Protein AF-0000000078023749 (afdb_homodimer)

Foldseek 3Di:
DDPPQPLADPCLVVDHAAPQRHHLDCPDDDDQVDAQALVNLLSLLCNQPVVLVVLVVVLVVLSVQLSVLSCLQDKDKDKDKDWDWDWDDDDPVVPDHIDIDTDMKIKMKIKGFDDLPCLSVLSSLLSVLLSQLSSLVSNLVSLVLSLQLLVLLLQLLLLVLLLVLLVVLLVVLVVLLVVVVVCVVVVNDDVVLNVVSVVLSVVSVVSSVVSVVSNLVSLQSSCVSSNHDSPDDHHHDHFDLDDDDDDLDDLVVLLVLLLVPRSNLSSLVSNLVSLVSVLVNLVSVQAKTKMKMKMWMWQDDPPDDGHPDTDIDIDIDIDIDHDDDDPCVSVVVSVVSVVVSVVSVVVSVVSSVVLSVQLVVLSVLLVVLSVLQVVLVVQLVVLVVQLVVQVVCVVVSNHGSVSNSVSSVSNSVSSSSNSCSSSSNVSSSLSSCSSSSNNSVDPPPVSVVD/DDDPLPLADPCVVVDHAAPVRHHLDCPDPDDQVDAQALVNLLSLLCNQPVVLVVLVVVLVVLSVQLSVLSCLQDKDKDKDKDWDWDWDDDDPVPPDHIDIDTDMKIKMKIKGFDDLPCLSVLSSLLSVLLSQLSSLVSNLVSLVLSLQLLVLLLQLQLLVLLLVLLVVLLVVLVVLLVVVVVCVVVVNDDVVLNVVSVVLSVVSVVSSVVSVVSNLVSLQSNCVSSNHDSPDDHHHDHQDLDDDDDDLDDLVVLLVLLLPPRSNLSSLVSNLVSLVSVLVNLVSVQAKTKMKMKMWMWQDDPPDDGHPDTDIDIDIDIDIDHDDDDPCPSVVVSVVSVVVSVVSVVVSVVSSVVLSVQLVVLSVLLVVLVVLQVVLVVQLVVLVVQLVVQVVCVVVVNHGSVSNSVSSVSNSVSSSSNSVSSSSNVSSSLSSCSSSSNNSVDPPVVSVVD

Nearest PDB structures (foldseek):
  4mt4-assembly1_C  TM=8.700E-01  e=4.408E-17  Campylobacter jejuni
  4k7r-assembly1_A  TM=8.271E-01  e=7.603E-18  Escherichia coli K-12
  5azs-assembly1_B  TM=8.464E-01  e=1.677E-17  Pseudomonas aeruginosa PAO1
  5azs-assembly1_A  TM=8.263E-01  e=1.470E-17  Pseudomonas aeruginosa PAO1
  5azs-assembly1_C  TM=8.397E-01  e=3.101E-17  Pseudomonas aeruginosa PAO1

Secondary structure (DSSP, 8-state):
---TT--S-HHHHH--B-TTS-B----S---TTS---HHHHHHHHHHH-HHHHHHHHHHHHHHHHHHHHHHTTS-EEEEEEEEEEEEE---GGG-PPPEEEEEEEEEEEEEEEEE-TTHHHHHHHHHHHHHHHHHHHHHHHHHHHHHHHHHHHHHHHHHHHHHHHHHHHHHHHHHHHHHHHHHHHTTSS-HHHHHHHHHHHHHHHHHHHHHHHHHHHHHHHHHHHHT--TTS---PPPPPS---------HHHHHHHHHHH-HHHHHHHHHHHHHHHHHHHHHHTTS-EEEEEEEEEESS-TTSPPPSS-EEEEEEEEEEEEEEE-TTHHHHHHHHHHHHHHHHHHHHHHHHHHHHHHHHHHHHHHHHHHHHHHHHHHHHHHHHHHHHHHHHHHHTT-S-HHHHHHHHHHHHHHHHHHHHHHHHHHHHHHHHHHHTT-GGG--HHHHTT-/---TT--S-HHHHH--B-TTS-B----S---TTS---HHHHHHHHHHH-HHHHHHHHHHHHHHHHHHHHHHTTS-EEEEEEEEEEEEEEE-GGG-PPPEEEEEEEEEEEEEEEEE-TTHHHHHHHHHHHHHHHHHHHHHHHHHHHHHHHHHHHHHHHHHHHHHHHHHHHHHHHHHHHHHHHHHHHTTSS-HHHHHHHHHHHHHHHHHHHHHHHHHHHHHHHHHHHHT--TTS---PPPPPS---------HHHHHHHHHHH-HHHHHHHHHHHHHHHHHHHHHHTTS-EEEEEEEEEESS-TTSPPPSS--EEEEEEEEEE-----TTHHHHHHHHHHHHHHHHHHHHHHHHHHHHHHHHHHHHHHHHHHHHHHHHHHHHHHHHHHHHHHHHHHHTT-S-HHHHHHHHHHHHHHHHHHHHHHHHHHHHHHHHHHHTT-GGG--HHHHTT-

InterPro domains:
  IPR003423 Outer membrane efflux protein [PF02321] (42-227)
  IPR003423 Outer membrane efflux protein [PF02321] (254-437)
  IPR010131 Multidrug resistance outer membrane protein MdtP/Nodulation protein T-like [PTHR30203] (32-437)
  IPR028351 Cyclolysin transport protein CyaE [PIRSF001892] (3-441)

pLDDT: mean 89.23, std 11.06, range [36.69, 98.62]

Sequence (900 aa):
MDDPLLAQPVQLQDGATLPDASRIDCASAVDFTQPLALTDAVDTALCNNPQIRATWAEIKVQSGVVGEARAAYLPTITGSVSRLKDTTTYSSDSHQPSSTNIGNQFYGTLNWRLFDFGGRSANREAANEMLLAAIAGHDAALQKTMASVIQSWFEAMTSQAVMNARQQIAQLAQQTLTVAQRRESKGATTQDDTLQAATALAKAQLNAMHAEGDYQKNLALLKQAMGINLATAVHLPTQPERVNPADIHDLNQWLKQAQSRHPAISQARAKWQADQDKIIQVRSDGLPTLDMTAHISRNGFPNQGLSSISQTDKDIGLTVSVPLFDGFSRHYKIEEARAQAEQSAAQLEDTTAHILTDVVKAWADAKTALGVLTVSQQLLDAAQASVDSSRRRYDKNVADILEVLNTQSALADAQQQRIQAIAEWQSARLSLLANTGILSQLPAADASAFMDDPLLAQPVQLQDGATLPDASRIDCASAVDFTQPLALTDAVDTALCNNPQIRATWAEIKVQSGVVGEARAAYLPTITGSVSRLKDTTTYSSDSHQPSSTNIGNQFYGTLNWRLFDFGGRSANREAANEMLLAAIAGHDAALQKTMASVIQSWFEAMTSQAVMNARQQIAQLAQQTLTVAQRRESKGATTQDDTLQAATALAKAQLNAMHAEGDYQKNLALLKQAMGINLATAVHLPTQPERVNPADIHDLNQWLKQAQSRHPAISQARAKWQADQDKIIQVRSDGLPTLDMTAHISRNGFPNQGLSSISQTDKDIGLTVSVPLFDGFSRHYKIEEARAQAEQSAAQLEDTTAHILTDVVKAWADAKTALGVLTVSQQLLDAAQASVDSSRRRYDKNVADILEVLNTQSALADAQQQRIQAIAEWQSARLSLLANTGILSQLPAADASAF

Solvent-accessible surface area (backbone atoms only — not comparable to full-atom values): 44687 Å² total; per-residue (Å²): 130,91,53,92,75,68,34,64,56,69,55,77,75,74,41,71,53,40,85,59,66,45,67,70,71,69,78,71,76,79,66,48,91,41,58,55,45,73,69,54,47,42,51,44,15,69,60,44,31,65,67,51,53,50,31,52,51,44,32,52,54,30,21,50,48,26,34,52,37,57,50,63,68,50,65,49,76,52,77,50,78,42,81,46,80,36,76,50,79,56,59,85,86,66,81,48,80,66,46,79,49,74,49,67,30,38,40,36,41,37,45,30,64,74,44,38,83,50,22,61,59,22,46,31,49,19,28,48,26,42,27,50,17,26,49,22,44,32,48,33,43,51,43,52,50,45,44,51,35,52,50,31,48,40,48,23,45,39,28,46,50,44,22,53,51,30,46,51,46,24,51,50,30,47,52,50,27,54,52,36,46,54,34,33,76,70,66,74,47,54,71,66,50,34,52,50,30,47,51,50,24,52,51,30,44,49,51,21,52,52,28,44,52,48,22,53,52,31,44,50,50,30,30,55,52,28,50,48,65,82,84,61,71,77,41,69,60,81,79,75,91,72,79,82,89,70,87,82,74,60,67,67,61,49,48,54,46,26,74,75,56,20,30,59,48,50,15,32,49,22,46,23,51,19,33,51,24,44,31,51,23,54,54,20,72,60,44,49,33,34,32,38,38,34,40,39,25,29,24,37,52,91,100,54,64,67,45,94,54,63,32,40,37,38,35,42,34,43,34,42,39,34,57,73,39,59,35,56,28,62,60,20,51,37,45,23,32,50,20,49,25,46,26,33,46,21,48,30,51,43,49,43,49,53,46,49,43,48,35,51,39,27,47,38,46,27,54,35,21,57,58,37,42,58,40,27,50,51,23,32,55,33,22,50,51,37,33,56,51,35,48,54,31,37,73,69,70,74,41,56,64,65,55,37,52,51,28,46,52,46,30,51,52,24,49,47,46,33,50,48,24,53,40,43,30,59,47,23,51,52,42,34,36,31,52,30,48,46,50,56,57,56,58,75,64,63,62,67,70,98,130,92,54,91,76,67,35,67,57,70,53,78,74,76,43,72,52,38,85,56,66,47,68,71,71,69,79,70,78,79,66,47,91,41,59,54,45,72,68,55,47,42,50,43,16,70,60,45,30,31,69,50,51,24,31,50,21,43,32,44,28,30,22,15,48,27,27,35,36,58,15,64,69,41,47,35,33,38,38,34,41,30,45,35,41,28,37,41,40,49,45,84,86,64,84,53,78,67,46,76,49,73,51,66,28,39,38,37,41,35,46,29,63,74,46,39,81,50,23,60,59,22,46,31,50,20,28,49,25,42,28,52,16,26,51,22,44,32,47,33,43,51,38,51,50,46,44,52,35,52,49,30,48,42,50,24,47,38,30,46,52,44,23,53,50,30,46,50,47,25,52,51,30,48,52,50,28,52,52,37,47,54,33,34,77,71,67,71,47,53,73,63,51,32,38,52,29,47,28,50,24,33,50,30,45,42,52,22,47,53,28,48,32,49,23,54,36,30,44,44,50,30,30,51,49,26,47,47,65,80,84,58,70,76,40,70,60,80,77,74,92,72,79,82,89,71,88,81,74,60,70,67,62,49,49,55,46,26,72,74,55,21,29,60,48,51,16,31,48,22,45,23,51,17,31,52,25,44,32,51,22,55,55,21,71,59,43,49,33,34,32,40,39,35,41,40,28,30,23,39,52,89,98,50,65,69,45,94,55,90,45,76,48,74,51,74,48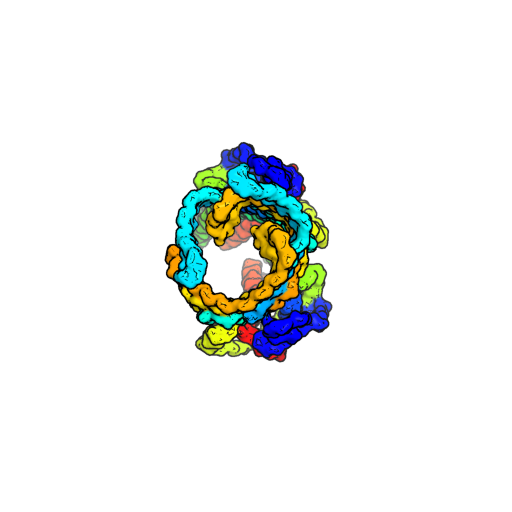,79,46,77,49,67,68,84,81,69,88,60,49,62,61,53,50,38,53,49,31,48,50,49,24,50,51,33,48,52,48,31,51,51,49,44,52,51,48,50,50,49,38,52,52,28,48,51,48,28,54,48,23,56,59,41,42,59,52,27,52,52,45,32,53,51,25,50,51,46,32,54,50,34,48,53,31,36,74,69,69,73,41,56,64,65,55,36,52,51,28,46,51,45,29,52,52,26,49,48,47,33,50,47,27,53,39,43,30,59,45,23,51,52,42,35,38,29,58,30,48,47,49,54,59,56,59,76,69,62,62,67,69,101

Structure (mmCIF, N/CA/C/O backbone):
data_AF-0000000078023749-model_v1
#
loop_
_entity.id
_entity.type
_entity.pdbx_description
1 polymer 'Protein CyaE'
#
loop_
_atom_site.group_PDB
_atom_site.id
_atom_site.type_symbol
_atom_site.label_atom_id
_atom_site.label_alt_id
_atom_site.label_comp_id
_atom_site.label_asym_id
_atom_site.label_entity_id
_atom_site.label_seq_id
_atom_site.pdbx_PDB_ins_code
_atom_site.Cartn_x
_atom_site.Cartn_y
_atom_site.Cartn_z
_atom_site.occupancy
_atom_site.B_iso_or_equiv
_atom_site.auth_seq_id
_atom_site.auth_comp_id
_atom_site.auth_asym_id
_atom_site.auth_atom_id
_atom_site.pdbx_PDB_model_num
ATOM 1 N N . MET A 1 1 ? 27.188 -7.438 -19.953 1 56.97 1 MET A N 1
ATOM 2 C CA . MET A 1 1 ? 26.453 -8.672 -19.703 1 56.97 1 MET A CA 1
ATOM 3 C C . MET A 1 1 ? 25.75 -9.164 -20.969 1 56.97 1 MET A C 1
ATOM 5 O O . MET A 1 1 ? 25.172 -8.367 -21.703 1 56.97 1 MET A O 1
ATOM 9 N N . ASP A 1 2 ? 26.109 -10.227 -21.562 1 76.25 2 ASP A N 1
ATOM 10 C CA . ASP A 1 2 ? 25.562 -10.852 -22.766 1 76.25 2 ASP A CA 1
ATOM 11 C C . ASP A 1 2 ? 24.047 -11.039 -22.641 1 76.25 2 ASP A C 1
ATOM 13 O O . ASP A 1 2 ? 23.547 -11.445 -21.594 1 76.25 2 ASP A O 1
ATOM 17 N N . ASP A 1 3 ? 23.359 -10.258 -23.422 1 84 3 ASP A N 1
ATOM 18 C CA . ASP A 1 3 ? 21.906 -10.383 -23.531 1 84 3 ASP A CA 1
ATOM 19 C C . ASP A 1 3 ? 21.516 -11.094 -24.828 1 84 3 ASP A C 1
ATOM 21 O O . ASP A 1 3 ? 21.047 -10.453 -25.766 1 84 3 ASP A O 1
ATOM 25 N N . PRO A 1 4 ? 21.672 -12.406 -24.797 1 87.75 4 PRO A N 1
ATOM 26 C CA . PRO A 1 4 ? 21.516 -13.141 -26.047 1 87.75 4 PRO A CA 1
ATOM 27 C C . PRO A 1 4 ? 20.109 -12.984 -26.656 1 87.75 4 PRO A C 1
ATOM 29 O O . PRO A 1 4 ? 19.938 -13.086 -27.875 1 87.75 4 PRO A O 1
ATOM 32 N N . LEU A 1 5 ? 19.125 -12.727 -25.859 1 92.12 5 LEU A N 1
ATOM 33 C CA . LEU A 1 5 ? 17.766 -12.672 -26.391 1 92.12 5 LEU A CA 1
ATOM 34 C C . LEU A 1 5 ? 17.219 -11.25 -26.344 1 92.12 5 LEU A C 1
ATOM 36 O O . LEU A 1 5 ? 16 -11.047 -26.438 1 92.12 5 LEU A O 1
ATOM 40 N N . LEU A 1 6 ? 18.094 -10.227 -26.203 1 85.31 6 LEU A N 1
ATOM 41 C CA . LEU A 1 6 ? 17.75 -8.812 -26.25 1 85.31 6 LEU A CA 1
ATOM 42 C C . LEU A 1 6 ? 16.578 -8.508 -25.328 1 85.31 6 LEU A C 1
ATOM 44 O O . LEU A 1 6 ? 15.602 -7.867 -25.75 1 85.31 6 LEU A O 1
ATOM 48 N N . ALA A 1 7 ? 16.688 -9.055 -24.047 1 86.81 7 ALA A N 1
ATOM 49 C CA . ALA A 1 7 ? 15.633 -8.891 -23.062 1 86.81 7 ALA A CA 1
ATOM 50 C C . ALA A 1 7 ? 15.836 -7.621 -22.234 1 86.81 7 ALA A C 1
ATOM 52 O O . ALA A 1 7 ? 14.914 -7.156 -21.547 1 86.81 7 ALA A O 1
ATOM 53 N N . GLN A 1 8 ? 16.984 -7.051 -22.375 1 86.62 8 GLN A N 1
ATOM 54 C CA . GLN A 1 8 ? 17.297 -5.883 -21.562 1 86.62 8 GLN A CA 1
ATOM 55 C C . GLN A 1 8 ? 16.797 -4.602 -22.219 1 86.62 8 GLN A C 1
ATOM 57 O O . GLN A 1 8 ? 17 -4.387 -23.406 1 86.62 8 GLN A O 1
ATOM 62 N N . PRO A 1 9 ? 16.156 -3.793 -21.453 1 84.12 9 PRO A N 1
ATOM 63 C CA . PRO A 1 9 ? 15.695 -2.521 -22.016 1 84.12 9 PRO A CA 1
ATOM 64 C C . PRO A 1 9 ? 16.828 -1.522 -22.219 1 84.12 9 PRO A C 1
ATOM 66 O O . PRO A 1 9 ? 17.938 -1.712 -21.688 1 84.12 9 PRO A O 1
ATOM 69 N N . VAL A 1 10 ? 16.578 -0.447 -22.969 1 75.94 10 VAL A N 1
ATOM 70 C CA . VAL A 1 10 ? 17.562 0.564 -23.344 1 75.94 10 VAL A CA 1
ATOM 71 C C . VAL A 1 10 ? 18.047 1.29 -22.094 1 75.94 10 VAL A C 1
ATOM 73 O O . VAL A 1 10 ? 19.219 1.662 -22 1 75.94 10 VAL A O 1
ATOM 76 N N . GLN A 1 11 ? 17.203 1.375 -21.094 1 75.25 11 GLN A N 1
ATOM 77 C CA . GLN A 1 11 ? 17.531 2.08 -19.875 1 75.25 11 GLN A CA 1
ATOM 78 C C . GLN A 1 11 ? 18.703 1.41 -19.141 1 75.25 11 GLN A C 1
ATOM 80 O O . GLN A 1 11 ? 19.547 2.088 -18.547 1 75.25 11 GLN A O 1
ATOM 85 N N . LEU A 1 12 ? 18.703 0.089 -19.203 1 77 12 LEU A N 1
ATOM 86 C CA . LEU A 1 12 ? 19.75 -0.639 -18.5 1 77 12 LEU A CA 1
ATOM 87 C C . LEU A 1 12 ? 21.078 -0.521 -19.25 1 77 12 LEU A C 1
ATOM 89 O O . LEU A 1 12 ? 22.141 -0.69 -18.656 1 77 12 LEU A O 1
ATOM 93 N N . GLN A 1 13 ? 20.984 -0.219 -20.5 1 70.19 13 GLN A N 1
ATOM 94 C CA . GLN A 1 13 ? 22.203 -0.098 -21.312 1 70.19 13 GLN A CA 1
ATOM 95 C C . GLN A 1 13 ? 22.812 1.293 -21.172 1 70.19 13 GLN A C 1
ATOM 97 O O . GLN A 1 13 ? 24.031 1.432 -21.062 1 70.19 13 GLN A O 1
ATOM 102 N N . ASP A 1 14 ? 21.953 2.359 -21.031 1 67.12 14 ASP A N 1
ATOM 103 C CA . ASP A 1 14 ? 22.406 3.746 -21.062 1 67.12 14 ASP A CA 1
ATOM 104 C C . ASP A 1 14 ? 22.531 4.309 -19.641 1 67.12 14 ASP A C 1
ATOM 106 O O . ASP A 1 14 ? 23.109 5.379 -19.438 1 67.12 14 ASP A O 1
ATOM 110 N N . GLY A 1 15 ? 22.203 3.59 -18.703 1 67.12 15 GLY A N 1
ATOM 111 C CA . GLY A 1 15 ? 22.203 4.082 -17.328 1 67.12 15 GLY A CA 1
ATOM 112 C C . GLY A 1 15 ? 20.875 4.707 -16.922 1 67.12 15 GLY A C 1
ATOM 113 O O . GLY A 1 15 ? 19.969 4.836 -17.734 1 67.12 15 GLY A O 1
ATOM 114 N N . ALA A 1 16 ? 20.719 5.008 -15.695 1 63.03 16 ALA A N 1
ATOM 115 C CA . ALA A 1 16 ? 19.469 5.531 -15.156 1 63.03 16 ALA A CA 1
ATOM 116 C C . ALA A 1 16 ? 19.219 6.957 -15.641 1 63.03 16 ALA A C 1
ATOM 118 O O . ALA A 1 16 ? 20.125 7.789 -15.633 1 63.03 16 ALA A O 1
ATOM 119 N N . THR A 1 17 ? 18.156 7.184 -16.391 1 61.09 17 THR A N 1
ATOM 120 C CA . THR A 1 17 ? 17.75 8.5 -16.859 1 61.09 17 THR A CA 1
ATOM 121 C C . THR A 1 17 ? 16.484 8.969 -16.156 1 61.09 17 THR A C 1
ATOM 123 O O . THR A 1 17 ? 15.711 8.148 -15.656 1 61.09 17 THR A O 1
ATOM 126 N N . LEU A 1 18 ? 16.406 10.25 -15.867 1 59.78 18 LEU A N 1
ATOM 127 C CA . LEU A 1 18 ? 15.18 10.859 -15.367 1 59.78 18 LEU A CA 1
ATOM 128 C C . LEU A 1 18 ? 14.086 10.82 -16.438 1 59.78 18 LEU A C 1
ATOM 130 O O . LEU A 1 18 ? 14.359 10.57 -17.609 1 59.78 18 LEU A O 1
ATOM 134 N N . PRO A 1 19 ? 12.867 10.836 -16 1 53.78 19 PRO A N 1
ATOM 135 C CA . PRO A 1 19 ? 11.758 10.75 -16.969 1 53.78 19 PRO A CA 1
ATOM 136 C C . PRO A 1 19 ? 11.914 11.727 -18.1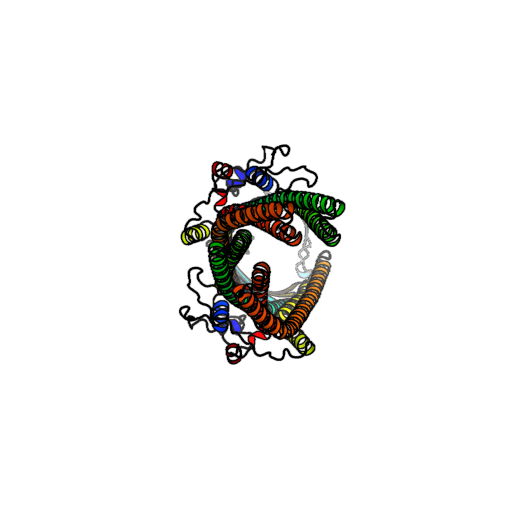25 1 53.78 19 PRO A C 1
ATOM 138 O O . PRO A 1 19 ? 11.383 11.484 -19.219 1 53.78 19 PRO A O 1
ATOM 141 N N . ASP A 1 20 ? 12.609 12.859 -17.875 1 51.28 20 ASP A N 1
ATOM 142 C CA . ASP A 1 20 ? 12.836 13.812 -18.969 1 51.28 20 ASP A CA 1
ATOM 143 C C . ASP A 1 20 ? 14.07 13.422 -19.781 1 51.28 20 ASP A C 1
ATOM 145 O O . ASP A 1 20 ? 14.562 14.219 -20.578 1 51.28 20 ASP A O 1
ATOM 149 N N . ALA A 1 21 ? 14.633 12.367 -19.594 1 56.47 21 ALA A N 1
ATOM 150 C CA . ALA A 1 21 ? 15.734 11.758 -20.344 1 56.47 21 ALA A CA 1
ATOM 151 C C . ALA A 1 21 ? 17.078 12.352 -19.922 1 56.47 21 ALA A C 1
ATOM 153 O O . ALA A 1 21 ? 18.094 12.125 -20.594 1 56.47 21 ALA A O 1
ATOM 154 N N . SER A 1 22 ? 16.969 13.164 -18.75 1 60.31 22 SER A N 1
ATOM 155 C CA . SER A 1 22 ? 18.25 13.664 -18.281 1 60.31 22 SER A CA 1
ATOM 156 C C . SER A 1 22 ? 18.969 12.617 -17.438 1 60.31 22 SER A C 1
ATOM 158 O O . SER A 1 22 ? 18.344 11.852 -16.703 1 60.31 22 SER A O 1
ATOM 160 N N . ARG A 1 23 ? 20.281 12.453 -17.766 1 63.25 23 ARG A N 1
ATOM 161 C CA . ARG A 1 23 ? 21.078 11.445 -17.062 1 63.25 23 ARG A CA 1
ATOM 162 C C . ARG A 1 23 ? 21.391 11.891 -15.641 1 63.25 23 ARG A C 1
ATOM 164 O O . ARG A 1 23 ? 21.641 13.07 -15.398 1 63.25 23 ARG A O 1
ATOM 171 N N . ILE A 1 24 ? 21.094 11.008 -14.703 1 65.44 24 ILE A N 1
ATOM 172 C CA . ILE A 1 24 ? 21.547 11.258 -13.336 1 65.44 24 ILE A CA 1
ATOM 173 C C . ILE A 1 24 ? 23.062 11.172 -13.266 1 65.44 24 ILE A C 1
ATOM 175 O O . ILE A 1 24 ? 23.656 10.133 -13.586 1 65.44 24 ILE A O 1
ATOM 179 N N . ASP A 1 25 ? 23.75 12.367 -13.234 1 63.38 25 ASP A N 1
ATOM 180 C CA . ASP A 1 25 ? 25.203 12.391 -13.156 1 63.38 25 ASP A CA 1
ATOM 181 C C . ASP A 1 25 ? 25.688 12.281 -11.711 1 63.38 25 ASP A C 1
ATOM 183 O O . ASP A 1 25 ? 25.641 13.258 -10.961 1 63.38 25 ASP A O 1
ATOM 187 N N . CYS A 1 26 ? 26 11.109 -11.25 1 72.88 26 CYS A N 1
ATOM 188 C CA . CYS A 1 26 ? 26.453 10.891 -9.875 1 72.88 26 CYS A CA 1
ATOM 189 C C . CYS A 1 26 ? 27.953 11.109 -9.758 1 72.88 26 CYS A C 1
ATOM 191 O O . CYS A 1 26 ? 28.516 10.93 -8.68 1 72.88 26 CYS A O 1
ATOM 193 N N . ALA A 1 27 ? 28.625 11.594 -10.852 1 61.12 27 ALA A N 1
ATOM 194 C CA . ALA A 1 27 ? 30.078 11.727 -10.852 1 61.12 27 ALA A CA 1
ATOM 195 C C . ALA A 1 27 ? 30.516 13.016 -10.156 1 61.12 27 ALA A C 1
ATOM 197 O O . ALA A 1 27 ? 31.609 13.078 -9.578 1 61.12 27 ALA A O 1
ATOM 198 N N . SER A 1 28 ? 29.703 14.062 -10.289 1 62.72 28 SER A N 1
ATOM 199 C CA . SER A 1 28 ? 30.219 15.312 -9.75 1 62.72 28 SER A CA 1
ATOM 200 C C . SER A 1 28 ? 29.891 15.445 -8.266 1 62.72 28 SER A C 1
ATOM 202 O O . SER A 1 28 ? 28.734 15.445 -7.867 1 62.72 28 SER A O 1
ATOM 204 N N . ALA A 1 29 ? 30.922 15.141 -7.387 1 68.88 29 ALA A N 1
ATOM 205 C CA . ALA A 1 29 ? 30.812 15.227 -5.934 1 68.88 29 ALA A CA 1
ATOM 206 C C . ALA A 1 29 ? 30.438 16.641 -5.5 1 68.88 29 ALA A C 1
ATOM 208 O O . ALA A 1 29 ? 31.016 17.625 -5.969 1 68.88 29 ALA A O 1
ATOM 209 N N . VAL A 1 30 ? 29.234 16.812 -4.945 1 79.75 30 VAL A N 1
ATOM 210 C CA . VAL A 1 30 ? 28.781 18.078 -4.383 1 79.75 30 VAL A CA 1
ATOM 211 C C . VAL A 1 30 ? 29.766 18.562 -3.316 1 79.75 30 VAL A C 1
ATOM 213 O O . VAL A 1 30 ? 30.25 17.766 -2.506 1 79.75 30 VAL A O 1
ATOM 216 N N . ASP A 1 31 ? 30.281 19.875 -3.494 1 84.44 31 ASP A N 1
ATOM 217 C CA . ASP A 1 31 ? 31.141 20.5 -2.506 1 84.44 31 ASP A CA 1
ATOM 218 C C . ASP A 1 31 ? 30.344 21.031 -1.328 1 84.44 31 ASP A C 1
ATOM 220 O O . ASP A 1 31 ? 29.734 22.109 -1.424 1 84.44 31 ASP A O 1
ATOM 224 N N . PHE A 1 32 ? 30.453 20.359 -0.213 1 88.94 32 PHE A N 1
ATOM 225 C CA . PHE A 1 32 ? 29.641 20.703 0.945 1 88.94 32 PHE A CA 1
ATOM 226 C C . PHE A 1 32 ? 30.266 21.859 1.721 1 88.94 32 PHE A C 1
ATOM 228 O O . PHE A 1 32 ? 29.688 22.328 2.709 1 88.94 32 PHE A O 1
ATOM 235 N N . THR A 1 33 ? 31.422 22.391 1.257 1 87.44 33 THR A N 1
ATOM 236 C CA . THR A 1 33 ? 32 23.578 1.877 1 87.44 33 THR A CA 1
ATOM 237 C C . THR A 1 33 ? 31.25 24.844 1.454 1 87.44 33 THR A C 1
ATOM 239 O O . THR A 1 33 ? 31.344 25.875 2.107 1 87.44 33 THR A O 1
ATOM 242 N N . GLN A 1 34 ? 30.578 24.703 0.339 1 90.38 34 GLN A N 1
ATOM 243 C CA . GLN A 1 34 ? 29.703 25.781 -0.112 1 90.38 34 GLN A CA 1
ATOM 244 C C . GLN A 1 34 ? 28.266 25.562 0.358 1 90.38 34 GLN A C 1
ATOM 246 O O . GLN A 1 34 ? 27.875 24.438 0.684 1 90.38 34 GLN A O 1
ATOM 251 N N . PRO A 1 35 ? 27.547 26.641 0.406 1 93.75 35 PRO A N 1
ATOM 252 C CA . PRO A 1 35 ? 26.141 26.453 0.779 1 93.75 35 PRO A CA 1
ATOM 253 C C . PRO A 1 35 ? 25.406 25.469 -0.136 1 93.75 35 PRO A C 1
ATOM 255 O O . PRO A 1 35 ? 25.547 25.547 -1.359 1 93.75 35 PRO A O 1
ATOM 258 N N . LEU A 1 36 ? 24.781 24.594 0.421 1 94.06 36 LEU A N 1
ATOM 259 C CA . LEU A 1 36 ? 24.109 23.516 -0.295 1 94.06 36 LEU A CA 1
ATOM 260 C C . LEU A 1 36 ? 22.891 24.031 -1.032 1 94.06 36 LEU A C 1
ATOM 262 O O . LEU A 1 36 ? 21.891 24.391 -0.406 1 94.06 36 LEU A O 1
ATOM 266 N N . ALA A 1 37 ? 23 24.062 -2.33 1 91.75 37 ALA A N 1
ATOM 267 C CA . ALA A 1 37 ? 21.844 24.438 -3.15 1 91.75 37 ALA A CA 1
ATOM 268 C C . ALA A 1 37 ? 20.828 23.312 -3.227 1 91.75 37 ALA A C 1
ATOM 270 O O . ALA A 1 37 ? 21.188 22.141 -3.029 1 91.75 37 ALA A O 1
ATOM 271 N N . LEU A 1 38 ? 19.578 23.688 -3.492 1 90.62 38 LEU A N 1
ATOM 272 C CA . LEU A 1 38 ? 18.516 22.703 -3.605 1 90.62 38 LEU A CA 1
ATOM 273 C C . LEU A 1 38 ? 18.844 21.688 -4.691 1 90.62 38 LEU A C 1
ATOM 275 O O . LEU A 1 38 ? 18.656 20.484 -4.488 1 90.62 38 LEU A O 1
ATOM 279 N N . THR A 1 39 ? 19.359 22.109 -5.855 1 87 39 THR A N 1
ATOM 280 C CA . THR A 1 39 ? 19.672 21.234 -6.98 1 87 39 THR A CA 1
ATOM 281 C C . THR A 1 39 ? 20.75 20.219 -6.594 1 87 39 THR A C 1
ATOM 283 O O . THR A 1 39 ? 20.672 19.047 -6.961 1 87 39 THR A O 1
ATOM 286 N N . ASP A 1 40 ? 21.688 20.734 -5.766 1 90.06 40 ASP A N 1
ATOM 287 C CA . ASP A 1 40 ? 22.75 19.844 -5.316 1 90.06 40 ASP A CA 1
ATOM 288 C C . ASP A 1 40 ? 22.234 18.797 -4.344 1 90.06 40 ASP A C 1
ATOM 290 O O . ASP A 1 40 ? 22.656 17.641 -4.379 1 90.06 40 ASP A O 1
ATOM 294 N N . ALA A 1 41 ? 21.297 19.234 -3.5 1 92.88 41 ALA A N 1
ATOM 295 C CA . ALA A 1 41 ? 20.703 18.297 -2.555 1 92.88 41 ALA A CA 1
ATOM 296 C C . ALA A 1 41 ? 19.922 17.203 -3.283 1 92.88 41 ALA A C 1
ATOM 298 O O . ALA A 1 41 ? 20.047 16.016 -2.959 1 92.88 41 ALA A O 1
ATOM 299 N N . VAL A 1 42 ? 19.219 17.562 -4.32 1 90.12 42 VAL A N 1
ATOM 300 C CA . VAL A 1 42 ? 18.406 16.641 -5.086 1 90.12 42 VAL A CA 1
ATOM 301 C C . VAL A 1 42 ? 19.297 15.672 -5.855 1 90.12 42 VAL A C 1
ATOM 303 O O . VAL A 1 42 ? 19.094 14.453 -5.82 1 90.12 42 VAL A O 1
ATOM 306 N N . ASP A 1 43 ? 20.328 16.188 -6.504 1 87.5 43 ASP A N 1
ATOM 307 C CA . ASP A 1 43 ? 21.25 15.352 -7.277 1 87.5 43 ASP A CA 1
ATOM 308 C C . ASP A 1 43 ? 21.938 14.328 -6.379 1 87.5 43 ASP A C 1
ATOM 310 O O . ASP A 1 43 ? 22.047 13.156 -6.738 1 87.5 43 ASP A O 1
ATOM 314 N N . THR A 1 44 ? 22.359 14.836 -5.227 1 90.56 44 THR A N 1
ATOM 315 C CA . THR A 1 44 ? 23.031 13.953 -4.285 1 90.56 44 THR A CA 1
ATOM 316 C C . THR A 1 44 ? 22.109 12.836 -3.822 1 90.56 44 THR A C 1
ATOM 318 O O . THR A 1 44 ? 22.516 11.672 -3.734 1 90.56 44 THR A O 1
ATOM 321 N N . ALA A 1 45 ? 20.875 13.148 -3.529 1 92.44 45 ALA A N 1
ATOM 322 C CA . ALA A 1 45 ? 19.891 12.164 -3.061 1 92.44 45 ALA A CA 1
ATOM 323 C C . ALA A 1 45 ? 19.594 11.125 -4.141 1 92.44 45 ALA A C 1
ATOM 325 O O . ALA A 1 45 ? 19.5 9.93 -3.85 1 92.44 45 ALA A O 1
ATOM 326 N N . LEU A 1 46 ? 19.469 11.602 -5.395 1 89.12 46 LEU A N 1
ATOM 327 C CA . LEU A 1 46 ? 19.141 10.703 -6.496 1 89.12 46 LEU A CA 1
ATOM 328 C C . LEU A 1 46 ? 20.266 9.703 -6.727 1 89.12 46 LEU A C 1
ATOM 330 O O . LEU A 1 46 ? 20.016 8.562 -7.129 1 89.12 46 LEU A O 1
ATOM 334 N N . CYS A 1 47 ? 21.453 10.078 -6.398 1 88.25 47 CYS A N 1
ATOM 335 C CA . CYS A 1 47 ? 22.609 9.219 -6.629 1 88.25 47 CYS A CA 1
ATOM 336 C C . CYS A 1 47 ? 22.797 8.25 -5.473 1 88.25 47 CYS A C 1
ATOM 338 O O . CYS A 1 47 ? 23.312 7.145 -5.664 1 88.25 47 CYS A O 1
ATOM 340 N N . ASN A 1 48 ? 22.328 8.617 -4.293 1 90.5 48 ASN A N 1
ATOM 341 C CA . ASN A 1 48 ? 22.703 7.848 -3.109 1 90.5 48 ASN A CA 1
ATOM 342 C C . ASN A 1 48 ? 21.516 7.07 -2.549 1 90.5 48 ASN A C 1
ATOM 344 O O . ASN A 1 48 ? 21.703 6.18 -1.717 1 90.5 48 ASN A O 1
ATOM 348 N N . ASN A 1 49 ? 20.359 7.336 -2.971 1 91.5 49 ASN A N 1
ATOM 349 C CA . ASN A 1 49 ? 19.172 6.777 -2.342 1 91.5 49 ASN A CA 1
ATOM 350 C C . ASN A 1 49 ? 19.062 5.273 -2.586 1 91.5 49 ASN A C 1
ATOM 352 O O . ASN A 1 49 ? 19.016 4.828 -3.732 1 91.5 49 ASN A O 1
ATOM 356 N N . PRO A 1 50 ? 19.031 4.5 -1.456 1 93 50 PRO A N 1
ATOM 357 C CA . PRO A 1 50 ? 18.953 3.041 -1.598 1 93 50 PRO A CA 1
ATOM 358 C C . PRO A 1 50 ? 17.672 2.574 -2.279 1 93 50 PRO A C 1
ATOM 360 O O . PRO A 1 50 ? 17.672 1.536 -2.943 1 93 50 PRO A O 1
ATOM 363 N N . GLN A 1 51 ? 16.609 3.293 -2.123 1 93.25 51 GLN A N 1
ATOM 364 C CA . GLN A 1 51 ? 15.352 2.896 -2.75 1 93.25 51 GLN A CA 1
ATOM 365 C C . GLN A 1 51 ? 15.438 3 -4.27 1 93.25 51 GLN A C 1
ATOM 367 O O . GLN A 1 51 ? 14.844 2.189 -4.988 1 93.25 51 GLN A O 1
ATOM 372 N N . ILE A 1 52 ? 16.094 3.996 -4.801 1 91.19 52 ILE A N 1
ATOM 373 C CA . ILE A 1 52 ? 16.297 4.145 -6.238 1 91.19 52 ILE A CA 1
ATOM 374 C C . ILE A 1 52 ? 17.125 2.973 -6.766 1 91.19 52 ILE A C 1
ATOM 376 O O . ILE A 1 52 ? 16.812 2.4 -7.809 1 91.19 52 ILE A O 1
ATOM 380 N N . ARG A 1 53 ? 18.141 2.562 -5.992 1 90.88 53 ARG A N 1
ATOM 381 C CA . ARG A 1 53 ? 18.953 1.417 -6.387 1 90.88 53 ARG A CA 1
ATOM 382 C C . ARG A 1 53 ? 18.125 0.136 -6.395 1 90.88 53 ARG A C 1
ATOM 384 O O . ARG A 1 53 ? 18.297 -0.715 -7.27 1 90.88 53 ARG A O 1
ATOM 391 N N . ALA A 1 54 ? 17.266 0.052 -5.438 1 94.38 54 ALA A N 1
ATOM 392 C CA . ALA A 1 54 ? 16.406 -1.13 -5.348 1 94.38 54 ALA A CA 1
ATOM 393 C C . ALA A 1 54 ? 15.469 -1.222 -6.547 1 94.38 54 ALA A C 1
ATOM 395 O O . ALA A 1 54 ? 15.258 -2.305 -7.102 1 94.38 54 ALA A O 1
ATOM 396 N N . THR A 1 55 ? 14.867 -0.122 -6.977 1 94.12 55 THR A N 1
ATOM 397 C CA . THR A 1 55 ? 13.945 -0.147 -8.102 1 94.12 55 THR A CA 1
ATOM 398 C C . THR A 1 55 ? 14.695 -0.362 -9.414 1 94.12 55 THR A C 1
ATOM 400 O O . THR A 1 55 ? 14.164 -0.964 -10.352 1 94.12 55 THR A O 1
ATOM 403 N N . TRP A 1 56 ? 15.945 0.11 -9.477 1 91.31 56 TRP A N 1
ATOM 404 C CA . TRP A 1 56 ? 16.797 -0.19 -10.633 1 91.31 56 TRP A CA 1
ATOM 405 C C . TRP A 1 56 ? 17.047 -1.689 -10.742 1 91.31 56 TRP A C 1
ATOM 407 O O . TRP A 1 56 ? 16.953 -2.258 -11.836 1 91.31 56 TRP A O 1
ATOM 417 N N . ALA A 1 57 ? 17.359 -2.336 -9.594 1 93.56 57 ALA A N 1
ATOM 418 C CA . ALA A 1 57 ? 17.562 -3.783 -9.562 1 93.56 57 ALA A CA 1
ATOM 419 C C . ALA A 1 57 ? 16.281 -4.516 -9.969 1 93.56 57 ALA A C 1
ATOM 421 O O . ALA A 1 57 ? 16.344 -5.57 -10.602 1 93.56 57 ALA A O 1
ATOM 422 N N . GLU A 1 58 ? 15.172 -3.934 -9.664 1 95.19 58 GLU A N 1
ATOM 423 C CA . GLU A 1 58 ? 13.898 -4.551 -10.047 1 95.19 58 GLU A CA 1
ATOM 424 C C . GLU A 1 58 ? 13.727 -4.566 -11.562 1 95.19 58 GLU A C 1
ATOM 426 O O . GLU A 1 58 ? 13.164 -5.516 -12.117 1 95.19 58 GLU A O 1
ATOM 431 N N . ILE A 1 59 ? 14.188 -3.518 -12.281 1 94 59 ILE A N 1
ATOM 432 C CA . ILE A 1 59 ? 14.156 -3.51 -13.734 1 94 59 ILE A CA 1
ATOM 433 C C . ILE A 1 59 ? 14.984 -4.672 -14.273 1 94 59 ILE A C 1
ATOM 435 O O . ILE A 1 59 ? 14.562 -5.367 -15.203 1 94 59 ILE A O 1
ATOM 439 N N . LYS A 1 60 ? 16.094 -4.969 -13.602 1 93.88 60 LYS A N 1
ATOM 440 C CA . LYS A 1 60 ? 16.953 -6.086 -14.008 1 93.88 60 LYS A CA 1
ATOM 441 C C . LYS A 1 60 ? 16.234 -7.422 -13.789 1 93.88 60 LYS A C 1
ATOM 443 O O . LYS A 1 60 ? 16.312 -8.312 -14.633 1 93.88 60 LYS A O 1
ATOM 448 N N . VAL A 1 61 ? 15.594 -7.469 -12.664 1 95.69 61 VAL A N 1
ATOM 449 C CA . VAL A 1 61 ? 14.859 -8.695 -12.359 1 95.69 61 VAL A CA 1
ATOM 450 C C . VAL A 1 61 ? 13.828 -8.961 -13.453 1 95.69 61 VAL A C 1
ATOM 452 O O . VAL A 1 61 ? 13.773 -10.062 -14.008 1 95.69 61 VAL A O 1
ATOM 455 N N . GLN A 1 62 ? 13.055 -7.934 -13.828 1 96.12 62 GLN A N 1
ATOM 456 C CA . GLN A 1 62 ? 11.969 -8.125 -14.789 1 96.12 62 GLN A CA 1
ATOM 457 C C . GLN A 1 62 ? 12.516 -8.336 -16.203 1 96.12 62 GLN A C 1
ATOM 459 O O . GLN A 1 62 ? 11.922 -9.055 -17 1 96.12 62 GLN A O 1
ATOM 464 N N . SER A 1 63 ? 13.68 -7.746 -16.484 1 94.94 63 SER A N 1
ATOM 465 C CA . SER A 1 63 ? 14.336 -8.031 -17.75 1 94.94 63 SER A CA 1
ATOM 466 C C . SER A 1 63 ? 14.711 -9.508 -17.859 1 94.94 63 SER A C 1
ATOM 468 O O . SER A 1 63 ? 14.617 -10.094 -18.938 1 94.94 63 SER A O 1
ATOM 470 N N . GLY A 1 64 ? 15.164 -10.055 -16.719 1 95.25 64 GLY A N 1
ATOM 471 C CA . GLY A 1 64 ? 15.422 -11.484 -16.703 1 95.25 64 GLY A CA 1
ATOM 472 C C . GLY A 1 64 ? 14.18 -12.32 -16.953 1 95.25 64 GLY A C 1
ATOM 473 O O . GLY A 1 64 ? 14.234 -13.32 -17.672 1 95.25 64 GLY A O 1
ATOM 474 N N . VAL A 1 65 ? 13.062 -11.898 -16.484 1 96.94 65 VAL A N 1
ATOM 475 C CA . VAL A 1 65 ? 11.805 -12.602 -16.672 1 96.94 65 VAL A CA 1
ATOM 476 C C . VAL A 1 65 ? 11.406 -12.547 -18.156 1 96.94 65 VAL A C 1
ATOM 478 O O . VAL A 1 65 ? 10.906 -13.523 -18.703 1 96.94 65 VAL A O 1
ATOM 481 N N . VAL A 1 66 ? 11.656 -11.406 -18.812 1 96.5 66 VAL A N 1
ATOM 482 C CA . VAL A 1 66 ? 11.398 -11.289 -20.25 1 96.5 66 VAL A CA 1
ATOM 483 C C . VAL A 1 66 ? 12.297 -12.258 -21.016 1 96.5 66 VAL A C 1
ATOM 485 O O . VAL A 1 66 ? 11.836 -12.938 -21.938 1 96.5 66 VAL A O 1
ATOM 488 N N . GLY A 1 67 ? 13.578 -12.305 -20.562 1 96.44 67 GLY A N 1
ATOM 489 C CA . GLY A 1 67 ? 14.484 -13.258 -21.188 1 96.44 67 GLY A CA 1
ATOM 490 C C . GLY A 1 67 ? 14.023 -14.695 -21.062 1 96.44 67 GLY A C 1
ATOM 491 O O . GLY A 1 67 ? 14.078 -15.461 -22.016 1 96.44 67 GLY A O 1
ATOM 492 N N . GLU A 1 68 ? 13.539 -15.023 -19.922 1 96.81 68 GLU A N 1
ATOM 493 C CA . GLU A 1 68 ? 13.008 -16.375 -19.703 1 96.81 68 GLU A CA 1
ATOM 494 C C . GLU A 1 68 ? 11.797 -16.641 -20.594 1 96.81 68 GLU A C 1
ATOM 496 O O . GLU A 1 68 ? 11.664 -17.734 -21.141 1 96.81 68 GLU A O 1
ATOM 501 N N . ALA A 1 69 ? 10.922 -15.68 -20.703 1 96.81 69 ALA A N 1
ATOM 502 C CA . ALA A 1 69 ? 9.75 -15.836 -21.562 1 96.81 69 ALA A CA 1
ATOM 503 C C . ALA A 1 69 ? 10.148 -16.016 -23.016 1 96.81 69 ALA A C 1
ATOM 505 O O . ALA A 1 69 ? 9.539 -16.812 -23.734 1 96.81 69 ALA A O 1
ATOM 506 N N . ARG A 1 70 ? 11.195 -15.352 -23.438 1 96.75 70 ARG A N 1
ATOM 507 C CA . ARG A 1 70 ? 11.68 -15.477 -24.812 1 96.75 70 ARG A CA 1
ATOM 508 C C . ARG A 1 70 ? 12.383 -16.812 -25.016 1 96.75 70 ARG A C 1
ATOM 510 O O . ARG A 1 70 ? 12.297 -17.406 -26.094 1 96.75 70 ARG A O 1
ATOM 517 N N . ALA A 1 71 ? 13.016 -17.297 -23.922 1 96.94 71 ALA A N 1
ATOM 518 C CA . ALA A 1 71 ? 13.719 -18.562 -24 1 96.94 71 ALA A CA 1
ATOM 519 C C . ALA A 1 71 ? 12.75 -19.719 -24.25 1 96.94 71 ALA A C 1
ATOM 521 O O . ALA A 1 71 ? 13.133 -20.75 -24.812 1 96.94 71 ALA A O 1
ATOM 522 N N . ALA A 1 72 ? 11.492 -19.516 -23.922 1 96.56 72 ALA A N 1
ATOM 523 C CA . ALA A 1 72 ? 10.477 -20.562 -24.094 1 96.56 72 ALA A CA 1
ATOM 524 C C . ALA A 1 72 ? 10.219 -20.859 -25.562 1 96.56 72 ALA A C 1
ATOM 526 O O . ALA A 1 72 ? 9.609 -21.875 -25.906 1 96.56 72 ALA A O 1
ATOM 527 N N . TYR A 1 73 ? 10.719 -20.016 -26.547 1 96.75 73 TYR A N 1
ATOM 528 C CA . TYR A 1 73 ? 10.523 -20.203 -27.969 1 96.75 73 TYR A CA 1
ATOM 529 C C . TYR A 1 73 ? 11.641 -21.062 -28.562 1 96.75 73 TYR A C 1
ATOM 531 O O . TYR A 1 73 ? 11.555 -21.484 -29.719 1 96.75 73 TYR A O 1
ATOM 539 N N . LEU A 1 74 ? 12.672 -21.391 -27.719 1 97.19 74 LEU A N 1
ATOM 540 C CA . LEU A 1 74 ? 13.812 -22.156 -28.203 1 97.19 74 LEU A CA 1
ATOM 541 C C . LEU A 1 74 ? 13.734 -23.609 -27.75 1 97.19 74 LEU A C 1
ATOM 543 O O . LEU A 1 74 ? 13.102 -23.906 -26.734 1 97.19 74 LEU A O 1
ATOM 547 N N . PRO A 1 75 ? 14.367 -24.547 -28.438 1 97.25 75 PRO A N 1
ATOM 548 C CA . PRO A 1 75 ? 14.359 -25.953 -28.031 1 97.25 75 PRO A CA 1
ATOM 549 C C . PRO A 1 75 ? 15.234 -26.219 -26.812 1 97.25 75 PRO A C 1
ATOM 551 O O . PRO A 1 75 ? 16.094 -25.391 -26.469 1 97.25 75 PRO A O 1
ATOM 554 N N . THR A 1 76 ? 14.969 -27.25 -26.172 1 97.25 76 THR A N 1
ATOM 555 C CA . THR A 1 76 ? 15.828 -27.766 -25.109 1 97.25 76 THR A CA 1
ATOM 556 C C . THR A 1 76 ? 16.469 -29.078 -25.531 1 97.25 76 THR A C 1
ATOM 558 O O . THR A 1 76 ? 15.852 -29.891 -26.219 1 97.25 76 THR A O 1
ATOM 561 N N . ILE A 1 77 ? 17.719 -29.25 -25.266 1 96.94 77 ILE A N 1
ATOM 562 C CA . ILE A 1 77 ? 18.469 -30.453 -25.594 1 96.94 77 ILE A CA 1
ATOM 563 C C . ILE A 1 77 ? 19.078 -31.031 -24.312 1 96.94 77 ILE A C 1
ATOM 565 O O . ILE A 1 77 ? 19.703 -30.312 -23.531 1 96.94 77 ILE A O 1
ATOM 569 N N . THR A 1 78 ? 18.844 -32.312 -24.078 1 96.38 78 THR A N 1
ATOM 570 C CA . THR A 1 78 ? 19.406 -33 -22.922 1 96.38 78 THR A CA 1
ATOM 571 C C . THR A 1 78 ? 20.078 -34.281 -23.328 1 96.38 78 THR A C 1
ATOM 573 O O . THR A 1 78 ? 19.672 -34.938 -24.297 1 96.38 78 THR A O 1
ATOM 576 N N . GLY A 1 79 ? 21.141 -34.656 -22.672 1 94.38 79 GLY A N 1
ATOM 577 C CA . GLY A 1 79 ? 21.844 -35.906 -22.859 1 94.38 79 GLY A CA 1
ATOM 578 C C . GLY A 1 79 ? 22.094 -36.656 -21.562 1 94.38 79 GLY A C 1
ATOM 579 O O . GLY A 1 79 ? 22.25 -36.031 -20.5 1 94.38 79 GLY A O 1
ATOM 580 N N . SER A 1 80 ? 21.969 -38.031 -21.719 1 94.69 80 SER A N 1
ATOM 581 C CA . SER A 1 80 ? 22.266 -38.875 -20.547 1 94.69 80 SER A CA 1
ATOM 582 C C . SER A 1 80 ? 23.062 -40.094 -20.922 1 94.69 80 SER A C 1
ATOM 584 O O . SER A 1 80 ? 22.969 -40.594 -22.047 1 94.69 80 SER A O 1
ATOM 586 N N . VAL A 1 81 ? 23.906 -40.562 -20 1 93.69 81 VAL A N 1
ATOM 587 C CA . VAL A 1 81 ? 24.656 -41.812 -20.094 1 93.69 81 VAL A CA 1
ATOM 588 C C . VAL A 1 81 ? 24.438 -42.656 -18.828 1 93.69 81 VAL A C 1
ATOM 590 O O . VAL A 1 81 ? 24.547 -42.125 -17.719 1 93.69 81 VAL A O 1
ATOM 593 N N . SER A 1 82 ? 24.047 -43.875 -19.125 1 94 82 SER A N 1
ATOM 594 C CA . SER A 1 82 ? 23.828 -44.781 -17.984 1 94 82 SER A CA 1
ATOM 595 C C . SER A 1 82 ? 24.672 -46.062 -18.125 1 94 82 SER A C 1
ATOM 597 O O . SER A 1 82 ? 24.75 -46.625 -19.203 1 94 82 SER A O 1
ATOM 599 N N . ARG A 1 83 ? 25.328 -46.469 -17.016 1 92.75 83 ARG A N 1
ATOM 600 C CA . ARG A 1 83 ? 25.906 -47.781 -16.891 1 92.75 83 ARG A CA 1
ATOM 601 C C . ARG A 1 83 ? 25.016 -48.719 -16.078 1 92.75 83 ARG A C 1
ATOM 603 O O . ARG A 1 83 ? 24.719 -48.438 -14.906 1 92.75 83 ARG A O 1
ATOM 610 N N . LEU A 1 84 ? 24.578 -49.75 -16.75 1 93 84 LEU A N 1
ATOM 611 C CA . LEU A 1 84 ? 23.562 -50.594 -16.109 1 93 84 LEU A CA 1
ATOM 612 C C . LEU A 1 84 ? 24.016 -52.062 -16.047 1 93 84 LEU A C 1
ATOM 614 O O . LEU A 1 84 ? 24.766 -52.531 -16.922 1 93 84 LEU A O 1
ATOM 618 N N . LYS A 1 85 ? 23.688 -52.719 -14.922 1 92.56 85 LYS A N 1
ATOM 619 C CA . LYS A 1 85 ? 23.641 -54.156 -14.805 1 92.56 85 LYS A CA 1
ATOM 620 C C . LYS A 1 85 ? 22.188 -54.688 -14.797 1 92.56 85 LYS A C 1
ATOM 622 O O . LYS A 1 85 ? 21.422 -54.344 -13.875 1 92.56 85 LYS A O 1
ATOM 627 N N . ASP A 1 86 ? 21.797 -55.406 -15.883 1 89.81 86 ASP A N 1
ATOM 628 C CA . ASP A 1 86 ? 20.422 -55.875 -16.047 1 89.81 86 ASP A CA 1
ATOM 629 C C . ASP A 1 86 ? 20.344 -57.375 -15.898 1 89.81 86 ASP A C 1
ATOM 631 O O . ASP A 1 86 ? 21.047 -58.125 -16.609 1 89.81 86 ASP A O 1
ATOM 635 N N . THR A 1 87 ? 19.438 -57.812 -14.93 1 90.31 87 THR A N 1
ATOM 636 C CA . THR A 1 87 ? 19.203 -59.25 -14.742 1 90.31 87 THR A CA 1
ATOM 637 C C . THR A 1 87 ? 17.734 -59.594 -15 1 90.31 87 THR A C 1
ATOM 639 O O . THR A 1 87 ? 16.844 -58.969 -14.406 1 90.31 87 THR A O 1
ATOM 642 N N . THR A 1 88 ? 17.531 -60.531 -15.945 1 86.62 88 THR A N 1
ATOM 643 C CA . THR A 1 88 ? 16.188 -61 -16.25 1 86.62 88 THR A CA 1
ATOM 644 C C . THR A 1 88 ? 16.031 -62.469 -15.844 1 86.62 88 THR A C 1
ATOM 646 O O . THR A 1 88 ? 16.844 -63.312 -16.234 1 86.62 88 THR A O 1
ATOM 649 N N . THR A 1 89 ? 14.977 -62.688 -15.016 1 88.75 89 THR A N 1
ATOM 650 C CA . THR A 1 89 ? 14.672 -64.062 -14.609 1 88.75 89 THR A CA 1
ATOM 651 C C . THR A 1 89 ? 13.273 -64.438 -15.07 1 88.75 89 THR A C 1
ATOM 653 O O . THR A 1 89 ? 12.359 -63.594 -15.102 1 88.75 89 THR A O 1
ATOM 656 N N . TYR A 1 90 ? 13.172 -65.625 -15.602 1 85.5 90 TYR A N 1
ATOM 657 C CA . TYR A 1 90 ? 11.891 -66.125 -16.062 1 85.5 90 TYR A CA 1
ATOM 658 C C . TYR A 1 90 ? 11.344 -67.188 -15.125 1 85.5 90 TYR A C 1
ATOM 660 O O . TYR A 1 90 ? 12.102 -67.812 -14.375 1 85.5 90 TYR A O 1
ATOM 668 N N . SER A 1 91 ? 10.031 -67.25 -15.203 1 86.19 91 SER A N 1
ATOM 669 C CA . SER A 1 91 ? 9.398 -68.25 -14.383 1 86.19 91 SER A CA 1
ATOM 670 C C . SER A 1 91 ? 9.867 -69.625 -14.797 1 86.19 91 SER A C 1
ATOM 672 O O . SER A 1 91 ? 10.312 -69.875 -15.93 1 86.19 91 SER A O 1
ATOM 674 N N . SER A 1 92 ? 9.938 -70.562 -13.82 1 82.38 92 SER A N 1
ATOM 675 C CA . SER A 1 92 ? 10.43 -71.875 -13.977 1 82.38 92 SER A CA 1
ATOM 676 C C . SER A 1 92 ? 9.758 -72.625 -15.156 1 82.38 92 SER A C 1
ATOM 678 O O . SER A 1 92 ? 10.367 -73.438 -15.812 1 82.38 92 SER A O 1
ATOM 680 N N . ASP A 1 93 ? 8.547 -72.188 -15.453 1 79.75 93 ASP A N 1
ATOM 681 C CA . ASP A 1 93 ? 7.812 -72.875 -16.516 1 79.75 93 ASP A CA 1
ATOM 682 C C . ASP A 1 93 ? 8.281 -72.375 -17.891 1 79.75 93 ASP A C 1
ATOM 684 O O . ASP A 1 93 ? 7.945 -73 -18.906 1 79.75 93 ASP A O 1
ATOM 688 N N . SER A 1 94 ? 9.023 -71.312 -18.062 1 75.44 94 SER A N 1
ATOM 689 C CA . SER A 1 94 ? 9.336 -70.688 -19.359 1 75.44 94 SER A CA 1
ATOM 690 C C . SER A 1 94 ? 10.578 -71.375 -19.969 1 75.44 94 SER A C 1
ATOM 692 O O . SER A 1 94 ? 10.781 -71.312 -21.188 1 75.44 94 SER A O 1
ATOM 694 N N . HIS A 1 95 ? 11.211 -72.375 -19.422 1 80.81 95 HIS A N 1
ATOM 695 C CA . HIS A 1 95 ? 12.438 -73 -19.844 1 80.81 95 HIS A CA 1
ATOM 696 C C . HIS A 1 95 ? 13.445 -72 -20.406 1 80.81 95 HIS A C 1
ATOM 698 O O . HIS A 1 95 ? 14.273 -72.375 -21.25 1 80.81 95 HIS A O 1
ATOM 704 N N . GLN A 1 96 ? 13.219 -70.688 -20.172 1 78.88 96 GLN A N 1
ATOM 705 C CA . GLN A 1 96 ? 14.211 -69.688 -20.594 1 78.88 96 GLN A CA 1
ATOM 706 C C . GLN A 1 96 ? 15.203 -69.438 -19.484 1 78.88 96 GLN A C 1
ATOM 708 O O . GLN A 1 96 ? 14.812 -69.188 -18.328 1 78.88 96 GLN A O 1
ATOM 713 N N . PRO A 1 97 ? 16.547 -69.5 -19.828 1 83.56 97 PRO A N 1
ATOM 714 C CA . PRO A 1 97 ? 17.547 -69.25 -18.781 1 83.56 97 PRO A CA 1
ATOM 715 C C . PRO A 1 97 ? 17.578 -67.75 -18.344 1 83.56 97 PRO A C 1
ATOM 717 O O . PRO A 1 97 ? 17.219 -66.875 -19.125 1 83.56 97 PRO A O 1
ATOM 720 N N . SER A 1 98 ? 17.984 -67.562 -17.047 1 87.12 98 SER A N 1
ATOM 721 C CA . SER A 1 98 ? 18.234 -66.188 -16.562 1 87.12 98 SER A CA 1
ATOM 722 C C . SER A 1 98 ? 19.406 -65.562 -17.297 1 87.12 98 SER A C 1
ATOM 724 O O . SER A 1 98 ? 20.297 -66.25 -17.781 1 87.12 98 SER A O 1
ATOM 726 N N . SER A 1 99 ? 19.281 -64.312 -17.609 1 86.38 99 SER A N 1
ATOM 727 C CA . SER A 1 99 ? 20.359 -63.594 -18.297 1 86.38 99 SER A CA 1
ATOM 728 C C . SER A 1 99 ? 20.781 -62.344 -17.516 1 86.38 99 SER A C 1
ATOM 730 O O . SER A 1 99 ? 19.953 -61.719 -16.859 1 86.38 99 SER A O 1
ATOM 732 N N . THR A 1 100 ? 22.188 -62.125 -17.391 1 89.69 100 THR A N 1
ATOM 733 C CA . THR A 1 100 ? 22.75 -60.906 -16.828 1 89.69 100 THR A CA 1
ATOM 734 C C . THR A 1 100 ? 23.609 -60.188 -17.844 1 89.69 100 THR A C 1
ATOM 736 O O . THR A 1 100 ? 24.516 -60.75 -18.438 1 89.69 100 THR A O 1
ATOM 739 N N . ASN A 1 101 ? 23.25 -58.906 -18.109 1 88.31 101 ASN A N 1
ATOM 740 C CA . ASN A 1 101 ? 23.984 -58.094 -19.078 1 88.31 101 ASN A CA 1
ATOM 741 C C . ASN A 1 101 ? 24.453 -56.781 -18.438 1 88.31 101 ASN A C 1
ATOM 743 O O . ASN A 1 101 ? 23.734 -56.188 -17.641 1 88.31 101 ASN A O 1
ATOM 747 N N . ILE A 1 102 ? 25.75 -56.406 -18.656 1 91.56 102 ILE A N 1
ATOM 748 C CA . ILE A 1 102 ? 26.297 -55.125 -18.25 1 91.56 102 ILE A CA 1
ATOM 749 C C . ILE A 1 102 ? 26.609 -54.281 -19.484 1 91.56 102 ILE A C 1
ATOM 751 O O . ILE A 1 102 ? 27.203 -54.781 -20.438 1 91.56 102 ILE A O 1
ATOM 755 N N . GLY A 1 103 ? 26.156 -53.062 -19.5 1 90.5 103 GLY A N 1
ATOM 756 C CA . GLY A 1 103 ? 26.391 -52.219 -20.656 1 90.5 103 GLY A CA 1
ATOM 757 C C . GLY A 1 103 ? 26.047 -50.75 -20.406 1 90.5 103 GLY A C 1
ATOM 758 O O . GLY A 1 103 ? 25.656 -50.406 -19.312 1 90.5 103 GLY A O 1
ATOM 759 N N . ASN A 1 104 ? 26.469 -49.969 -21.422 1 92.25 104 ASN A N 1
ATOM 760 C CA . ASN A 1 104 ? 26.156 -48.531 -21.391 1 92.25 104 ASN A CA 1
ATOM 761 C C . ASN A 1 104 ? 24.938 -48.219 -22.266 1 92.25 104 ASN A C 1
ATOM 763 O O . ASN A 1 104 ? 24.75 -48.812 -23.328 1 92.25 104 ASN A O 1
ATOM 767 N N . GLN A 1 105 ? 24.094 -47.344 -21.734 1 92.38 105 GLN A N 1
ATOM 768 C CA . GLN A 1 105 ? 22.953 -46.781 -22.453 1 92.38 105 GLN A CA 1
ATOM 769 C C . GLN A 1 105 ? 23.141 -45.281 -22.703 1 92.38 105 GLN A C 1
ATOM 771 O O . GLN A 1 105 ? 23.516 -44.562 -21.797 1 92.38 105 GLN A O 1
ATOM 776 N N . PHE A 1 106 ? 23.047 -44.875 -23.984 1 93.19 106 PHE A N 1
ATOM 777 C CA . PHE A 1 106 ? 23.109 -43.469 -24.375 1 93.19 106 PHE A CA 1
ATOM 778 C C . PHE A 1 106 ? 21.75 -42.969 -24.844 1 93.19 106 PHE A C 1
ATOM 780 O O . PHE A 1 106 ? 21.047 -43.688 -25.578 1 93.19 106 PHE A O 1
ATOM 787 N N . TYR A 1 107 ? 21.438 -41.812 -24.359 1 93.12 107 TYR A N 1
ATOM 788 C CA . TYR A 1 107 ? 20.141 -41.25 -24.75 1 93.12 107 TYR A CA 1
ATOM 789 C C . TYR A 1 107 ? 20.234 -39.75 -24.922 1 93.12 107 TYR A C 1
ATOM 791 O O . TYR A 1 107 ? 20.875 -39.062 -24.125 1 93.12 107 TYR A O 1
ATOM 799 N N . GLY A 1 108 ? 19.781 -39.188 -26.031 1 94.38 108 GLY A N 1
ATOM 800 C CA . GLY A 1 108 ? 19.625 -37.75 -26.297 1 94.38 108 GLY A CA 1
ATOM 801 C C . GLY A 1 108 ? 18.234 -37.375 -26.75 1 94.38 108 GLY A C 1
ATOM 802 O O . GLY A 1 108 ? 17.578 -38.125 -27.484 1 94.38 108 GLY A O 1
ATOM 803 N N . THR A 1 109 ? 17.812 -36.25 -26.281 1 94.5 109 THR A N 1
ATOM 804 C CA . THR A 1 109 ? 16.469 -35.812 -26.672 1 94.5 109 THR A CA 1
ATOM 805 C C . THR A 1 109 ? 16.422 -34.312 -26.938 1 94.5 109 THR A C 1
ATOM 807 O O . THR A 1 109 ? 17.109 -33.562 -26.266 1 94.5 109 THR A O 1
ATOM 810 N N . LEU A 1 110 ? 15.758 -33.906 -27.969 1 95.94 110 LEU A N 1
ATOM 811 C CA . LEU A 1 110 ? 15.422 -32.531 -28.312 1 95.94 110 LEU A CA 1
ATOM 812 C C . LEU A 1 110 ? 13.914 -32.312 -28.25 1 95.94 110 LEU A C 1
ATOM 814 O O . LEU A 1 110 ? 13.148 -33.125 -28.812 1 95.94 110 LEU A O 1
ATOM 818 N N . ASN A 1 111 ? 13.539 -31.344 -27.516 1 96.62 111 ASN A N 1
ATOM 819 C CA . ASN A 1 111 ? 12.141 -30.938 -27.453 1 96.62 111 ASN A CA 1
ATOM 820 C C . ASN A 1 111 ? 11.961 -29.484 -27.859 1 96.62 111 ASN A C 1
ATOM 822 O O . ASN A 1 111 ? 12.68 -28.609 -27.375 1 96.62 111 ASN A O 1
ATOM 826 N N . TRP A 1 112 ? 11 -29.203 -28.766 1 97.25 112 TRP A N 1
ATOM 827 C CA . TRP A 1 112 ? 10.766 -27.859 -29.281 1 97.25 112 TRP A CA 1
ATOM 828 C C . TRP A 1 112 ? 9.273 -27.594 -29.453 1 97.25 112 TRP A C 1
ATOM 830 O O . TRP A 1 112 ? 8.633 -28.188 -30.328 1 97.25 112 TRP A O 1
ATOM 840 N N . ARG A 1 113 ? 8.727 -26.672 -28.641 1 97.62 113 ARG A N 1
ATOM 841 C CA . ARG A 1 113 ? 7.34 -26.25 -28.812 1 97.62 113 ARG A CA 1
ATOM 842 C C . ARG A 1 113 ? 7.199 -25.359 -30.047 1 97.62 113 ARG A C 1
ATOM 844 O O . ARG A 1 113 ? 7.785 -24.281 -30.094 1 97.62 113 ARG A O 1
ATOM 851 N N . LEU A 1 114 ? 6.422 -25.844 -30.953 1 97.5 114 LEU A N 1
ATOM 852 C CA . LEU A 1 114 ? 6.277 -25.094 -32.188 1 97.5 114 LEU A CA 1
ATOM 853 C C . LEU A 1 114 ? 5.047 -24.203 -32.156 1 97.5 114 LEU A C 1
ATOM 855 O O . LEU A 1 114 ? 5.055 -23.109 -32.719 1 97.5 114 LEU A O 1
ATOM 859 N N . PHE A 1 115 ? 4.008 -24.672 -31.531 1 97.44 115 PHE A N 1
ATOM 860 C CA . PHE A 1 115 ? 2.756 -23.922 -31.516 1 97.44 115 PHE A CA 1
ATOM 861 C C . PHE A 1 115 ? 1.947 -24.25 -30.266 1 97.44 115 PHE A C 1
ATOM 863 O O . PHE A 1 115 ? 1.897 -25.391 -29.828 1 97.44 115 PHE A O 1
ATOM 870 N N . ASP A 1 116 ? 1.404 -23.234 -29.594 1 96.94 116 ASP A N 1
ATOM 871 C CA . ASP A 1 116 ? 0.648 -23.469 -28.359 1 96.94 116 ASP A CA 1
ATOM 872 C C . ASP A 1 116 ? -0.555 -22.531 -28.281 1 96.94 116 ASP A C 1
ATOM 874 O O . ASP A 1 116 ? -0.961 -22.125 -27.188 1 96.94 116 ASP A O 1
ATOM 878 N N . PHE A 1 117 ? -1.001 -22.078 -29.516 1 96.81 117 PHE A N 1
ATOM 879 C CA . PHE A 1 117 ? -2.193 -21.25 -29.672 1 96.81 117 PHE A CA 1
ATOM 880 C C . PHE A 1 117 ? -2.08 -19.969 -28.844 1 96.81 117 PHE A C 1
ATOM 882 O O . PHE A 1 117 ? -3.061 -19.531 -28.25 1 96.81 117 PHE A O 1
ATOM 889 N N . GLY A 1 118 ? -0.903 -19.453 -28.656 1 96.88 118 GLY A N 1
ATOM 890 C CA . GLY A 1 118 ? -0.703 -18.094 -28.156 1 96.88 118 GLY A CA 1
ATOM 891 C C . GLY A 1 118 ? -0.306 -18.062 -26.688 1 96.88 118 GLY A C 1
ATOM 892 O O . GLY A 1 118 ? -0.163 -16.984 -26.109 1 96.88 118 GLY A O 1
ATOM 893 N N . GLY A 1 119 ? -0.123 -19.219 -25.953 1 97.25 119 GLY A N 1
ATOM 894 C CA . GLY A 1 119 ? 0.279 -19.234 -24.562 1 97.25 119 GLY A CA 1
ATOM 895 C C . GLY A 1 119 ? 1.616 -18.562 -24.312 1 97.25 119 GLY A C 1
ATOM 896 O O . GLY A 1 119 ? 1.727 -17.672 -23.453 1 97.25 119 GLY A O 1
ATOM 897 N N . ARG A 1 120 ? 2.619 -18.875 -25.078 1 97.31 120 ARG A N 1
ATOM 898 C CA . ARG A 1 120 ? 3.949 -18.297 -24.938 1 97.31 120 ARG A CA 1
ATOM 899 C C . ARG A 1 120 ? 3.945 -16.812 -25.297 1 97.31 120 ARG A C 1
ATOM 901 O O . ARG A 1 120 ? 4.633 -16.016 -24.672 1 97.31 120 ARG A O 1
ATOM 908 N N . SER A 1 121 ? 3.178 -16.5 -26.359 1 97.88 121 SER A N 1
ATOM 909 C CA . SER A 1 121 ? 3.064 -15.094 -26.75 1 97.88 121 SER A CA 1
ATOM 910 C C . SER A 1 121 ? 2.445 -14.258 -25.641 1 97.88 121 SER A C 1
ATOM 912 O O . SER A 1 121 ? 2.936 -13.172 -25.312 1 97.88 121 SER A O 1
ATOM 914 N N . ALA A 1 122 ? 1.368 -14.773 -25.031 1 98.12 122 ALA A N 1
ATOM 915 C CA . ALA A 1 122 ? 0.708 -14.07 -23.938 1 98.12 122 ALA A CA 1
ATOM 916 C C . ALA A 1 122 ? 1.63 -13.953 -22.734 1 98.12 122 ALA A C 1
ATOM 918 O O . ALA A 1 122 ? 1.659 -12.914 -22.062 1 98.12 122 ALA A O 1
ATOM 919 N N . ASN A 1 123 ? 2.391 -14.992 -22.422 1 97.81 123 ASN A N 1
ATOM 920 C CA . ASN A 1 123 ? 3.342 -14.961 -21.312 1 97.81 123 ASN A CA 1
ATOM 921 C C . ASN A 1 123 ? 4.434 -13.922 -21.547 1 97.81 123 ASN A C 1
ATOM 923 O O . ASN A 1 123 ? 4.82 -13.203 -20.625 1 97.81 123 ASN A O 1
ATOM 927 N N . ARG A 1 124 ? 4.961 -13.859 -22.781 1 97.69 124 ARG A N 1
ATOM 928 C CA . ARG A 1 124 ? 5.965 -12.859 -23.125 1 97.69 124 ARG A CA 1
ATOM 929 C C . ARG A 1 124 ? 5.398 -11.453 -23 1 97.69 124 ARG A C 1
ATOM 931 O O . ARG A 1 124 ? 6.066 -10.555 -22.484 1 97.69 124 ARG A O 1
ATOM 938 N N . GLU A 1 125 ? 4.176 -11.289 -23.453 1 98.19 125 GLU A N 1
ATOM 939 C CA . GLU A 1 125 ? 3.551 -9.977 -23.359 1 98.19 125 GLU A CA 1
ATOM 940 C C . GLU A 1 125 ? 3.344 -9.57 -21.891 1 98.19 125 GLU A C 1
ATOM 942 O O . GLU A 1 125 ? 3.568 -8.422 -21.531 1 98.19 125 GLU A O 1
ATOM 947 N N . ALA A 1 126 ? 2.896 -10.539 -21.016 1 98 126 ALA A N 1
ATOM 948 C CA . ALA A 1 126 ? 2.77 -10.273 -19.594 1 98 126 ALA A CA 1
ATOM 949 C C . ALA A 1 126 ? 4.109 -9.859 -18.984 1 98 126 ALA A C 1
ATOM 951 O O . ALA A 1 126 ? 4.172 -8.922 -18.188 1 98 126 ALA A O 1
ATOM 952 N N . ALA A 1 127 ? 5.16 -10.523 -19.422 1 97.75 127 ALA A N 1
ATOM 953 C CA . ALA A 1 127 ? 6.5 -10.203 -18.938 1 97.75 127 ALA A CA 1
ATOM 954 C C . ALA A 1 127 ? 6.93 -8.812 -19.375 1 97.75 127 ALA A C 1
ATOM 956 O O . ALA A 1 127 ? 7.52 -8.062 -18.594 1 97.75 127 ALA A O 1
ATOM 957 N N . ASN A 1 128 ? 6.664 -8.484 -20.656 1 98.06 128 ASN A N 1
ATOM 958 C CA . ASN A 1 128 ? 6.977 -7.148 -21.172 1 98.06 128 ASN A CA 1
ATOM 959 C C . ASN A 1 128 ? 6.25 -6.066 -20.375 1 98.06 128 ASN A C 1
ATOM 961 O O . ASN A 1 128 ? 6.832 -5.035 -20.047 1 98.06 128 ASN A O 1
ATOM 965 N N . GLU A 1 129 ? 4.965 -6.352 -20.125 1 98.12 129 GLU A N 1
ATOM 966 C CA . GLU A 1 129 ? 4.188 -5.387 -19.359 1 98.12 129 GLU A CA 1
ATOM 967 C C . GLU A 1 129 ? 4.75 -5.227 -17.953 1 98.12 129 GLU A C 1
ATOM 969 O O . GLU A 1 129 ? 4.793 -4.117 -17.406 1 98.12 129 GLU A O 1
ATOM 974 N N . MET A 1 130 ? 5.227 -6.293 -17.344 1 98.19 130 MET A N 1
ATOM 975 C CA . MET A 1 130 ? 5.805 -6.219 -16 1 98.19 130 MET A CA 1
ATOM 976 C C . MET A 1 130 ? 7.129 -5.461 -16.016 1 98.19 130 MET A C 1
ATOM 978 O O . MET A 1 130 ? 7.469 -4.77 -15.062 1 98.19 130 MET A O 1
ATOM 982 N N . LEU A 1 131 ? 7.879 -5.594 -17.125 1 96.75 131 LEU A N 1
ATOM 983 C CA . LEU A 1 131 ? 9.086 -4.793 -17.297 1 96.75 131 LEU A CA 1
ATOM 984 C C . LEU A 1 131 ? 8.742 -3.309 -17.391 1 96.75 131 LEU A C 1
ATOM 986 O O . LEU A 1 131 ? 9.398 -2.475 -16.766 1 96.75 131 LEU A O 1
ATOM 990 N N . LEU A 1 132 ? 7.703 -3.002 -18.156 1 97 132 LEU A N 1
ATOM 991 C CA . LEU A 1 132 ? 7.242 -1.622 -18.25 1 97 132 LEU A CA 1
ATOM 992 C C . LEU A 1 132 ? 6.809 -1.098 -16.891 1 97 132 LEU A C 1
ATOM 994 O O . LEU A 1 132 ? 7.074 0.058 -16.547 1 97 132 LEU A O 1
ATOM 998 N N . ALA A 1 133 ? 6.141 -1.949 -16.047 1 97.31 133 ALA A N 1
ATOM 999 C CA . ALA A 1 133 ? 5.746 -1.579 -14.695 1 97.31 133 ALA A CA 1
ATOM 1000 C C . ALA A 1 133 ? 6.965 -1.27 -13.836 1 97.31 133 ALA A C 1
ATOM 1002 O O . ALA A 1 133 ? 6.957 -0.31 -13.062 1 97.31 133 ALA A O 1
ATOM 1003 N N . ALA A 1 134 ? 7.984 -2.057 -14.047 1 96.06 134 ALA A N 1
ATOM 1004 C CA . ALA A 1 134 ? 9.211 -1.851 -13.273 1 96.06 134 ALA A CA 1
ATOM 1005 C C . ALA A 1 134 ? 9.883 -0.535 -13.648 1 96.06 134 ALA A C 1
ATOM 1007 O O . ALA A 1 134 ? 10.359 0.199 -12.781 1 96.06 134 ALA A O 1
ATOM 1008 N N . ILE A 1 135 ? 9.922 -0.221 -14.93 1 94 135 ILE A N 1
ATOM 1009 C CA . ILE A 1 135 ? 10.508 1.023 -15.414 1 94 135 ILE A CA 1
ATOM 1010 C C . ILE A 1 135 ? 9.727 2.213 -14.867 1 94 135 ILE A C 1
ATOM 1012 O O . ILE A 1 135 ? 10.305 3.156 -14.328 1 94 135 ILE A O 1
ATOM 1016 N N . ALA A 1 136 ? 8.391 2.109 -14.953 1 94 136 ALA A N 1
ATOM 1017 C CA . ALA A 1 136 ? 7.543 3.168 -14.422 1 94 136 ALA A CA 1
ATOM 1018 C C . ALA A 1 136 ? 7.695 3.277 -12.906 1 94 136 ALA A C 1
ATOM 1020 O O . ALA A 1 136 ? 7.664 4.379 -12.344 1 94 136 ALA A O 1
ATOM 1021 N N . GLY A 1 137 ? 7.863 2.117 -12.242 1 94.81 137 GLY A N 1
ATOM 1022 C CA . GLY A 1 137 ? 8.102 2.111 -10.805 1 94.81 137 GLY A CA 1
ATOM 1023 C C . GLY A 1 137 ? 9.383 2.807 -10.414 1 94.81 137 GLY A C 1
ATOM 1024 O O . GLY A 1 137 ? 9.445 3.471 -9.375 1 94.81 137 GLY A O 1
ATOM 1025 N N . HIS A 1 138 ? 10.367 2.674 -11.211 1 93.06 138 HIS A N 1
ATOM 1026 C CA . HIS A 1 138 ? 11.633 3.369 -10.992 1 93.06 138 HIS A CA 1
ATOM 1027 C C . HIS A 1 138 ? 11.461 4.879 -11.133 1 93.06 138 HIS A C 1
ATOM 1029 O O . HIS A 1 138 ? 11.945 5.641 -10.289 1 93.06 138 HIS A O 1
ATOM 1035 N N . ASP A 1 139 ? 10.75 5.277 -12.125 1 91.12 139 ASP A N 1
ATOM 1036 C CA . ASP A 1 139 ? 10.469 6.699 -12.328 1 91.12 139 ASP A CA 1
ATOM 1037 C C . ASP A 1 139 ? 9.68 7.273 -11.148 1 91.12 139 ASP A C 1
ATOM 1039 O O . ASP A 1 139 ? 9.938 8.398 -10.719 1 91.12 139 ASP A O 1
ATOM 1043 N N . ALA A 1 140 ? 8.727 6.512 -10.648 1 91.88 140 ALA A N 1
ATOM 1044 C CA . ALA A 1 140 ? 7.941 6.945 -9.492 1 91.88 140 ALA A CA 1
ATOM 1045 C C . ALA A 1 140 ? 8.82 7.102 -8.258 1 91.88 140 ALA A C 1
ATOM 1047 O O . ALA A 1 140 ? 8.641 8.039 -7.477 1 91.88 140 ALA A O 1
ATOM 1048 N N . ALA A 1 141 ? 9.742 6.23 -8.141 1 91.75 141 ALA A N 1
ATOM 1049 C CA . ALA A 1 141 ? 10.664 6.297 -7.004 1 91.75 141 ALA A CA 1
ATOM 1050 C C . ALA A 1 141 ? 11.547 7.535 -7.094 1 91.75 141 ALA A C 1
ATOM 1052 O O . ALA A 1 141 ? 11.852 8.164 -6.078 1 91.75 141 ALA A O 1
ATOM 1053 N N . LEU A 1 142 ? 12 7.852 -8.32 1 90.12 142 LEU A N 1
ATOM 1054 C CA . LEU A 1 142 ? 12.773 9.07 -8.531 1 90.12 142 LEU A CA 1
ATOM 1055 C C . LEU A 1 142 ? 11.984 10.297 -8.102 1 90.12 142 LEU A C 1
ATOM 1057 O O . LEU A 1 142 ? 12.5 11.156 -7.375 1 90.12 142 LEU A O 1
ATOM 1061 N N . GLN A 1 143 ? 10.773 10.312 -8.469 1 87.5 143 GLN A N 1
ATOM 1062 C CA . GLN A 1 143 ? 9.914 11.445 -8.148 1 87.5 143 GLN A CA 1
ATOM 1063 C C . GLN A 1 143 ? 9.672 11.539 -6.641 1 87.5 143 GLN A C 1
ATOM 1065 O O . GLN A 1 143 ? 9.719 12.633 -6.07 1 87.5 143 GLN A O 1
ATOM 1070 N N . LYS A 1 144 ? 9.383 10.414 -6.039 1 89.75 144 LYS A N 1
ATOM 1071 C CA . LYS A 1 144 ? 9.141 10.383 -4.598 1 89.75 144 LYS A CA 1
ATOM 1072 C C . LYS A 1 144 ? 10.375 10.852 -3.824 1 89.75 144 LYS A C 1
ATOM 1074 O O . LYS A 1 144 ? 10.258 11.602 -2.854 1 89.75 144 LYS A O 1
ATOM 1079 N N . THR A 1 145 ? 11.5 10.43 -4.309 1 91 145 THR A N 1
ATOM 1080 C CA . THR A 1 145 ? 12.742 10.836 -3.664 1 91 145 THR A CA 1
ATOM 1081 C C . THR A 1 145 ? 12.977 12.336 -3.818 1 91 145 THR A C 1
ATOM 1083 O O . THR A 1 145 ? 13.344 13.016 -2.859 1 91 145 THR A O 1
ATOM 1086 N N . MET A 1 146 ? 12.781 12.859 -4.977 1 89.12 146 MET A N 1
ATOM 1087 C CA . MET A 1 146 ? 12.938 14.289 -5.207 1 89.12 146 MET A CA 1
ATOM 1088 C C . MET A 1 146 ? 12 15.094 -4.312 1 89.12 146 MET A C 1
ATOM 1090 O O . MET A 1 146 ? 12.422 16.062 -3.682 1 89.12 146 MET A O 1
ATOM 1094 N N . ALA A 1 147 ? 10.711 14.656 -4.227 1 87.62 147 ALA A N 1
ATOM 1095 C CA . ALA A 1 147 ? 9.734 15.344 -3.385 1 87.62 147 ALA A CA 1
ATOM 1096 C C . ALA A 1 147 ? 10.164 15.328 -1.921 1 87.62 147 ALA A C 1
ATOM 1098 O O . ALA A 1 147 ? 10.055 16.344 -1.222 1 87.62 147 ALA A O 1
ATOM 1099 N N . SER A 1 148 ? 10.664 14.219 -1.487 1 91.81 148 SER A N 1
ATOM 1100 C CA . SER A 1 148 ? 11.07 14.062 -0.095 1 91.81 148 SER A CA 1
ATOM 1101 C C . SER A 1 148 ? 12.266 14.953 0.237 1 91.81 148 SER A C 1
ATOM 1103 O O . SER A 1 148 ? 12.297 15.586 1.292 1 91.81 148 SER A O 1
ATOM 1105 N N . VAL A 1 149 ? 13.211 15.047 -0.637 1 92.62 149 VAL A N 1
ATOM 1106 C CA . VAL A 1 149 ? 14.406 15.852 -0.401 1 92.62 149 VAL A CA 1
ATOM 1107 C C . VAL A 1 149 ? 14.047 17.328 -0.448 1 92.62 149 VAL A C 1
ATOM 1109 O O . VAL A 1 149 ? 14.547 18.125 0.348 1 92.62 149 VAL A O 1
ATOM 1112 N N . ILE A 1 150 ? 13.242 17.719 -1.382 1 90.25 150 ILE A N 1
ATOM 1113 C CA . ILE A 1 150 ? 12.789 19.094 -1.466 1 90.25 150 ILE A CA 1
ATOM 1114 C C . ILE A 1 150 ? 12.117 19.5 -0.154 1 90.25 150 ILE A C 1
ATOM 1116 O O . ILE A 1 150 ? 12.43 20.562 0.409 1 90.25 150 ILE A O 1
ATOM 1120 N N . GLN A 1 151 ? 11.25 18.625 0.353 1 91.12 151 GLN A N 1
ATOM 1121 C CA . GLN A 1 151 ? 10.57 18.906 1.613 1 91.12 151 GLN A CA 1
ATOM 1122 C C . GLN A 1 151 ? 11.57 19.031 2.762 1 91.12 151 GLN A C 1
ATOM 1124 O O . GLN A 1 151 ? 11.5 19.969 3.553 1 91.12 151 GLN A O 1
ATOM 1129 N N . SER A 1 152 ? 12.461 18.109 2.773 1 95.31 152 SER A N 1
ATOM 1130 C CA . SER A 1 152 ? 13.453 18.125 3.848 1 95.31 152 SER A CA 1
ATOM 1131 C C . SER A 1 152 ? 14.359 19.344 3.754 1 95.31 152 SER A C 1
ATOM 1133 O O . SER A 1 152 ? 14.727 19.938 4.773 1 95.31 152 SER A O 1
ATOM 1135 N N . TRP A 1 153 ? 14.711 19.75 2.592 1 94.5 153 TRP A N 1
ATOM 1136 C CA . TRP A 1 153 ? 15.562 20.906 2.375 1 94.5 153 TRP A CA 1
ATOM 1137 C C . TRP A 1 153 ? 14.883 22.188 2.857 1 94.5 153 TRP A C 1
ATOM 1139 O O . TRP A 1 153 ? 15.477 22.969 3.605 1 94.5 153 TRP A O 1
ATOM 1149 N N . PHE A 1 154 ? 13.672 22.328 2.529 1 92.88 154 PHE A N 1
ATOM 1150 C CA . PHE A 1 154 ? 12.969 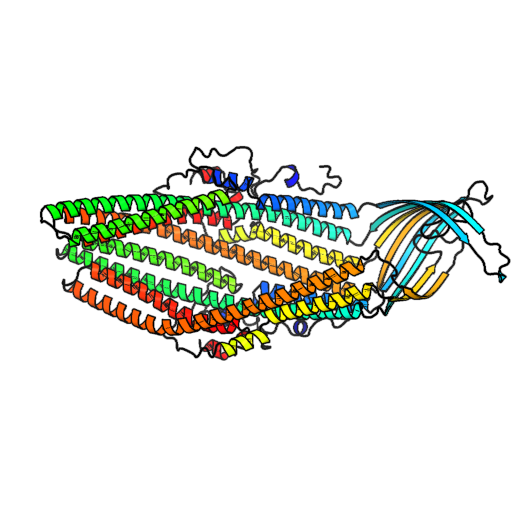23.531 2.932 1 92.88 154 PHE A CA 1
ATOM 1151 C C . PHE A 1 154 ? 12.688 23.531 4.43 1 92.88 154 PHE A C 1
ATOM 1153 O O . PHE A 1 154 ? 12.688 24.578 5.074 1 92.88 154 PHE A O 1
ATOM 1160 N N . GLU A 1 155 ? 12.43 22.328 4.973 1 94.94 155 GLU A N 1
ATOM 1161 C CA . GLU A 1 155 ? 12.25 22.234 6.418 1 94.94 155 GLU A CA 1
ATOM 1162 C C . GLU A 1 155 ? 13.516 22.641 7.16 1 94.94 155 GLU A C 1
ATOM 1164 O O . GLU A 1 155 ? 13.461 23.359 8.156 1 94.94 155 GLU A O 1
ATOM 1169 N N . ALA A 1 156 ? 14.641 22.266 6.641 1 96.12 156 ALA A N 1
ATOM 1170 C CA . ALA A 1 156 ? 15.914 22.656 7.234 1 96.12 156 ALA A CA 1
ATOM 1171 C C . ALA A 1 156 ? 16.172 24.156 7.074 1 96.12 156 ALA A C 1
ATOM 1173 O O . ALA A 1 156 ? 16.578 24.828 8.023 1 96.12 156 ALA A O 1
ATOM 1174 N N . MET A 1 157 ? 15.875 24.672 5.926 1 94.69 157 MET A N 1
ATOM 1175 C CA . MET A 1 157 ? 16.047 26.094 5.66 1 94.69 157 MET A CA 1
ATOM 1176 C C . MET A 1 157 ? 15.156 26.922 6.582 1 94.69 157 MET A C 1
ATOM 1178 O O . MET A 1 157 ? 15.594 27.938 7.121 1 94.69 157 MET A O 1
ATOM 1182 N N . THR A 1 158 ? 13.93 26.422 6.727 1 94.81 158 THR A N 1
ATOM 1183 C CA . THR A 1 158 ? 12.977 27.125 7.586 1 94.81 158 THR A CA 1
ATOM 1184 C C . THR A 1 158 ? 13.445 27.094 9.039 1 94.81 158 THR A C 1
ATOM 1186 O O . THR A 1 158 ? 13.43 28.125 9.719 1 94.81 158 THR A O 1
ATOM 1189 N N . SER A 1 159 ? 13.844 25.938 9.453 1 96.44 159 SER A N 1
ATOM 1190 C CA . SER A 1 159 ? 14.273 25.812 10.844 1 96.44 159 SER A CA 1
ATOM 1191 C C . SER A 1 159 ? 15.523 26.641 11.102 1 96.44 159 SER A C 1
ATOM 1193 O O . SER A 1 159 ? 15.703 27.172 12.203 1 96.44 159 SER A O 1
ATOM 1195 N N . GLN A 1 160 ? 16.391 26.844 10.125 1 96 160 GLN A N 1
ATOM 1196 C CA . GLN A 1 160 ? 17.562 27.719 10.234 1 96 160 GLN A CA 1
ATOM 1197 C C . GLN A 1 160 ? 17.141 29.172 10.398 1 96 160 GLN A C 1
ATOM 1199 O O . GLN A 1 160 ? 17.656 29.891 11.258 1 96 160 GLN A O 1
ATOM 1204 N N . ALA A 1 161 ? 16.219 29.531 9.578 1 95.31 161 ALA A N 1
ATOM 1205 C CA . ALA A 1 161 ? 15.742 30.922 9.633 1 95.31 161 ALA A CA 1
ATOM 1206 C C . ALA A 1 161 ? 15.055 31.203 10.969 1 95.31 161 ALA A C 1
ATOM 1208 O O . ALA A 1 161 ? 15.242 32.281 11.547 1 95.31 161 ALA A O 1
ATOM 1209 N N . VAL A 1 162 ? 14.289 30.203 11.43 1 95.88 162 VAL A N 1
ATOM 1210 C CA . VAL A 1 162 ? 13.594 30.375 12.703 1 95.88 162 VAL A CA 1
ATOM 1211 C C . VAL A 1 162 ? 14.609 30.453 13.844 1 95.88 162 VAL A C 1
ATOM 1213 O O . VAL A 1 162 ? 14.461 31.266 14.758 1 95.88 162 VAL A O 1
ATOM 1216 N N . MET A 1 163 ? 15.625 29.656 13.742 1 95.81 163 MET A N 1
ATOM 1217 C CA . MET A 1 163 ? 16.688 29.703 14.742 1 95.81 163 MET A CA 1
ATOM 1218 C C . MET A 1 163 ? 17.328 31.078 14.797 1 95.81 163 MET A C 1
ATOM 1220 O O . MET A 1 163 ? 17.469 31.672 15.867 1 95.81 163 MET A O 1
ATOM 1224 N N . ASN A 1 164 ? 17.656 31.641 13.672 1 95.69 164 ASN A N 1
ATOM 1225 C CA . ASN A 1 164 ? 18.266 32.969 13.602 1 95.69 164 ASN A CA 1
ATOM 1226 C C . ASN A 1 164 ? 17.328 34.031 14.141 1 95.69 164 ASN A C 1
ATOM 1228 O O . ASN A 1 164 ? 17.75 34.906 14.891 1 95.69 164 ASN A O 1
ATOM 1232 N N . ALA A 1 165 ? 16.062 33.844 13.766 1 94.75 165 ALA A N 1
ATOM 1233 C CA . ALA A 1 165 ? 15.078 34.812 14.211 1 94.75 165 ALA A CA 1
ATOM 1234 C C . ALA A 1 165 ? 14.906 34.781 15.727 1 94.75 165 ALA A C 1
ATOM 1236 O O . ALA A 1 165 ? 14.828 35.812 16.391 1 94.75 165 ALA A O 1
ATOM 1237 N N . ARG A 1 166 ? 14.836 33.594 16.281 1 96.38 166 ARG A N 1
ATOM 1238 C CA . ARG A 1 166 ? 14.648 33.438 17.719 1 96.38 166 ARG A CA 1
ATOM 1239 C C . ARG A 1 166 ? 15.875 33.938 18.484 1 96.38 166 ARG A C 1
ATOM 1241 O O . ARG A 1 166 ? 15.75 34.469 19.594 1 96.38 166 ARG A O 1
ATOM 1248 N N . GLN A 1 167 ? 17.047 33.812 17.922 1 96.19 167 GLN A N 1
ATOM 1249 C CA . GLN A 1 167 ? 18.266 34.344 18.516 1 96.19 167 GLN A CA 1
ATOM 1250 C C . GLN A 1 167 ? 18.234 35.875 18.547 1 96.19 167 GLN A C 1
ATOM 1252 O O . GLN A 1 167 ? 18.625 36.5 19.531 1 96.19 167 GLN A O 1
ATOM 1257 N N . GLN A 1 168 ? 17.75 36.406 17.484 1 94.75 168 GLN A N 1
ATOM 1258 C CA . GLN A 1 168 ? 17.625 37.844 17.422 1 94.75 168 GLN A CA 1
ATOM 1259 C C . GLN A 1 168 ? 16.625 38.375 18.453 1 94.75 168 GLN A C 1
ATOM 1261 O O . GLN A 1 168 ? 16.844 39.406 19.078 1 94.75 168 GLN A O 1
ATOM 1266 N N . ILE A 1 169 ? 15.578 37.594 18.625 1 94.62 169 ILE A N 1
ATOM 1267 C CA . ILE A 1 169 ? 14.555 37.969 19.594 1 94.62 169 ILE A CA 1
ATOM 1268 C C . ILE A 1 169 ? 15.133 37.906 21.016 1 94.62 169 ILE A C 1
ATOM 1270 O O . ILE A 1 169 ? 14.82 38.75 21.859 1 94.62 169 ILE A O 1
ATOM 1274 N N . ALA A 1 170 ? 15.922 36.969 21.266 1 96 170 ALA A N 1
ATOM 1275 C CA . ALA A 1 170 ? 16.578 36.844 22.578 1 96 170 ALA A CA 1
ATOM 1276 C C . ALA A 1 170 ? 17.516 38.031 22.828 1 96 170 ALA A C 1
ATOM 1278 O O . ALA A 1 170 ? 17.594 38.531 23.938 1 96 170 ALA A O 1
ATOM 1279 N N . GLN A 1 171 ? 18.156 38.5 21.828 1 95.94 171 GLN A N 1
ATOM 1280 C CA . GLN A 1 171 ? 19.031 39.656 21.938 1 95.94 171 GLN A CA 1
ATOM 1281 C C . GLN A 1 171 ? 18.219 40.906 22.234 1 95.94 171 GLN A C 1
ATOM 1283 O O . GLN A 1 171 ? 18.641 41.75 23.047 1 95.94 171 GLN A O 1
ATOM 1288 N N . LEU A 1 172 ? 17.125 40.969 21.562 1 93.31 172 LEU A N 1
ATOM 1289 C CA . LEU A 1 172 ? 16.25 42.094 21.812 1 93.31 172 LEU A CA 1
ATOM 1290 C C . LEU A 1 172 ? 15.727 42.094 23.234 1 93.31 172 LEU A C 1
ATOM 1292 O O . LEU A 1 172 ? 15.648 43.125 23.891 1 93.31 172 LEU A O 1
ATOM 1296 N N . ALA A 1 173 ? 15.344 40.938 23.688 1 94.88 173 ALA A N 1
ATOM 1297 C CA . ALA A 1 173 ? 14.859 40.781 25.062 1 94.88 173 ALA A CA 1
ATOM 1298 C C . ALA A 1 173 ? 15.953 41.156 26.062 1 94.88 173 ALA A C 1
ATOM 1300 O O . ALA A 1 173 ? 15.68 41.75 27.109 1 94.88 173 ALA A O 1
ATOM 1301 N N . GLN A 1 174 ? 17.188 40.875 25.797 1 96.25 174 GLN A N 1
ATOM 1302 C CA . GLN A 1 174 ? 18.312 41.219 26.641 1 96.25 174 GLN A CA 1
ATOM 1303 C C . GLN A 1 174 ? 18.5 42.719 26.703 1 96.25 174 GLN A C 1
ATOM 1305 O O . GLN A 1 174 ? 18.781 43.281 27.781 1 96.25 174 GLN A O 1
ATOM 1310 N N . GLN A 1 175 ? 18.344 43.344 25.609 1 94.38 175 GLN A N 1
ATOM 1311 C CA . GLN A 1 175 ? 18.438 44.812 25.578 1 94.38 175 GLN A CA 1
ATOM 1312 C C . GLN A 1 175 ? 17.344 45.438 26.406 1 94.38 175 GLN A C 1
ATOM 1314 O O . GLN A 1 175 ? 17.578 46.438 27.125 1 94.38 175 GLN A O 1
ATOM 1319 N N . THR A 1 176 ? 16.188 44.875 26.328 1 94.25 176 THR A N 1
ATOM 1320 C CA . THR A 1 176 ? 15.062 45.375 27.094 1 94.25 176 THR A CA 1
ATOM 1321 C C . THR A 1 176 ? 15.312 45.219 28.594 1 94.25 176 THR A C 1
ATOM 1323 O O . THR A 1 176 ? 15 46.125 29.375 1 94.25 176 THR A O 1
ATOM 1326 N N . LEU A 1 177 ? 15.836 44.094 28.984 1 94.81 177 LEU A N 1
ATOM 1327 C CA . LEU A 1 177 ? 16.172 43.875 30.391 1 94.81 177 LEU A CA 1
ATOM 1328 C C . LEU A 1 177 ? 17.203 44.906 30.859 1 94.81 177 LEU A C 1
ATOM 1330 O O . LEU A 1 177 ? 17.094 45.438 31.969 1 94.81 177 LEU A O 1
ATOM 1334 N N . THR A 1 178 ? 18.188 45.219 30.047 1 95.62 178 THR A N 1
ATOM 1335 C CA . THR A 1 178 ? 19.234 46.188 30.375 1 95.62 178 THR A CA 1
ATOM 1336 C C . THR A 1 178 ? 18.641 47.562 30.594 1 95.62 178 THR A C 1
ATOM 1338 O O . THR A 1 178 ? 19.016 48.281 31.531 1 95.62 178 THR A O 1
ATOM 1341 N N . VAL A 1 179 ? 17.719 47.875 29.75 1 93.44 179 VAL A N 1
ATOM 1342 C CA . VAL A 1 179 ? 17.078 49.188 29.875 1 93.44 179 VAL A CA 1
ATOM 1343 C C . VAL A 1 179 ? 16.25 49.219 31.156 1 93.44 179 VAL A C 1
ATOM 1345 O O . VAL A 1 179 ? 16.266 50.219 31.875 1 93.44 179 VAL A O 1
ATOM 1348 N N . ALA A 1 180 ? 15.523 48.125 31.438 1 94.31 180 ALA A N 1
ATOM 1349 C CA . ALA A 1 180 ? 14.703 48.062 32.656 1 94.31 180 ALA A CA 1
ATOM 1350 C C . ALA A 1 180 ? 15.57 48.156 33.906 1 94.31 180 ALA A C 1
ATOM 1352 O O . ALA A 1 180 ? 15.203 48.844 34.875 1 94.31 180 ALA A O 1
ATOM 1353 N N . GLN A 1 181 ? 16.688 47.594 33.906 1 94.81 181 GLN A N 1
ATOM 1354 C CA . GLN A 1 181 ? 17.609 47.625 35.031 1 94.81 181 GLN A CA 1
ATOM 1355 C C . GLN A 1 181 ? 18.172 49.031 35.25 1 94.81 181 GLN A C 1
ATOM 1357 O O . GLN A 1 181 ? 18.281 49.5 36.375 1 94.81 181 GLN A O 1
ATOM 1362 N N . ARG A 1 182 ? 18.484 49.656 34.156 1 93.5 182 ARG A N 1
ATOM 1363 C CA . ARG A 1 182 ? 19 51 34.25 1 93.5 182 ARG A CA 1
ATOM 1364 C C . ARG A 1 182 ? 17.953 51.969 34.812 1 93.5 182 ARG A C 1
ATOM 1366 O O . ARG A 1 182 ? 18.266 52.844 35.625 1 93.5 182 ARG A O 1
ATOM 1373 N N . ARG A 1 183 ? 16.781 51.781 34.438 1 92.94 183 ARG A N 1
ATOM 1374 C CA . ARG A 1 183 ? 15.703 52.656 34.906 1 92.94 183 ARG A CA 1
ATOM 1375 C C . ARG A 1 183 ? 15.391 52.375 36.375 1 92.94 183 ARG A C 1
ATOM 1377 O O . ARG A 1 183 ? 15.102 53.312 37.125 1 92.94 183 ARG A O 1
ATOM 1384 N N . GLU A 1 184 ? 15.422 51.094 36.719 1 92.94 184 GLU A N 1
ATOM 1385 C CA . GLU A 1 184 ? 15.211 50.781 38.125 1 92.94 184 GLU A CA 1
ATOM 1386 C C . GLU A 1 184 ? 16.281 51.406 39 1 92.94 184 GLU A C 1
ATOM 1388 O O . GLU A 1 184 ? 15.977 51.938 40.062 1 92.94 184 GLU A O 1
ATOM 1393 N N . SER A 1 185 ? 17.453 51.438 38.531 1 93.88 185 SER A N 1
ATOM 1394 C CA . SER A 1 185 ? 18.562 51.969 39.312 1 93.88 185 SER A CA 1
ATOM 1395 C C . SER A 1 185 ? 18.438 53.5 39.469 1 93.88 185 SER A C 1
ATOM 1397 O O . SER A 1 185 ? 18.922 54.062 40.469 1 93.88 185 SER A O 1
ATOM 1399 N N . LYS A 1 186 ? 17.703 54.125 38.562 1 92.69 186 LYS A N 1
ATOM 1400 C CA . LYS A 1 186 ? 17.484 55.562 38.594 1 92.69 186 LYS A CA 1
ATOM 1401 C C . LYS A 1 186 ? 16.172 55.906 39.281 1 92.69 186 LYS A C 1
ATOM 1403 O O . LYS A 1 186 ? 15.797 57.062 39.375 1 92.69 186 LYS A O 1
ATOM 1408 N N . GLY A 1 187 ? 15.477 54.844 39.812 1 89.75 187 GLY A N 1
ATOM 1409 C CA . GLY A 1 187 ? 14.219 55.031 40.531 1 89.75 187 GLY A CA 1
ATOM 1410 C C . GLY A 1 187 ? 13.062 55.375 39.594 1 89.75 187 GLY A C 1
ATOM 1411 O O . GLY A 1 187 ? 12.008 55.812 40.062 1 89.75 187 GLY A O 1
ATOM 1412 N N . ALA A 1 188 ? 13.312 55.125 38.312 1 89.19 188 ALA A N 1
ATOM 1413 C CA . ALA A 1 188 ? 12.328 55.531 37.344 1 89.19 188 ALA A CA 1
ATOM 1414 C C . ALA A 1 188 ? 11.32 54.406 37.062 1 89.19 188 ALA A C 1
ATOM 1416 O O . ALA A 1 188 ? 10.312 54.625 36.375 1 89.19 188 ALA A O 1
ATOM 1417 N N . THR A 1 189 ? 11.555 53.219 37.469 1 88.25 189 THR A N 1
ATOM 1418 C CA . THR A 1 189 ? 10.633 52.094 37.344 1 88.25 189 THR A CA 1
ATOM 1419 C C . THR A 1 189 ? 10.742 51.156 38.531 1 88.25 189 THR A C 1
ATOM 1421 O O . THR A 1 189 ? 11.516 51.406 39.469 1 88.25 189 THR A O 1
ATOM 1424 N N . THR A 1 190 ? 9.828 50.219 38.594 1 89.5 190 THR A N 1
ATOM 1425 C CA . THR A 1 190 ? 9.766 49.312 39.719 1 89.5 190 THR A CA 1
ATOM 1426 C C . THR A 1 190 ? 10.539 48.031 39.469 1 89.5 190 THR A C 1
ATOM 1428 O O . THR A 1 190 ? 10.898 47.75 38.312 1 89.5 190 THR A O 1
ATOM 1431 N N . GLN A 1 191 ? 10.727 47.312 40.531 1 91.69 191 GLN A N 1
ATOM 1432 C CA . GLN A 1 191 ? 11.359 46 40.438 1 91.69 191 GLN A CA 1
ATOM 1433 C C . GLN A 1 191 ? 10.5 45.031 39.625 1 91.69 191 GLN A C 1
ATOM 1435 O O . GLN A 1 191 ? 11.016 44.125 39 1 91.69 191 GLN A O 1
ATOM 1440 N N . ASP A 1 192 ? 9.25 45.281 39.625 1 90.88 192 ASP A N 1
ATOM 1441 C CA . ASP A 1 192 ? 8.312 44.438 38.906 1 90.88 192 ASP A CA 1
ATOM 1442 C C . ASP A 1 192 ? 8.609 44.469 37.406 1 90.88 192 ASP A C 1
ATOM 1444 O O . ASP A 1 192 ? 8.539 43.438 36.719 1 90.88 192 ASP A O 1
ATOM 1448 N N . ASP A 1 193 ? 9.023 45.594 36.938 1 92.5 193 ASP A N 1
ATOM 1449 C CA . ASP A 1 193 ? 9.359 45.75 35.531 1 92.5 193 ASP A CA 1
ATOM 1450 C C . ASP A 1 193 ? 10.602 44.906 35.156 1 92.5 193 ASP A C 1
ATOM 1452 O O . ASP A 1 193 ? 10.641 44.25 34.125 1 92.5 193 ASP A O 1
ATOM 1456 N N . THR A 1 194 ? 11.539 45 36.031 1 93.75 194 THR A N 1
ATOM 1457 C CA . THR A 1 194 ? 12.773 44.25 35.812 1 93.75 194 THR A CA 1
ATOM 1458 C C . THR A 1 194 ? 12.523 42.75 35.844 1 93.75 194 THR A C 1
ATOM 1460 O O . THR A 1 194 ? 13.07 42 35.031 1 93.75 194 THR A O 1
ATOM 1463 N N . LEU A 1 195 ? 11.641 42.344 36.719 1 94.56 195 LEU A N 1
ATOM 1464 C CA . LEU A 1 195 ? 11.32 40.938 36.812 1 94.56 195 LEU A CA 1
ATOM 1465 C C . LEU A 1 195 ? 10.555 40.469 35.594 1 94.56 195 LEU A C 1
ATOM 1467 O O . LEU A 1 195 ? 10.773 39.344 35.125 1 94.56 195 LEU A O 1
ATOM 1471 N N . GLN A 1 196 ? 9.719 41.25 35.062 1 93.5 196 GLN A N 1
ATOM 1472 C CA . GLN A 1 196 ? 8.977 40.906 33.844 1 93.5 196 GLN A CA 1
ATOM 1473 C C . GLN A 1 196 ? 9.914 40.812 32.656 1 93.5 196 GLN A C 1
ATOM 1475 O O . GLN A 1 196 ? 9.781 39.906 31.844 1 93.5 196 GLN A O 1
ATOM 1480 N N . ALA A 1 197 ? 10.789 41.719 32.594 1 93.94 197 ALA A N 1
ATOM 1481 C CA . ALA A 1 197 ? 11.75 41.688 31.516 1 93.94 197 ALA A CA 1
ATOM 1482 C C . ALA A 1 197 ? 12.664 40.469 31.609 1 93.94 197 ALA A C 1
ATOM 1484 O O . ALA A 1 197 ? 13.016 39.875 30.594 1 93.94 197 ALA A O 1
ATOM 1485 N N . ALA A 1 198 ? 12.992 40.156 32.812 1 95.44 198 ALA A N 1
ATOM 1486 C CA . ALA A 1 198 ? 13.828 39 33.031 1 95.44 198 ALA A CA 1
ATOM 1487 C C . ALA A 1 198 ? 13.109 37.719 32.625 1 95.44 198 ALA A C 1
ATOM 1489 O O . ALA A 1 198 ? 13.711 36.812 32.031 1 95.44 198 ALA A O 1
ATOM 1490 N N . THR A 1 199 ? 11.836 37.594 32.969 1 96 199 THR A N 1
ATOM 1491 C CA . THR A 1 199 ? 11.016 36.438 32.562 1 96 199 THR A CA 1
ATOM 1492 C C . THR A 1 199 ? 10.914 36.375 31.031 1 96 199 THR A C 1
ATOM 1494 O O . THR A 1 199 ? 11.008 35.281 30.469 1 96 199 THR A O 1
ATOM 1497 N N . ALA A 1 200 ? 10.734 37.469 30.422 1 94.12 200 ALA A N 1
ATOM 1498 C CA . ALA A 1 200 ? 10.633 37.5 28.969 1 94.12 200 ALA A CA 1
ATOM 1499 C C . ALA A 1 200 ? 11.938 37.062 28.312 1 94.12 200 ALA A C 1
ATOM 1501 O O . ALA A 1 200 ? 11.922 36.375 27.297 1 94.12 200 ALA A O 1
ATOM 1502 N N . LEU A 1 201 ? 13.07 37.5 28.844 1 95 201 LEU A N 1
ATOM 1503 C CA . LEU A 1 201 ? 14.359 37.094 28.312 1 95 201 LEU A CA 1
ATOM 1504 C C . LEU A 1 201 ? 14.539 35.594 28.453 1 95 201 LEU A C 1
ATOM 1506 O O . LEU A 1 201 ? 14.961 34.906 27.516 1 95 201 LEU A O 1
ATOM 1510 N N . ALA A 1 202 ? 14.164 35.094 29.656 1 96.31 202 ALA A N 1
ATOM 1511 C CA . ALA A 1 202 ? 14.273 33.656 29.875 1 96.31 202 ALA A CA 1
ATOM 1512 C C . ALA A 1 202 ? 13.43 32.875 28.875 1 96.31 202 ALA A C 1
ATOM 1514 O O . ALA A 1 202 ? 13.867 31.844 28.344 1 96.31 202 ALA A O 1
ATOM 1515 N N . LYS A 1 203 ? 12.211 33.312 28.641 1 94.81 203 LYS A N 1
ATOM 1516 C CA . LYS A 1 203 ? 11.328 32.688 27.672 1 94.81 203 LYS A CA 1
ATOM 1517 C C . LYS A 1 203 ? 11.922 32.75 26.266 1 94.81 203 LYS A C 1
ATOM 1519 O O . LYS A 1 203 ? 11.859 31.781 25.516 1 94.81 203 LYS A O 1
ATOM 1524 N N . ALA A 1 204 ? 12.43 33.875 25.906 1 95 204 ALA A N 1
ATOM 1525 C CA . ALA A 1 204 ? 13.031 34.031 24.578 1 95 204 ALA A CA 1
ATOM 1526 C C . ALA A 1 204 ? 14.234 33.125 24.406 1 95 204 ALA A C 1
ATOM 1528 O O . ALA A 1 204 ? 14.43 32.531 23.328 1 95 204 ALA A O 1
ATOM 1529 N N . GLN A 1 205 ? 15.016 33.031 25.484 1 96.12 205 GLN A N 1
ATOM 1530 C CA . GLN A 1 205 ? 16.188 32.156 25.438 1 96.12 205 GLN A CA 1
ATOM 1531 C C . GLN A 1 205 ? 15.773 30.688 25.328 1 96.12 205 GLN A C 1
ATOM 1533 O O . GLN A 1 205 ? 16.391 29.906 24.594 1 96.12 205 GLN A O 1
ATOM 1538 N N . LEU A 1 206 ? 14.727 30.328 26.047 1 95.81 206 LEU A N 1
ATOM 1539 C CA . LEU A 1 206 ? 14.18 28.969 25.938 1 95.81 206 LEU A CA 1
ATOM 1540 C C . LEU A 1 206 ? 13.742 28.688 24.516 1 95.81 206 LEU A C 1
ATOM 1542 O O . LEU A 1 206 ? 14.047 27.609 23.969 1 95.81 206 LEU A O 1
ATOM 1546 N N . ASN A 1 207 ? 13.023 29.562 23.922 1 95.94 207 ASN A N 1
ATOM 1547 C CA . ASN A 1 207 ? 12.539 29.391 22.547 1 95.94 207 ASN A CA 1
ATOM 1548 C C . ASN A 1 207 ? 13.695 29.312 21.562 1 95.94 207 ASN A C 1
ATOM 1550 O O . ASN A 1 207 ? 13.633 28.562 20.578 1 95.94 207 ASN A O 1
ATOM 1554 N N . ALA A 1 208 ? 14.734 30.094 21.781 1 96.06 208 ALA A N 1
ATOM 1555 C CA . ALA A 1 208 ? 15.922 30.062 20.922 1 96.06 208 ALA A CA 1
ATOM 1556 C C . ALA A 1 208 ? 16.609 28.703 21.016 1 96.06 208 ALA A C 1
ATOM 1558 O O . ALA A 1 208 ? 17.062 28.156 20 1 96.06 208 ALA A O 1
ATOM 1559 N N . MET A 1 209 ? 16.641 28.141 22.219 1 96.44 209 MET A N 1
ATOM 1560 C CA . MET A 1 209 ? 17.25 26.828 22.406 1 96.44 209 MET A CA 1
ATOM 1561 C C . MET A 1 209 ? 16.453 25.75 21.688 1 96.44 209 MET A C 1
ATOM 1563 O O . MET A 1 209 ? 17.031 24.859 21.062 1 96.44 209 MET A O 1
ATOM 1567 N N . HIS A 1 210 ? 15.117 25.797 21.797 1 95.69 210 HIS A N 1
ATOM 1568 C CA . HIS A 1 210 ? 14.258 24.859 21.094 1 95.69 210 HIS A CA 1
ATOM 1569 C C . HIS A 1 210 ? 14.461 24.969 19.578 1 95.69 210 HIS A C 1
ATOM 1571 O O . HIS A 1 210 ? 14.508 23.953 18.891 1 95.69 210 HIS A O 1
ATOM 1577 N N . ALA A 1 211 ? 14.531 26.156 19.109 1 96.94 211 ALA A N 1
ATOM 1578 C CA . ALA A 1 211 ? 14.695 26.391 17.672 1 96.94 211 ALA A CA 1
ATOM 1579 C C . ALA A 1 211 ? 16.016 25.812 17.188 1 96.94 211 ALA A C 1
ATOM 1581 O O . ALA A 1 211 ? 16.094 25.266 16.078 1 96.94 211 ALA A O 1
ATOM 1582 N N . GLU A 1 212 ? 17.047 25.969 18.031 1 96.75 212 GLU A N 1
ATOM 1583 C CA . GLU A 1 212 ? 18.344 25.391 17.688 1 96.75 212 GLU A CA 1
ATOM 1584 C C . GLU A 1 212 ? 18.266 23.875 17.609 1 96.75 212 GLU A C 1
ATOM 1586 O O . GLU A 1 212 ? 18.844 23.266 16.688 1 96.75 212 GLU A O 1
ATOM 1591 N N . GLY A 1 213 ? 17.656 23.266 18.547 1 96.69 213 GLY A N 1
ATOM 1592 C CA . GLY A 1 213 ? 17.438 21.844 18.5 1 96.69 213 GLY A CA 1
ATOM 1593 C C . GLY A 1 213 ? 16.672 21.391 17.266 1 96.69 213 GLY A C 1
ATOM 1594 O O . GLY A 1 213 ? 17.031 20.391 16.641 1 96.69 213 GLY A O 1
ATOM 1595 N N . ASP A 1 214 ? 15.648 22.062 16.938 1 97 214 ASP A N 1
ATOM 1596 C CA . ASP A 1 214 ? 14.844 21.75 15.758 1 97 214 ASP A CA 1
ATOM 1597 C C . ASP A 1 214 ? 15.672 21.844 14.484 1 97 214 ASP A C 1
ATOM 1599 O O . ASP A 1 214 ? 15.516 21.031 13.57 1 97 214 ASP A O 1
ATOM 1603 N N . TYR A 1 215 ? 16.531 22.875 14.422 1 96.56 215 TYR A N 1
ATOM 1604 C CA . TYR A 1 215 ? 17.406 23.031 13.266 1 96.56 215 TYR A CA 1
ATOM 1605 C C . TYR A 1 215 ? 18.344 21.844 13.117 1 96.56 215 TYR A C 1
ATOM 1607 O O . TYR A 1 215 ? 18.484 21.281 12.031 1 96.56 215 TYR A O 1
ATOM 1615 N N . GLN A 1 216 ? 18.844 21.453 14.234 1 96.94 216 GLN A N 1
ATOM 1616 C CA . GLN A 1 216 ? 19.766 20.312 14.203 1 96.94 216 GLN A CA 1
ATOM 1617 C C . GLN A 1 216 ? 19.047 19.031 13.766 1 96.94 216 GLN A C 1
ATOM 1619 O O . GLN A 1 216 ? 19.578 18.234 13 1 96.94 216 GLN A O 1
ATOM 1624 N N . LYS A 1 217 ? 17.875 18.859 14.242 1 97.5 217 LYS A N 1
ATOM 1625 C CA . LYS A 1 217 ? 17.078 17.688 13.875 1 97.5 217 LYS A CA 1
ATOM 1626 C C . LYS A 1 217 ? 16.75 17.703 12.383 1 97.5 217 LYS A C 1
ATOM 1628 O O . LYS A 1 217 ? 16.922 16.688 11.703 1 97.5 217 LYS A O 1
ATOM 1633 N N . ASN A 1 218 ? 16.297 18.812 11.906 1 97.69 218 ASN A N 1
ATOM 1634 C CA . ASN A 1 218 ? 15.906 18.906 10.508 1 97.69 218 ASN A CA 1
ATOM 1635 C C . ASN A 1 218 ? 17.109 18.781 9.578 1 97.69 218 ASN A C 1
ATOM 1637 O O . ASN A 1 218 ? 17 18.234 8.477 1 97.69 218 ASN A O 1
ATOM 1641 N N . LEU A 1 219 ? 18.219 19.312 10.062 1 96.88 219 LEU A N 1
ATOM 1642 C CA . LEU A 1 219 ? 19.453 19.156 9.297 1 96.88 219 LEU A CA 1
ATOM 1643 C C . LEU A 1 219 ? 19.844 17.688 9.188 1 96.88 219 LEU A C 1
ATOM 1645 O O . LEU A 1 219 ? 20.266 17.234 8.125 1 96.88 219 LEU A O 1
ATOM 1649 N N . ALA A 1 220 ? 19.703 16.953 10.258 1 97.06 220 ALA A N 1
ATOM 1650 C CA . ALA A 1 220 ? 19.984 15.516 10.242 1 97.06 220 ALA A CA 1
ATOM 1651 C C . ALA A 1 220 ? 19.047 14.781 9.281 1 97.06 220 ALA A C 1
ATOM 1653 O O . ALA A 1 220 ? 19.484 13.891 8.547 1 97.06 220 ALA A O 1
ATOM 1654 N N . LEU A 1 221 ? 17.828 15.164 9.281 1 97.31 221 LEU A N 1
ATOM 1655 C CA . LEU A 1 221 ? 16.859 14.555 8.383 1 97.31 221 LEU A CA 1
ATOM 1656 C C . LEU A 1 221 ? 17.203 14.844 6.926 1 97.31 221 LEU A C 1
ATOM 1658 O O . LEU A 1 221 ? 17.031 13.984 6.059 1 97.31 221 LEU A O 1
ATOM 1662 N N . LEU A 1 222 ? 17.656 16.062 6.688 1 97.25 222 LEU A N 1
ATOM 1663 C CA . LEU A 1 222 ? 18.078 16.406 5.332 1 97.25 222 LEU A CA 1
ATOM 1664 C C . LEU A 1 222 ? 19.266 15.539 4.902 1 97.25 222 LEU A C 1
ATOM 1666 O O . LEU A 1 222 ? 19.281 15.023 3.781 1 97.25 222 LEU A O 1
ATOM 1670 N N . LYS A 1 223 ? 20.203 15.391 5.797 1 96.56 223 LYS A N 1
ATOM 1671 C CA . LYS A 1 223 ? 21.359 14.555 5.492 1 96.56 223 LYS A CA 1
ATOM 1672 C C . LYS A 1 223 ? 20.938 13.109 5.207 1 96.56 223 LYS A C 1
ATOM 1674 O O . LYS A 1 223 ? 21.453 12.477 4.285 1 96.56 223 LYS A O 1
ATOM 1679 N N . GLN A 1 224 ? 20.062 12.625 5.988 1 96.44 224 GLN A N 1
ATOM 1680 C CA . GLN A 1 224 ? 19.516 11.289 5.762 1 96.44 224 GLN A CA 1
ATOM 1681 C C . GLN A 1 224 ? 18.859 11.188 4.391 1 96.44 224 GLN A C 1
ATOM 1683 O O . GLN A 1 224 ? 19.062 10.211 3.664 1 96.44 224 GLN A O 1
ATOM 1688 N N . ALA A 1 225 ? 18.016 12.18 4.055 1 95.5 225 ALA A N 1
ATOM 1689 C CA . ALA A 1 225 ? 17.328 12.188 2.77 1 95.5 225 ALA A CA 1
ATOM 1690 C C . ALA A 1 225 ? 18.312 12.195 1.609 1 95.5 225 ALA A C 1
ATOM 1692 O O . ALA A 1 225 ? 18.047 11.617 0.552 1 95.5 225 ALA A O 1
ATOM 1693 N N . MET A 1 226 ? 19.453 12.883 1.796 1 94.31 226 MET A N 1
ATOM 1694 C CA . MET A 1 226 ? 20.469 12.984 0.761 1 94.31 226 MET A CA 1
ATOM 1695 C C . MET A 1 226 ? 21.328 11.719 0.713 1 94.31 226 MET A C 1
ATOM 1697 O O . MET A 1 226 ? 22.078 11.508 -0.24 1 94.31 226 MET A O 1
ATOM 1701 N N . GLY A 1 227 ? 21.234 10.875 1.739 1 93.62 227 GLY A N 1
ATOM 1702 C CA . GLY A 1 227 ? 22 9.648 1.801 1 93.62 227 GLY A CA 1
ATOM 1703 C C . GLY A 1 227 ? 23.484 9.891 2.049 1 93.62 227 GLY A C 1
ATOM 1704 O O . GLY A 1 227 ? 24.328 9.195 1.493 1 93.62 227 GLY A O 1
ATOM 1705 N N . ILE A 1 228 ? 23.812 10.969 2.779 1 92.88 228 ILE A N 1
ATOM 1706 C CA . ILE A 1 228 ? 25.203 11.266 3.068 1 92.88 228 ILE A CA 1
ATOM 1707 C C . ILE A 1 228 ? 25.516 10.938 4.531 1 92.88 228 ILE A C 1
ATOM 1709 O O . ILE A 1 228 ? 24.594 10.688 5.32 1 92.88 228 ILE A O 1
ATOM 1713 N N . ASN A 1 229 ? 26.734 10.898 4.805 1 93.69 229 ASN A N 1
ATOM 1714 C CA . ASN A 1 229 ? 27.172 10.664 6.184 1 93.69 229 ASN A CA 1
ATOM 1715 C C . ASN A 1 229 ? 26.656 11.758 7.121 1 93.69 229 ASN A C 1
ATOM 1717 O O . ASN A 1 229 ? 26.766 12.945 6.816 1 93.69 229 ASN A O 1
ATOM 1721 N N . LEU A 1 230 ? 26.094 11.281 8.242 1 94.06 230 LEU A N 1
ATOM 1722 C CA . LEU A 1 230 ? 25.469 12.203 9.188 1 94.06 230 LEU A CA 1
ATOM 1723 C C . LEU A 1 230 ? 26.516 13.117 9.828 1 94.06 230 LEU A C 1
ATOM 1725 O O . LEU A 1 230 ? 26.172 14.164 10.383 1 94.06 230 LEU A O 1
ATOM 1729 N N . ALA A 1 231 ? 27.844 12.758 9.727 1 93.5 231 ALA A N 1
ATOM 1730 C CA . ALA A 1 231 ? 28.906 13.562 10.312 1 93.5 231 ALA A CA 1
ATOM 1731 C C . ALA A 1 231 ? 29.344 14.672 9.359 1 93.5 231 ALA A C 1
ATOM 1733 O O . ALA A 1 231 ? 30.062 15.602 9.758 1 93.5 231 ALA A O 1
ATOM 1734 N N . THR A 1 232 ? 28.906 14.648 8.094 1 92.69 232 THR A N 1
ATOM 1735 C CA . THR A 1 232 ? 29.266 15.656 7.105 1 92.69 232 THR A CA 1
ATOM 1736 C C . THR A 1 232 ? 28.734 17.031 7.5 1 92.69 232 THR A C 1
ATOM 1738 O O . THR A 1 232 ? 27.562 17.156 7.887 1 92.69 232 THR A O 1
ATOM 1741 N N . ALA A 1 233 ? 29.562 18.016 7.418 1 93.81 233 ALA A N 1
ATOM 1742 C CA . ALA A 1 233 ? 29.125 19.391 7.688 1 93.81 233 ALA A CA 1
ATOM 1743 C C . ALA A 1 233 ? 28.391 19.969 6.48 1 93.81 233 ALA A C 1
ATOM 1745 O O . ALA A 1 233 ? 28.891 19.922 5.359 1 93.81 233 ALA A O 1
ATOM 1746 N N . VAL A 1 234 ? 27.203 20.375 6.762 1 95.12 234 VAL A N 1
ATOM 1747 C CA . VAL A 1 234 ? 26.391 20.984 5.707 1 95.12 234 VAL A CA 1
ATOM 1748 C C . VAL A 1 234 ? 25.969 22.391 6.113 1 95.12 234 VAL A C 1
ATOM 1750 O O . VAL A 1 234 ? 25.547 22.625 7.246 1 95.12 234 VAL A O 1
ATOM 1753 N N . HIS A 1 235 ? 26.203 23.297 5.176 1 93.19 235 HIS A N 1
ATOM 1754 C CA . HIS A 1 235 ? 25.766 24.672 5.367 1 93.19 235 HIS A CA 1
ATOM 1755 C C . HIS A 1 235 ? 24.672 25.047 4.371 1 93.19 235 HIS A C 1
ATOM 1757 O O . HIS A 1 235 ? 24.766 24.719 3.186 1 93.19 235 HIS A O 1
ATOM 1763 N N . LEU A 1 236 ? 23.609 25.609 4.895 1 95.06 236 LEU A N 1
ATOM 1764 C CA . LEU A 1 236 ? 22.516 26.031 4.035 1 95.06 236 LEU A CA 1
ATOM 1765 C C . LEU A 1 236 ? 22.609 27.516 3.723 1 95.06 236 LEU A C 1
ATOM 1767 O O . LEU A 1 236 ? 23.156 28.281 4.512 1 95.06 236 LEU A O 1
ATOM 1771 N N . PRO A 1 237 ? 22.141 27.891 2.537 1 91.94 237 PRO A N 1
ATOM 1772 C CA . PRO A 1 237 ? 22.094 29.328 2.25 1 91.94 237 PRO A CA 1
ATOM 1773 C C . PRO A 1 237 ? 21.078 30.062 3.113 1 91.94 237 PRO A C 1
ATOM 1775 O O . PRO A 1 237 ? 20.266 29.438 3.797 1 91.94 237 PRO A O 1
ATOM 1778 N N . THR A 1 238 ? 21.203 31.375 3.047 1 88.44 238 THR A N 1
ATOM 1779 C CA . THR A 1 238 ? 20.234 32.219 3.771 1 88.44 238 THR A CA 1
ATOM 1780 C C . THR A 1 238 ? 18.922 32.281 3.006 1 88.44 238 THR A C 1
ATOM 1782 O O . THR A 1 238 ? 18.906 32.344 1.774 1 88.44 238 THR A O 1
ATOM 1785 N N . GLN A 1 239 ? 17.844 32.156 3.754 1 85.56 239 GLN A N 1
ATOM 1786 C CA . GLN A 1 239 ? 16.531 32.281 3.129 1 85.56 239 GLN A CA 1
ATOM 1787 C C . GLN A 1 239 ? 16.344 33.656 2.49 1 85.56 239 GLN A C 1
ATOM 1789 O O . GLN A 1 239 ? 16.688 34.688 3.088 1 85.56 239 GLN A O 1
ATOM 1794 N N . PRO A 1 240 ? 15.875 33.625 1.278 1 78.31 240 PRO A N 1
ATOM 1795 C CA . PRO A 1 240 ? 15.602 34.938 0.678 1 78.31 240 PRO A CA 1
ATOM 1796 C C . PRO A 1 240 ? 14.484 35.688 1.401 1 78.31 240 PRO A C 1
ATOM 1798 O O . PRO A 1 240 ? 13.539 35.062 1.892 1 78.31 240 PRO A O 1
ATOM 1801 N N . GLU A 1 241 ? 14.633 36.938 1.512 1 72.5 241 GLU A N 1
ATOM 1802 C CA . GLU A 1 241 ? 13.656 37.781 2.199 1 72.5 241 GLU A CA 1
ATOM 1803 C C . GLU A 1 241 ? 12.43 38.031 1.327 1 72.5 241 GLU A C 1
ATOM 1805 O O . GLU A 1 241 ? 11.344 38.281 1.84 1 72.5 241 GLU A O 1
ATOM 1810 N N . ARG A 1 242 ? 12.602 38.062 0.001 1 72.88 242 ARG A N 1
ATOM 1811 C CA . ARG A 1 242 ? 11.5 38.344 -0.917 1 72.88 242 ARG A CA 1
ATOM 1812 C C . ARG A 1 242 ? 11.391 37.219 -1.966 1 72.88 242 ARG A C 1
ATOM 1814 O O . ARG A 1 242 ? 12.398 36.688 -2.402 1 72.88 242 ARG A O 1
ATOM 1821 N N . VAL A 1 243 ? 10.172 36.906 -2.027 1 77.44 243 VAL A N 1
ATOM 1822 C CA . VAL A 1 243 ? 9.906 35.906 -3.074 1 77.44 243 VAL A CA 1
ATOM 1823 C C . VAL A 1 243 ? 8.883 36.469 -4.062 1 77.44 243 VAL A C 1
ATOM 1825 O O . VAL A 1 243 ? 7.984 37.219 -3.674 1 77.44 243 VAL A O 1
ATOM 1828 N N . ASN A 1 244 ? 9.188 36.281 -5.375 1 74.12 244 ASN A N 1
ATOM 1829 C CA . ASN A 1 244 ? 8.242 36.688 -6.41 1 74.12 244 ASN A CA 1
ATOM 1830 C C . ASN A 1 244 ? 7.168 35.625 -6.637 1 74.12 244 ASN A C 1
ATOM 1832 O O . ASN A 1 244 ? 7.48 34.469 -7 1 74.12 244 ASN A O 1
ATOM 1836 N N . PRO A 1 245 ? 5.902 36.094 -6.348 1 77.19 245 PRO A N 1
ATOM 1837 C CA . PRO A 1 245 ? 4.836 35.125 -6.605 1 77.19 245 PRO A CA 1
ATOM 1838 C C . PRO A 1 245 ? 4.762 34.688 -8.07 1 77.19 245 PRO A C 1
ATOM 1840 O O . PRO A 1 245 ? 5.02 35.5 -8.961 1 77.19 245 PRO A O 1
ATOM 1843 N N . ALA A 1 246 ? 4.738 33.375 -8.305 1 74.75 246 ALA A N 1
ATOM 1844 C CA . ALA A 1 246 ? 4.547 32.844 -9.656 1 74.75 246 ALA A CA 1
ATOM 1845 C C . ALA A 1 246 ? 3.148 32.25 -9.82 1 74.75 246 ALA A C 1
ATOM 1847 O O . ALA A 1 246 ? 2.467 31.984 -8.828 1 74.75 246 ALA A O 1
ATOM 1848 N N . ASP A 1 247 ? 2.766 32.25 -11.031 1 76.12 247 ASP A N 1
ATOM 1849 C CA . ASP A 1 247 ? 1.447 31.703 -11.328 1 76.12 247 ASP A CA 1
ATOM 1850 C C . ASP A 1 247 ? 1.424 30.203 -11.109 1 76.12 247 ASP A C 1
ATOM 1852 O O . ASP A 1 247 ? 2.383 29.5 -11.453 1 76.12 247 ASP A O 1
ATOM 1856 N N . ILE A 1 248 ? 0.459 29.672 -10.43 1 82.88 248 ILE A N 1
ATOM 1857 C CA . ILE A 1 248 ? 0.328 28.25 -10.148 1 82.88 248 ILE A CA 1
ATOM 1858 C C . ILE A 1 248 ? -0.543 27.594 -11.219 1 82.88 248 ILE A C 1
ATOM 1860 O O . ILE A 1 248 ? -0.705 26.375 -11.227 1 82.88 248 ILE A O 1
ATOM 1864 N N . HIS A 1 249 ? -0.951 28.203 -12.227 1 82.12 249 HIS A N 1
ATOM 1865 C CA . HIS A 1 249 ? -1.741 27.703 -13.344 1 82.12 249 HIS A CA 1
ATOM 1866 C C . HIS A 1 249 ? -3.045 27.078 -12.859 1 82.12 249 HIS A C 1
ATOM 1868 O O . HIS A 1 249 ? -3.285 26.984 -11.648 1 82.12 249 HIS A O 1
ATOM 1874 N N . ASP A 1 250 ? -3.846 26.609 -13.742 1 89.44 250 ASP A N 1
ATOM 1875 C CA . ASP A 1 250 ? -5.18 26.094 -13.445 1 89.44 250 ASP A CA 1
ATOM 1876 C C . ASP A 1 250 ? -5.117 24.656 -12.945 1 89.44 250 ASP A C 1
ATOM 1878 O O . ASP A 1 250 ? -4.324 23.844 -13.445 1 89.44 250 ASP A O 1
ATOM 1882 N N . LEU A 1 251 ? -5.965 24.344 -12 1 90.81 251 LEU A N 1
ATOM 1883 C CA . LEU A 1 251 ? -6.016 23.016 -11.383 1 90.81 251 LEU A CA 1
ATOM 1884 C C . LEU A 1 251 ? -6.305 21.953 -12.43 1 90.81 251 LEU A C 1
ATOM 1886 O O . LEU A 1 251 ? -5.688 20.875 -12.414 1 90.81 251 LEU A O 1
ATOM 1890 N N . ASN A 1 252 ? -7.219 22.203 -13.32 1 90.75 252 ASN A N 1
ATOM 1891 C CA . ASN A 1 252 ? -7.633 21.219 -14.305 1 90.75 252 ASN A CA 1
ATOM 1892 C C . ASN A 1 252 ? -6.473 20.797 -15.203 1 90.75 252 ASN A C 1
ATOM 1894 O O . ASN A 1 252 ? -6.379 19.641 -15.609 1 90.75 252 ASN A O 1
ATOM 1898 N N . GLN A 1 253 ? -5.645 21.703 -15.523 1 89.12 253 GLN A N 1
ATOM 1899 C CA . GLN A 1 253 ? -4.477 21.391 -16.344 1 89.12 253 GLN A CA 1
ATOM 1900 C C . GLN A 1 253 ? -3.527 20.453 -15.609 1 89.12 253 GLN A C 1
ATOM 1902 O O . GLN A 1 253 ? -3.018 19.5 -16.203 1 89.12 253 GLN A O 1
ATOM 1907 N N . TRP A 1 254 ? -3.348 20.734 -14.328 1 90.62 254 TRP A N 1
ATOM 1908 C CA . TRP A 1 254 ? -2.482 19.875 -13.516 1 90.62 254 TRP A CA 1
ATOM 1909 C C . TRP A 1 254 ? -3.061 18.469 -13.398 1 90.62 254 TRP A C 1
ATOM 1911 O O . TRP A 1 254 ? -2.328 17.484 -13.492 1 90.62 254 TRP A O 1
ATOM 1921 N N . LEU A 1 255 ? -4.367 18.375 -13.242 1 92.75 255 LEU A N 1
ATOM 1922 C CA . LEU A 1 255 ? -5.039 17.094 -13.094 1 92.75 255 LEU A CA 1
ATOM 1923 C C . LEU A 1 255 ? -4.918 16.266 -14.367 1 92.75 255 LEU A C 1
ATOM 1925 O O . LEU A 1 255 ? -4.633 15.062 -14.305 1 92.75 255 LEU A O 1
ATOM 1929 N N . LYS A 1 256 ? -5.047 16.859 -15.508 1 91.44 256 LYS A N 1
ATOM 1930 C CA . LYS A 1 256 ? -4.938 16.172 -16.797 1 91.44 256 LYS A CA 1
ATOM 1931 C C . LYS A 1 256 ? -3.516 15.664 -17.016 1 91.44 256 LYS A C 1
ATOM 1933 O O . LYS A 1 256 ? -3.32 14.531 -17.469 1 91.44 256 LYS A O 1
ATOM 1938 N N . GLN A 1 257 ? -2.609 16.469 -16.656 1 89.19 257 GLN A N 1
ATOM 1939 C CA . GLN A 1 257 ? -1.209 16.094 -16.812 1 89.19 257 GLN A CA 1
ATOM 1940 C C . GLN A 1 257 ? -0.846 14.922 -15.914 1 89.19 257 GLN A C 1
ATOM 1942 O O . GLN A 1 257 ? -0.199 13.969 -16.344 1 89.19 257 GLN A O 1
ATOM 1947 N N . ALA A 1 258 ? -1.268 14.953 -14.672 1 91.69 258 ALA A N 1
ATOM 1948 C CA . ALA A 1 258 ? -0.978 13.875 -13.719 1 91.69 258 ALA A CA 1
ATOM 1949 C C . ALA A 1 258 ? -1.629 12.57 -14.156 1 91.69 258 ALA A C 1
ATOM 1951 O O . ALA A 1 258 ? -1 11.508 -14.109 1 91.69 258 ALA A O 1
ATOM 1952 N N . GLN A 1 259 ? -2.852 12.68 -14.648 1 92.38 259 GLN A N 1
ATOM 1953 C CA . GLN A 1 259 ? -3.596 11.484 -15.055 1 92.38 259 GLN A CA 1
ATOM 1954 C C . GLN A 1 259 ? -2.932 10.797 -16.234 1 92.38 259 GLN A C 1
ATOM 1956 O O . GLN A 1 259 ? -2.918 9.57 -16.328 1 92.38 259 GLN A O 1
ATOM 1961 N N . SER A 1 260 ? -2.311 11.547 -17.094 1 90.12 260 SER A N 1
ATOM 1962 C CA . SER A 1 260 ? -1.766 10.992 -18.328 1 90.12 260 SER A CA 1
ATOM 1963 C C . SER A 1 260 ? -0.306 10.586 -18.156 1 90.12 260 SER A C 1
ATOM 1965 O O . SER A 1 260 ? 0.161 9.648 -18.797 1 90.12 260 SER A O 1
ATOM 1967 N N . ARG A 1 261 ? 0.397 11.281 -17.188 1 87.94 261 ARG A N 1
ATOM 1968 C CA . ARG A 1 261 ? 1.848 11.156 -17.281 1 87.94 261 ARG A CA 1
ATOM 1969 C C . ARG A 1 261 ? 2.441 10.625 -15.984 1 87.94 261 ARG A C 1
ATOM 1971 O O . ARG A 1 261 ? 3.631 10.305 -15.922 1 87.94 261 ARG A O 1
ATOM 1978 N N . HIS A 1 262 ? 1.684 10.609 -14.969 1 92.12 262 HIS A N 1
ATOM 1979 C CA . HIS A 1 262 ? 2.275 10.234 -13.688 1 92.12 262 HIS A CA 1
ATOM 1980 C C . HIS A 1 262 ? 2.773 8.789 -13.711 1 92.12 262 HIS A C 1
ATOM 1982 O O . HIS A 1 262 ? 2.012 7.871 -14.023 1 92.12 262 HIS A O 1
ATOM 1988 N N . PRO A 1 263 ? 4.031 8.539 -13.336 1 93.12 263 PRO A N 1
ATOM 1989 C CA . PRO A 1 263 ? 4.641 7.211 -13.461 1 93.12 263 PRO A CA 1
ATOM 1990 C C . PRO A 1 263 ? 3.949 6.16 -12.594 1 93.12 263 PRO A C 1
ATOM 1992 O O . PRO A 1 263 ? 3.857 4.996 -12.992 1 93.12 263 PRO A O 1
ATOM 1995 N N . ALA A 1 264 ? 3.473 6.52 -11.422 1 94.38 264 ALA A N 1
ATOM 1996 C CA . ALA A 1 264 ? 2.805 5.551 -10.555 1 94.38 264 ALA A CA 1
ATOM 1997 C C . ALA A 1 264 ? 1.53 5.023 -11.211 1 94.38 264 ALA A C 1
ATOM 1999 O O . ALA A 1 264 ? 1.168 3.857 -11.023 1 94.38 264 ALA A O 1
ATOM 2000 N N . ILE A 1 265 ? 0.821 5.895 -11.969 1 95.88 265 ILE A N 1
ATOM 2001 C CA . ILE A 1 265 ? -0.368 5.469 -12.695 1 95.88 265 ILE A CA 1
ATOM 2002 C C . ILE A 1 265 ? 0.035 4.555 -13.852 1 95.88 265 ILE A C 1
ATOM 2004 O O . ILE A 1 265 ? -0.601 3.523 -14.086 1 95.88 265 ILE A O 1
ATOM 2008 N N . SER A 1 266 ? 1.152 4.898 -14.531 1 95.56 266 SER A N 1
ATOM 2009 C CA . SER A 1 266 ? 1.674 4.059 -15.609 1 95.56 266 SER A CA 1
ATOM 2010 C C . SER A 1 266 ? 2.066 2.678 -15.086 1 95.56 266 SER A C 1
ATOM 2012 O O . SER A 1 266 ? 1.812 1.667 -15.75 1 95.56 266 SER A O 1
ATOM 2014 N N . GLN A 1 267 ? 2.684 2.67 -13.898 1 96.5 267 GLN A N 1
ATOM 2015 C CA . GLN A 1 267 ? 3.072 1.404 -13.281 1 96.5 267 GLN A CA 1
ATOM 2016 C C . GLN A 1 267 ? 1.854 0.523 -13.023 1 96.5 267 GLN A C 1
ATOM 2018 O O . GLN A 1 267 ? 1.848 -0.658 -13.375 1 96.5 267 GLN A O 1
ATOM 2023 N N . ALA A 1 268 ? 0.798 1.114 -12.422 1 97.44 268 ALA A N 1
ATOM 2024 C CA . ALA A 1 268 ? -0.417 0.366 -12.109 1 97.44 268 ALA A CA 1
ATOM 2025 C C . ALA A 1 268 ? -1.107 -0.117 -13.383 1 97.44 268 ALA A C 1
ATOM 2027 O O . ALA A 1 268 ? -1.638 -1.229 -13.422 1 97.44 268 ALA A O 1
ATOM 2028 N N . ARG A 1 269 ? -1.094 0.73 -14.438 1 97.69 269 ARG A N 1
ATOM 2029 C CA . ARG A 1 269 ? -1.7 0.366 -15.719 1 97.69 269 ARG A CA 1
ATOM 2030 C C . ARG A 1 269 ? -0.98 -0.821 -16.344 1 97.69 269 ARG A C 1
ATOM 2032 O O . ARG A 1 269 ? -1.62 -1.752 -16.844 1 97.69 269 ARG A O 1
ATOM 2039 N N . ALA A 1 270 ? 0.35 -0.815 -16.297 1 98.06 270 ALA A N 1
ATOM 2040 C CA . ALA A 1 270 ? 1.143 -1.911 -16.844 1 98.06 270 ALA A CA 1
ATOM 2041 C C . ALA A 1 270 ? 0.88 -3.211 -16.094 1 98.06 270 ALA A C 1
ATOM 2043 O O . ALA A 1 270 ? 0.79 -4.281 -16.703 1 98.06 270 ALA A O 1
ATOM 2044 N N . LYS A 1 271 ? 0.753 -3.129 -14.781 1 97.88 271 LYS A N 1
ATOM 2045 C CA . LYS A 1 271 ? 0.459 -4.312 -13.984 1 97.88 271 LYS A CA 1
ATOM 2046 C C . LYS A 1 271 ? -0.909 -4.891 -14.336 1 97.88 271 LYS A C 1
ATOM 2048 O O . LYS A 1 271 ? -1.069 -6.109 -14.422 1 97.88 271 LYS A O 1
ATOM 2053 N N . TRP A 1 272 ? -1.919 -4.004 -14.562 1 98.19 272 TRP A N 1
ATOM 2054 C CA . TRP A 1 272 ? -3.246 -4.441 -14.977 1 98.19 272 TRP A CA 1
ATOM 2055 C C . TRP A 1 272 ? -3.189 -5.125 -16.344 1 98.19 272 TRP A C 1
ATOM 2057 O O . TRP A 1 272 ? -3.805 -6.176 -16.547 1 98.19 272 TRP A O 1
ATOM 2067 N N . GLN A 1 273 ? -2.436 -4.551 -17.25 1 98.38 273 GLN A N 1
ATOM 2068 C CA . GLN A 1 273 ? -2.295 -5.141 -18.578 1 98.38 273 GLN A CA 1
ATOM 2069 C C . GLN A 1 273 ? -1.617 -6.504 -18.5 1 98.38 273 GLN A C 1
ATOM 2071 O O . GLN A 1 273 ? -1.993 -7.43 -19.234 1 98.38 273 GLN A O 1
ATOM 2076 N N . ALA A 1 274 ? -0.609 -6.625 -17.609 1 98.44 274 ALA A N 1
ATOM 2077 C CA . ALA A 1 274 ? 0.047 -7.914 -17.406 1 98.44 274 ALA A CA 1
ATOM 2078 C C . ALA A 1 274 ? -0.95 -8.969 -16.938 1 98.44 274 ALA A C 1
ATOM 2080 O O . ALA A 1 274 ? -0.925 -10.109 -17.422 1 98.44 274 ALA A O 1
ATOM 2081 N N . ASP A 1 275 ? -1.818 -8.602 -16.047 1 97.75 275 ASP A N 1
ATOM 2082 C CA . ASP A 1 275 ? -2.816 -9.531 -15.523 1 97.75 275 ASP A CA 1
ATOM 2083 C C . ASP A 1 275 ? -3.82 -9.914 -16.609 1 97.75 275 ASP A C 1
ATOM 2085 O O . ASP A 1 275 ? -4.316 -11.047 -16.641 1 97.75 275 ASP A O 1
ATOM 2089 N N . GLN A 1 276 ? -4.141 -8.953 -17.547 1 98 276 GLN A N 1
ATOM 2090 C CA . GLN A 1 276 ? -4.988 -9.266 -18.688 1 98 276 GLN A CA 1
ATOM 2091 C C . GLN A 1 276 ? -4.332 -10.312 -19.594 1 98 276 GLN A C 1
ATOM 2093 O O . GLN A 1 276 ? -4.988 -11.258 -20.031 1 98 276 GLN A O 1
ATOM 2098 N N . ASP A 1 277 ? -3.047 -10.156 -19.781 1 97.94 277 ASP A N 1
ATOM 2099 C CA . ASP A 1 277 ? -2.312 -11.117 -20.609 1 97.94 277 ASP A CA 1
ATOM 2100 C C . ASP A 1 277 ? -2.242 -12.477 -19.922 1 97.94 277 ASP A C 1
ATOM 2102 O O . ASP A 1 277 ? -2.25 -13.516 -20.578 1 97.94 277 ASP A O 1
ATOM 2106 N N . LYS A 1 278 ? -2.217 -12.492 -18.641 1 97.81 278 LYS A N 1
ATOM 2107 C CA . LYS A 1 278 ? -2.178 -13.742 -17.891 1 97.81 278 LYS A CA 1
ATOM 2108 C C . LYS A 1 278 ? -3.463 -14.539 -18.094 1 97.81 278 LYS A C 1
ATOM 2110 O O . LYS A 1 278 ? -3.436 -15.773 -18.109 1 97.81 278 LYS A O 1
ATOM 2115 N N . ILE A 1 279 ? -4.625 -13.852 -18.266 1 97.75 279 ILE A N 1
ATOM 2116 C CA . ILE A 1 279 ? -5.875 -14.539 -18.562 1 97.75 279 ILE A CA 1
ATOM 2117 C C . ILE A 1 279 ? -5.734 -15.328 -19.875 1 97.75 279 ILE A C 1
ATOM 2119 O O . ILE A 1 279 ? -6.121 -16.5 -19.938 1 97.75 279 ILE A O 1
ATOM 2123 N N . ILE A 1 280 ? -5.105 -14.664 -20.875 1 97.5 280 ILE A N 1
ATOM 2124 C CA . ILE A 1 280 ? -4.906 -15.297 -22.172 1 97.5 280 ILE A CA 1
ATOM 2125 C C . ILE A 1 280 ? -3.969 -16.5 -22.031 1 97.5 280 ILE A C 1
ATOM 2127 O O . ILE A 1 280 ? -4.227 -17.562 -22.578 1 97.5 280 ILE A O 1
ATOM 2131 N N . GLN A 1 281 ? -2.941 -16.344 -21.203 1 97.25 281 GLN A N 1
ATOM 2132 C CA . GLN A 1 281 ? -1.988 -17.438 -20.984 1 97.25 281 GLN A CA 1
ATOM 2133 C C . GLN A 1 281 ? -2.664 -18.625 -20.312 1 97.25 281 GLN A C 1
ATOM 2135 O O . GLN A 1 281 ? -2.486 -19.766 -20.75 1 97.25 281 GLN A O 1
ATOM 2140 N N . VAL A 1 282 ? -3.492 -18.391 -19.328 1 96.62 282 VAL A N 1
ATOM 2141 C CA . VAL A 1 282 ? -4.16 -19.469 -18.594 1 96.62 282 VAL A CA 1
ATOM 2142 C C . VAL A 1 282 ? -5.172 -20.156 -19.5 1 96.62 282 VAL A C 1
ATOM 2144 O O . VAL A 1 282 ? -5.301 -21.391 -19.484 1 96.62 282 VAL A O 1
ATOM 2147 N N . ARG A 1 283 ? -5.848 -19.453 -20.391 1 96.31 283 ARG A N 1
ATOM 2148 C CA . ARG A 1 283 ? -6.801 -20.031 -21.328 1 96.31 283 ARG A CA 1
ATOM 2149 C C . ARG A 1 283 ? -6.105 -20.953 -22.312 1 96.31 283 ARG A C 1
ATOM 2151 O O . ARG A 1 283 ? -6.645 -22 -22.688 1 96.31 283 ARG A O 1
ATOM 2158 N N . SER A 1 284 ? -4.91 -20.578 -22.625 1 96.44 284 SER A N 1
ATOM 2159 C CA . SER A 1 284 ? -4.172 -21.344 -23.625 1 96.44 284 SER A CA 1
ATOM 2160 C C . SER A 1 284 ? -3.771 -22.703 -23.078 1 96.44 284 SER A C 1
ATOM 2162 O O . SER A 1 284 ? -3.521 -23.641 -23.844 1 96.44 284 SER A O 1
ATOM 2164 N N . ASP A 1 285 ? -3.732 -22.906 -21.766 1 93.81 285 ASP A N 1
ATOM 2165 C CA . ASP A 1 285 ? -3.361 -24.172 -21.156 1 93.81 285 ASP A CA 1
ATOM 2166 C C . ASP A 1 285 ? -4.371 -25.266 -21.5 1 93.81 285 ASP A C 1
ATOM 2168 O O . ASP A 1 285 ? -4.074 -26.453 -21.391 1 93.81 285 ASP A O 1
ATOM 2172 N N . GLY A 1 286 ? -5.543 -24.875 -21.984 1 94.38 286 GLY A N 1
ATOM 2173 C CA . GLY A 1 286 ? -6.582 -25.828 -22.344 1 94.38 286 GLY A CA 1
ATOM 2174 C C . GLY A 1 286 ? -6.645 -26.109 -23.844 1 94.38 286 GLY A C 1
ATOM 2175 O O . GLY A 1 286 ? -7.492 -26.875 -24.297 1 94.38 286 GLY A O 1
ATOM 2176 N N . LEU A 1 287 ? -5.715 -25.578 -24.578 1 96.25 287 LEU A N 1
ATOM 2177 C CA . LEU A 1 287 ? -5.699 -25.734 -26.031 1 96.25 287 LEU A CA 1
ATOM 2178 C C . LEU A 1 287 ? -4.59 -26.703 -26.453 1 96.25 287 LEU A C 1
ATOM 2180 O O . LEU A 1 287 ? -3.678 -26.984 -25.672 1 96.25 287 LEU A O 1
ATOM 2184 N N . PRO A 1 288 ? -4.664 -27.297 -27.562 1 96.62 288 PRO A N 1
ATOM 2185 C CA . PRO A 1 288 ? -3.641 -28.234 -28.031 1 96.62 288 PRO A CA 1
ATOM 2186 C C . PRO A 1 288 ? -2.266 -27.594 -28.172 1 96.62 288 PRO A C 1
ATOM 2188 O O . PRO A 1 288 ? -2.168 -26.375 -28.312 1 96.62 288 PRO A O 1
ATOM 2191 N N . THR A 1 289 ? -1.292 -28.375 -28.109 1 97.44 289 THR A N 1
ATOM 2192 C CA . THR A 1 289 ? 0.067 -27.922 -28.391 1 97.44 289 THR A CA 1
ATOM 2193 C C . THR A 1 289 ? 0.698 -28.781 -29.484 1 97.44 289 THR A C 1
ATOM 2195 O O . THR A 1 289 ? 0.342 -29.938 -29.656 1 97.44 289 THR A O 1
ATOM 2198 N N . LEU A 1 290 ? 1.559 -28.172 -30.297 1 97.81 290 LEU A N 1
ATOM 2199 C CA . LEU A 1 290 ? 2.365 -28.844 -31.297 1 97.81 290 LEU A CA 1
ATOM 2200 C C . LEU A 1 290 ? 3.844 -28.812 -30.922 1 97.81 290 LEU A C 1
ATOM 2202 O O . LEU A 1 290 ? 4.434 -27.734 -30.828 1 97.81 290 LEU A O 1
ATOM 2206 N N . ASP A 1 291 ? 4.363 -29.938 -30.719 1 97.38 291 ASP A N 1
ATOM 2207 C CA . ASP A 1 291 ? 5.77 -30.031 -30.344 1 97.38 291 ASP A CA 1
ATOM 2208 C C . ASP A 1 291 ? 6.555 -30.875 -31.344 1 97.38 291 ASP A C 1
ATOM 2210 O O . ASP A 1 291 ? 6.023 -31.844 -31.906 1 97.38 291 ASP A O 1
ATOM 2214 N N . MET A 1 292 ? 7.793 -30.5 -31.562 1 96.75 292 MET A N 1
ATOM 2215 C CA . MET A 1 292 ? 8.766 -31.328 -32.281 1 96.75 292 MET A CA 1
ATOM 2216 C C . MET A 1 292 ? 9.703 -32 -31.297 1 96.75 292 MET A C 1
ATOM 2218 O O . MET A 1 292 ? 10.234 -31.375 -30.375 1 96.75 292 MET A O 1
ATOM 2222 N N . THR A 1 293 ? 9.805 -33.25 -31.438 1 94.06 293 THR A N 1
ATOM 2223 C CA . THR A 1 293 ? 10.727 -34 -30.594 1 94.06 293 THR A CA 1
ATOM 2224 C C . THR A 1 293 ? 11.703 -34.812 -31.438 1 94.06 293 THR A C 1
ATOM 2226 O O . THR A 1 293 ? 11.359 -35.25 -32.531 1 94.06 293 THR A O 1
ATOM 2229 N N . ALA A 1 294 ? 12.867 -34.938 -31.031 1 93.31 294 ALA A N 1
ATOM 2230 C CA . ALA A 1 294 ? 13.891 -35.812 -31.609 1 93.31 294 ALA A CA 1
ATOM 2231 C C . ALA A 1 294 ? 14.641 -36.562 -30.516 1 93.31 294 ALA A C 1
ATOM 2233 O O . ALA A 1 294 ? 14.938 -36 -29.453 1 93.31 294 ALA A O 1
ATOM 2234 N N . HIS A 1 295 ? 14.758 -37.906 -30.75 1 93 295 HIS A N 1
ATOM 2235 C CA . HIS A 1 295 ? 15.469 -38.719 -29.781 1 93 295 HIS A CA 1
ATOM 2236 C C . HIS A 1 295 ? 16.516 -39.594 -30.469 1 93 295 HIS A C 1
ATOM 2238 O O . HIS A 1 295 ? 16.344 -40 -31.625 1 93 295 HIS A O 1
ATOM 2244 N N . ILE A 1 296 ? 17.609 -39.812 -29.844 1 91.75 296 ILE A N 1
ATOM 2245 C CA . ILE A 1 296 ? 18.578 -40.844 -30.219 1 91.75 296 ILE A CA 1
ATOM 2246 C C . ILE A 1 296 ? 18.891 -41.719 -29 1 91.75 296 ILE A C 1
ATOM 2248 O O . ILE A 1 296 ? 19.047 -41.219 -27.891 1 91.75 296 ILE A O 1
ATOM 2252 N N . SER A 1 297 ? 18.703 -42.938 -29.172 1 91.69 297 SER A N 1
ATOM 2253 C CA . SER A 1 297 ? 18.984 -43.875 -28.094 1 91.69 297 SER A CA 1
ATOM 2254 C C . SER A 1 297 ? 19.875 -45.031 -28.578 1 91.69 297 SER A C 1
ATOM 2256 O O . SER A 1 297 ? 19.734 -45.5 -29.703 1 91.69 297 SER A O 1
ATOM 2258 N N . ARG A 1 298 ? 20.828 -45.406 -27.781 1 90.88 298 ARG A N 1
ATOM 2259 C CA . ARG A 1 298 ? 21.688 -46.562 -28.031 1 90.88 298 ARG A CA 1
ATOM 2260 C C . ARG A 1 298 ? 21.578 -47.562 -26.891 1 90.88 298 ARG A C 1
ATOM 2262 O O . ARG A 1 298 ? 21.734 -47.219 -25.719 1 90.88 298 ARG A O 1
ATOM 2269 N N . ASN A 1 299 ? 21.281 -48.844 -27.234 1 89.19 299 ASN A N 1
ATOM 2270 C CA . ASN A 1 299 ? 21.188 -49.969 -26.312 1 89.19 299 ASN A CA 1
ATOM 2271 C C . ASN A 1 299 ? 20.031 -49.812 -25.344 1 89.19 299 ASN A C 1
ATOM 2273 O O . ASN A 1 299 ? 20.156 -50.094 -24.156 1 89.19 299 ASN A O 1
ATOM 2277 N N . GLY A 1 300 ? 18.891 -49.188 -25.797 1 83.88 300 GLY A N 1
ATOM 2278 C CA . GLY A 1 300 ? 17.688 -49.094 -25 1 83.88 300 GLY A CA 1
ATOM 2279 C C . GLY A 1 300 ? 17.297 -47.656 -24.672 1 83.88 300 GLY A C 1
ATOM 2280 O O . GLY A 1 300 ? 17.969 -46.719 -25.109 1 83.88 300 GLY A O 1
ATOM 2281 N N . PHE A 1 301 ? 16.188 -47.562 -24.062 1 85.69 301 PHE A N 1
ATOM 2282 C CA . PHE A 1 301 ? 15.633 -46.281 -23.656 1 85.69 301 PHE A CA 1
ATOM 2283 C C . PHE A 1 301 ? 15.75 -46.094 -22.156 1 85.69 301 PHE A C 1
ATOM 2285 O O . PHE A 1 301 ? 15.844 -47.062 -21.406 1 85.69 301 PHE A O 1
ATOM 2292 N N . PRO A 1 302 ? 15.75 -44.75 -21.719 1 85.94 302 PRO A N 1
ATOM 2293 C CA . PRO A 1 302 ? 15.805 -44.531 -20.281 1 85.94 302 PRO A CA 1
ATOM 2294 C C . PRO A 1 302 ? 14.68 -45.219 -19.516 1 85.94 302 PRO A C 1
ATOM 2296 O O . PRO A 1 302 ? 13.555 -45.312 -20.016 1 85.94 302 PRO A O 1
ATOM 2299 N N . ASN A 1 303 ? 14.914 -45.688 -18.312 1 80.25 303 ASN A N 1
ATOM 2300 C CA . ASN A 1 303 ? 13.992 -46.312 -17.375 1 80.25 303 ASN A CA 1
ATOM 2301 C C . ASN A 1 303 ? 13.586 -47.719 -17.875 1 80.25 303 ASN A C 1
ATOM 2303 O O . ASN A 1 303 ? 12.555 -48.25 -17.469 1 80.25 303 ASN A O 1
ATOM 2307 N N . GLN A 1 304 ? 14.25 -48.156 -18.938 1 80.75 304 GLN A N 1
ATOM 2308 C CA . GLN A 1 304 ? 14.117 -49.531 -19.406 1 80.75 304 GLN A CA 1
ATOM 2309 C C . GLN A 1 304 ? 15.438 -50.281 -19.25 1 80.75 304 GLN A C 1
ATOM 2311 O O . GLN A 1 304 ? 16.484 -49.688 -19.031 1 80.75 304 GLN A O 1
ATOM 2316 N N . GLY A 1 305 ? 15.375 -51.656 -19.219 1 80.38 305 GLY A N 1
ATOM 2317 C CA . GLY A 1 305 ? 16.594 -52.469 -19.172 1 80.38 305 GLY A CA 1
ATOM 2318 C C . GLY A 1 305 ? 17.406 -52.375 -20.453 1 80.38 305 GLY A C 1
ATOM 2319 O O . GLY A 1 305 ? 17.047 -51.625 -21.375 1 80.38 305 GLY A O 1
ATOM 2320 N N . LEU A 1 306 ? 18.594 -52.906 -20.375 1 85.56 306 LEU A N 1
ATOM 2321 C CA . LEU A 1 306 ? 19.469 -52.938 -21.547 1 85.56 306 LEU A CA 1
ATOM 2322 C C . LEU A 1 306 ? 18.828 -53.781 -22.641 1 85.56 306 LEU A C 1
ATOM 2324 O O . LEU A 1 306 ? 18.25 -54.844 -22.375 1 85.56 306 LEU A O 1
ATOM 2328 N N . SER A 1 307 ? 18.859 -53.25 -23.844 1 80.81 307 SER A N 1
ATOM 2329 C CA . SER A 1 307 ? 18.422 -54.031 -24.984 1 80.81 307 SER A CA 1
ATOM 2330 C C . SER A 1 307 ? 19.297 -55.281 -25.156 1 80.81 307 SER A C 1
ATOM 2332 O O . SER A 1 307 ? 20.5 -55.25 -24.906 1 80.81 307 SER A O 1
ATOM 2334 N N . SER A 1 308 ? 18.688 -56.344 -25.484 1 75.38 308 SER A N 1
ATOM 2335 C CA . SER A 1 308 ? 19.406 -57.594 -25.688 1 75.38 308 SER A CA 1
ATOM 2336 C C . SER A 1 308 ? 20.359 -57.5 -26.875 1 75.38 308 SER A C 1
ATOM 2338 O O . SER A 1 308 ? 21.359 -58.219 -26.953 1 75.38 308 SER A O 1
ATOM 2340 N N . ILE A 1 309 ? 20.047 -56.656 -27.781 1 76 309 ILE A N 1
ATOM 2341 C CA . ILE A 1 309 ? 20.875 -56.469 -28.969 1 76 309 ILE A CA 1
ATOM 2342 C C . ILE A 1 309 ? 21.312 -55 -29.062 1 76 309 ILE A C 1
ATOM 2344 O O . ILE A 1 309 ? 20.531 -54.094 -28.781 1 76 309 ILE A O 1
ATOM 2348 N N . SER A 1 310 ? 22.625 -54.844 -29.391 1 82.38 310 SER A N 1
ATOM 2349 C CA . SER A 1 310 ? 23.141 -53.5 -29.562 1 82.38 310 SER A CA 1
ATOM 2350 C C . SER A 1 310 ? 22.438 -52.781 -30.719 1 82.38 310 SER A C 1
ATOM 2352 O O . SER A 1 310 ? 22.453 -53.281 -31.859 1 82.38 310 SER A O 1
ATOM 2354 N N . GLN A 1 311 ? 21.734 -51.812 -30.391 1 84.31 311 GLN A N 1
ATOM 2355 C CA . GLN A 1 311 ? 20.984 -51.094 -31.422 1 84.31 311 GLN A CA 1
ATOM 2356 C C . GLN A 1 311 ? 20.984 -49.594 -31.172 1 84.31 311 GLN A C 1
ATOM 2358 O O . GLN A 1 311 ? 21.156 -49.156 -30.031 1 84.31 311 GLN A O 1
ATOM 2363 N N . THR A 1 312 ? 20.984 -48.812 -32.281 1 88.5 312 THR A N 1
ATOM 2364 C CA . THR A 1 312 ? 20.797 -47.375 -32.25 1 88.5 312 THR A CA 1
ATOM 2365 C C . THR A 1 312 ? 19.453 -46.969 -32.875 1 88.5 312 THR A C 1
ATOM 2367 O O . THR A 1 312 ? 19.141 -47.375 -34 1 88.5 312 THR A O 1
ATOM 2370 N N . ASP A 1 313 ? 18.719 -46.312 -32.062 1 88.25 313 ASP A N 1
ATOM 2371 C CA . ASP A 1 313 ? 17.422 -45.844 -32.562 1 88.25 313 ASP A CA 1
ATOM 2372 C C . ASP A 1 313 ? 17.391 -44.344 -32.656 1 88.25 313 ASP A C 1
ATOM 2374 O O . ASP A 1 313 ? 17.812 -43.625 -31.719 1 88.25 313 ASP A O 1
ATOM 2378 N N . LYS A 1 314 ? 17.016 -43.781 -33.781 1 90.88 314 LYS A N 1
ATOM 2379 C CA . LYS A 1 314 ? 16.812 -42.375 -34.031 1 90.88 314 LYS A CA 1
ATOM 2380 C C . LYS A 1 314 ? 15.383 -42.062 -34.469 1 90.88 314 LYS A C 1
ATOM 2382 O O . LYS A 1 314 ? 14.852 -42.75 -35.344 1 90.88 314 LYS A O 1
ATOM 2387 N N . ASP A 1 315 ? 14.805 -41.219 -33.781 1 89.62 315 ASP A N 1
ATOM 2388 C CA . ASP A 1 315 ? 13.469 -40.844 -34.25 1 89.62 315 ASP A CA 1
ATOM 2389 C C . ASP A 1 315 ? 13.266 -39.344 -34.156 1 89.62 315 ASP A C 1
ATOM 2391 O O . ASP A 1 315 ? 13.859 -38.688 -33.312 1 89.62 315 ASP A O 1
ATOM 2395 N N . ILE A 1 316 ? 12.586 -38.719 -35.125 1 92.88 316 ILE A N 1
ATOM 2396 C CA . ILE A 1 316 ? 12.109 -37.344 -35.156 1 92.88 316 ILE A CA 1
ATOM 2397 C C . ILE A 1 316 ? 10.609 -37.312 -35.438 1 92.88 316 ILE A C 1
ATOM 2399 O O . ILE A 1 316 ? 10.102 -38.125 -36.219 1 92.88 316 ILE A O 1
ATOM 2403 N N . GLY A 1 317 ? 9.906 -36.469 -34.656 1 93.5 317 GLY A N 1
ATOM 2404 C CA . GLY A 1 317 ? 8.469 -36.5 -34.844 1 93.5 317 GLY A CA 1
ATOM 2405 C C . GLY A 1 317 ? 7.793 -35.188 -34.438 1 93.5 317 GLY A C 1
ATOM 2406 O O . GLY A 1 317 ? 8.422 -34.344 -33.781 1 93.5 317 GLY A O 1
ATOM 2407 N N . LEU A 1 318 ? 6.57 -35 -34.938 1 95.69 318 LEU A N 1
ATOM 2408 C CA . LEU A 1 318 ? 5.648 -33.969 -34.531 1 95.69 318 LEU A CA 1
ATOM 2409 C C . LEU A 1 318 ? 4.492 -34.531 -33.719 1 95.69 318 LEU A C 1
ATOM 2411 O O . LEU A 1 318 ? 3.893 -35.531 -34.094 1 95.69 318 LEU A O 1
ATOM 2415 N N . THR A 1 319 ? 4.293 -33.938 -32.562 1 95.56 319 THR A N 1
ATOM 2416 C CA . THR A 1 319 ? 3.248 -34.438 -31.672 1 95.56 319 THR A CA 1
ATOM 2417 C C . THR A 1 319 ? 2.242 -33.344 -31.344 1 95.56 319 THR A C 1
ATOM 2419 O O . THR A 1 319 ? 2.627 -32.25 -30.906 1 95.56 319 THR A O 1
ATOM 2422 N N . VAL A 1 320 ? 0.961 -33.594 -31.609 1 96.56 320 VAL A N 1
ATOM 2423 C CA . VAL A 1 320 ? -0.127 -32.75 -31.141 1 96.56 320 VAL A CA 1
ATOM 2424 C C . VAL A 1 320 ? -0.701 -33.312 -29.844 1 96.56 320 VAL A C 1
ATOM 2426 O O . VAL A 1 320 ? -1.124 -34.469 -29.797 1 96.56 320 VAL A O 1
ATOM 2429 N N . SER A 1 321 ? -0.611 -32.562 -28.797 1 96.5 321 SER A N 1
ATOM 2430 C CA . SER A 1 321 ? -1.177 -32.938 -27.5 1 96.5 321 SER A CA 1
ATOM 2431 C C . SER A 1 321 ? -2.402 -32.094 -27.156 1 96.5 321 SER A C 1
ATOM 2433 O O . SER A 1 321 ? -2.363 -30.875 -27.266 1 96.5 321 SER A O 1
ATOM 2435 N N . VAL A 1 322 ? -3.506 -32.75 -26.781 1 96.12 322 VAL A N 1
ATOM 2436 C CA . VAL A 1 322 ? -4.762 -32.062 -26.516 1 96.12 322 VAL A CA 1
ATOM 2437 C C . VAL A 1 322 ? -5.277 -32.438 -25.141 1 96.12 322 VAL A C 1
ATOM 2439 O O . VAL A 1 322 ? -5.59 -33.594 -24.891 1 96.12 322 VAL A O 1
ATOM 2442 N N . PRO A 1 323 ? -5.355 -31.5 -24.219 1 95.25 323 PRO A N 1
ATOM 2443 C CA . PRO A 1 323 ? -6.086 -31.781 -22.984 1 95.25 323 PRO A CA 1
ATOM 2444 C C . PRO A 1 323 ? -7.594 -31.891 -23.203 1 95.25 323 PRO A C 1
ATOM 2446 O O . PRO A 1 323 ? -8.242 -30.922 -23.594 1 95.25 323 PRO A O 1
ATOM 2449 N N . LEU A 1 324 ? -8.164 -33 -22.953 1 95.62 324 LEU A N 1
ATOM 2450 C CA . LEU A 1 324 ? -9.57 -33.25 -23.266 1 95.62 324 LEU A CA 1
ATOM 2451 C C . LEU A 1 324 ? -10.453 -32.906 -22.062 1 95.62 324 LEU A C 1
ATOM 2453 O O . LEU A 1 324 ? -11.531 -32.312 -22.219 1 95.62 324 LEU A O 1
ATOM 2457 N N . PHE A 1 325 ? -10.086 -33.312 -21 1 95.62 325 PHE A N 1
ATOM 2458 C CA . PHE A 1 325 ? -10.828 -33.094 -19.766 1 95.62 325 PHE A CA 1
ATOM 2459 C C . PHE A 1 325 ? -9.891 -32.969 -18.578 1 95.62 325 PHE A C 1
ATOM 2461 O O . PHE A 1 325 ? -9.008 -33.812 -18.391 1 95.62 325 PHE A O 1
ATOM 2468 N N . ASP A 1 326 ? -10.023 -31.859 -17.75 1 94.69 326 ASP A N 1
ATOM 2469 C CA . ASP A 1 326 ? -9.109 -31.609 -16.641 1 94.69 326 ASP A CA 1
ATOM 2470 C C . ASP A 1 326 ? -9.875 -31.453 -15.328 1 94.69 326 ASP A C 1
ATOM 2472 O O . ASP A 1 326 ? -9.414 -30.75 -14.422 1 94.69 326 ASP A O 1
ATOM 2476 N N . GLY A 1 327 ? -11.164 -31.984 -15.273 1 94.5 327 GLY A N 1
ATOM 2477 C CA . GLY A 1 327 ? -11.945 -31.891 -14.055 1 94.5 327 GLY A CA 1
ATOM 2478 C C . GLY A 1 327 ? -12.422 -30.484 -13.742 1 94.5 327 GLY A C 1
ATOM 2479 O O . GLY A 1 327 ? -12.586 -30.125 -12.578 1 94.5 327 GLY A O 1
ATOM 2480 N N . PHE A 1 328 ? -12.43 -29.609 -14.68 1 94.31 328 PHE A N 1
ATOM 2481 C CA . PHE A 1 328 ? -12.883 -28.219 -14.594 1 94.31 328 PHE A CA 1
ATOM 2482 C C . PHE A 1 328 ? -11.828 -27.344 -13.938 1 94.31 328 PHE A C 1
ATOM 2484 O O . PHE A 1 328 ? -12.094 -26.188 -13.594 1 94.31 328 PHE A O 1
ATOM 2491 N N . SER A 1 329 ? -10.625 -27.828 -13.68 1 94.75 329 SER A N 1
ATOM 2492 C CA . SER A 1 329 ? -9.539 -27.047 -13.07 1 94.75 329 SER A CA 1
ATOM 2493 C C . SER A 1 329 ? -9.234 -25.797 -13.883 1 94.75 329 SER A C 1
ATOM 2495 O O . SER A 1 329 ? -9.078 -24.703 -13.32 1 94.75 329 SER A O 1
ATOM 2497 N N . ARG A 1 330 ? -9.242 -25.906 -15.164 1 94 330 ARG A N 1
ATOM 2498 C CA . ARG A 1 330 ? -8.922 -24.781 -16.031 1 94 330 ARG A CA 1
ATOM 2499 C C . ARG A 1 330 ? -9.984 -23.688 -15.93 1 94 330 ARG A C 1
ATOM 2501 O O . ARG A 1 330 ? -9.664 -22.5 -15.961 1 94 330 ARG A O 1
ATOM 2508 N N . HIS A 1 331 ? -11.203 -24.172 -15.867 1 94.5 331 HIS A N 1
ATOM 2509 C CA . HIS A 1 331 ? -12.289 -23.219 -15.719 1 94.5 331 HIS A CA 1
ATOM 2510 C C . HIS A 1 331 ? -12.055 -22.297 -14.516 1 94.5 331 HIS A C 1
ATOM 2512 O O . HIS A 1 331 ? -12.125 -21.078 -14.633 1 94.5 331 HIS A O 1
ATOM 2518 N N . TYR A 1 332 ? -11.75 -22.875 -13.438 1 95.44 332 TYR A N 1
ATOM 2519 C CA . TYR A 1 332 ? -11.594 -22.109 -12.195 1 95.44 332 TYR A CA 1
ATOM 2520 C C . TYR A 1 332 ? -10.281 -21.328 -12.203 1 95.44 332 TYR A C 1
ATOM 2522 O O . TYR A 1 332 ? -10.203 -20.234 -11.633 1 95.44 332 TYR A O 1
ATOM 2530 N N . LYS A 1 333 ? -9.227 -21.844 -12.883 1 95.69 333 LYS A N 1
ATOM 2531 C CA . LYS A 1 333 ? -7.992 -21.078 -13.039 1 95.69 333 LYS A CA 1
ATOM 2532 C C . LYS A 1 333 ? -8.227 -19.812 -13.852 1 95.69 333 LYS A C 1
ATOM 2534 O O . LYS A 1 333 ? -7.641 -18.766 -13.562 1 95.69 333 LYS A O 1
ATOM 2539 N N . ILE A 1 334 ? -9.062 -19.891 -14.875 1 96.38 334 ILE A N 1
ATOM 2540 C CA . ILE A 1 334 ? -9.406 -18.719 -15.672 1 96.38 334 ILE A CA 1
ATOM 2541 C C . ILE A 1 334 ? -10.18 -17.719 -14.82 1 96.38 334 ILE A C 1
ATOM 2543 O O . ILE A 1 334 ? -9.922 -16.516 -14.883 1 96.38 334 ILE A O 1
ATOM 2547 N N . GLU A 1 335 ? -11.117 -18.25 -13.992 1 94.62 335 GLU A N 1
ATOM 2548 C CA . GLU A 1 335 ? -11.859 -17.375 -13.102 1 94.62 335 GLU A CA 1
ATOM 2549 C C . GLU A 1 335 ? -10.938 -16.672 -12.117 1 94.62 335 GLU A C 1
ATOM 2551 O O . GLU A 1 335 ? -11.117 -15.484 -11.828 1 94.62 335 GLU A O 1
ATOM 2556 N N . GLU A 1 336 ? -9.977 -17.391 -11.594 1 95.19 336 GLU A N 1
ATOM 2557 C CA . GLU A 1 336 ? -8.977 -16.812 -10.703 1 95.19 336 GLU A CA 1
ATOM 2558 C C . GLU A 1 336 ? -8.195 -15.695 -11.406 1 95.19 336 GLU A C 1
ATOM 2560 O O . GLU A 1 336 ? -8.016 -14.617 -10.844 1 95.19 336 GLU A O 1
ATOM 2565 N N . ALA A 1 337 ? -7.75 -15.977 -12.617 1 96.25 337 ALA A N 1
ATOM 2566 C CA . ALA A 1 337 ? -6.98 -14.992 -13.375 1 96.25 337 ALA A CA 1
ATOM 2567 C C . ALA A 1 337 ? -7.816 -13.742 -13.664 1 96.25 337 ALA A C 1
ATOM 2569 O O . ALA A 1 337 ? -7.316 -12.617 -13.57 1 96.25 337 ALA A O 1
ATOM 2570 N N . ARG A 1 338 ? -9.078 -13.93 -14.023 1 96.69 338 ARG A N 1
ATOM 2571 C CA . ARG A 1 338 ? -9.977 -12.805 -14.266 1 96.69 338 ARG A CA 1
ATOM 2572 C C . ARG A 1 338 ? -10.156 -11.961 -13.008 1 96.69 338 ARG A C 1
ATOM 2574 O O . ARG A 1 338 ? -10.141 -10.734 -13.07 1 96.69 338 ARG A O 1
ATOM 2581 N N . ALA A 1 339 ? -10.352 -12.672 -11.891 1 95.69 339 ALA A N 1
ATOM 2582 C CA . ALA A 1 339 ? -10.508 -11.977 -10.609 1 95.69 339 ALA A CA 1
ATOM 2583 C C . ALA A 1 339 ? -9.25 -11.195 -10.25 1 95.69 339 ALA A C 1
ATOM 2585 O O . ALA A 1 339 ? -9.336 -10.086 -9.719 1 95.69 339 ALA A O 1
ATOM 2586 N N . GLN A 1 340 ? -8.109 -11.734 -10.562 1 96.12 340 GLN A N 1
ATOM 2587 C CA . GLN A 1 340 ? -6.852 -11.039 -10.328 1 96.12 340 GLN A CA 1
ATOM 2588 C C . GLN A 1 340 ? -6.754 -9.781 -11.18 1 96.12 340 GLN A C 1
ATOM 2590 O O . GLN A 1 340 ? -6.277 -8.742 -10.711 1 96.12 340 GLN A O 1
ATOM 2595 N N . ALA A 1 341 ? -7.176 -9.859 -12.445 1 97 341 ALA A N 1
ATOM 2596 C CA . ALA A 1 341 ? -7.203 -8.688 -13.32 1 97 341 ALA A CA 1
ATOM 2597 C C . ALA A 1 341 ? -8.164 -7.629 -12.781 1 97 341 ALA A C 1
ATOM 2599 O O . ALA A 1 341 ? -7.887 -6.43 -12.867 1 97 341 ALA A O 1
ATOM 2600 N N . GLU A 1 342 ? -9.273 -8.086 -12.172 1 95.44 342 GLU A N 1
ATOM 2601 C CA . GLU A 1 342 ? -10.219 -7.156 -11.547 1 95.44 342 GLU A CA 1
ATOM 2602 C C . GLU A 1 342 ? -9.586 -6.461 -10.352 1 95.44 342 GLU A C 1
ATOM 2604 O O . GLU A 1 342 ? -9.805 -5.266 -10.133 1 95.44 342 GLU A O 1
ATOM 2609 N N . GLN A 1 343 ? -8.82 -7.152 -9.578 1 95.19 343 GLN A N 1
ATOM 2610 C CA . GLN A 1 343 ? -8.109 -6.578 -8.445 1 95.19 343 GLN A CA 1
ATOM 2611 C C . GLN A 1 343 ? -7.121 -5.508 -8.898 1 95.19 343 GLN A C 1
ATOM 2613 O O . GLN A 1 343 ? -7.059 -4.422 -8.32 1 95.19 343 GLN A O 1
ATOM 2618 N N . SER A 1 344 ? -6.367 -5.852 -9.953 1 96.56 344 SER A N 1
ATOM 2619 C CA . SER A 1 344 ? -5.383 -4.891 -10.43 1 96.56 344 SER A CA 1
ATOM 2620 C C . SER A 1 344 ? -6.055 -3.674 -11.055 1 96.56 344 SER A C 1
ATOM 2622 O O . SER A 1 344 ? -5.535 -2.559 -10.969 1 96.56 344 SER A O 1
ATOM 2624 N N . ALA A 1 345 ? -7.23 -3.877 -11.68 1 96.31 345 ALA A N 1
ATOM 2625 C CA . ALA A 1 345 ? -8 -2.748 -12.195 1 96.31 345 ALA A CA 1
ATOM 2626 C C . ALA A 1 345 ? -8.453 -1.829 -11.062 1 96.31 345 ALA A C 1
ATOM 2628 O O . ALA A 1 345 ? -8.367 -0.604 -11.18 1 96.31 345 ALA A O 1
ATOM 2629 N N . ALA A 1 346 ? -8.922 -2.418 -9.977 1 94.56 346 ALA A N 1
ATOM 2630 C CA . ALA A 1 346 ? -9.312 -1.645 -8.805 1 94.56 346 ALA A CA 1
ATOM 2631 C C . ALA A 1 346 ? -8.117 -0.894 -8.219 1 94.56 346 ALA A C 1
ATOM 2633 O O . ALA A 1 346 ? -8.25 0.26 -7.801 1 94.56 346 ALA A O 1
ATOM 2634 N N . GLN A 1 347 ? -6.977 -1.501 -8.203 1 95.19 347 GLN A N 1
ATOM 2635 C CA . GLN A 1 347 ? -5.762 -0.874 -7.695 1 95.19 347 GLN A CA 1
ATOM 2636 C C . GLN A 1 347 ? -5.344 0.306 -8.57 1 95.19 347 GLN A C 1
ATOM 2638 O O . GLN A 1 347 ? -4.855 1.317 -8.062 1 95.19 347 GLN A O 1
ATOM 2643 N N . LEU A 1 348 ? -5.492 0.158 -9.906 1 96.38 348 LEU A N 1
ATOM 2644 C CA . LEU A 1 348 ? -5.227 1.258 -10.828 1 96.38 348 LEU A CA 1
ATOM 2645 C C . LEU A 1 348 ? -6.125 2.451 -10.523 1 96.38 348 LEU A C 1
ATOM 2647 O O . LEU A 1 348 ? -5.652 3.588 -10.445 1 96.38 348 LEU A O 1
ATOM 2651 N N . GLU A 1 349 ? -7.383 2.17 -10.242 1 94.69 349 GLU A N 1
ATOM 2652 C CA . GLU A 1 349 ? -8.32 3.236 -9.914 1 94.69 349 GLU A CA 1
ATOM 2653 C C . GLU A 1 349 ? -7.965 3.9 -8.586 1 94.69 349 GLU A C 1
ATOM 2655 O O . GLU A 1 349 ? -8.023 5.125 -8.461 1 94.69 349 GLU A O 1
ATOM 2660 N N . ASP A 1 350 ? -7.574 3.143 -7.605 1 94.94 350 ASP A N 1
ATOM 2661 C CA . ASP A 1 350 ? -7.184 3.643 -6.289 1 94.94 350 ASP A CA 1
ATOM 2662 C C . ASP A 1 350 ? -5.945 4.535 -6.387 1 94.94 350 ASP A C 1
ATOM 2664 O O . ASP A 1 350 ? -5.922 5.637 -5.832 1 94.94 350 ASP A O 1
ATOM 2668 N N . THR A 1 351 ? -4.973 4.055 -7.117 1 95.44 351 THR A N 1
ATOM 2669 C CA . THR A 1 351 ? -3.742 4.812 -7.312 1 95.44 351 THR A CA 1
ATOM 2670 C C . THR A 1 351 ? -4.027 6.133 -8.023 1 95.44 351 THR A C 1
ATOM 2672 O O . THR A 1 351 ? -3.521 7.184 -7.617 1 95.44 351 THR A O 1
ATOM 2675 N N . THR A 1 352 ? -4.844 6.059 -9.023 1 94.69 352 THR A N 1
ATOM 2676 C CA . THR A 1 352 ? -5.195 7.258 -9.773 1 94.69 352 THR A CA 1
ATOM 2677 C C . THR A 1 352 ? -5.898 8.273 -8.883 1 94.69 352 THR A C 1
ATOM 2679 O O . THR A 1 352 ? -5.543 9.453 -8.867 1 94.69 352 THR A O 1
ATOM 2682 N N . ALA A 1 353 ? -6.84 7.812 -8.078 1 92.56 353 ALA A N 1
ATOM 2683 C CA . ALA A 1 353 ? -7.582 8.688 -7.172 1 92.56 353 ALA A CA 1
ATOM 2684 C C . ALA A 1 353 ? -6.656 9.336 -6.148 1 92.56 353 ALA A C 1
ATOM 2686 O O . ALA A 1 353 ? -6.762 10.531 -5.875 1 92.56 353 ALA A O 1
ATOM 2687 N N . HIS A 1 354 ? -5.758 8.57 -5.562 1 92.94 354 HIS A N 1
ATOM 2688 C CA . HIS A 1 354 ? -4.832 9.086 -4.566 1 92.94 354 HIS A CA 1
ATOM 2689 C C . HIS A 1 354 ? -3.908 10.141 -5.164 1 92.94 354 HIS A C 1
ATOM 2691 O O . HIS A 1 354 ? -3.691 11.195 -4.559 1 92.94 354 HIS A O 1
ATOM 2697 N N . ILE A 1 355 ? -3.416 9.867 -6.395 1 93.62 355 ILE A N 1
ATOM 2698 C CA . ILE A 1 355 ? -2.5 10.789 -7.051 1 93.62 355 ILE A CA 1
ATOM 2699 C C . ILE A 1 355 ? -3.229 12.094 -7.371 1 93.62 355 ILE A C 1
ATOM 2701 O O . ILE A 1 355 ? -2.709 13.18 -7.117 1 93.62 355 ILE A O 1
ATOM 2705 N N . LEU A 1 356 ? -4.402 12.023 -7.875 1 94.06 356 LEU A N 1
ATOM 2706 C CA . LEU A 1 356 ? -5.156 13.219 -8.227 1 94.06 356 LEU A CA 1
ATOM 2707 C C . LEU A 1 356 ? -5.52 14.023 -6.984 1 94.06 356 LEU A C 1
ATOM 2709 O O . LEU A 1 356 ? -5.484 15.258 -7 1 94.06 356 LEU A O 1
ATOM 2713 N N . THR A 1 357 ? -5.859 13.344 -5.922 1 93 357 THR A N 1
ATOM 2714 C CA . THR A 1 357 ? -6.145 14.023 -4.668 1 93 357 THR A CA 1
ATOM 2715 C C . THR A 1 357 ? -4.902 14.75 -4.152 1 93 357 THR A C 1
ATOM 2717 O O . THR A 1 357 ? -4.996 15.883 -3.676 1 93 357 THR A O 1
ATOM 2720 N N . ASP A 1 358 ? -3.799 14.109 -4.273 1 92.12 358 ASP A N 1
ATOM 2721 C CA . ASP A 1 358 ? -2.547 14.734 -3.859 1 92.12 358 ASP A CA 1
ATOM 2722 C C . ASP A 1 358 ? -2.262 15.992 -4.676 1 92.12 358 ASP A C 1
ATOM 2724 O O . ASP A 1 358 ? -1.746 16.984 -4.148 1 92.12 358 ASP A O 1
ATOM 2728 N N . VAL A 1 359 ? -2.594 15.961 -5.934 1 92.12 359 VAL A N 1
ATOM 2729 C CA . VAL A 1 359 ? -2.422 17.125 -6.797 1 92.12 359 VAL A CA 1
ATOM 2730 C C . VAL A 1 359 ? -3.346 18.25 -6.336 1 92.12 359 VAL A C 1
ATOM 2732 O O . VAL A 1 359 ? -2.926 19.406 -6.238 1 92.12 359 VAL A O 1
ATOM 2735 N N . VAL A 1 360 ? -4.578 17.953 -6.004 1 92.25 360 VAL A N 1
ATOM 2736 C CA . VAL A 1 360 ? -5.527 18.953 -5.543 1 92.25 360 VAL A CA 1
ATOM 2737 C C . VAL A 1 360 ? -5.031 19.578 -4.242 1 92.25 360 VAL A C 1
ATOM 2739 O O . VAL A 1 360 ? -5.066 20.797 -4.078 1 92.25 360 VAL A O 1
ATOM 2742 N N . LYS A 1 361 ? -4.547 18.703 -3.305 1 91.56 361 LYS A N 1
ATOM 2743 C CA . LYS A 1 361 ? -4.023 19.188 -2.033 1 91.56 361 LYS A CA 1
ATOM 2744 C C . LYS A 1 361 ? -2.828 20.109 -2.248 1 91.56 361 LYS A C 1
ATOM 2746 O O . LYS A 1 361 ? -2.742 21.172 -1.64 1 91.56 361 LYS A O 1
ATOM 2751 N N . ALA A 1 362 ? -1.974 19.656 -3.121 1 91.06 362 ALA A N 1
ATOM 2752 C CA . ALA A 1 362 ? -0.785 20.453 -3.404 1 91.06 362 ALA A CA 1
ATOM 2753 C C . ALA A 1 362 ? -1.16 21.781 -4.031 1 91.06 362 ALA A C 1
ATOM 2755 O O . ALA A 1 362 ? -0.571 22.812 -3.705 1 91.06 362 ALA A O 1
ATOM 2756 N N . TRP A 1 363 ? -2.094 21.844 -4.91 1 91.94 363 TRP A N 1
ATOM 2757 C CA . TRP A 1 363 ? -2.564 23.062 -5.551 1 91.94 363 TRP A CA 1
ATOM 2758 C C . TRP A 1 363 ? -3.203 24 -4.531 1 91.94 363 TRP A C 1
ATOM 2760 O O . TRP A 1 363 ? -2.928 25.203 -4.523 1 91.94 363 TRP A O 1
ATOM 2770 N N . ALA A 1 364 ? -4.047 23.406 -3.699 1 91 364 ALA A N 1
ATOM 2771 C CA . ALA A 1 364 ? -4.684 24.188 -2.652 1 91 364 ALA A CA 1
ATOM 2772 C C . ALA A 1 364 ? -3.646 24.797 -1.714 1 91 364 ALA A C 1
ATOM 2774 O O . ALA A 1 364 ? -3.762 25.969 -1.32 1 91 364 ALA A O 1
ATOM 2775 N N . ASP A 1 365 ? -2.688 23.984 -1.361 1 90.81 365 ASP A N 1
ATOM 2776 C CA . ASP A 1 365 ? -1.604 24.469 -0.511 1 90.81 365 ASP A CA 1
ATOM 2777 C C . ASP A 1 365 ? -0.847 25.609 -1.185 1 90.81 365 ASP A C 1
ATOM 2779 O O . ASP A 1 365 ? -0.532 26.625 -0.544 1 90.81 365 ASP A O 1
ATOM 2783 N N . ALA A 1 366 ? -0.547 25.484 -2.494 1 90.12 366 ALA A N 1
ATOM 2784 C CA . ALA A 1 366 ? 0.151 26.531 -3.238 1 90.12 366 ALA A CA 1
ATOM 2785 C C . ALA A 1 366 ? -0.685 27.797 -3.309 1 90.12 366 ALA A C 1
ATOM 2787 O O . ALA A 1 366 ? -0.163 28.906 -3.125 1 90.12 366 ALA A O 1
ATOM 2788 N N . LYS A 1 367 ? -1.943 27.672 -3.523 1 90 367 LYS A N 1
ATOM 2789 C CA . LYS A 1 367 ? -2.844 28.812 -3.582 1 90 367 LYS A CA 1
ATOM 2790 C C . LYS A 1 367 ? -2.898 29.547 -2.242 1 90 367 LYS A C 1
ATOM 2792 O O . LYS A 1 367 ? -2.805 30.766 -2.191 1 90 367 LYS A O 1
ATOM 2797 N N . THR A 1 368 ? -3.012 28.75 -1.224 1 91.06 368 THR A N 1
ATOM 2798 C CA . THR A 1 368 ? -3.043 29.312 0.118 1 91.06 368 THR A CA 1
ATOM 2799 C C . THR A 1 368 ? -1.72 30 0.445 1 91.06 368 THR A C 1
ATOM 2801 O O . THR A 1 368 ? -1.706 31.109 0.994 1 91.06 368 THR A O 1
ATOM 2804 N N . ALA A 1 369 ? -0.65 29.344 0.092 1 91.12 369 ALA A N 1
ATOM 2805 C CA . ALA A 1 369 ? 0.673 29.891 0.38 1 91.12 369 ALA A CA 1
ATOM 2806 C C . ALA A 1 369 ? 0.874 31.234 -0.316 1 91.12 369 ALA A C 1
ATOM 2808 O O . ALA A 1 369 ? 1.509 32.125 0.235 1 91.12 369 ALA A O 1
ATOM 2809 N N . LEU A 1 370 ? 0.323 31.438 -1.475 1 87.88 370 LEU A N 1
ATOM 2810 C CA . LEU A 1 370 ? 0.412 32.688 -2.203 1 87.88 370 LEU A CA 1
ATOM 2811 C C . LEU A 1 370 ? -0.302 33.812 -1.448 1 87.88 370 LEU A C 1
ATOM 2813 O O . LEU A 1 370 ? 0.24 34.906 -1.294 1 87.88 370 LEU A O 1
ATOM 2817 N N . GLY A 1 371 ? -1.491 33.5 -0.966 1 86.25 371 GLY A N 1
ATOM 2818 C CA . GLY A 1 371 ? -2.227 34.469 -0.191 1 86.25 371 GLY A CA 1
ATOM 2819 C C . GLY A 1 371 ? -1.547 34.844 1.117 1 86.25 371 GLY A C 1
ATOM 2820 O O . GLY A 1 371 ? -1.517 36 1.509 1 86.25 371 GLY A O 1
ATOM 2821 N N . VAL A 1 372 ? -0.91 33.844 1.725 1 90.69 372 VAL A N 1
ATOM 2822 C CA . VAL A 1 372 ? -0.275 34 3.029 1 90.69 372 VAL A CA 1
ATOM 2823 C C . VAL A 1 372 ? 0.991 34.844 2.893 1 90.69 372 VAL A C 1
ATOM 2825 O O . VAL A 1 372 ? 1.361 35.562 3.816 1 90.69 372 VAL A O 1
ATOM 2828 N N . LEU A 1 373 ? 1.586 34.875 1.731 1 88.81 373 LEU A N 1
ATOM 2829 C CA . LEU A 1 373 ? 2.822 35.625 1.504 1 88.81 373 LEU A CA 1
ATOM 2830 C C . LEU A 1 373 ? 2.602 37.125 1.687 1 88.81 373 LEU A C 1
ATOM 2832 O O . LEU A 1 373 ? 3.352 37.781 2.41 1 88.81 373 LEU A O 1
ATOM 2836 N N . THR A 1 374 ? 1.571 37.562 1.127 1 85.56 374 THR A N 1
ATOM 2837 C CA . THR A 1 374 ? 1.308 39 1.185 1 85.56 374 THR A CA 1
ATOM 2838 C C . THR A 1 374 ? 0.901 39.438 2.594 1 85.56 374 THR A C 1
ATOM 2840 O O . THR A 1 374 ? 1.427 40.406 3.133 1 85.56 374 THR A O 1
ATOM 2843 N N . VAL A 1 375 ? 0.065 38.625 3.166 1 89.38 375 VAL A N 1
ATOM 2844 C CA . VAL A 1 375 ? -0.483 38.969 4.469 1 89.38 375 VAL A CA 1
ATOM 2845 C C . VAL A 1 375 ? 0.6 38.875 5.539 1 89.38 375 VAL A C 1
ATOM 2847 O O . VAL A 1 375 ? 0.631 39.656 6.488 1 89.38 375 VAL A O 1
ATOM 2850 N N . SER A 1 376 ? 1.499 37.906 5.398 1 92.5 376 SER A N 1
ATOM 2851 C CA . SER A 1 376 ? 2.568 37.719 6.375 1 92.5 376 SER A CA 1
ATOM 2852 C C . SER A 1 376 ? 3.545 38.906 6.348 1 92.5 376 SER A C 1
ATOM 2854 O O . SER A 1 376 ? 4.094 39.281 7.387 1 92.5 376 SER A O 1
ATOM 2856 N N . GLN A 1 377 ? 3.783 39.5 5.176 1 90.75 377 GLN A N 1
ATOM 2857 C CA . GLN A 1 377 ? 4.629 40.688 5.086 1 90.75 377 GLN A CA 1
ATOM 2858 C C . GLN A 1 377 ? 3.98 41.875 5.789 1 90.75 377 GLN A C 1
ATOM 2860 O O . GLN A 1 377 ? 4.652 42.625 6.512 1 90.75 377 GLN A O 1
ATOM 2865 N N . GLN A 1 378 ? 2.707 42 5.566 1 89.19 378 GLN A N 1
ATOM 2866 C CA . GLN A 1 378 ? 1.975 43.062 6.23 1 89.19 378 GLN A CA 1
ATOM 2867 C C . GLN A 1 378 ? 2.021 42.906 7.746 1 89.19 378 GLN A C 1
ATOM 2869 O O . GLN A 1 378 ? 2.199 43.875 8.477 1 89.19 378 GLN A O 1
ATOM 2874 N N . LEU A 1 379 ? 1.887 41.688 8.195 1 91.94 379 LEU A N 1
ATOM 2875 C CA . LEU A 1 379 ? 1.949 41.375 9.625 1 91.94 379 LEU A CA 1
ATOM 2876 C C . LEU A 1 379 ? 3.324 41.719 10.188 1 91.94 379 LEU A C 1
ATOM 2878 O O . LEU A 1 379 ? 3.428 42.312 11.266 1 91.94 379 LEU A O 1
ATOM 2882 N N . LEU A 1 380 ? 4.34 41.375 9.477 1 93.25 380 LEU A N 1
ATOM 2883 C CA . LEU A 1 380 ? 5.703 41.656 9.914 1 93.25 380 LEU A CA 1
ATOM 2884 C C . LEU A 1 380 ? 5.961 43.156 9.992 1 93.25 380 LEU A C 1
ATOM 2886 O O . LEU A 1 380 ? 6.516 43.656 10.977 1 93.25 380 LEU A O 1
ATOM 2890 N N . ASP A 1 381 ? 5.527 43.906 9 1 92.38 381 ASP A N 1
ATOM 2891 C CA . ASP A 1 381 ? 5.711 45.344 8.969 1 92.38 381 ASP A CA 1
ATOM 2892 C C . ASP A 1 381 ? 4.984 46.031 10.133 1 92.38 381 ASP A C 1
ATOM 2894 O O . ASP A 1 381 ? 5.543 46.906 10.797 1 92.38 381 ASP A O 1
ATOM 2898 N N . ALA A 1 382 ? 3.777 45.5 10.32 1 89.06 382 ALA A N 1
ATOM 2899 C CA . ALA A 1 382 ? 2.98 46.062 11.406 1 89.06 382 ALA A CA 1
ATOM 2900 C C . ALA A 1 382 ? 3.615 45.781 12.758 1 89.06 382 ALA A C 1
ATOM 2902 O O . ALA A 1 382 ? 3.672 46.656 13.633 1 89.06 382 ALA A O 1
ATOM 2903 N N . ALA A 1 383 ? 4.105 44.594 12.969 1 92.75 383 ALA A N 1
ATOM 2904 C CA . ALA A 1 383 ? 4.723 44.188 14.234 1 92.75 383 ALA A CA 1
ATOM 2905 C C . ALA A 1 383 ? 6.02 44.938 14.477 1 92.75 383 ALA A C 1
ATOM 2907 O O . ALA A 1 383 ? 6.297 45.375 15.602 1 92.75 383 ALA A O 1
ATOM 2908 N N . GLN A 1 384 ? 6.797 45.219 13.406 1 93 384 GLN A N 1
ATOM 2909 C CA . GLN A 1 384 ? 8.047 45.969 13.523 1 93 384 GLN A CA 1
ATOM 2910 C C . GLN A 1 384 ? 7.777 47.406 13.914 1 93 384 GLN A C 1
ATOM 2912 O O . GLN A 1 384 ? 8.445 47.969 14.797 1 93 384 GLN A O 1
ATOM 2917 N N . ALA A 1 385 ? 6.793 47.969 13.289 1 91.25 385 ALA A N 1
ATOM 2918 C CA . ALA A 1 385 ? 6.426 49.344 13.602 1 91.25 385 ALA A CA 1
ATOM 2919 C C . ALA A 1 385 ? 5.941 49.469 15.047 1 91.25 385 ALA A C 1
ATOM 2921 O O . ALA A 1 385 ? 6.242 50.438 15.727 1 91.25 385 ALA A O 1
ATOM 2922 N N . SER A 1 386 ? 5.242 48.438 15.477 1 90.69 386 SER A N 1
ATOM 2923 C CA . SER A 1 386 ? 4.711 48.438 16.828 1 90.69 386 SER A CA 1
ATOM 2924 C C . SER A 1 386 ? 5.828 48.375 17.875 1 90.69 386 SER A C 1
ATOM 2926 O O . SER A 1 386 ? 5.773 49 18.906 1 90.69 386 SER A O 1
ATOM 2928 N N . VAL A 1 387 ? 6.82 47.562 17.672 1 91.69 387 VAL A N 1
ATOM 2929 C CA . VAL A 1 387 ? 7.945 47.406 18.594 1 91.69 387 VAL A CA 1
ATOM 2930 C C . VAL A 1 387 ? 8.734 48.719 18.641 1 91.69 387 VAL A C 1
ATOM 2932 O O . VAL A 1 387 ? 9.102 49.188 19.734 1 91.69 387 VAL A O 1
ATOM 2935 N N . ASP A 1 388 ? 8.953 49.375 17.516 1 91.5 388 ASP A N 1
ATOM 2936 C CA . ASP A 1 388 ? 9.688 50.625 17.469 1 91.5 388 ASP A CA 1
ATOM 2937 C C . ASP A 1 388 ? 8.961 51.719 18.234 1 91.5 388 ASP A C 1
ATOM 2939 O O . ASP A 1 388 ? 9.578 52.469 19 1 91.5 388 ASP A O 1
ATOM 2943 N N . SER A 1 389 ? 7.703 51.688 18.031 1 90.44 389 SER A N 1
ATOM 2944 C CA . SER A 1 389 ? 6.895 52.688 18.719 1 90.44 389 SER A CA 1
ATOM 2945 C C . SER A 1 389 ? 6.887 52.469 20.219 1 90.44 389 SER A C 1
ATOM 2947 O O . SER A 1 389 ? 7.098 53.406 21 1 90.44 389 SER A O 1
ATOM 2949 N N . SER A 1 390 ? 6.672 51.219 20.656 1 90.38 390 SER A N 1
ATOM 2950 C CA . SER A 1 390 ? 6.594 50.938 22.078 1 90.38 390 SER A CA 1
ATOM 2951 C C . SER A 1 390 ? 7.934 51.156 22.781 1 90.38 390 SER A C 1
ATOM 2953 O O . SER A 1 390 ? 7.98 51.594 23.922 1 90.38 390 SER A O 1
ATOM 2955 N N . ARG A 1 391 ? 8.992 50.906 22.141 1 90.06 391 ARG A N 1
ATOM 2956 C CA . ARG A 1 391 ? 10.328 51.125 22.703 1 90.06 391 ARG A CA 1
ATOM 2957 C C . ARG A 1 391 ? 10.602 52.625 22.906 1 90.06 391 ARG A C 1
ATOM 2959 O O . ARG A 1 391 ? 11.133 53 23.938 1 90.06 391 ARG A O 1
ATOM 2966 N N . ARG A 1 392 ? 10.203 53.438 21.984 1 89.25 392 ARG A N 1
ATOM 2967 C CA . ARG A 1 392 ? 10.391 54.875 22.094 1 89.25 392 ARG A CA 1
ATOM 2968 C C . ARG A 1 392 ? 9.57 55.469 23.25 1 89.25 392 ARG A C 1
ATOM 2970 O O . ARG A 1 392 ? 10.062 56.281 24.016 1 89.25 392 ARG A O 1
ATOM 2977 N N . ARG A 1 393 ? 8.461 54.938 23.406 1 89.06 393 ARG A N 1
ATOM 2978 C CA . ARG A 1 393 ? 7.586 55.438 24.469 1 89.06 393 ARG A CA 1
ATOM 2979 C C . ARG A 1 393 ? 8.07 54.969 25.828 1 89.06 393 ARG A C 1
ATOM 2981 O O . ARG A 1 393 ? 7.965 55.719 26.812 1 89.06 393 ARG A O 1
ATOM 2988 N N . TYR A 1 394 ? 8.547 53.781 25.875 1 88.81 394 TYR A N 1
ATOM 2989 C CA . TYR A 1 394 ? 9.086 53.312 27.141 1 88.81 394 TYR A CA 1
ATOM 2990 C C . TYR A 1 394 ? 10.32 54.094 27.547 1 88.81 394 TYR A C 1
ATOM 2992 O O . TYR A 1 394 ? 10.5 54.406 28.719 1 88.81 394 TYR A O 1
ATOM 3000 N N . ASP A 1 395 ? 11.039 54.469 26.562 1 85.69 395 ASP A N 1
ATOM 3001 C CA . ASP A 1 395 ? 12.242 55.25 26.812 1 85.69 395 ASP A CA 1
ATOM 3002 C C . ASP A 1 395 ? 11.883 56.656 27.328 1 85.69 395 ASP A C 1
ATOM 3004 O O . ASP A 1 395 ? 12.633 57.25 28.109 1 85.69 395 ASP A O 1
ATOM 3008 N N . LYS A 1 396 ? 10.703 57.125 26.969 1 86 396 LYS A N 1
ATOM 3009 C CA . LYS A 1 396 ? 10.25 58.469 27.359 1 86 396 LYS A CA 1
ATOM 3010 C C . LYS A 1 396 ? 9.359 58.375 28.609 1 86 396 LYS A C 1
ATOM 3012 O O . LYS A 1 396 ? 8.742 59.375 29 1 86 396 LYS A O 1
ATOM 3017 N N . ASN A 1 397 ? 9.219 57.188 29.188 1 83.25 397 ASN A N 1
ATOM 3018 C CA . ASN A 1 397 ? 8.469 56.938 30.406 1 83.25 397 ASN A CA 1
ATOM 3019 C C . ASN A 1 397 ? 6.969 57.156 30.203 1 83.25 397 ASN A C 1
ATOM 3021 O O . ASN A 1 397 ? 6.27 57.594 31.109 1 83.25 397 ASN A O 1
ATOM 3025 N N . VAL A 1 398 ? 6.582 56.812 29.047 1 83.81 398 VAL A N 1
ATOM 3026 C CA . VAL A 1 398 ? 5.164 57.031 28.75 1 83.81 398 VAL A CA 1
ATOM 3027 C C . VAL A 1 398 ? 4.48 55.656 28.562 1 83.81 398 VAL A C 1
ATOM 3029 O O . VAL A 1 398 ? 3.254 55.562 28.625 1 83.81 398 VAL A O 1
ATOM 3032 N N . ALA A 1 399 ? 5.316 54.625 28.344 1 82.31 399 ALA A N 1
ATOM 3033 C CA . ALA A 1 399 ? 4.738 53.281 28.156 1 82.31 399 ALA A CA 1
ATOM 3034 C C . ALA A 1 399 ? 5.211 52.344 29.25 1 82.31 399 ALA A C 1
ATOM 3036 O O . ALA A 1 399 ? 6.293 52.5 29.812 1 82.31 399 ALA A O 1
ATOM 3037 N N . ASP A 1 400 ? 4.332 51.312 29.453 1 86.38 400 ASP A N 1
ATOM 3038 C CA . ASP A 1 400 ? 4.664 50.25 30.406 1 86.38 400 ASP A CA 1
ATOM 3039 C C . ASP A 1 400 ? 5.527 49.188 29.75 1 86.38 400 ASP A C 1
ATOM 3041 O O . ASP A 1 400 ? 5.469 48.969 28.547 1 86.38 400 ASP A O 1
ATOM 3045 N N . ILE A 1 401 ? 6.266 48.594 30.578 1 88.62 401 ILE A N 1
ATOM 3046 C CA . ILE A 1 401 ? 7.16 47.562 30.109 1 88.62 401 ILE A CA 1
ATOM 3047 C C . ILE A 1 401 ? 6.352 46.438 29.453 1 88.62 401 ILE A C 1
ATOM 3049 O O . ILE A 1 401 ? 6.809 45.812 28.5 1 88.62 401 ILE A O 1
ATOM 3053 N N . LEU A 1 402 ? 5.156 46.219 29.953 1 84.62 402 LEU A N 1
ATOM 3054 C CA . LEU A 1 402 ? 4.305 45.188 29.422 1 84.62 402 LEU A CA 1
ATOM 3055 C C . LEU A 1 402 ? 3.963 45.438 27.953 1 84.62 402 LEU A C 1
ATOM 3057 O O . LEU A 1 402 ? 3.826 44.5 27.172 1 84.62 402 LEU A O 1
ATOM 3061 N N . GLU A 1 403 ? 3.844 46.594 27.625 1 85.88 403 GLU A N 1
ATOM 3062 C CA . GLU A 1 403 ? 3.57 46.938 26.234 1 85.88 403 GLU A CA 1
ATOM 3063 C C . GLU A 1 403 ? 4.742 46.562 25.328 1 85.88 403 GLU A C 1
ATOM 3065 O O . GLU A 1 403 ? 4.547 46 24.25 1 85.88 403 GLU A O 1
ATOM 3070 N N . VAL A 1 404 ? 5.891 46.875 25.797 1 88.5 404 VAL A N 1
ATOM 3071 C CA . VAL A 1 404 ? 7.094 46.562 25.031 1 88.5 404 VAL A CA 1
ATOM 3072 C C . VAL A 1 404 ? 7.227 45.062 24.891 1 88.5 404 VAL A C 1
ATOM 3074 O O . VAL A 1 404 ? 7.469 44.562 23.781 1 88.5 404 VAL A O 1
ATOM 3077 N N . LEU A 1 405 ? 6.984 44.406 25.953 1 90.12 405 LEU A N 1
ATOM 3078 C CA . LEU A 1 405 ? 7.133 42.938 25.938 1 90.12 405 LEU A CA 1
ATOM 3079 C C . LEU A 1 405 ? 6.09 42.312 25.031 1 90.12 405 LEU A C 1
ATOM 3081 O O . LEU A 1 405 ? 6.398 41.344 24.312 1 90.12 405 LEU A O 1
ATOM 3085 N N . ASN A 1 406 ? 4.945 42.75 25.031 1 86.88 406 ASN A N 1
ATOM 3086 C CA . ASN A 1 406 ? 3.881 42.219 24.172 1 86.88 406 ASN A CA 1
ATOM 3087 C C . ASN A 1 406 ? 4.184 42.469 22.703 1 86.88 406 ASN A C 1
ATOM 3089 O O . ASN A 1 406 ? 3.957 41.562 21.875 1 86.88 406 ASN A O 1
ATOM 3093 N N . THR A 1 407 ? 4.621 43.656 22.391 1 89.69 407 THR A N 1
ATOM 3094 C CA . THR A 1 407 ? 4.941 43.938 21 1 89.69 407 THR A CA 1
ATOM 3095 C C . THR A 1 407 ? 6.137 43.125 20.531 1 89.69 407 THR A C 1
ATOM 3097 O O . THR A 1 407 ? 6.207 42.719 19.359 1 89.69 407 THR A O 1
ATOM 3100 N N . GLN A 1 408 ? 7.066 42.875 21.391 1 90.25 408 GLN A N 1
ATOM 3101 C CA . GLN A 1 408 ? 8.203 42.031 21.062 1 90.25 408 GLN A CA 1
ATOM 3102 C C . GLN A 1 408 ? 7.758 40.594 20.797 1 90.25 408 GLN A C 1
ATOM 3104 O O . GLN A 1 408 ? 8.258 39.938 19.875 1 90.25 408 GLN A O 1
ATOM 3109 N N . SER A 1 409 ? 6.875 40.125 21.625 1 89.94 409 SER A N 1
ATOM 3110 C CA . SER A 1 409 ? 6.309 38.812 21.406 1 89.94 409 SER A CA 1
ATOM 3111 C C . SER A 1 409 ? 5.582 38.719 20.062 1 89.94 409 SER A C 1
ATOM 3113 O O . SER A 1 409 ? 5.707 37.75 19.328 1 89.94 409 SER A O 1
ATOM 3115 N N . ALA A 1 410 ? 4.879 39.719 19.75 1 89.62 410 ALA A N 1
ATOM 3116 C CA . ALA A 1 410 ? 4.164 39.781 18.484 1 89.62 410 ALA A CA 1
ATOM 3117 C C . ALA A 1 410 ? 5.137 39.812 17.312 1 89.62 410 ALA A C 1
ATOM 3119 O O . ALA A 1 410 ? 4.863 39.219 16.266 1 89.62 410 ALA A O 1
ATOM 3120 N N . LEU A 1 411 ? 6.238 40.531 17.484 1 91.94 411 LEU A N 1
ATOM 3121 C CA . LEU A 1 411 ? 7.25 40.562 16.438 1 91.94 411 LEU A CA 1
ATOM 3122 C C . LEU A 1 411 ? 7.859 39.188 16.219 1 91.94 411 LEU A C 1
ATOM 3124 O O . LEU A 1 411 ? 8.039 38.781 15.078 1 91.94 411 LEU A O 1
ATOM 3128 N N . ALA A 1 412 ? 8.141 38.562 17.281 1 91.94 412 ALA A N 1
ATOM 3129 C CA . ALA A 1 412 ? 8.688 37.188 17.172 1 91.94 412 ALA A CA 1
ATOM 3130 C C . ALA A 1 412 ? 7.742 36.281 16.406 1 91.94 412 ALA A C 1
ATOM 3132 O O . ALA A 1 412 ? 8.172 35.531 15.531 1 91.94 412 ALA A O 1
ATOM 3133 N N . ASP A 1 413 ? 6.504 36.312 16.734 1 92.06 413 ASP A N 1
ATOM 3134 C CA . ASP A 1 413 ? 5.48 35.531 16.062 1 92.06 413 ASP A CA 1
ATOM 3135 C C . ASP A 1 413 ? 5.375 35.906 14.578 1 92.06 413 ASP A C 1
ATOM 3137 O O . ASP A 1 413 ? 5.254 35.031 13.719 1 92.06 413 ASP A O 1
ATOM 3141 N N . ALA A 1 414 ? 5.371 37.156 14.297 1 93.19 414 ALA A N 1
ATOM 3142 C CA . ALA A 1 414 ? 5.273 37.656 12.922 1 93.19 414 ALA A CA 1
ATOM 3143 C C . ALA A 1 414 ? 6.465 37.188 12.094 1 93.19 414 ALA A C 1
ATOM 3145 O O . ALA A 1 414 ? 6.309 36.812 10.93 1 93.19 414 ALA A O 1
ATOM 3146 N N . GLN A 1 415 ? 7.645 37.312 12.711 1 93 415 GLN A N 1
ATOM 3147 C CA . GLN A 1 415 ? 8.844 36.844 12.023 1 93 415 GLN A CA 1
ATOM 3148 C C . GLN A 1 415 ? 8.742 35.344 11.688 1 93 415 GLN A C 1
ATOM 3150 O O . GLN A 1 415 ? 9.07 34.938 10.57 1 93 415 GLN A O 1
ATOM 3155 N N . GLN A 1 416 ? 8.336 34.594 12.609 1 91.75 416 GLN A N 1
ATOM 3156 C CA . GLN A 1 416 ? 8.164 33.156 12.391 1 91.75 416 GLN A CA 1
ATOM 3157 C C . GLN A 1 416 ? 7.152 32.906 11.281 1 91.75 416 GLN A C 1
ATOM 3159 O O . GLN A 1 416 ? 7.379 32.031 10.414 1 91.75 416 GLN A O 1
ATOM 3164 N N . GLN A 1 417 ? 6.055 33.594 11.297 1 92.81 417 GLN A N 1
ATOM 3165 C CA . GLN A 1 417 ? 5.02 33.438 10.281 1 92.81 417 GLN A CA 1
ATOM 3166 C C . GLN A 1 417 ? 5.543 33.812 8.891 1 92.81 417 GLN A C 1
ATOM 3168 O O . GLN A 1 417 ? 5.211 33.156 7.906 1 92.81 417 GLN A O 1
ATOM 3173 N N . ARG A 1 418 ? 6.316 34.844 8.844 1 92.88 418 ARG A N 1
ATOM 3174 C CA . ARG A 1 418 ? 6.883 35.25 7.574 1 92.88 418 ARG A CA 1
ATOM 3175 C C . ARG A 1 418 ? 7.848 34.219 7.023 1 92.88 418 ARG A C 1
ATOM 3177 O O . ARG A 1 418 ? 7.789 33.875 5.844 1 92.88 418 ARG A O 1
ATOM 3184 N N . ILE A 1 419 ? 8.695 33.719 7.879 1 91.81 419 ILE A N 1
ATOM 3185 C CA . ILE A 1 419 ? 9.664 32.719 7.496 1 91.81 419 ILE A CA 1
ATOM 3186 C C . ILE A 1 419 ? 8.922 31.469 6.977 1 91.81 419 ILE A C 1
ATOM 3188 O O . ILE A 1 419 ? 9.281 30.922 5.93 1 91.81 419 ILE A O 1
ATOM 3192 N N . GLN A 1 420 ? 7.895 31.047 7.68 1 90.81 420 GLN A N 1
ATOM 3193 C CA . GLN A 1 420 ? 7.102 29.891 7.301 1 90.81 420 GLN A CA 1
ATOM 3194 C C . GLN A 1 420 ? 6.363 30.125 5.984 1 90.81 420 GLN A C 1
ATOM 3196 O O . GLN A 1 420 ? 6.27 29.234 5.145 1 90.81 420 GLN A O 1
ATOM 3201 N N . ALA A 1 421 ? 5.848 31.312 5.824 1 91.06 421 ALA A N 1
ATOM 3202 C CA . ALA A 1 421 ? 5.109 31.656 4.613 1 91.06 421 ALA A CA 1
ATOM 3203 C C . ALA A 1 421 ? 6 31.547 3.377 1 91.06 421 ALA A C 1
ATOM 3205 O O . ALA A 1 421 ? 5.59 31 2.357 1 91.06 421 ALA A O 1
ATOM 3206 N N . ILE A 1 422 ? 7.191 32.062 3.51 1 89.56 422 ILE A N 1
ATOM 3207 C CA . ILE A 1 422 ? 8.133 32.031 2.396 1 89.56 422 ILE A CA 1
ATOM 3208 C C . ILE A 1 422 ? 8.492 30.594 2.064 1 89.56 422 ILE A C 1
ATOM 3210 O O . ILE A 1 422 ? 8.453 30.188 0.899 1 89.56 422 ILE A O 1
ATOM 3214 N N . ALA A 1 423 ? 8.789 29.828 3.059 1 88.62 423 ALA A N 1
ATOM 3215 C CA . ALA A 1 423 ? 9.164 28.422 2.865 1 88.62 423 ALA A CA 1
ATOM 3216 C C . ALA A 1 423 ? 8 27.625 2.287 1 88.62 423 ALA A C 1
ATOM 3218 O O . ALA A 1 423 ? 8.195 26.781 1.402 1 88.62 423 ALA A O 1
ATOM 3219 N N . GLU A 1 424 ? 6.824 27.859 2.848 1 88.31 424 GLU A N 1
ATOM 3220 C CA . GLU A 1 424 ? 5.637 27.141 2.395 1 88.31 424 GLU A CA 1
ATOM 3221 C C . GLU A 1 424 ? 5.348 27.438 0.924 1 88.31 424 GLU A C 1
ATOM 3223 O O . GLU A 1 424 ? 4.973 26.531 0.171 1 88.31 424 GLU A O 1
ATOM 3228 N N . TRP A 1 425 ? 5.508 28.688 0.559 1 88.94 425 TRP A N 1
ATOM 3229 C CA . TRP A 1 425 ? 5.277 29.047 -0.833 1 88.94 425 TRP A CA 1
ATOM 3230 C C . TRP A 1 425 ? 6.273 28.344 -1.755 1 88.94 425 TRP A C 1
ATOM 3232 O O . TRP A 1 425 ? 5.879 27.719 -2.738 1 88.94 425 TRP A O 1
ATOM 3242 N N . GLN A 1 426 ? 7.523 28.375 -1.417 1 86.69 426 GLN A N 1
ATOM 3243 C CA . GLN A 1 426 ? 8.555 27.766 -2.25 1 86.69 426 GLN A CA 1
ATOM 3244 C C . GLN A 1 426 ? 8.398 26.25 -2.297 1 86.69 426 GLN A C 1
ATOM 3246 O O . GLN A 1 426 ? 8.508 25.641 -3.363 1 86.69 426 GLN A O 1
ATOM 3251 N N . SER A 1 427 ? 8.133 25.656 -1.168 1 87.38 427 SER A N 1
ATOM 3252 C CA . SER A 1 427 ? 7.957 24.219 -1.081 1 87.38 427 SER A CA 1
ATOM 3253 C C . SER A 1 427 ? 6.691 23.766 -1.803 1 87.38 427 SER A C 1
ATOM 3255 O O . SER A 1 427 ? 6.691 22.75 -2.498 1 87.38 427 SER A O 1
ATOM 3257 N N . ALA A 1 428 ? 5.598 24.516 -1.627 1 87.25 428 ALA A N 1
ATOM 3258 C CA . ALA A 1 428 ? 4.312 24.156 -2.221 1 87.25 428 ALA A CA 1
ATOM 3259 C C . ALA A 1 428 ? 4.387 24.172 -3.744 1 87.25 428 ALA A C 1
ATOM 3261 O O . ALA A 1 428 ? 3.818 23.297 -4.41 1 87.25 428 ALA A O 1
ATOM 3262 N N . ARG A 1 429 ? 5.051 25.125 -4.277 1 84 429 ARG A N 1
ATOM 3263 C CA . ARG A 1 429 ? 5.207 25.219 -5.723 1 84 429 ARG A CA 1
ATOM 3264 C C . ARG A 1 429 ? 5.957 24.016 -6.273 1 84 429 ARG A C 1
ATOM 3266 O O . ARG A 1 429 ? 5.523 23.406 -7.258 1 84 429 ARG A O 1
ATOM 3273 N N . LEU A 1 430 ? 7.023 23.672 -5.637 1 83.62 430 LEU A N 1
ATOM 3274 C CA . LEU A 1 430 ? 7.832 22.547 -6.09 1 83.62 430 LEU A CA 1
ATOM 3275 C C . LEU A 1 430 ? 7.113 21.234 -5.84 1 83.62 430 LEU A C 1
ATOM 3277 O O . LEU A 1 430 ? 7.238 20.297 -6.629 1 83.62 430 LEU A O 1
ATOM 3281 N N . SER A 1 431 ? 6.379 21.203 -4.688 1 84.88 431 SER A N 1
ATOM 3282 C CA . SER A 1 431 ? 5.59 20.016 -4.383 1 84.88 431 SER A CA 1
ATOM 3283 C C . SER A 1 431 ? 4.512 19.781 -5.438 1 84.88 431 SER A C 1
ATOM 3285 O O . SER A 1 431 ? 4.211 18.641 -5.781 1 84.88 431 SER A O 1
ATOM 3287 N N . LEU A 1 432 ? 3.904 20.891 -5.91 1 85.94 432 LEU A N 1
ATOM 3288 C CA . LEU A 1 432 ? 2.904 20.781 -6.969 1 85.94 432 LEU A CA 1
ATOM 3289 C C . LEU A 1 432 ? 3.512 20.188 -8.234 1 85.94 432 LEU A C 1
ATOM 3291 O O . LEU A 1 432 ? 2.926 19.281 -8.844 1 85.94 432 LEU A O 1
ATOM 3295 N N . LEU A 1 433 ? 4.715 20.578 -8.523 1 80.75 433 LEU A N 1
ATOM 3296 C CA . LEU A 1 433 ? 5.422 20.031 -9.68 1 80.75 433 LEU A CA 1
ATOM 3297 C C . LEU A 1 433 ? 5.746 18.562 -9.469 1 80.75 433 LEU A C 1
ATOM 3299 O O . LEU A 1 433 ? 5.547 17.734 -10.367 1 80.75 433 LEU A O 1
ATOM 3303 N N . ALA A 1 434 ? 6.152 18.266 -8.289 1 78.19 434 ALA A N 1
ATOM 3304 C CA . ALA A 1 434 ? 6.535 16.891 -7.957 1 78.19 434 ALA A CA 1
ATOM 3305 C C . ALA A 1 434 ? 5.328 15.969 -7.984 1 78.19 434 ALA A C 1
ATOM 3307 O O . ALA A 1 434 ? 5.41 14.852 -8.5 1 78.19 434 ALA A O 1
ATOM 3308 N N . ASN A 1 435 ? 4.223 16.422 -7.465 1 78.75 435 ASN A N 1
ATOM 3309 C CA . ASN A 1 435 ? 3.029 15.594 -7.367 1 78.75 435 ASN A CA 1
ATOM 3310 C C . ASN A 1 435 ? 2.398 15.352 -8.734 1 78.75 435 ASN A C 1
ATOM 3312 O O . ASN A 1 435 ? 1.645 14.398 -8.922 1 78.75 435 ASN A O 1
ATOM 3316 N N . THR A 1 436 ? 2.689 16.297 -9.688 1 80 436 THR A N 1
ATOM 3317 C CA . THR A 1 436 ? 2.137 16.109 -11.023 1 80 436 THR A CA 1
ATOM 3318 C C . THR A 1 436 ? 3.037 15.219 -11.875 1 80 436 THR A C 1
ATOM 3320 O O . THR A 1 436 ? 2.664 14.82 -12.977 1 80 436 THR A O 1
ATOM 3323 N N . GLY A 1 437 ? 4.129 14.828 -11.32 1 71.75 437 GLY A N 1
ATOM 3324 C CA . GLY A 1 437 ? 5.016 13.891 -11.992 1 71.75 437 GLY A CA 1
ATOM 3325 C C . GLY A 1 437 ? 5.895 14.539 -13.039 1 71.75 437 GLY A C 1
ATOM 3326 O O . GLY A 1 437 ? 6.395 13.867 -13.945 1 71.75 437 GLY A O 1
ATOM 3327 N N . ILE A 1 438 ? 5.895 15.852 -13.016 1 65 438 ILE A N 1
ATOM 3328 C CA . ILE A 1 438 ? 6.609 16.547 -14.078 1 65 438 ILE A CA 1
ATOM 3329 C C . ILE A 1 438 ? 7.941 17.078 -13.547 1 65 438 ILE A C 1
ATOM 3331 O O . ILE A 1 438 ? 8.625 17.844 -14.219 1 65 438 ILE A O 1
ATOM 3335 N N . LEU A 1 439 ? 8.25 16.828 -12.266 1 62.12 439 LEU A N 1
ATOM 3336 C CA . LEU A 1 439 ? 9.5 17.375 -11.75 1 62.12 439 LEU A CA 1
ATOM 3337 C C . LEU A 1 439 ? 10.672 16.953 -12.625 1 62.12 439 LEU A C 1
ATOM 3339 O O . LEU A 1 439 ? 11.68 17.672 -12.711 1 62.12 439 LEU A O 1
ATOM 3343 N N . SER A 1 440 ? 10.555 15.844 -13.156 1 55.12 440 SER A N 1
ATOM 3344 C CA . SER A 1 440 ? 11.688 15.406 -13.961 1 55.12 440 SER A CA 1
ATOM 3345 C C . SER A 1 440 ? 11.914 16.344 -15.148 1 55.12 440 SER A C 1
ATOM 3347 O O . SER A 1 440 ? 12.992 16.359 -15.734 1 55.12 440 SER A O 1
ATOM 3349 N N . GLN A 1 441 ? 10.883 17.109 -15.477 1 47.03 441 GLN A N 1
ATOM 3350 C CA . GLN A 1 441 ? 10.984 17.984 -16.641 1 47.03 441 GLN A CA 1
ATOM 3351 C C . GLN A 1 441 ? 11.414 19.391 -16.234 1 47.03 441 GLN A C 1
ATOM 3353 O O . GLN A 1 441 ? 11.32 20.328 -17.031 1 47.03 441 GLN A O 1
ATOM 3358 N N . LEU A 1 442 ? 11.578 19.594 -15.055 1 48.22 442 LEU A N 1
ATOM 3359 C CA . LEU A 1 442 ? 12 20.953 -14.719 1 48.22 442 LEU A CA 1
ATOM 3360 C C . LEU A 1 442 ? 13.359 21.266 -15.336 1 48.22 442 LEU A C 1
ATOM 3362 O O . LEU A 1 442 ? 14.297 20.469 -15.234 1 48.22 442 LEU A O 1
ATOM 3366 N N . PRO A 1 443 ? 13.43 22.141 -16.297 1 44.06 443 PRO A N 1
ATOM 3367 C CA . PRO A 1 443 ? 14.758 22.531 -16.781 1 44.06 443 PRO A CA 1
ATOM 3368 C C . PRO A 1 443 ? 15.695 22.938 -15.648 1 44.06 443 PRO A C 1
ATOM 3370 O O . PRO A 1 443 ? 15.25 23.453 -14.625 1 44.06 443 PRO A O 1
ATOM 3373 N N . ALA A 1 444 ? 16.938 22.469 -15.609 1 42.56 444 ALA A N 1
ATOM 3374 C CA . ALA A 1 444 ? 18.031 22.859 -14.727 1 42.56 444 ALA A CA 1
ATOM 3375 C C . ALA A 1 444 ? 17.953 24.344 -14.398 1 42.56 444 ALA A C 1
ATOM 3377 O O . ALA A 1 444 ? 18.281 24.766 -13.281 1 42.56 444 ALA A O 1
ATOM 3378 N N . ALA A 1 445 ? 17.641 25.078 -15.281 1 38.94 445 ALA A N 1
ATOM 3379 C CA . ALA A 1 445 ? 17.75 26.547 -15.203 1 38.94 445 ALA A CA 1
ATOM 3380 C C . ALA A 1 445 ? 16.75 27.109 -14.219 1 38.94 445 ALA A C 1
ATOM 3382 O O . ALA A 1 445 ? 17 28.141 -13.578 1 38.94 445 ALA A O 1
ATOM 3383 N N . ASP A 1 446 ? 15.617 26.703 -14.188 1 40.81 446 ASP A N 1
ATOM 3384 C CA . ASP A 1 446 ? 14.602 27.312 -13.336 1 40.81 446 ASP A CA 1
ATOM 3385 C C . ASP A 1 446 ? 14.766 26.875 -11.883 1 40.81 446 ASP A C 1
ATOM 3387 O O . ASP A 1 446 ? 14.102 27.406 -10.984 1 40.81 446 ASP A O 1
ATOM 3391 N N . ALA A 1 447 ? 15.336 25.906 -11.719 1 46 447 ALA A N 1
ATOM 3392 C CA . ALA A 1 447 ? 15.711 25.594 -10.344 1 46 447 ALA A CA 1
ATOM 3393 C C . ALA A 1 447 ? 16.672 26.641 -9.781 1 46 447 ALA A C 1
ATOM 3395 O O . ALA A 1 447 ? 16.812 26.766 -8.562 1 46 447 ALA A O 1
ATOM 3396 N N . SER A 1 448 ? 17.609 27.109 -10.656 1 38.69 448 SER A N 1
ATOM 3397 C CA . SER A 1 448 ? 18.484 28.203 -10.25 1 38.69 448 SER A CA 1
ATOM 3398 C C . SER A 1 448 ? 17.688 29.453 -9.898 1 38.69 448 SER A C 1
ATOM 3400 O O . SER A 1 448 ? 18.234 30.406 -9.336 1 38.69 448 SER A O 1
ATOM 3402 N N . ALA A 1 449 ? 16.609 29.562 -10.477 1 38.06 449 ALA A N 1
ATOM 3403 C CA . ALA A 1 449 ? 15.859 30.797 -10.258 1 38.06 449 ALA A CA 1
ATOM 3404 C C . ALA A 1 449 ? 15.133 30.766 -8.914 1 38.06 449 ALA A C 1
ATOM 3406 O O . ALA A 1 449 ? 14.359 31.672 -8.602 1 38.06 449 ALA A O 1
ATOM 3407 N N . PHE A 1 450 ? 15.188 29.766 -8.391 1 36.84 450 PHE A N 1
ATOM 3408 C CA . PHE A 1 450 ? 14.617 29.859 -7.051 1 36.84 450 PHE A CA 1
ATOM 3409 C C . PHE A 1 450 ? 15.688 30.234 -6.031 1 36.84 450 PHE A C 1
ATOM 3411 O O . PHE A 1 450 ? 16.828 29.766 -6.121 1 36.84 450 PHE A O 1
ATOM 3418 N N . MET B 1 1 ? -22.516 -16.812 -14.398 1 56.41 1 MET B N 1
ATOM 3419 C CA . MET B 1 1 ? -21.328 -17.531 -14.797 1 56.41 1 MET B CA 1
ATOM 3420 C C . MET B 1 1 ? -21.406 -19 -14.375 1 56.41 1 MET B C 1
ATOM 3422 O O . MET B 1 1 ? -22 -19.312 -13.336 1 56.41 1 MET B O 1
ATOM 3426 N N . ASP B 1 2 ? -21.203 -19.938 -15.242 1 76.69 2 ASP B N 1
ATOM 3427 C CA . ASP B 1 2 ? -21.281 -21.375 -15.023 1 76.69 2 ASP B CA 1
ATOM 3428 C C . ASP B 1 2 ? -20.297 -21.812 -13.93 1 76.69 2 ASP B C 1
ATOM 3430 O O . ASP B 1 2 ? -19.141 -21.375 -13.914 1 76.69 2 ASP B O 1
ATOM 3434 N N . ASP B 1 3 ? -20.844 -22.219 -12.805 1 84.75 3 ASP B N 1
ATOM 3435 C CA . ASP B 1 3 ? -20.094 -22.781 -11.688 1 84.75 3 ASP B CA 1
ATOM 3436 C C . ASP B 1 3 ? -20.328 -24.281 -11.562 1 84.75 3 ASP B C 1
ATOM 3438 O O . ASP B 1 3 ? -21.078 -24.734 -10.688 1 84.75 3 ASP B O 1
ATOM 3442 N N . PRO B 1 4 ? -19.594 -24.969 -12.344 1 89.06 4 PRO B N 1
ATOM 3443 C CA . PRO B 1 4 ? -19.922 -26.391 -12.461 1 89.06 4 PRO B CA 1
ATOM 3444 C C . PRO B 1 4 ? -19.75 -27.141 -11.141 1 89.06 4 PRO B C 1
ATOM 3446 O O . PRO B 1 4 ? -20.422 -28.141 -10.906 1 89.06 4 PRO B O 1
ATOM 3449 N N . LEU B 1 5 ? -18.797 -26.688 -10.281 1 93.56 5 LEU B N 1
ATOM 3450 C CA . LEU B 1 5 ? -18.531 -27.438 -9.062 1 93.56 5 LEU B CA 1
ATOM 3451 C C . LEU B 1 5 ? -19.078 -26.703 -7.844 1 93.56 5 LEU B C 1
ATOM 3453 O O . LEU B 1 5 ? -18.688 -26.984 -6.711 1 93.56 5 LEU B O 1
ATOM 3457 N N . LEU B 1 6 ? -19.938 -25.703 -8.078 1 88.94 6 LEU B N 1
ATOM 3458 C CA . LEU B 1 6 ? -20.625 -24.953 -7.027 1 88.94 6 LEU B CA 1
ATOM 3459 C C . LEU B 1 6 ? -19.625 -24.406 -6.016 1 88.94 6 LEU B C 1
ATOM 3461 O O . LEU B 1 6 ? -19.797 -24.594 -4.809 1 88.94 6 LEU B O 1
ATOM 3465 N N . ALA B 1 7 ? -18.531 -23.75 -6.531 1 89.62 7 ALA B N 1
ATOM 3466 C CA 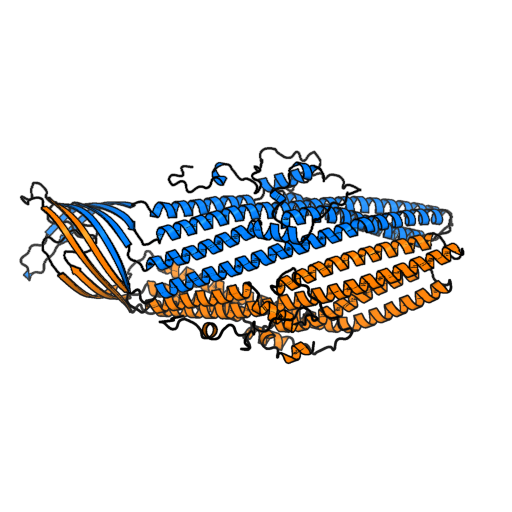. ALA B 1 7 ? -17.453 -23.219 -5.703 1 89.62 7 ALA B CA 1
ATOM 3467 C C . ALA B 1 7 ? -17.75 -21.781 -5.281 1 89.62 7 ALA B C 1
ATOM 3469 O O . ALA B 1 7 ? -17.094 -21.25 -4.379 1 89.62 7 ALA B O 1
ATOM 3470 N N . GLN B 1 8 ? -18.719 -21.188 -5.926 1 88.88 8 GLN B N 1
ATOM 3471 C CA . GLN B 1 8 ? -19 -19.781 -5.656 1 88.88 8 GLN B CA 1
ATOM 3472 C C . GLN B 1 8 ? -19.891 -19.625 -4.43 1 88.88 8 GLN B C 1
ATOM 3474 O O . GLN B 1 8 ? -20.906 -20.328 -4.297 1 88.88 8 GLN B O 1
ATOM 3479 N N . PRO B 1 9 ? -19.562 -18.75 -3.57 1 85.31 9 PRO B N 1
ATOM 3480 C CA . PRO B 1 9 ? -20.422 -18.516 -2.41 1 85.31 9 PRO B CA 1
ATOM 3481 C C . PRO B 1 9 ? -21.703 -17.75 -2.773 1 85.31 9 PRO B C 1
ATOM 3483 O O . PRO B 1 9 ? -21.797 -17.188 -3.863 1 85.31 9 PRO B O 1
ATOM 3486 N N . VAL B 1 10 ? -22.641 -17.734 -1.88 1 75.81 10 VAL B N 1
ATOM 3487 C CA . VAL B 1 10 ? -23.953 -17.125 -2.092 1 75.81 10 VAL B CA 1
ATOM 3488 C C . VAL B 1 10 ? -23.797 -15.617 -2.264 1 75.81 10 VAL B C 1
ATOM 3490 O O . VAL B 1 10 ? -24.531 -15 -3.033 1 75.81 10 VAL B O 1
ATOM 3493 N N . GLN B 1 11 ? -22.812 -15.086 -1.649 1 76.88 11 GLN B N 1
ATOM 3494 C CA . GLN B 1 11 ? -22.562 -13.648 -1.701 1 76.88 11 GLN B CA 1
ATOM 3495 C C . GLN B 1 11 ? -22.297 -13.188 -3.131 1 76.88 11 GLN B C 1
ATOM 3497 O O . GLN B 1 11 ? -22.719 -12.102 -3.529 1 76.88 11 GLN B O 1
ATOM 3502 N N . LEU B 1 12 ? -21.562 -13.977 -3.896 1 77.25 12 LEU B N 1
ATOM 3503 C CA . LEU B 1 12 ? -21.234 -13.602 -5.266 1 77.25 12 LEU B CA 1
ATOM 3504 C C . LEU B 1 12 ? -22.453 -13.695 -6.176 1 77.25 12 LEU B C 1
ATOM 3506 O O . LEU B 1 12 ? -22.484 -13.062 -7.234 1 77.25 12 LEU B O 1
ATOM 3510 N N . GLN B 1 13 ? -23.375 -14.477 -5.758 1 70.12 13 GLN B N 1
ATOM 3511 C CA . GLN B 1 13 ? -24.578 -14.641 -6.559 1 70.12 13 GLN B CA 1
ATOM 3512 C C . GLN B 1 13 ? -25.578 -13.516 -6.293 1 70.12 13 GLN B C 1
ATOM 3514 O O . GLN B 1 13 ? -26.188 -12.992 -7.227 1 70.12 13 GLN B O 1
ATOM 3519 N N . ASP B 1 14 ? -25.641 -13.016 -5.047 1 66.94 14 ASP B N 1
ATOM 3520 C CA . ASP B 1 14 ? -26.672 -12.062 -4.621 1 66.94 14 ASP B CA 1
ATOM 3521 C C . ASP B 1 14 ? -26.109 -10.641 -4.598 1 66.94 14 ASP B C 1
ATOM 3523 O O . ASP B 1 14 ? -26.875 -9.672 -4.523 1 66.94 14 ASP B O 1
ATOM 3527 N N . GLY B 1 15 ? -24.891 -10.453 -4.82 1 67.5 15 GLY B N 1
ATOM 3528 C CA . GLY B 1 15 ? -24.266 -9.141 -4.734 1 67.5 15 GLY B CA 1
ATOM 3529 C C . GLY B 1 15 ? -23.703 -8.836 -3.361 1 67.5 15 GLY B C 1
ATOM 3530 O O . GLY B 1 15 ? -23.891 -9.609 -2.424 1 67.5 15 GLY B O 1
ATOM 3531 N N . ALA B 1 16 ? -22.969 -7.836 -3.246 1 61.91 16 ALA B N 1
ATOM 3532 C CA . ALA B 1 16 ? -22.297 -7.469 -2.002 1 61.91 16 ALA B CA 1
ATOM 3533 C C . ALA B 1 16 ? -23.297 -6.988 -0.959 1 61.91 16 ALA B C 1
ATOM 3535 O O . ALA B 1 16 ? -24.203 -6.215 -1.272 1 61.91 16 ALA B O 1
ATOM 3536 N N . THR B 1 17 ? -23.406 -7.688 0.157 1 60.16 17 THR B N 1
ATOM 3537 C CA . THR B 1 17 ? -24.25 -7.297 1.279 1 60.16 17 THR B CA 1
ATOM 3538 C C . THR B 1 17 ? -23.406 -6.824 2.457 1 60.16 17 THR B C 1
ATOM 3540 O O . THR B 1 17 ? -22.219 -7.168 2.557 1 60.16 17 THR B O 1
ATOM 3543 N N . LEU B 1 18 ? -23.891 -5.812 3.174 1 57.22 18 LEU B N 1
ATOM 3544 C CA . LEU B 1 18 ? -23.266 -5.383 4.422 1 57.22 18 LEU B CA 1
ATOM 3545 C C . LEU B 1 18 ? -23.359 -6.48 5.48 1 57.22 18 LEU B C 1
ATOM 3547 O O . LEU B 1 18 ? -24.125 -7.434 5.324 1 57.22 18 LEU B O 1
ATOM 3551 N N . PRO B 1 19 ? -22.406 -6.488 6.402 1 51.81 19 PRO B N 1
ATOM 3552 C CA . PRO B 1 19 ? -22.406 -7.539 7.426 1 51.81 19 PRO B CA 1
ATOM 3553 C C . PRO B 1 19 ? -23.781 -7.746 8.055 1 51.81 19 PRO B C 1
ATOM 3555 O O . PRO B 1 19 ? -24.094 -8.836 8.539 1 51.81 19 PRO B O 1
ATOM 3558 N N . ASP B 1 20 ? -24.625 -6.676 8.055 1 49.97 20 ASP B N 1
ATOM 3559 C CA . ASP B 1 20 ? -25.969 -6.824 8.602 1 49.97 20 ASP B CA 1
ATOM 3560 C C . ASP B 1 20 ? -26.938 -7.34 7.539 1 49.97 20 ASP B C 1
ATOM 3562 O O . ASP B 1 20 ? -28.156 -7.301 7.73 1 49.97 20 ASP B O 1
ATOM 3566 N N . ALA B 1 21 ? -26.516 -7.734 6.449 1 54.72 21 ALA B N 1
ATOM 3567 C CA . ALA B 1 21 ? -27.25 -8.367 5.355 1 54.72 21 ALA B CA 1
ATOM 3568 C C . ALA B 1 21 ? -28 -7.332 4.527 1 54.72 21 ALA B C 1
ATOM 3570 O O . ALA B 1 21 ? -28.844 -7.684 3.701 1 54.72 21 ALA B O 1
ATOM 3571 N N . SER B 1 22 ? -27.656 -5.969 4.848 1 58.06 22 SER B N 1
ATOM 3572 C CA . SER B 1 22 ? -28.297 -4.953 4.012 1 58.06 22 SER B CA 1
ATOM 3573 C C . SER B 1 22 ? -27.547 -4.789 2.688 1 58.06 22 SER B C 1
ATOM 3575 O O . SER B 1 22 ? -26.328 -4.926 2.633 1 58.06 22 SER B O 1
ATOM 3577 N N . ARG B 1 23 ? -28.359 -4.711 1.574 1 61.12 23 ARG B N 1
ATOM 3578 C CA . ARG B 1 23 ? -27.766 -4.598 0.241 1 61.12 23 ARG B CA 1
ATOM 3579 C C . ARG B 1 23 ? -27.234 -3.193 -0.004 1 61.12 23 ARG B C 1
ATOM 3581 O O . ARG B 1 23 ? -27.828 -2.209 0.439 1 61.12 23 ARG B O 1
ATOM 3588 N N . ILE B 1 24 ? -26.016 -3.115 -0.447 1 63.81 24 ILE B N 1
ATOM 3589 C CA . ILE B 1 24 ? -25.469 -1.833 -0.891 1 63.81 24 ILE B CA 1
ATOM 3590 C C . ILE B 1 24 ? -26.188 -1.385 -2.16 1 63.81 24 ILE B C 1
ATOM 3592 O O . ILE B 1 24 ? -26.172 -2.088 -3.174 1 63.81 24 ILE B O 1
ATOM 3596 N N . ASP B 1 25 ? -27.094 -0.389 -2.047 1 62.38 25 ASP B N 1
ATOM 3597 C CA . ASP B 1 25 ? -27.812 0.12 -3.207 1 62.38 25 ASP B CA 1
ATOM 3598 C C . ASP B 1 25 ? -27 1.183 -3.941 1 62.38 25 ASP B C 1
ATOM 3600 O O . ASP B 1 25 ? -26.938 2.334 -3.504 1 62.38 25 ASP B O 1
ATOM 3604 N N . CYS B 1 26 ? -26.266 0.858 -4.961 1 72.81 26 CYS B N 1
ATOM 3605 C CA . CYS B 1 26 ? -25.438 1.794 -5.715 1 72.81 26 CYS B CA 1
ATOM 3606 C C . CYS B 1 26 ? -26.234 2.449 -6.832 1 72.81 26 CYS B C 1
ATOM 3608 O O . CYS B 1 26 ? -25.688 3.221 -7.625 1 72.81 26 CYS B O 1
ATOM 3610 N N . ALA B 1 27 ? -27.609 2.178 -6.957 1 61.28 27 ALA B N 1
ATOM 3611 C CA . ALA B 1 27 ? -28.422 2.666 -8.062 1 61.28 27 ALA B CA 1
ATOM 3612 C C . ALA B 1 27 ? -28.844 4.113 -7.836 1 61.28 27 ALA B C 1
ATOM 3614 O O . ALA B 1 27 ? -29.094 4.855 -8.789 1 61.28 27 ALA B O 1
ATOM 3615 N N . SER B 1 28 ? -29.031 4.5 -6.566 1 62.44 28 SER B N 1
ATOM 3616 C CA . SER B 1 28 ? -29.594 5.84 -6.387 1 62.44 28 SER B CA 1
ATOM 3617 C C . SER B 1 28 ? -28.484 6.895 -6.363 1 62.44 28 SER B C 1
ATOM 3619 O O . SER B 1 28 ? -27.609 6.859 -5.504 1 62.44 28 SER B O 1
ATOM 3621 N N . ALA B 1 29 ? -28.281 7.605 -7.559 1 68.56 29 ALA B N 1
ATOM 3622 C CA . ALA B 1 29 ? -27.297 8.672 -7.707 1 68.56 29 ALA B CA 1
ATOM 3623 C C . ALA B 1 29 ? -27.547 9.789 -6.691 1 68.56 29 ALA B C 1
ATOM 3625 O O . ALA B 1 29 ? -28.672 10.273 -6.547 1 68.56 29 ALA B O 1
ATOM 3626 N N . VAL B 1 30 ? -26.641 9.938 -5.695 1 80.62 30 VAL B N 1
ATOM 3627 C CA . VAL B 1 30 ? -26.688 11.031 -4.73 1 80.62 30 VAL B CA 1
ATOM 3628 C C . VAL B 1 30 ? -26.688 12.375 -5.465 1 80.62 30 VAL B C 1
ATOM 3630 O O . VAL B 1 30 ? -25.938 12.555 -6.434 1 80.62 30 VAL B O 1
ATOM 3633 N N . ASP B 1 31 ? -27.719 13.289 -5.141 1 85.06 31 ASP B N 1
ATOM 3634 C CA . ASP B 1 31 ? -27.781 14.641 -5.688 1 85.06 31 ASP B CA 1
ATOM 3635 C C . ASP B 1 31 ? -26.859 15.586 -4.941 1 85.06 31 ASP B C 1
ATOM 3637 O O . ASP B 1 31 ? -27.172 16.047 -3.838 1 85.06 31 ASP B O 1
ATOM 3641 N N . PHE B 1 32 ? -25.781 15.953 -5.586 1 88.75 32 PHE B N 1
ATOM 3642 C CA . PHE B 1 32 ? -24.75 16.75 -4.934 1 88.75 32 PHE B CA 1
ATOM 3643 C C . PHE B 1 32 ? -25.125 18.234 -4.949 1 88.75 32 PHE B C 1
ATOM 3645 O O . PHE B 1 32 ? -24.391 19.062 -4.41 1 88.75 32 PHE B O 1
ATOM 3652 N N . THR B 1 33 ? -26.297 18.594 -5.52 1 87.88 33 THR B N 1
ATOM 3653 C CA . THR B 1 33 ? -26.766 19.969 -5.465 1 87.88 33 THR B CA 1
ATOM 3654 C C . THR B 1 33 ? -27.344 20.297 -4.09 1 87.88 33 THR B C 1
ATOM 3656 O O . THR B 1 33 ? -27.484 21.453 -3.721 1 87.88 33 THR B O 1
ATOM 3659 N N . GLN B 1 34 ? -27.75 19.219 -3.42 1 90.38 34 GLN B N 1
ATOM 3660 C CA . GLN B 1 34 ? -28.188 19.375 -2.037 1 90.38 34 GLN B CA 1
ATOM 3661 C C . GLN B 1 34 ? -27.031 19.156 -1.064 1 90.38 34 GLN B C 1
ATOM 3663 O O . GLN B 1 34 ? -26.031 18.531 -1.415 1 90.38 34 GLN B O 1
ATOM 3668 N N . PRO B 1 35 ? -27.219 19.703 0.14 1 93.25 35 PRO B N 1
ATOM 3669 C CA . PRO B 1 35 ? -26.156 19.453 1.122 1 93.25 35 PRO B CA 1
ATOM 3670 C C . PRO B 1 35 ? -25.906 17.969 1.352 1 93.25 35 PRO B C 1
ATOM 3672 O O . PRO B 1 35 ? -26.859 17.188 1.5 1 93.25 35 PRO B O 1
ATOM 3675 N N . LEU B 1 36 ? -24.766 17.578 1.261 1 94.25 36 LEU B N 1
ATOM 3676 C CA . LEU B 1 36 ? -24.359 16.172 1.35 1 94.25 36 LEU B CA 1
ATOM 3677 C C . LEU B 1 36 ? -24.531 15.648 2.771 1 94.25 36 LEU B C 1
ATOM 3679 O O . LEU B 1 36 ? -23.797 16.047 3.678 1 94.25 36 LEU B O 1
ATOM 3683 N N . ALA B 1 37 ? -25.484 14.797 2.924 1 91.69 37 ALA B N 1
ATOM 3684 C CA . ALA B 1 37 ? -25.672 14.148 4.219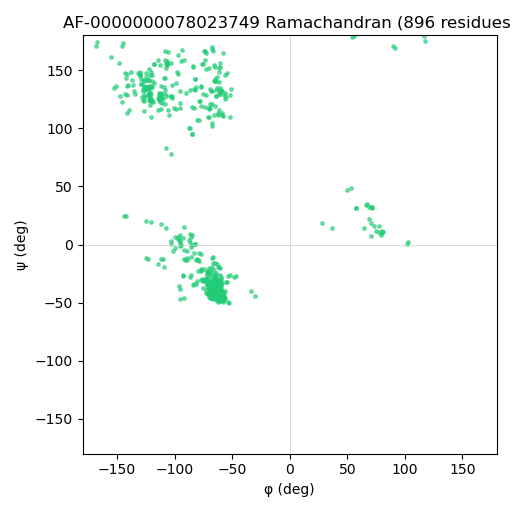 1 91.69 37 ALA B CA 1
ATOM 3685 C C . ALA B 1 37 ? -24.625 13.062 4.449 1 91.69 37 ALA B C 1
ATOM 3687 O O . ALA B 1 37 ? -24.047 12.531 3.494 1 91.69 37 ALA B O 1
ATOM 3688 N N . LEU B 1 38 ? -24.375 12.781 5.742 1 90.44 38 LEU B N 1
ATOM 3689 C CA . LEU B 1 38 ? -23.406 11.758 6.102 1 90.44 38 LEU B CA 1
ATOM 3690 C C . LEU B 1 38 ? -23.766 10.414 5.484 1 90.44 38 LEU B C 1
ATOM 3692 O O . LEU B 1 38 ? -22.906 9.727 4.938 1 90.44 38 LEU B O 1
ATOM 3696 N N . THR B 1 39 ? -25.047 9.992 5.52 1 86.94 39 THR B N 1
ATOM 3697 C CA . THR B 1 39 ? -25.516 8.711 4.992 1 86.94 39 THR B CA 1
ATOM 3698 C C . THR B 1 39 ? -25.266 8.625 3.49 1 86.94 39 THR B C 1
ATOM 3700 O O . THR B 1 39 ? -24.844 7.582 2.982 1 86.94 39 THR B O 1
ATOM 3703 N N . ASP B 1 40 ? -25.453 9.797 2.846 1 90.06 40 ASP B N 1
ATOM 3704 C CA . ASP B 1 40 ? -25.219 9.836 1.405 1 90.06 40 ASP B CA 1
ATOM 3705 C C . ASP B 1 40 ? -23.719 9.688 1.09 1 90.06 40 ASP B C 1
ATOM 3707 O O . ASP B 1 40 ? -23.359 9.023 0.119 1 90.06 40 ASP B O 1
ATOM 3711 N N . ALA B 1 41 ? -22.922 10.312 1.946 1 92.88 41 ALA B N 1
ATOM 3712 C CA . ALA B 1 41 ? -21.469 10.211 1.758 1 92.88 41 ALA B CA 1
ATOM 3713 C C . ALA B 1 41 ? -21 8.766 1.934 1 92.88 41 ALA B C 1
ATOM 3715 O O . ALA B 1 41 ? -20.219 8.258 1.127 1 92.88 41 ALA B O 1
ATOM 3716 N N . VAL B 1 42 ? -21.562 8.094 2.893 1 89.69 42 VAL B N 1
ATOM 3717 C CA . VAL B 1 42 ? -21.172 6.719 3.193 1 89.69 42 VAL B CA 1
ATOM 3718 C C . VAL B 1 42 ? -21.641 5.793 2.076 1 89.69 42 VAL B C 1
ATOM 3720 O O . VAL B 1 42 ? -20.875 4.965 1.577 1 89.69 42 VAL B O 1
ATOM 3723 N N . ASP B 1 43 ? -22.859 5.938 1.627 1 87.44 43 ASP B N 1
ATOM 3724 C CA . ASP B 1 43 ? -23.406 5.102 0.564 1 87.44 43 ASP B CA 1
ATOM 3725 C C . ASP B 1 43 ? -22.609 5.262 -0.729 1 87.44 43 ASP B C 1
ATOM 3727 O O . ASP B 1 43 ? -22.297 4.273 -1.394 1 87.44 43 ASP B O 1
ATOM 3731 N N . THR B 1 44 ? -22.328 6.52 -0.999 1 90.94 44 THR B N 1
ATOM 3732 C CA . THR B 1 44 ? -21.562 6.793 -2.207 1 90.94 44 THR B CA 1
ATOM 3733 C C . THR B 1 44 ? -20.188 6.129 -2.137 1 90.94 44 THR B C 1
ATOM 3735 O O . THR B 1 44 ? -19.719 5.539 -3.115 1 90.94 44 THR B O 1
ATOM 3738 N N . ALA B 1 45 ? -19.516 6.215 -1.004 1 92.38 45 ALA B N 1
ATOM 3739 C CA . ALA B 1 45 ? -18.188 5.641 -0.828 1 92.38 45 ALA B CA 1
ATOM 3740 C C . ALA B 1 45 ? -18.219 4.117 -0.952 1 92.38 45 ALA B C 1
ATOM 3742 O O . ALA B 1 45 ? -17.344 3.52 -1.584 1 92.38 45 ALA B O 1
ATOM 3743 N N . LEU B 1 46 ? -19.266 3.492 -0.37 1 88.88 46 LEU B N 1
ATOM 3744 C CA . LEU B 1 46 ? -19.375 2.039 -0.4 1 88.88 46 LEU B CA 1
ATOM 3745 C C . LEU B 1 46 ? -19.562 1.538 -1.827 1 88.88 46 LEU B C 1
ATOM 3747 O O . LEU B 1 46 ? -19.109 0.445 -2.174 1 88.88 46 LEU B O 1
ATOM 3751 N N . CYS B 1 47 ? -20.125 2.363 -2.646 1 88.12 47 CYS B N 1
ATOM 3752 C CA . CYS B 1 47 ? -20.422 1.97 -4.02 1 88.12 47 CYS B CA 1
ATOM 3753 C C . CYS B 1 47 ? -19.203 2.211 -4.922 1 88.12 47 CYS B C 1
ATOM 3755 O O . CYS B 1 47 ? -19.016 1.498 -5.906 1 88.12 47 CYS B O 1
ATOM 3757 N N . ASN B 1 48 ? -18.391 3.152 -4.559 1 89.94 48 ASN B N 1
ATOM 3758 C CA . ASN B 1 48 ? -17.391 3.609 -5.512 1 89.94 48 ASN B CA 1
ATOM 3759 C C . ASN B 1 48 ? -15.977 3.227 -5.066 1 89.94 48 ASN B C 1
ATOM 3761 O O . ASN B 1 48 ? -15.031 3.297 -5.855 1 89.94 48 ASN B O 1
ATOM 3765 N N . ASN B 1 49 ? -15.789 2.801 -3.844 1 91.19 49 ASN B N 1
ATOM 3766 C CA . ASN B 1 49 ? -14.461 2.609 -3.283 1 91.19 49 ASN B CA 1
ATOM 3767 C C . ASN B 1 49 ? -13.727 1.454 -3.959 1 91.19 49 ASN B C 1
ATOM 3769 O O . ASN B 1 49 ? -14.203 0.317 -3.945 1 91.19 49 ASN B O 1
ATOM 3773 N N . PRO B 1 50 ? -12.547 1.735 -4.574 1 92 50 PRO B N 1
ATOM 3774 C CA . PRO B 1 50 ? -11.805 0.696 -5.285 1 92 50 PRO B CA 1
ATOM 3775 C C . PRO B 1 50 ? -11.32 -0.424 -4.363 1 92 50 PRO B C 1
ATOM 3777 O O . PRO B 1 50 ? -11.195 -1.572 -4.797 1 92 50 PRO B O 1
ATOM 3780 N N . GLN B 1 51 ? -11.055 -0.124 -3.107 1 91.5 51 GLN B N 1
ATOM 3781 C CA . GLN B 1 51 ? -10.594 -1.156 -2.184 1 91.5 51 GLN B CA 1
ATOM 3782 C C . GLN B 1 51 ? -11.695 -2.182 -1.914 1 91.5 51 GLN B C 1
ATOM 3784 O O . GLN B 1 51 ? -11.414 -3.367 -1.733 1 91.5 51 GLN B O 1
ATOM 3789 N N . ILE B 1 52 ? -12.961 -1.746 -1.872 1 91.69 52 ILE B N 1
ATOM 3790 C CA . ILE B 1 52 ? -14.086 -2.662 -1.718 1 91.69 52 ILE B CA 1
ATOM 3791 C C . ILE B 1 52 ? -14.188 -3.566 -2.945 1 91.69 52 ILE B C 1
ATOM 3793 O O . ILE B 1 52 ? -14.391 -4.777 -2.816 1 91.69 52 ILE B O 1
ATOM 3797 N N . ARG B 1 53 ? -13.984 -3.004 -4.102 1 90.88 53 ARG B N 1
ATOM 3798 C CA . ARG B 1 53 ? -14.008 -3.799 -5.328 1 90.88 53 ARG B CA 1
ATOM 3799 C C . ARG B 1 53 ? -12.867 -4.812 -5.344 1 90.88 53 ARG B C 1
ATOM 3801 O O . ARG B 1 53 ? -13.047 -5.949 -5.789 1 90.88 53 ARG B O 1
ATOM 3808 N N . ALA B 1 54 ? -11.695 -4.359 -4.832 1 93.44 54 ALA B N 1
ATOM 3809 C CA . ALA B 1 54 ? -10.539 -5.254 -4.781 1 93.44 54 ALA B CA 1
ATOM 3810 C C . ALA B 1 54 ? -10.805 -6.441 -3.859 1 93.44 54 ALA B C 1
ATOM 3812 O O . ALA B 1 54 ? -10.453 -7.578 -4.184 1 93.44 54 ALA B O 1
ATOM 3813 N N . THR B 1 55 ? -11.414 -6.191 -2.707 1 94 55 THR B N 1
ATOM 3814 C CA . THR B 1 55 ? -11.68 -7.285 -1.775 1 94 55 THR B CA 1
ATOM 3815 C C . THR B 1 55 ? -12.797 -8.18 -2.297 1 94 55 THR B C 1
ATOM 3817 O O . THR B 1 55 ? -12.812 -9.383 -2.043 1 94 55 THR B O 1
ATOM 3820 N N . TRP B 1 56 ? -13.75 -7.621 -3.066 1 91.62 56 TRP B N 1
ATOM 3821 C CA . TRP B 1 56 ? -14.758 -8.43 -3.74 1 91.62 56 TRP B CA 1
ATOM 3822 C C . TRP B 1 56 ? -14.117 -9.375 -4.75 1 91.62 56 TRP B C 1
ATOM 3824 O O . TRP B 1 56 ? -14.445 -10.562 -4.805 1 91.62 56 TRP B O 1
ATOM 3834 N N . ALA B 1 57 ? -13.18 -8.812 -5.496 1 93.19 57 ALA B N 1
ATOM 3835 C CA . ALA B 1 57 ? -12.438 -9.633 -6.449 1 93.19 57 ALA B CA 1
ATOM 3836 C C . ALA B 1 57 ? -11.648 -10.727 -5.734 1 93.19 57 ALA B C 1
ATOM 3838 O O . ALA B 1 57 ? -11.5 -11.836 -6.262 1 93.19 57 ALA B O 1
ATOM 3839 N N . GLU B 1 58 ? -11.141 -10.438 -4.516 1 94.56 58 GLU B N 1
ATOM 3840 C CA . GLU B 1 58 ? -10.414 -11.438 -3.742 1 94.56 58 GLU B CA 1
ATOM 3841 C C . GLU B 1 58 ? -11.312 -12.617 -3.377 1 94.56 58 GLU B C 1
ATOM 3843 O O . GLU B 1 58 ? -10.859 -13.766 -3.342 1 94.56 58 GLU B O 1
ATOM 3848 N N . ILE B 1 59 ? -12.633 -12.375 -3.125 1 94.38 59 ILE B N 1
ATOM 3849 C CA . ILE B 1 59 ? -13.578 -13.461 -2.885 1 94.38 59 ILE B CA 1
ATOM 3850 C C . ILE B 1 59 ? -13.68 -14.344 -4.129 1 94.38 59 ILE B C 1
ATOM 3852 O O . ILE B 1 59 ? -13.688 -15.57 -4.023 1 94.38 59 ILE B O 1
ATOM 3856 N N . LYS B 1 60 ? -13.688 -13.703 -5.305 1 94 60 LYS B N 1
ATOM 3857 C CA . LYS B 1 60 ? -13.734 -14.461 -6.555 1 94 60 LYS B CA 1
ATOM 3858 C C . LYS B 1 60 ? -12.477 -15.305 -6.738 1 94 60 LYS B C 1
ATOM 3860 O O . LYS B 1 60 ? -12.547 -16.453 -7.168 1 94 60 LYS B O 1
ATOM 3865 N N . VAL B 1 61 ? -11.312 -14.719 -6.375 1 95.75 61 VAL B N 1
ATOM 3866 C CA . VAL B 1 61 ? -10.055 -15.461 -6.484 1 95.75 61 VAL B CA 1
ATOM 3867 C C . VAL B 1 61 ? -10.117 -16.719 -5.617 1 95.75 61 VAL B C 1
ATOM 3869 O O . VAL B 1 61 ? -9.844 -17.812 -6.09 1 95.75 61 VAL B O 1
ATOM 3872 N N . G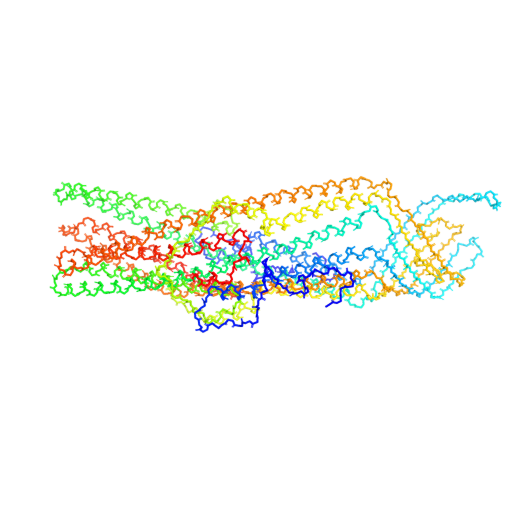LN B 1 62 ? -10.547 -16.516 -4.379 1 95.94 62 GLN B N 1
ATOM 3873 C CA . GLN B 1 62 ? -10.539 -17.641 -3.447 1 95.94 62 GLN B CA 1
ATOM 3874 C C . GLN B 1 62 ? -11.617 -18.656 -3.803 1 95.94 62 GLN B C 1
ATOM 3876 O O . GLN B 1 62 ? -11.445 -19.859 -3.59 1 95.94 62 GLN B O 1
ATOM 3881 N N . SER B 1 63 ? -12.719 -18.203 -4.418 1 95.12 63 SER B N 1
ATOM 3882 C CA . SER B 1 63 ? -13.719 -19.125 -4.93 1 95.12 63 SER B CA 1
ATOM 3883 C C . SER B 1 63 ? -13.141 -20 -6.043 1 95.12 63 SER B C 1
ATOM 3885 O O . SER B 1 63 ? -13.469 -21.188 -6.137 1 95.12 63 SER B O 1
ATOM 3887 N N . GLY B 1 64 ? -12.359 -19.328 -6.867 1 94.81 64 GLY B N 1
ATOM 3888 C CA . GLY B 1 64 ? -11.656 -20.109 -7.871 1 94.81 64 GLY B CA 1
ATOM 3889 C C . GLY B 1 64 ? -10.742 -21.156 -7.273 1 94.81 64 GLY B C 1
ATOM 3890 O O . GLY B 1 64 ? -10.672 -22.281 -7.77 1 94.81 64 GLY B O 1
ATOM 3891 N N . VAL B 1 65 ? -10.055 -20.875 -6.176 1 96.31 65 VAL B N 1
ATOM 3892 C CA . VAL B 1 65 ? -9.156 -21.797 -5.504 1 96.31 65 VAL B CA 1
ATOM 3893 C C . VAL B 1 65 ? -9.953 -22.969 -4.938 1 96.31 65 VAL B C 1
ATOM 3895 O O . VAL B 1 65 ? -9.508 -24.125 -4.996 1 96.31 65 VAL B O 1
ATOM 3898 N N . VAL B 1 66 ? -11.18 -22.734 -4.426 1 96.81 66 VAL B N 1
ATOM 3899 C CA . VAL B 1 66 ? -12.062 -23.797 -3.957 1 96.81 66 VAL B CA 1
ATOM 3900 C C . VAL B 1 66 ? -12.469 -24.688 -5.129 1 96.81 66 VAL B C 1
ATOM 3902 O O . VAL B 1 66 ? -12.453 -25.906 -5.012 1 96.81 66 VAL B O 1
ATOM 3905 N N . GLY B 1 67 ? -12.797 -24.016 -6.25 1 96.31 67 GLY B N 1
ATOM 3906 C CA . GLY B 1 67 ? -13.125 -24.781 -7.438 1 96.31 67 GLY B CA 1
ATOM 3907 C C . GLY B 1 67 ? -11.992 -25.688 -7.891 1 96.31 67 GLY B C 1
ATOM 3908 O O . GLY B 1 67 ? -12.219 -26.844 -8.242 1 96.31 67 GLY B O 1
ATOM 3909 N N . GLU B 1 68 ? -10.766 -25.203 -7.832 1 96.38 68 GLU B N 1
ATOM 3910 C CA . GLU B 1 68 ? -9.594 -26 -8.18 1 96.38 68 GLU B CA 1
ATOM 3911 C C . GLU B 1 68 ? -9.422 -27.172 -7.219 1 96.38 68 GLU B C 1
ATOM 3913 O O . GLU B 1 68 ? -9.078 -28.281 -7.633 1 96.38 68 GLU B O 1
ATOM 3918 N N . ALA B 1 69 ? -9.617 -26.891 -5.945 1 96.81 69 ALA B N 1
ATOM 3919 C CA . ALA B 1 69 ? -9.5 -27.953 -4.949 1 96.81 69 ALA B CA 1
ATOM 3920 C C . ALA B 1 69 ? -10.555 -29.031 -5.18 1 96.81 69 ALA B C 1
ATOM 3922 O O . ALA B 1 69 ? -10.273 -30.219 -5.02 1 96.81 69 ALA B O 1
ATOM 3923 N N . ARG B 1 70 ? -11.719 -28.656 -5.617 1 97 70 ARG B N 1
ATOM 3924 C CA . ARG B 1 70 ? -12.789 -29.625 -5.895 1 97 70 ARG B CA 1
ATOM 3925 C C . ARG B 1 70 ? -12.523 -30.375 -7.199 1 97 70 ARG B C 1
ATOM 3927 O O . ARG B 1 70 ? -12.867 -31.547 -7.324 1 97 70 ARG B O 1
ATOM 3934 N N . ALA B 1 71 ? -11.875 -29.672 -8.102 1 96.5 71 ALA B N 1
ATOM 3935 C CA . ALA B 1 71 ? -11.547 -30.281 -9.383 1 96.5 71 ALA B CA 1
ATOM 3936 C C . ALA B 1 71 ? -10.586 -31.453 -9.203 1 96.5 71 ALA B C 1
ATOM 3938 O O . ALA B 1 71 ? -10.578 -32.406 -10.008 1 96.5 71 ALA B O 1
ATOM 3939 N N . ALA B 1 72 ? -9.805 -31.484 -8.117 1 95.88 72 ALA B N 1
ATOM 3940 C CA . ALA B 1 72 ? -8.812 -32.531 -7.848 1 95.88 72 ALA B CA 1
ATOM 3941 C C . ALA B 1 72 ? -9.484 -33.875 -7.602 1 95.88 72 ALA B C 1
ATOM 3943 O O . ALA B 1 72 ? -8.828 -34.906 -7.629 1 95.88 72 ALA B O 1
ATOM 3944 N N . TYR B 1 73 ? -10.867 -33.906 -7.438 1 96.69 73 TYR B N 1
ATOM 3945 C CA . TYR B 1 73 ? -11.602 -35.156 -7.195 1 96.69 73 TYR B CA 1
ATOM 3946 C C . TYR B 1 73 ? -12.07 -35.781 -8.508 1 96.69 73 TYR B C 1
ATOM 3948 O O . TYR B 1 73 ? -12.547 -36.906 -8.523 1 96.69 73 TYR B O 1
ATOM 3956 N N . LEU B 1 74 ? -11.844 -35.094 -9.617 1 97 74 LEU B N 1
ATOM 3957 C CA . LEU B 1 74 ? -12.305 -35.594 -10.914 1 97 74 LEU B CA 1
ATOM 3958 C C . LEU B 1 74 ? -11.133 -36.094 -11.75 1 97 74 LEU B C 1
ATOM 3960 O O . LEU B 1 74 ? -9.992 -35.688 -11.523 1 97 74 LEU B O 1
ATOM 3964 N N . PRO B 1 75 ? -11.359 -36.969 -12.664 1 97 75 PRO B N 1
ATOM 3965 C CA . PRO B 1 75 ? -10.273 -37.5 -13.492 1 97 75 PRO B CA 1
ATOM 3966 C C . PRO B 1 75 ? -9.766 -36.469 -14.508 1 97 75 PRO B C 1
ATOM 3968 O O . PRO B 1 75 ? -10.414 -35.438 -14.742 1 97 75 PRO B O 1
ATOM 3971 N N . THR B 1 76 ? -8.625 -36.75 -15.062 1 96.56 76 THR B N 1
ATOM 3972 C CA . THR B 1 76 ? -8.07 -36 -16.188 1 96.56 76 THR B CA 1
ATOM 3973 C C . THR B 1 76 ? -7.898 -36.875 -17.406 1 96.56 76 THR B C 1
ATOM 3975 O O . THR B 1 76 ? -7.543 -38.062 -17.281 1 96.56 76 THR B O 1
ATOM 3978 N N . ILE B 1 77 ? -8.227 -36.344 -18.547 1 97.19 77 ILE B N 1
ATOM 3979 C CA . ILE B 1 77 ? -8.117 -37.094 -19.797 1 97.19 77 ILE B CA 1
ATOM 3980 C C . ILE B 1 77 ? -7.289 -36.281 -20.797 1 97.19 77 ILE B C 1
ATOM 3982 O O . ILE B 1 77 ? -7.543 -35.094 -21.016 1 97.19 77 ILE B O 1
ATOM 3986 N N . THR B 1 78 ? -6.301 -36.906 -21.359 1 96 78 THR B N 1
ATOM 3987 C CA . THR B 1 78 ? -5.461 -36.281 -22.359 1 96 78 THR B CA 1
ATOM 3988 C C . THR B 1 78 ? -5.312 -37.156 -23.594 1 96 78 THR B C 1
ATOM 3990 O O . THR B 1 78 ? -5.387 -38.375 -23.484 1 96 78 THR B O 1
ATOM 3993 N N . GLY B 1 79 ? -5.16 -36.562 -24.719 1 95.69 79 GLY B N 1
ATOM 3994 C CA . GLY B 1 79 ? -4.895 -37.25 -25.984 1 95.69 79 GLY B CA 1
ATOM 3995 C C . GLY B 1 79 ? -3.742 -36.625 -26.75 1 95.69 79 GLY B C 1
ATOM 3996 O O . GLY B 1 79 ? -3.479 -35.438 -26.656 1 95.69 79 GLY B O 1
ATOM 3997 N N . SER B 1 80 ? -3.039 -37.531 -27.469 1 95.38 80 SER B N 1
ATOM 3998 C CA . SER B 1 80 ? -1.971 -37.031 -28.328 1 95.38 80 SER B CA 1
ATOM 3999 C C . SER B 1 80 ? -1.871 -37.812 -29.625 1 95.38 80 SER B C 1
ATOM 4001 O O . SER B 1 80 ? -2.262 -39 -29.672 1 95.38 80 SER B O 1
ATOM 4003 N N . VAL B 1 81 ? -1.486 -37.219 -30.719 1 94.88 81 VAL B N 1
ATOM 4004 C CA . VAL B 1 81 ? -1.169 -37.812 -32 1 94.88 81 VAL B CA 1
ATOM 4005 C C . VAL B 1 81 ? 0.234 -37.375 -32.438 1 94.88 81 VAL B C 1
ATOM 4007 O O . VAL B 1 81 ? 0.577 -36.188 -32.406 1 94.88 81 VAL B O 1
ATOM 4010 N N . SER B 1 82 ? 1.025 -38.344 -32.75 1 94.12 82 SER B N 1
ATOM 4011 C CA . SER B 1 82 ? 2.395 -38.062 -33.188 1 94.12 82 SER B CA 1
ATOM 4012 C C . SER B 1 82 ? 2.674 -38.656 -34.562 1 94.12 82 SER B C 1
ATOM 4014 O O . SER B 1 82 ? 2.246 -39.781 -34.875 1 94.12 82 SER B O 1
ATOM 4016 N N . ARG B 1 83 ? 3.273 -37.906 -35.469 1 93.25 83 ARG B N 1
ATOM 4017 C CA . ARG B 1 83 ? 3.875 -38.375 -36.719 1 93.25 83 ARG B CA 1
ATOM 4018 C C . ARG B 1 83 ? 5.383 -38.531 -36.562 1 93.25 83 ARG B C 1
ATOM 4020 O O . ARG B 1 83 ? 6.094 -37.562 -36.312 1 93.25 83 ARG B O 1
ATOM 4027 N N . LEU B 1 84 ? 5.855 -39.75 -36.688 1 92.5 84 LEU B N 1
ATOM 4028 C CA . LEU B 1 84 ? 7.254 -40.062 -36.375 1 92.5 84 LEU B CA 1
ATOM 4029 C C . LEU B 1 84 ? 7.953 -40.688 -37.562 1 92.5 84 LEU B C 1
ATOM 4031 O O . LEU B 1 84 ? 7.328 -41.406 -38.344 1 92.5 84 LEU B O 1
ATOM 4035 N N . LYS B 1 85 ? 9.203 -40.375 -37.812 1 91.69 85 LYS B N 1
ATOM 4036 C CA . LYS B 1 85 ? 10.164 -41.156 -38.594 1 91.69 85 LYS B CA 1
ATOM 4037 C C . LYS B 1 85 ? 11.18 -41.844 -37.688 1 91.69 85 LYS B C 1
ATOM 4039 O O . LYS B 1 85 ? 11.922 -41.188 -36.969 1 91.69 85 LYS B O 1
ATOM 4044 N N . ASP B 1 86 ? 11.156 -43.094 -37.688 1 89.12 86 ASP B N 1
ATOM 4045 C CA . ASP B 1 86 ? 12 -43.938 -36.844 1 89.12 86 ASP B CA 1
ATOM 4046 C C . ASP B 1 86 ? 13.016 -44.719 -37.656 1 89.12 86 ASP B C 1
ATOM 4048 O O . ASP B 1 86 ? 12.648 -45.375 -38.625 1 89.12 86 ASP B O 1
ATOM 4052 N N . THR B 1 87 ? 14.258 -44.594 -37.281 1 88.31 87 THR B N 1
ATOM 4053 C CA . THR B 1 87 ? 15.32 -45.375 -37.906 1 88.31 87 THR B CA 1
ATOM 4054 C C . THR B 1 87 ? 16.047 -46.219 -36.875 1 88.31 87 THR B C 1
ATOM 4056 O O . THR B 1 87 ? 16.547 -45.719 -35.875 1 88.31 87 THR B O 1
ATOM 4059 N N . THR B 1 88 ? 16.047 -47.531 -37.031 1 85.5 88 THR B N 1
ATOM 4060 C CA . THR B 1 88 ? 16.766 -48.438 -36.156 1 85.5 88 THR B CA 1
ATOM 4061 C C . THR B 1 88 ? 17.938 -49.094 -36.906 1 85.5 88 THR B C 1
ATOM 4063 O O . THR B 1 88 ? 17.766 -49.625 -38 1 85.5 88 THR B O 1
ATOM 4066 N N . THR B 1 89 ? 19.109 -48.969 -36.312 1 86.69 89 THR B N 1
ATOM 4067 C CA . THR B 1 89 ? 20.312 -49.594 -36.875 1 86.69 89 THR B CA 1
ATOM 4068 C C . THR B 1 89 ? 20.906 -50.562 -35.875 1 86.69 89 THR B C 1
ATOM 4070 O O . THR B 1 89 ? 20.875 -50.312 -34.656 1 86.69 89 THR B O 1
ATOM 4073 N N . TYR B 1 90 ? 21.312 -51.719 -36.312 1 83.56 90 TYR B N 1
ATOM 4074 C CA . TYR B 1 90 ? 21.891 -52.75 -35.438 1 83.56 90 TYR B CA 1
ATOM 4075 C C . TYR B 1 90 ? 23.391 -52.875 -35.656 1 83.56 90 TYR B C 1
ATOM 4077 O O . TYR B 1 90 ? 23.906 -52.469 -36.719 1 83.56 90 TYR B O 1
ATOM 4085 N N . SER B 1 91 ? 23.984 -53.281 -34.594 1 78.75 91 SER B N 1
ATOM 4086 C CA . SER B 1 91 ? 25.422 -53.469 -34.719 1 78.75 91 SER B CA 1
ATOM 4087 C C . SER B 1 91 ? 25.719 -54.531 -35.781 1 78.75 91 SER B C 1
ATOM 4089 O O . SER B 1 91 ? 24.875 -55.375 -36.094 1 78.75 91 SER B O 1
ATOM 4091 N N . SER B 1 92 ? 26.812 -54.438 -36.375 1 72.19 92 SER B N 1
ATOM 4092 C CA . SER B 1 92 ? 27.25 -55.281 -37.5 1 72.19 92 SER B CA 1
ATOM 4093 C C . SER B 1 92 ? 27.141 -56.75 -37.125 1 72.19 92 SER B C 1
ATOM 4095 O O . SER B 1 92 ? 26.938 -57.594 -38 1 72.19 92 SER B O 1
ATOM 4097 N N . ASP B 1 93 ? 27.234 -57 -35.875 1 69.38 93 ASP B N 1
ATOM 4098 C CA . ASP B 1 93 ? 27.25 -58.406 -35.469 1 69.38 93 ASP B CA 1
ATOM 4099 C C . ASP B 1 93 ? 25.844 -59 -35.469 1 69.38 93 ASP B C 1
ATOM 4101 O O . ASP B 1 93 ? 25.672 -60.219 -35.344 1 69.38 93 ASP B O 1
ATOM 4105 N N . SER B 1 94 ? 24.75 -58.25 -35.531 1 68.62 94 SER B N 1
ATOM 4106 C CA . SER B 1 94 ? 23.391 -58.75 -35.312 1 68.62 94 SER B CA 1
ATOM 4107 C C . SER B 1 94 ? 22.734 -59.188 -36.625 1 68.62 94 SER B C 1
ATOM 4109 O O . SER B 1 94 ? 21.75 -59.938 -36.594 1 68.62 94 SER B O 1
ATOM 4111 N N . HIS B 1 95 ? 23.359 -59.406 -37.75 1 71.69 95 HIS B N 1
ATOM 4112 C CA . HIS B 1 95 ? 22.859 -59.75 -39.062 1 71.69 95 HIS B CA 1
ATOM 4113 C C . HIS B 1 95 ? 21.453 -59.219 -39.281 1 71.69 95 HIS B C 1
ATOM 4115 O O . HIS B 1 95 ? 20.672 -59.75 -40.094 1 71.69 95 HIS B O 1
ATOM 4121 N N . GLN B 1 96 ? 20.953 -58.25 -38.531 1 74.38 96 GLN B N 1
ATOM 4122 C CA . GLN B 1 96 ? 19.641 -57.656 -38.75 1 74.38 96 GLN B CA 1
ATOM 4123 C C . GLN B 1 96 ? 19.781 -56.375 -39.594 1 74.38 96 GLN B C 1
ATOM 4125 O O . GLN B 1 96 ? 20.672 -55.562 -39.344 1 74.38 96 GLN B O 1
ATOM 4130 N N . PRO B 1 97 ? 18.938 -56.219 -40.656 1 79.25 97 PRO B N 1
ATOM 4131 C CA . PRO B 1 97 ? 19.016 -55 -41.5 1 79.25 97 PRO B CA 1
ATOM 4132 C C . PRO B 1 97 ? 18.469 -53.781 -40.781 1 79.25 97 PRO B C 1
ATOM 4134 O O . PRO B 1 97 ? 17.609 -53.875 -39.906 1 79.25 97 PRO B O 1
ATOM 4137 N N . SER B 1 98 ? 19.062 -52.594 -41.188 1 84.12 98 SER B N 1
ATOM 4138 C CA . SER B 1 98 ? 18.516 -51.312 -40.719 1 84.12 98 SER B CA 1
ATOM 4139 C C . SER B 1 98 ? 17.094 -51.125 -41.25 1 84.12 98 SER B C 1
ATOM 4141 O O . SER B 1 98 ? 16.734 -51.656 -42.312 1 84.12 98 SER B O 1
ATOM 4143 N N . SER B 1 99 ? 16.25 -50.594 -40.438 1 84.81 99 SER B N 1
ATOM 4144 C CA . SER B 1 99 ? 14.883 -50.312 -40.844 1 84.81 99 SER B CA 1
ATOM 4145 C C . SER B 1 99 ? 14.492 -48.875 -40.594 1 84.81 99 SER B C 1
ATOM 4147 O O . SER B 1 99 ? 14.984 -48.25 -39.656 1 84.81 99 SER B O 1
ATOM 4149 N N . THR B 1 100 ? 13.789 -48.25 -41.625 1 87.75 100 THR B N 1
ATOM 4150 C CA . THR B 1 100 ? 13.203 -46.906 -41.469 1 87.75 100 THR B CA 1
ATOM 4151 C C . THR B 1 100 ? 11.688 -46.969 -41.656 1 87.75 100 THR B C 1
ATOM 4153 O O . THR B 1 100 ? 11.188 -47.5 -42.625 1 87.75 100 THR B O 1
ATOM 4156 N N . ASN B 1 101 ? 11 -46.5 -40.688 1 87.75 101 ASN B N 1
ATOM 4157 C CA . ASN B 1 101 ? 9.547 -46.531 -40.688 1 87.75 101 ASN B CA 1
ATOM 4158 C C . ASN B 1 101 ? 8.969 -45.125 -40.406 1 87.75 101 ASN B C 1
ATOM 4160 O O . ASN B 1 101 ? 9.5 -44.406 -39.562 1 87.75 101 ASN B O 1
ATOM 4164 N N . ILE B 1 102 ? 7.977 -44.719 -41.188 1 90.44 102 ILE B N 1
ATOM 4165 C CA . ILE B 1 102 ? 7.211 -43.5 -40.969 1 90.44 102 ILE B CA 1
ATOM 4166 C C . ILE B 1 102 ? 5.766 -43.844 -40.625 1 90.44 102 ILE B C 1
ATOM 4168 O O . ILE B 1 102 ? 5.148 -44.688 -41.281 1 90.44 102 ILE B O 1
ATOM 4172 N N . GLY B 1 103 ? 5.211 -43.312 -39.562 1 90.44 103 GLY B N 1
ATOM 4173 C CA . GLY B 1 103 ? 3.848 -43.656 -39.188 1 90.44 103 GLY B CA 1
ATOM 4174 C C . GLY B 1 103 ? 3.291 -42.719 -38.125 1 90.44 103 GLY B C 1
ATOM 4175 O O . GLY B 1 103 ? 3.955 -41.75 -37.719 1 90.44 103 GLY B O 1
ATOM 4176 N N . ASN B 1 104 ? 1.971 -42.938 -37.844 1 92.38 104 ASN B N 1
ATOM 4177 C CA . ASN B 1 104 ? 1.274 -42.188 -36.812 1 92.38 104 ASN B CA 1
ATOM 4178 C C . ASN B 1 104 ? 1.109 -43 -35.531 1 92.38 104 ASN B C 1
ATOM 4180 O O . ASN B 1 104 ? 0.872 -44.188 -35.562 1 92.38 104 ASN B O 1
ATOM 4184 N N . GLN B 1 105 ? 1.353 -42.281 -34.406 1 92.38 105 GLN B N 1
ATOM 4185 C CA . GLN B 1 105 ? 1.118 -42.844 -33.094 1 92.38 105 GLN B CA 1
ATOM 4186 C C . GLN B 1 105 ? -0.02 -42.125 -32.375 1 92.38 105 GLN B C 1
ATOM 4188 O O . GLN B 1 105 ? -0.072 -40.906 -32.375 1 92.38 105 GLN B O 1
ATOM 4193 N N . PHE B 1 106 ? -1.085 -42.844 -31.906 1 94 106 PHE B N 1
ATOM 4194 C CA . PHE B 1 106 ? -2.199 -42.312 -31.141 1 94 106 PHE B CA 1
ATOM 4195 C C . PHE B 1 106 ? -2.109 -42.781 -29.688 1 94 106 PHE B C 1
ATOM 4197 O O . PHE B 1 106 ? -1.813 -43.938 -29.406 1 94 106 PHE B O 1
ATOM 4204 N N . TYR B 1 107 ? -2.295 -41.812 -28.812 1 94.81 107 TYR B N 1
ATOM 4205 C CA . TYR B 1 107 ? -2.205 -42.125 -27.406 1 94.81 107 TYR B CA 1
ATOM 4206 C C . TYR B 1 107 ? -3.252 -41.375 -26.594 1 94.81 107 TYR B C 1
ATOM 4208 O O . TYR B 1 107 ? -3.447 -40.156 -26.797 1 94.81 107 TYR B O 1
ATOM 4216 N N . GLY B 1 108 ? -4.043 -42 -25.766 1 95.81 108 GLY B N 1
ATOM 4217 C CA . GLY B 1 108 ? -4.98 -41.438 -24.812 1 95.81 108 GLY B CA 1
ATOM 4218 C C . GLY B 1 108 ? -4.766 -41.969 -23.406 1 95.81 108 GLY B C 1
ATOM 4219 O O . GLY B 1 108 ? -4.465 -43.156 -23.203 1 95.81 108 GLY B O 1
ATOM 4220 N N . THR B 1 109 ? -4.918 -41.062 -22.469 1 96.19 109 THR B N 1
ATOM 4221 C CA . THR B 1 109 ? -4.707 -41.5 -21.094 1 96.19 109 THR B CA 1
ATOM 4222 C C . THR B 1 109 ? -5.719 -40.844 -20.156 1 96.19 109 THR B C 1
ATOM 4224 O O . THR B 1 109 ? -6.098 -39.688 -20.359 1 96.19 109 THR B O 1
ATOM 4227 N N . LEU B 1 110 ? -6.281 -41.594 -19.266 1 97.12 110 LEU B N 1
ATOM 4228 C CA . LEU B 1 110 ? -7.129 -41.156 -18.172 1 97.12 110 LEU B CA 1
ATOM 4229 C C . LEU B 1 110 ? -6.465 -41.406 -16.828 1 97.12 110 LEU B C 1
ATOM 4231 O O . LEU B 1 110 ? -5.969 -42.531 -16.578 1 97.12 110 LEU B O 1
ATOM 4235 N N . ASN B 1 111 ? -6.344 -40.438 -16.016 1 97.31 111 ASN B N 1
ATOM 4236 C CA . ASN B 1 111 ? -5.824 -40.562 -14.656 1 97.31 111 ASN B CA 1
ATOM 4237 C C . ASN B 1 111 ? -6.84 -40.062 -13.625 1 97.31 111 ASN B C 1
ATOM 4239 O O . ASN B 1 111 ? -7.414 -38.969 -13.773 1 97.31 111 ASN B O 1
ATOM 4243 N N . TRP B 1 112 ? -7.117 -40.906 -12.578 1 97.56 112 TRP B N 1
ATOM 4244 C CA . TRP B 1 112 ? -8.102 -40.562 -11.555 1 97.56 112 TRP B CA 1
ATOM 4245 C C . TRP B 1 112 ? -7.621 -40.969 -10.172 1 97.56 112 TRP B C 1
ATOM 4247 O O . TRP B 1 112 ? -7.484 -42.156 -9.883 1 97.56 112 TRP B O 1
ATOM 4257 N N . ARG B 1 113 ? -7.41 -39.969 -9.297 1 97.44 113 ARG B N 1
ATOM 4258 C CA . ARG B 1 113 ? -7.066 -40.281 -7.906 1 97.44 113 ARG B CA 1
ATOM 4259 C C . ARG B 1 113 ? -8.297 -40.719 -7.117 1 97.44 113 ARG B C 1
ATOM 4261 O O . ARG B 1 113 ? -9.242 -39.938 -6.949 1 97.44 113 ARG B O 1
ATOM 4268 N N . LEU B 1 114 ? -8.234 -41.875 -6.645 1 97.44 114 LEU B N 1
ATOM 4269 C CA . LEU B 1 114 ? -9.391 -42.438 -5.945 1 97.44 114 LEU B CA 1
ATOM 4270 C C . LEU B 1 114 ? -9.266 -42.219 -4.438 1 97.44 114 LEU B C 1
ATOM 4272 O O . LEU B 1 114 ? -10.266 -41.969 -3.754 1 97.44 114 LEU B O 1
ATOM 4276 N N . PHE B 1 115 ? -8.062 -42.344 -3.916 1 97.38 115 PHE B N 1
ATOM 4277 C CA . PHE B 1 115 ? -7.859 -42.25 -2.475 1 97.38 115 PHE B CA 1
ATOM 4278 C C . PHE B 1 115 ? -6.461 -41.719 -2.16 1 97.38 115 PHE B C 1
ATOM 4280 O O . PHE B 1 115 ? -5.492 -42.094 -2.826 1 97.38 115 PHE B O 1
ATOM 4287 N N . ASP B 1 116 ? -6.363 -40.75 -1.166 1 96.81 116 ASP B N 1
ATOM 4288 C CA . ASP B 1 116 ? -5.059 -40.188 -0.845 1 96.81 116 ASP B CA 1
ATOM 4289 C C . ASP B 1 116 ? -4.934 -39.906 0.651 1 96.81 116 ASP B C 1
ATOM 4291 O O . ASP B 1 116 ? -4.25 -38.969 1.059 1 96.81 116 ASP B O 1
ATOM 4295 N N . PHE B 1 117 ? -5.738 -40.656 1.431 1 96.62 117 PHE B N 1
ATOM 4296 C CA . PHE B 1 117 ? -5.715 -40.625 2.889 1 96.62 117 PHE B CA 1
ATOM 4297 C C . PHE B 1 117 ? -5.973 -39.219 3.393 1 96.62 117 PHE B C 1
ATOM 4299 O O . PHE B 1 117 ? -5.355 -38.781 4.363 1 96.62 117 PHE B O 1
ATOM 4306 N N . GLY B 1 118 ? -6.746 -38.469 2.668 1 96.62 118 GLY B N 1
ATOM 4307 C CA . GLY B 1 118 ? -7.305 -37.219 3.188 1 96.62 118 GLY B CA 1
ATOM 4308 C C . GLY B 1 118 ? -6.574 -35.969 2.691 1 96.62 118 GLY B C 1
ATOM 4309 O O . GLY B 1 118 ? -6.895 -34.875 3.098 1 96.62 118 GLY B O 1
ATOM 4310 N N . GLY B 1 119 ? -5.52 -36.062 1.844 1 97.06 119 GLY B N 1
ATOM 4311 C CA . GLY B 1 119 ? -4.801 -34.906 1.312 1 97.06 119 GLY B CA 1
ATOM 4312 C C . GLY B 1 119 ? -5.691 -33.938 0.562 1 97.06 119 GLY B C 1
ATOM 4313 O O . GLY B 1 119 ? -5.688 -32.75 0.841 1 97.06 119 GLY B O 1
ATOM 4314 N N . ARG B 1 120 ? -6.52 -34.438 -0.32 1 97.19 120 ARG B N 1
ATOM 4315 C CA . ARG B 1 120 ? -7.426 -33.594 -1.104 1 97.19 120 ARG B CA 1
ATOM 4316 C C . ARG B 1 120 ? -8.5 -32.969 -0.219 1 97.19 120 ARG B C 1
ATOM 4318 O O . ARG B 1 120 ? -8.891 -31.812 -0.42 1 97.19 120 ARG B O 1
ATOM 4325 N N . SER B 1 121 ? -9 -33.781 0.718 1 97.75 121 SER B N 1
ATOM 4326 C CA . SER B 1 121 ? -9.992 -33.25 1.649 1 97.75 121 SER B CA 1
ATOM 4327 C C . SER B 1 121 ? -9.422 -32.094 2.467 1 97.75 121 SER B C 1
ATOM 4329 O O . SER B 1 121 ? -10.078 -31.062 2.629 1 97.75 121 SER B O 1
ATOM 4331 N N . ALA B 1 122 ? -8.203 -32.219 2.977 1 98 122 ALA B N 1
ATOM 4332 C CA . ALA B 1 122 ? -7.551 -31.172 3.756 1 98 122 ALA B CA 1
ATOM 4333 C C . ALA B 1 122 ? -7.289 -29.938 2.898 1 98 122 ALA B C 1
ATOM 4335 O O . ALA B 1 122 ? -7.457 -28.812 3.361 1 98 122 ALA B O 1
ATOM 4336 N N . ASN B 1 123 ? -6.867 -30.172 1.69 1 97.69 123 ASN B N 1
ATOM 4337 C CA . ASN B 1 123 ? -6.641 -29.062 0.774 1 97.69 123 ASN B CA 1
ATOM 4338 C C . ASN B 1 123 ? -7.93 -28.281 0.499 1 97.69 123 ASN B C 1
ATOM 4340 O O . ASN B 1 123 ? -7.922 -27.047 0.455 1 97.69 123 ASN B O 1
ATOM 4344 N N . ARG B 1 124 ? -9.078 -28.984 0.275 1 97.62 124 ARG B N 1
ATOM 4345 C CA . ARG B 1 124 ? -10.375 -28.359 0.062 1 97.62 124 ARG B CA 1
ATOM 4346 C C . ARG B 1 124 ? -10.805 -27.562 1.293 1 97.62 124 ARG B C 1
ATOM 4348 O O . ARG B 1 124 ? -11.305 -26.453 1.174 1 97.62 124 ARG B O 1
ATOM 4355 N N . GLU B 1 125 ? -10.57 -28.156 2.428 1 98.06 125 GLU B N 1
ATOM 4356 C CA . GLU B 1 125 ? -10.93 -27.453 3.656 1 98.06 125 GLU B CA 1
ATOM 4357 C C . GLU B 1 125 ? -10.094 -26.188 3.836 1 98.06 125 GLU B C 1
ATOM 4359 O O . GLU B 1 125 ? -10.617 -25.141 4.227 1 98.06 125 GLU B O 1
ATOM 4364 N N . ALA B 1 126 ? -8.758 -26.266 3.576 1 98 126 ALA B N 1
ATOM 4365 C CA . ALA B 1 126 ? -7.895 -25.078 3.617 1 98 126 ALA B CA 1
ATOM 4366 C C . ALA B 1 126 ? -8.398 -24 2.66 1 98 126 ALA B C 1
ATOM 4368 O O . ALA B 1 126 ? -8.43 -22.828 3.012 1 98 126 ALA B O 1
ATOM 4369 N N . ALA B 1 127 ? -8.812 -24.406 1.469 1 97.81 127 ALA B N 1
ATOM 4370 C CA . ALA B 1 127 ? -9.344 -23.484 0.474 1 97.81 127 ALA B CA 1
ATOM 4371 C C . ALA B 1 127 ? -10.641 -22.844 0.96 1 97.81 127 ALA B C 1
ATOM 4373 O O . ALA B 1 127 ? -10.844 -21.641 0.776 1 97.81 127 ALA B O 1
ATOM 4374 N N . ASN B 1 128 ? -11.547 -23.688 1.544 1 97.75 128 ASN B N 1
ATOM 4375 C CA . ASN B 1 128 ? -12.789 -23.156 2.098 1 97.75 128 ASN B CA 1
ATOM 4376 C C . ASN B 1 128 ? -12.516 -22.125 3.18 1 97.75 128 ASN B C 1
ATOM 4378 O O . ASN B 1 128 ? -13.18 -21.078 3.221 1 97.75 128 ASN B O 1
ATOM 4382 N N . GLU B 1 129 ? -11.555 -22.438 4.043 1 97.94 129 GLU B N 1
ATOM 4383 C CA . GLU B 1 129 ? -11.203 -21.5 5.102 1 97.94 129 GLU B CA 1
ATOM 4384 C C . GLU B 1 129 ? -10.641 -20.203 4.52 1 97.94 129 GLU B C 1
ATOM 4386 O O . GLU B 1 129 ? -10.938 -19.109 5.016 1 97.94 129 GLU B O 1
ATOM 4391 N N . MET B 1 130 ? -9.875 -20.312 3.484 1 97.88 130 MET B N 1
ATOM 4392 C CA . MET B 1 130 ? -9.32 -19.109 2.848 1 97.88 130 MET B CA 1
ATOM 4393 C C . MET B 1 130 ? -10.422 -18.297 2.182 1 97.88 130 MET B C 1
ATOM 4395 O O . MET B 1 130 ? -10.352 -17.062 2.141 1 97.88 130 MET B O 1
ATOM 4399 N N . LEU B 1 131 ? -11.469 -18.969 1.626 1 96.31 131 LEU B N 1
ATOM 4400 C CA . LEU B 1 131 ? -12.633 -18.25 1.096 1 96.31 131 LEU B CA 1
ATOM 4401 C C . LEU B 1 131 ? -13.367 -17.516 2.205 1 96.31 131 LEU B C 1
ATOM 4403 O O . LEU B 1 131 ? -13.75 -16.359 2.031 1 96.31 131 LEU B O 1
ATOM 4407 N N . LEU B 1 132 ? -13.492 -18.172 3.357 1 96.38 132 LEU B N 1
ATOM 4408 C CA . LEU B 1 132 ? -14.109 -17.516 4.508 1 96.38 132 LEU B CA 1
ATOM 4409 C C . LEU B 1 132 ? -13.289 -16.312 4.941 1 96.38 132 LEU B C 1
ATOM 4411 O O . LEU B 1 132 ? -13.844 -15.266 5.289 1 96.38 132 LEU B O 1
ATOM 4415 N N . ALA B 1 133 ? -11.938 -16.406 4.93 1 97.06 133 ALA B N 1
ATOM 4416 C CA . ALA B 1 133 ? -11.055 -15.297 5.246 1 97.06 133 ALA B CA 1
ATOM 4417 C C . ALA B 1 133 ? -11.266 -14.133 4.281 1 97.06 133 ALA B C 1
ATOM 4419 O O . ALA B 1 133 ? -11.289 -12.969 4.691 1 97.06 133 ALA B O 1
ATOM 4420 N N . ALA B 1 134 ? -11.453 -14.469 3.02 1 95.81 134 ALA B N 1
ATOM 4421 C CA . ALA B 1 134 ? -11.68 -13.438 2.008 1 95.81 134 ALA B CA 1
ATOM 4422 C C . ALA B 1 134 ? -13 -12.719 2.24 1 95.81 134 ALA B C 1
ATOM 4424 O O . ALA B 1 134 ? -13.086 -11.5 2.115 1 95.81 134 ALA B O 1
ATOM 4425 N N . ILE B 1 135 ? -14.047 -13.484 2.58 1 93.31 135 ILE B N 1
ATOM 4426 C CA . ILE B 1 135 ? -15.367 -12.906 2.852 1 93.31 135 ILE B CA 1
ATOM 4427 C C . ILE B 1 135 ? -15.281 -11.984 4.062 1 93.31 135 ILE B C 1
ATOM 4429 O O . ILE B 1 135 ? -15.75 -10.844 4.016 1 93.31 135 ILE B O 1
ATOM 4433 N N . ALA B 1 136 ? -14.602 -12.453 5.109 1 93.31 136 ALA B N 1
ATOM 4434 C CA . ALA B 1 136 ? -14.414 -11.633 6.297 1 93.31 136 ALA B CA 1
ATOM 4435 C C . ALA B 1 136 ? -13.547 -10.406 5.988 1 93.31 136 ALA B C 1
ATOM 4437 O O . ALA B 1 136 ? -13.781 -9.328 6.531 1 93.31 136 ALA B O 1
ATOM 4438 N N . GLY B 1 137 ? -12.562 -10.602 5.152 1 94.06 137 GLY B N 1
ATOM 4439 C CA . GLY B 1 137 ? -11.727 -9.492 4.719 1 94.06 137 GLY B CA 1
ATOM 4440 C C . GLY B 1 137 ? -12.508 -8.422 3.977 1 94.06 137 GLY B C 1
ATOM 4441 O O . GLY B 1 137 ? -12.227 -7.23 4.121 1 94.06 137 GLY B O 1
ATOM 4442 N N . HIS B 1 138 ? -13.469 -8.82 3.168 1 92.56 138 HIS B N 1
ATOM 4443 C CA . HIS B 1 138 ? -14.352 -7.883 2.477 1 92.56 138 HIS B CA 1
ATOM 4444 C C . HIS B 1 138 ? -15.203 -7.09 3.467 1 92.56 138 HIS B C 1
ATOM 4446 O O . HIS B 1 138 ? -15.312 -5.867 3.352 1 92.56 138 HIS B O 1
ATOM 4452 N N . ASP B 1 139 ? -15.688 -7.777 4.465 1 90.06 139 ASP B N 1
ATOM 4453 C CA . ASP B 1 139 ? -16.469 -7.113 5.508 1 90.06 139 ASP B CA 1
ATOM 4454 C C . ASP B 1 139 ? -15.617 -6.105 6.273 1 90.06 139 ASP B C 1
ATOM 4456 O O . ASP B 1 139 ? -16.078 -5.012 6.602 1 90.06 139 ASP B O 1
ATOM 4460 N N . ALA B 1 140 ? -14.414 -6.461 6.578 1 90.69 140 ALA B N 1
ATOM 4461 C CA . ALA B 1 140 ? -13.492 -5.559 7.262 1 90.69 140 ALA B CA 1
ATOM 4462 C C . ALA B 1 140 ? -13.211 -4.32 6.414 1 90.69 140 ALA B C 1
ATOM 4464 O O . ALA B 1 140 ? -13.109 -3.211 6.941 1 90.69 140 ALA B O 1
ATOM 4465 N N . ALA B 1 141 ? -13.078 -4.52 5.125 1 90.88 141 ALA B N 1
ATOM 4466 C CA . ALA B 1 141 ? -12.836 -3.402 4.215 1 90.88 141 ALA B CA 1
ATOM 4467 C C . ALA B 1 141 ? -14.031 -2.455 4.176 1 90.88 141 ALA B C 1
ATOM 4469 O O . ALA B 1 141 ? -13.859 -1.236 4.094 1 90.88 141 ALA B O 1
ATOM 4470 N N . LEU B 1 142 ? -15.25 -3.047 4.215 1 88.94 142 LEU B N 1
ATOM 4471 C CA . LEU B 1 142 ? -16.453 -2.227 4.277 1 88.94 142 LEU B CA 1
ATOM 4472 C C . LEU B 1 142 ? -16.453 -1.349 5.523 1 88.94 142 LEU B C 1
ATOM 4474 O O . LEU B 1 142 ? -16.703 -0.144 5.441 1 88.94 142 LEU B O 1
ATOM 4478 N N . GLN B 1 143 ? -16.062 -1.917 6.602 1 86.56 143 GLN B N 1
ATOM 4479 C CA . GLN B 1 143 ? -16.016 -1.193 7.867 1 86.56 143 GLN B CA 1
ATOM 4480 C C . GLN B 1 143 ? -14.953 -0.104 7.844 1 86.56 143 GLN B C 1
ATOM 4482 O O . GLN B 1 143 ? -15.188 1.017 8.297 1 86.56 143 GLN B O 1
ATOM 4487 N N . LYS B 1 144 ? -13.828 -0.461 7.363 1 88.5 144 LYS B N 1
ATOM 4488 C CA . LYS B 1 144 ? -12.734 0.496 7.281 1 88.5 144 LYS B CA 1
ATOM 4489 C C . LYS B 1 144 ? -13.094 1.678 6.387 1 88.5 144 LYS B C 1
ATOM 4491 O O . LYS B 1 144 ? -12.789 2.826 6.711 1 88.5 144 LYS B O 1
ATOM 4496 N N . THR B 1 145 ? -13.758 1.367 5.273 1 90.19 145 THR B N 1
ATOM 4497 C CA . THR B 1 145 ? -14.18 2.42 4.355 1 90.19 145 THR B CA 1
ATOM 4498 C C . THR B 1 145 ? -15.211 3.328 5.016 1 90.19 145 THR B C 1
ATOM 4500 O O . THR B 1 145 ? -15.125 4.555 4.914 1 90.19 145 THR B O 1
ATOM 4503 N N . MET B 1 146 ? -16.156 2.756 5.711 1 87.88 146 MET B N 1
ATOM 4504 C CA . MET B 1 146 ? -17.156 3.547 6.41 1 87.88 146 MET B CA 1
ATOM 4505 C C . MET B 1 146 ? -16.516 4.449 7.457 1 87.88 146 MET B C 1
ATOM 4507 O O . MET B 1 146 ? -16.828 5.641 7.531 1 87.88 146 MET B O 1
ATOM 4511 N N . ALA B 1 147 ? -15.586 3.906 8.25 1 86.75 147 ALA B N 1
ATOM 4512 C CA . ALA B 1 147 ? -14.891 4.688 9.266 1 86.75 147 ALA B CA 1
ATOM 4513 C C . ALA B 1 147 ? -14.109 5.84 8.641 1 86.75 147 ALA B C 1
ATOM 4515 O O . ALA B 1 147 ? -14.125 6.961 9.148 1 86.75 147 ALA B O 1
ATOM 4516 N N . SER B 1 148 ? -13.477 5.574 7.547 1 90.69 148 SER B N 1
ATOM 4517 C CA . SER B 1 148 ? -12.656 6.574 6.871 1 90.69 148 SER B CA 1
ATOM 4518 C C . SER B 1 148 ? -13.508 7.707 6.312 1 90.69 148 SER B C 1
ATOM 4520 O O . SER B 1 148 ? -13.148 8.883 6.438 1 90.69 148 SER B O 1
ATOM 4522 N N . VAL B 1 149 ? -14.648 7.375 5.711 1 91.88 149 VAL B N 1
ATOM 4523 C CA . VAL B 1 149 ? -15.523 8.391 5.133 1 91.88 149 VAL B CA 1
ATOM 4524 C C . VAL B 1 149 ? -16.156 9.219 6.246 1 91.88 149 VAL B C 1
ATOM 4526 O O . VAL B 1 149 ? -16.281 10.445 6.125 1 91.88 149 VAL B O 1
ATOM 4529 N N . ILE B 1 150 ? -16.562 8.594 7.324 1 89.38 150 ILE B N 1
ATOM 4530 C CA . ILE B 1 150 ? -17.125 9.312 8.469 1 89.38 150 ILE B CA 1
ATOM 4531 C C . ILE B 1 150 ? -16.094 10.32 8.992 1 89.38 150 ILE B C 1
ATOM 4533 O O . ILE B 1 150 ? -16.422 11.492 9.203 1 89.38 150 ILE B O 1
ATOM 4537 N N . GLN B 1 151 ? -14.875 9.891 9.125 1 90.5 151 GLN B N 1
ATOM 4538 C CA . GLN B 1 151 ? -13.812 10.766 9.594 1 90.5 151 GLN B CA 1
ATOM 4539 C C . GLN B 1 151 ? -13.578 11.93 8.633 1 90.5 151 GLN B C 1
ATOM 4541 O O . GLN B 1 151 ? -13.492 13.086 9.047 1 90.5 151 GLN B O 1
ATOM 4546 N N . SER B 1 152 ? -13.523 11.555 7.371 1 94.81 152 SER B N 1
ATOM 4547 C CA . SER B 1 152 ? -13.289 12.594 6.371 1 94.81 152 SER B CA 1
ATOM 4548 C C . SER B 1 152 ? -14.445 13.586 6.316 1 94.81 152 SER B C 1
ATOM 4550 O O . SER B 1 152 ? -14.242 14.781 6.137 1 94.81 152 SER B O 1
ATOM 4552 N N . TRP B 1 153 ? -15.656 13.109 6.492 1 93.69 153 TRP B N 1
ATOM 4553 C CA . TRP B 1 153 ? -16.844 13.953 6.465 1 93.69 153 TRP B CA 1
ATOM 4554 C C . TRP B 1 153 ? -16.844 14.938 7.633 1 93.69 153 TRP B C 1
ATOM 4556 O O . TRP B 1 153 ? -17.031 16.141 7.438 1 93.69 153 TRP B O 1
ATOM 4566 N N . PHE B 1 154 ? -16.547 14.484 8.773 1 92.62 154 PHE B N 1
ATOM 4567 C CA . PHE B 1 154 ? -16.547 15.367 9.938 1 92.62 154 PHE B CA 1
ATOM 4568 C C . PHE B 1 154 ? -15.359 16.328 9.891 1 92.62 154 PHE B C 1
ATOM 4570 O O . PHE B 1 154 ? -15.469 17.469 10.344 1 92.62 154 PHE B O 1
ATOM 4577 N N . GLU B 1 155 ? -14.227 15.859 9.359 1 94.5 155 GLU B N 1
ATOM 4578 C CA . GLU B 1 155 ? -13.094 16.766 9.188 1 94.5 155 GLU B CA 1
ATOM 4579 C C . GLU B 1 155 ? -13.438 17.906 8.234 1 94.5 155 GLU B C 1
ATOM 4581 O O . GLU B 1 155 ? -13.086 19.062 8.492 1 94.5 155 GLU B O 1
ATOM 4586 N N . ALA B 1 156 ? -14.133 17.578 7.152 1 95.69 156 ALA B N 1
ATOM 4587 C CA . ALA B 1 156 ? -14.57 18.594 6.207 1 95.69 156 ALA B CA 1
ATOM 4588 C C . ALA B 1 156 ? -15.578 19.547 6.852 1 95.69 156 ALA B C 1
ATOM 4590 O O . ALA B 1 156 ? -15.484 20.766 6.707 1 95.69 156 ALA B O 1
ATOM 4591 N N . MET B 1 157 ? -16.5 19.016 7.629 1 94.06 157 MET B N 1
ATOM 4592 C CA . MET B 1 157 ? -17.5 19.812 8.328 1 94.06 157 MET B CA 1
ATOM 4593 C C . MET B 1 157 ? -16.844 20.75 9.344 1 94.06 157 MET B C 1
ATOM 4595 O O . MET B 1 157 ? -17.203 21.922 9.43 1 94.06 157 MET B O 1
ATOM 4599 N N . THR B 1 158 ? -15.875 20.172 10.062 1 94.69 158 THR B N 1
ATOM 4600 C CA . THR B 1 158 ? -15.156 20.953 11.062 1 94.69 158 THR B CA 1
ATOM 4601 C C . THR B 1 158 ? -14.367 22.078 10.406 1 94.69 158 THR B C 1
ATOM 4603 O O . THR B 1 158 ? -14.414 23.234 10.859 1 94.69 158 THR B O 1
ATOM 4606 N N . SER B 1 159 ? -13.68 21.734 9.367 1 96.25 159 SER B N 1
ATOM 4607 C CA . SER B 1 159 ? -12.867 22.75 8.703 1 96.25 159 SER B CA 1
ATOM 4608 C C . SER B 1 159 ? -13.742 23.828 8.078 1 96.25 159 SER B C 1
ATOM 4610 O O . SER B 1 159 ? -13.344 25 8.023 1 96.25 159 SER B O 1
ATOM 4612 N N . GLN B 1 160 ? -14.93 23.484 7.613 1 95.5 160 GLN B N 1
ATOM 4613 C CA . GLN B 1 160 ? -15.883 24.469 7.121 1 95.5 160 GLN B CA 1
ATOM 4614 C C . GLN B 1 160 ? -16.312 25.422 8.234 1 95.5 160 GLN B C 1
ATOM 4616 O O . GLN B 1 160 ? -16.328 26.641 8.039 1 95.5 160 GLN B O 1
ATOM 4621 N N . ALA B 1 161 ? -16.641 24.875 9.344 1 95.12 161 ALA B N 1
ATOM 4622 C CA . ALA B 1 161 ? -17.062 25.688 10.484 1 95.12 161 ALA B CA 1
ATOM 4623 C C . ALA B 1 161 ? -15.938 26.594 10.969 1 95.12 161 ALA B C 1
ATOM 4625 O O . ALA B 1 161 ? -16.172 27.75 11.297 1 95.12 161 ALA B O 1
ATOM 4626 N N . VAL B 1 162 ? -14.734 26.031 11 1 95.88 162 VAL B N 1
ATOM 4627 C CA . VAL B 1 162 ? -13.578 26.812 11.43 1 95.88 162 VAL B CA 1
ATOM 4628 C C . VAL B 1 162 ? -13.32 27.953 10.445 1 95.88 162 VAL B C 1
ATOM 4630 O O . VAL B 1 162 ? -13.031 29.078 10.844 1 95.88 162 VAL B O 1
ATOM 4633 N N . MET B 1 163 ? -13.461 27.656 9.164 1 95.62 163 MET B N 1
ATOM 4634 C CA . MET B 1 163 ? -13.305 28.688 8.141 1 95.62 163 MET B CA 1
ATOM 4635 C C . MET B 1 163 ? -14.297 29.828 8.359 1 95.62 163 MET B C 1
ATOM 4637 O O . MET B 1 163 ? -13.914 31 8.375 1 95.62 163 MET B O 1
ATOM 4641 N N . ASN B 1 164 ? -15.539 29.516 8.609 1 95.44 164 ASN B N 1
ATOM 4642 C CA . ASN B 1 164 ? -16.562 30.531 8.852 1 95.44 164 ASN B CA 1
ATOM 4643 C C . ASN B 1 164 ? -16.281 31.328 10.109 1 95.44 164 ASN B C 1
ATOM 4645 O O . ASN B 1 164 ? -16.406 32.562 10.109 1 95.44 164 ASN B O 1
ATOM 4649 N N . ALA B 1 165 ? -15.828 30.594 11.141 1 94.69 165 ALA B N 1
ATOM 4650 C CA . ALA B 1 165 ? -15.523 31.25 12.406 1 94.69 165 ALA B CA 1
ATOM 4651 C C . ALA B 1 165 ? -14.352 32.219 12.25 1 94.69 165 ALA B C 1
ATOM 4653 O O . ALA B 1 165 ? -14.391 33.344 12.766 1 94.69 165 ALA B O 1
ATOM 4654 N N . ARG B 1 166 ? -13.328 31.812 11.578 1 96.19 166 ARG B N 1
ATOM 4655 C CA . ARG B 1 166 ? -12.141 32.656 11.398 1 96.19 166 ARG B CA 1
ATOM 4656 C C . ARG B 1 166 ? -12.461 33.844 10.523 1 96.19 166 ARG B C 1
ATOM 4658 O O . ARG B 1 166 ? -11.898 34.938 10.727 1 96.19 166 ARG B O 1
ATOM 4665 N N . GLN B 1 167 ? -13.344 33.719 9.578 1 95.81 167 GLN B N 1
ATOM 4666 C CA . GLN B 1 167 ? -13.789 34.844 8.766 1 95.81 167 GLN B CA 1
ATOM 4667 C C . GLN B 1 167 ? -14.547 35.875 9.609 1 95.81 167 GLN B C 1
ATOM 4669 O O . GLN B 1 167 ? -14.352 37.062 9.461 1 95.81 167 GLN B O 1
ATOM 4674 N N . GLN B 1 168 ? -15.328 35.375 10.5 1 94.56 168 GLN B N 1
ATOM 4675 C CA . GLN B 1 168 ? -16.062 36.25 11.406 1 94.56 168 GLN B CA 1
ATOM 4676 C C . GLN B 1 168 ? -15.102 37 12.328 1 94.56 168 GLN B C 1
ATOM 4678 O O . GLN B 1 168 ? -15.305 38.188 12.594 1 94.56 168 GLN B O 1
ATOM 4683 N N . ILE B 1 169 ? -14.078 36.312 12.758 1 94.19 169 ILE B N 1
ATOM 4684 C CA . ILE B 1 169 ? -13.102 36.938 13.641 1 94.19 169 ILE B CA 1
ATOM 4685 C C . ILE B 1 169 ? -12.344 38.031 12.883 1 94.19 169 ILE B C 1
ATOM 4687 O O . ILE B 1 169 ? -12.031 39.094 13.445 1 94.19 169 ILE B O 1
ATOM 4691 N N . ALA B 1 170 ? -12.031 37.812 11.648 1 95.38 170 ALA B N 1
ATOM 4692 C CA . ALA B 1 170 ? -11.375 38.812 10.828 1 95.38 170 ALA B CA 1
ATOM 4693 C C . ALA B 1 170 ? -12.266 40.031 10.641 1 95.38 170 ALA B C 1
ATOM 4695 O O . ALA B 1 170 ? -11.781 41.188 10.664 1 95.38 170 ALA B O 1
ATOM 4696 N N . GLN B 1 171 ? -13.516 39.844 10.555 1 95.56 171 GLN B N 1
ATOM 4697 C CA . GLN B 1 171 ? -14.461 40.969 10.438 1 95.56 171 GLN B CA 1
ATOM 4698 C C . GLN B 1 171 ? -14.523 41.781 11.727 1 95.56 171 GLN B C 1
ATOM 4700 O O . GLN B 1 171 ? -14.562 43 11.68 1 95.56 171 GLN B O 1
ATOM 4705 N N . LEU B 1 172 ? -14.5 41.062 12.812 1 93.25 172 LEU B N 1
ATOM 4706 C CA . LEU B 1 172 ? -14.492 41.719 14.109 1 93.25 172 LEU B CA 1
ATOM 4707 C C . LEU B 1 172 ? -13.219 42.531 14.289 1 93.25 172 LEU B C 1
ATOM 4709 O O . LEU B 1 172 ? -13.266 43.656 14.797 1 93.25 172 LEU B O 1
ATOM 4713 N N . ALA B 1 173 ? -12.117 41.938 13.906 1 94.25 173 ALA B N 1
ATOM 4714 C CA . ALA B 1 173 ? -10.836 42.656 13.992 1 94.25 173 ALA B CA 1
ATOM 4715 C C . ALA B 1 173 ? -10.836 43.875 13.117 1 94.25 173 ALA B C 1
ATOM 4717 O O . ALA B 1 173 ? -10.273 44.938 13.492 1 94.25 173 ALA B O 1
ATOM 4718 N N . GLN B 1 174 ? -11.469 43.844 11.969 1 95.62 174 GLN B N 1
ATOM 4719 C CA . GLN B 1 174 ? -11.586 45 11.078 1 95.62 174 GLN B CA 1
ATOM 4720 C C . GLN B 1 174 ? -12.406 46.094 11.719 1 95.62 174 GLN B C 1
ATOM 4722 O O . GLN B 1 174 ? -12.055 47.281 11.609 1 95.62 174 GLN B O 1
ATOM 4727 N N . GLN B 1 175 ? -13.43 45.75 12.398 1 94.06 175 GLN B N 1
ATOM 4728 C CA . GLN B 1 175 ? -14.25 46.75 13.117 1 94.06 175 GLN B CA 1
ATOM 4729 C C . GLN B 1 175 ? -13.453 47.406 14.227 1 94.06 175 GLN B C 1
ATOM 4731 O O . GLN B 1 175 ? -13.57 48.625 14.43 1 94.06 175 GLN B O 1
ATOM 4736 N N . THR B 1 176 ? -12.688 46.625 14.906 1 93.5 176 THR B N 1
ATOM 4737 C CA . THR B 1 176 ? -11.859 47.156 15.992 1 93.5 176 THR B CA 1
ATOM 4738 C C . THR B 1 176 ? -10.844 48.156 15.453 1 93.5 176 THR B C 1
ATOM 4740 O O . THR B 1 176 ? -10.609 49.188 16.062 1 93.5 176 THR B O 1
ATOM 4743 N N . LEU B 1 177 ? -10.242 47.812 14.32 1 93.75 177 LEU B N 1
ATOM 4744 C CA . LEU B 1 177 ? -9.297 48.75 13.695 1 93.75 177 LEU B CA 1
ATOM 4745 C C . LEU B 1 177 ? -9.984 50.031 13.305 1 93.75 177 LEU B C 1
ATOM 4747 O O . LEU B 1 177 ? -9.43 51.125 13.516 1 93.75 177 LEU B O 1
ATOM 4751 N N . THR B 1 178 ? -11.172 50 12.82 1 95.12 178 THR B N 1
ATOM 4752 C CA . THR B 1 178 ? -11.93 51.156 12.406 1 95.12 178 THR B CA 1
ATOM 4753 C C . THR B 1 178 ? -12.219 52.062 13.602 1 95.12 178 THR B C 1
ATOM 4755 O O . THR B 1 178 ? -12.086 53.281 13.516 1 95.12 178 THR B O 1
ATOM 4758 N N . VAL B 1 179 ? -12.547 51.469 14.703 1 93.12 179 VAL B N 1
ATOM 4759 C CA . VAL B 1 179 ? -12.828 52.219 15.922 1 93.12 179 VAL B CA 1
ATOM 4760 C C . VAL B 1 179 ? -11.547 52.875 16.422 1 93.12 179 VAL B C 1
ATOM 4762 O O . VAL B 1 179 ? -11.562 54.031 16.812 1 93.12 179 VAL B O 1
ATOM 4765 N N . ALA B 1 180 ? -10.477 52.062 16.406 1 93.44 180 ALA B N 1
ATOM 4766 C CA . ALA B 1 180 ? -9.195 52.625 16.859 1 93.44 180 ALA B CA 1
ATOM 4767 C C . ALA B 1 180 ? -8.766 53.781 15.984 1 93.44 180 ALA B C 1
ATOM 4769 O O . ALA B 1 180 ? -8.258 54.781 16.484 1 93.44 180 ALA B O 1
ATOM 4770 N N . GLN B 1 181 ? -9.016 53.75 14.727 1 94.19 181 GLN B N 1
ATOM 4771 C CA . GLN B 1 181 ? -8.672 54.812 13.789 1 94.19 181 GLN B CA 1
ATOM 4772 C C . GLN B 1 181 ? -9.508 56.062 14.047 1 94.19 181 GLN B C 1
ATOM 4774 O O . GLN B 1 181 ? -9 57.188 14.016 1 94.19 181 GLN B O 1
ATOM 4779 N N . ARG B 1 182 ? -10.727 55.875 14.328 1 92.88 182 ARG B N 1
ATOM 4780 C CA . ARG B 1 182 ? -11.617 57 14.625 1 92.88 182 ARG B CA 1
ATOM 4781 C C . ARG B 1 182 ? -11.211 57.688 15.922 1 92.88 182 ARG B C 1
ATOM 4783 O O . ARG B 1 182 ? -11.227 58.906 16 1 92.88 182 ARG B O 1
ATOM 4790 N N . ARG B 1 183 ? -10.836 56.969 16.875 1 92.12 183 ARG B N 1
ATOM 4791 C CA . ARG B 1 183 ? -10.43 57.531 18.156 1 92.12 183 ARG B CA 1
ATOM 4792 C C . ARG B 1 183 ? -9.109 58.281 18.031 1 92.12 183 ARG B C 1
ATOM 4794 O O . ARG B 1 183 ? -8.922 59.312 18.656 1 92.12 183 ARG B O 1
ATOM 4801 N N . GLU B 1 184 ? -8.258 57.656 17.234 1 91.62 184 GLU B N 1
ATOM 4802 C CA . GLU B 1 184 ? -6.984 58.344 17.016 1 91.62 184 GLU B CA 1
ATOM 4803 C C . GLU B 1 184 ? -7.195 59.688 16.328 1 91.62 184 GLU B C 1
ATOM 4805 O O . GLU B 1 184 ? -6.574 60.688 16.703 1 91.62 184 GLU B O 1
ATOM 4810 N N . SER B 1 185 ? -8.078 59.781 15.43 1 93.44 185 SER B N 1
ATOM 4811 C CA . SER B 1 185 ? -8.352 61 14.688 1 93.44 185 SER B CA 1
ATOM 4812 C C . SER B 1 185 ? -8.961 62.094 15.578 1 93.44 185 SER B C 1
ATOM 4814 O O . SER B 1 185 ? -8.781 63.281 15.336 1 93.44 185 SER B O 1
ATOM 4816 N N . LYS B 1 186 ? -9.602 61.656 16.656 1 91.94 186 LYS B N 1
ATOM 4817 C CA . LYS B 1 186 ? -10.219 62.562 17.609 1 91.94 186 LYS B CA 1
ATOM 4818 C C . LYS B 1 186 ? -9.281 62.875 18.781 1 91.94 186 LYS B C 1
ATOM 4820 O O . LYS B 1 186 ? -9.648 63.594 19.703 1 91.94 186 LYS B O 1
ATOM 4825 N N . GLY B 1 187 ? -8.117 62.281 18.734 1 88.44 187 GLY B N 1
ATOM 4826 C CA . GLY B 1 187 ? -7.121 62.531 19.766 1 88.44 187 GLY B CA 1
ATOM 4827 C C . GLY B 1 187 ? -7.406 61.781 21.047 1 88.44 187 GLY B C 1
ATOM 4828 O O . GLY B 1 187 ? -6.812 62.062 22.094 1 88.44 187 GLY B O 1
ATOM 4829 N N . ALA B 1 188 ? -8.281 60.812 20.906 1 87.44 188 ALA B N 1
ATOM 4830 C CA . ALA B 1 188 ? -8.734 60.094 22.094 1 87.44 188 ALA B CA 1
ATOM 4831 C C . ALA B 1 188 ? -7.852 58.875 22.375 1 87.44 188 ALA B C 1
ATOM 4833 O O . ALA B 1 188 ? -7.938 58.25 23.438 1 87.44 188 ALA B O 1
ATOM 4834 N N . THR B 1 189 ? -7.039 58.438 21.5 1 85.94 189 THR B N 1
ATOM 4835 C CA . THR B 1 189 ? -6.105 57.344 21.672 1 85.94 189 THR B CA 1
ATOM 4836 C C . THR B 1 189 ? -4.816 57.594 20.906 1 85.94 189 THR B C 1
ATOM 4838 O O . THR B 1 189 ? -4.668 58.625 20.25 1 85.94 189 THR B O 1
ATOM 4841 N N . THR B 1 190 ? -3.863 56.719 21.109 1 84.94 190 THR B N 1
ATOM 4842 C CA . THR B 1 190 ? -2.547 56.906 20.516 1 84.94 190 THR B CA 1
ATOM 4843 C C . THR B 1 190 ? -2.426 56.094 19.219 1 84.94 190 THR B C 1
ATOM 4845 O O . THR B 1 190 ? -3.25 55.219 18.953 1 84.94 190 THR B O 1
ATOM 4848 N N . GLN B 1 191 ? -1.417 56.469 18.438 1 87.25 191 GLN B N 1
ATOM 4849 C CA . GLN B 1 191 ? -1.098 55.75 17.203 1 87.25 191 GLN B CA 1
ATOM 4850 C C . GLN B 1 191 ? -0.74 54.281 17.5 1 87.25 191 GLN B C 1
ATOM 4852 O O . GLN B 1 191 ? -0.961 53.406 16.672 1 87.25 191 GLN B O 1
ATOM 4857 N N . ASP B 1 192 ? -0.387 54 18.672 1 84.94 192 ASP B N 1
ATOM 4858 C CA . ASP B 1 192 ? 0.001 52.656 19.094 1 84.94 192 ASP B CA 1
ATOM 4859 C C . ASP B 1 192 ? -1.205 51.719 19.109 1 84.94 192 ASP B C 1
ATOM 4861 O O . ASP B 1 192 ? -1.097 50.562 18.75 1 84.94 192 ASP B O 1
ATOM 4865 N N . ASP B 1 193 ? -2.281 52.312 19.516 1 87.5 193 ASP B N 1
ATOM 4866 C CA . ASP B 1 193 ? -3.504 51.5 19.531 1 87.5 193 ASP B CA 1
ATOM 4867 C C . ASP B 1 193 ? -3.9 51.062 18.109 1 87.5 193 ASP B C 1
ATOM 4869 O O . ASP B 1 193 ? -4.293 49.938 17.891 1 87.5 193 ASP B O 1
ATOM 4873 N N . THR B 1 194 ? -3.73 51.969 17.219 1 91.12 194 THR B N 1
ATOM 4874 C CA . THR B 1 194 ? -4.074 51.688 15.828 1 91.12 194 THR B CA 1
ATOM 4875 C C . THR B 1 194 ? -3.125 50.656 15.227 1 91.12 194 THR B C 1
ATOM 4877 O O . THR B 1 194 ? -3.555 49.781 14.5 1 91.12 194 THR B O 1
ATOM 4880 N N . LEU B 1 195 ? -1.874 50.781 15.57 1 88.06 195 LEU B N 1
ATOM 4881 C CA . LEU B 1 195 ? -0.896 49.844 15.062 1 88.06 195 LEU B CA 1
ATOM 4882 C C . LEU B 1 195 ? -1.154 48.438 15.633 1 88.06 195 LE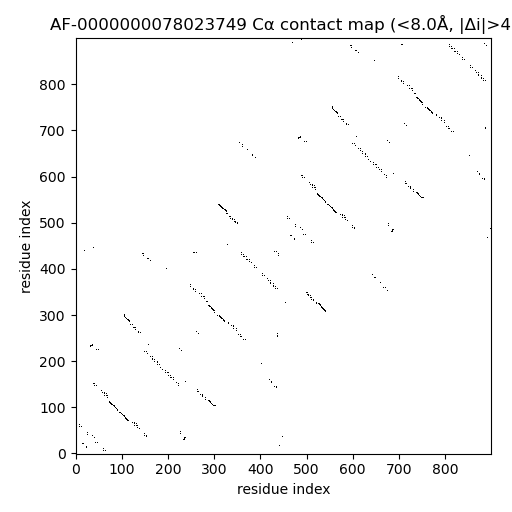U B C 1
ATOM 4884 O O . LEU B 1 195 ? -1.021 47.438 14.922 1 88.06 195 LEU B O 1
ATOM 4888 N N . GLN B 1 196 ? -1.546 48.344 16.859 1 88.31 196 GLN B N 1
ATOM 4889 C CA . GLN B 1 196 ? -1.861 47.062 17.484 1 88.31 196 GLN B CA 1
ATOM 4890 C C . GLN B 1 196 ? -3.105 46.438 16.859 1 88.31 196 GLN B C 1
ATOM 4892 O O . GLN B 1 196 ? -3.143 45.219 16.625 1 88.31 196 GLN B O 1
ATOM 4897 N N . ALA B 1 197 ? -4.043 47.25 16.641 1 91.25 197 ALA B N 1
ATOM 4898 C CA . ALA B 1 197 ? -5.266 46.75 15.992 1 91.25 197 ALA B CA 1
ATOM 4899 C C . ALA B 1 197 ? -4.988 46.281 14.57 1 91.25 197 ALA B C 1
ATOM 4901 O O . ALA B 1 197 ? -5.562 45.312 14.109 1 91.25 197 ALA B O 1
ATOM 4902 N N . ALA B 1 198 ? -4.109 47 13.922 1 91.12 198 ALA B N 1
ATOM 4903 C CA . ALA B 1 198 ? -3.734 46.625 12.562 1 91.12 198 ALA B CA 1
ATOM 4904 C C . ALA B 1 198 ? -3.006 45.281 12.547 1 91.12 198 ALA B C 1
ATOM 4906 O O . ALA B 1 198 ? -3.246 44.469 11.672 1 91.12 198 ALA B O 1
ATOM 4907 N N . THR B 1 199 ? -2.146 45.062 13.484 1 89.25 199 THR B N 1
ATOM 4908 C CA . THR B 1 199 ? -1.444 43.781 13.617 1 89.25 199 THR B CA 1
ATOM 4909 C C . THR B 1 199 ? -2.428 42.656 13.891 1 89.25 199 THR B C 1
ATOM 4911 O O . THR B 1 199 ? -2.311 41.562 13.312 1 89.25 199 THR B O 1
ATOM 4914 N N . ALA B 1 200 ? -3.334 42.906 14.742 1 91.56 200 ALA B N 1
ATOM 4915 C CA . ALA B 1 200 ? -4.336 41.906 15.086 1 91.56 200 ALA B CA 1
ATOM 4916 C C . ALA B 1 200 ? -5.184 41.531 13.867 1 91.56 200 ALA B C 1
ATOM 4918 O O . ALA B 1 200 ? -5.52 40.375 13.656 1 91.56 200 ALA B O 1
ATOM 4919 N N . LEU B 1 201 ? -5.605 42.531 13.055 1 92.56 201 LEU B N 1
ATOM 4920 C CA . LEU B 1 201 ? -6.367 42.281 11.844 1 92.56 201 LEU B CA 1
ATOM 4921 C C . LEU B 1 201 ? -5.559 41.438 10.859 1 92.56 201 LEU B C 1
ATOM 4923 O O . LEU B 1 201 ? -6.07 40.469 10.305 1 92.56 201 LEU B O 1
ATOM 4927 N N . ALA B 1 202 ? -4.312 41.812 10.688 1 90.5 202 ALA B N 1
ATOM 4928 C CA . ALA B 1 202 ? -3.457 41.062 9.781 1 90.5 202 ALA B CA 1
ATOM 4929 C C . ALA B 1 202 ? -3.346 39.625 10.227 1 90.5 202 ALA B C 1
ATOM 4931 O O . ALA B 1 202 ? -3.404 38.688 9.398 1 90.5 202 ALA B O 1
ATOM 4932 N N . LYS B 1 203 ? -3.154 39.375 11.492 1 91.19 203 LYS B N 1
ATOM 4933 C CA . LYS B 1 203 ? -3.076 38.031 12.047 1 91.19 203 LYS B CA 1
ATOM 4934 C C . LYS B 1 203 ? -4.383 37.25 11.828 1 91.19 203 LYS B C 1
ATOM 4936 O O . LYS B 1 203 ? -4.371 36.094 11.469 1 91.19 203 LYS B O 1
ATOM 4941 N N . ALA B 1 204 ? -5.465 37.938 12.078 1 93.69 204 ALA B N 1
ATOM 4942 C CA . ALA B 1 204 ? -6.77 37.312 11.891 1 93.69 204 ALA B CA 1
ATOM 4943 C C . ALA B 1 204 ? -6.988 36.938 10.43 1 93.69 204 ALA B C 1
ATOM 4945 O O . ALA B 1 204 ? -7.543 35.875 10.133 1 93.69 204 ALA B O 1
ATOM 4946 N N . GLN B 1 205 ? -6.59 37.844 9.555 1 93.19 205 GLN B N 1
ATOM 4947 C CA . GLN B 1 205 ? -6.723 37.562 8.125 1 93.19 205 GLN B CA 1
ATOM 4948 C C . GLN B 1 205 ? -5.844 36.406 7.703 1 93.19 205 GLN B C 1
ATOM 4950 O O . GLN B 1 205 ? -6.266 35.562 6.898 1 93.19 205 GLN B O 1
ATOM 4955 N N . LEU B 1 206 ? -4.68 36.375 8.234 1 92.12 206 LEU B N 1
ATOM 4956 C CA . LEU B 1 206 ? -3.787 35.25 7.98 1 92.12 206 LEU B CA 1
ATOM 4957 C C . LEU B 1 206 ? -4.426 33.938 8.414 1 92.12 206 LEU B C 1
ATOM 4959 O O . LEU B 1 206 ? -4.422 32.938 7.664 1 92.12 206 LEU B O 1
ATOM 4963 N N . ASN B 1 207 ? -4.934 33.875 9.57 1 93.56 207 ASN B N 1
ATOM 4964 C CA . ASN B 1 207 ? -5.578 32.688 10.102 1 93.56 207 ASN B CA 1
ATOM 4965 C C . ASN B 1 207 ? -6.789 32.281 9.266 1 93.56 207 ASN B C 1
ATOM 4967 O O . ASN B 1 207 ? -7.047 31.094 9.07 1 93.56 207 ASN B O 1
ATOM 4971 N N . ALA B 1 208 ? -7.562 33.281 8.781 1 94.75 208 ALA B N 1
ATOM 4972 C CA . ALA B 1 208 ? -8.719 33 7.93 1 94.75 208 ALA B CA 1
ATOM 4973 C C . ALA B 1 208 ? -8.281 32.375 6.609 1 94.75 208 ALA B C 1
ATOM 4975 O O . ALA B 1 208 ? -8.938 31.438 6.117 1 94.75 208 ALA B O 1
ATOM 4976 N N . MET B 1 209 ? -7.207 32.812 6.086 1 92.44 209 MET B N 1
ATOM 4977 C CA . MET B 1 209 ? -6.695 32.281 4.832 1 92.44 209 MET B CA 1
ATOM 4978 C C . MET B 1 209 ? -6.242 30.828 5.016 1 92.44 209 MET B C 1
ATOM 4980 O O . MET B 1 209 ? -6.523 29.969 4.172 1 92.44 209 MET B O 1
ATOM 4984 N N . HIS B 1 210 ? -5.551 30.5 6.117 1 93.19 210 HIS B N 1
ATOM 4985 C CA . HIS B 1 210 ? -5.141 29.141 6.418 1 93.19 210 HIS B CA 1
ATOM 4986 C C . HIS B 1 210 ? -6.352 28.219 6.578 1 93.19 210 HIS B C 1
ATOM 4988 O O . HIS B 1 210 ? -6.348 27.078 6.102 1 93.19 210 HIS B O 1
ATOM 4994 N N . ALA B 1 211 ? -7.324 28.75 7.238 1 95.62 211 ALA B N 1
ATOM 4995 C CA . ALA B 1 211 ? -8.531 27.953 7.461 1 95.62 211 ALA B CA 1
ATOM 4996 C C . ALA B 1 211 ? -9.227 27.625 6.141 1 95.62 211 ALA B C 1
ATOM 4998 O O . ALA B 1 211 ? -9.75 26.531 5.965 1 95.62 211 ALA B O 1
ATOM 4999 N N . GLU B 1 212 ? -9.266 28.609 5.227 1 94.69 212 GLU B N 1
ATOM 5000 C CA . GLU B 1 212 ? -9.852 28.391 3.91 1 94.69 212 GLU B CA 1
ATOM 5001 C C . GLU B 1 212 ? -9.086 27.312 3.143 1 94.69 212 GLU B C 1
ATOM 5003 O O . GLU B 1 212 ? -9.695 26.438 2.514 1 94.69 212 GLU B O 1
ATOM 5008 N N . GLY B 1 213 ? -7.828 27.359 3.199 1 92.81 213 GLY B N 1
ATOM 5009 C CA . GLY B 1 213 ? -7.012 26.328 2.584 1 92.81 213 GLY B CA 1
ATOM 5010 C C . GLY B 1 213 ? -7.262 24.953 3.16 1 92.81 213 GLY B C 1
ATOM 5011 O O . GLY B 1 213 ? -7.367 23.969 2.418 1 92.81 213 GLY B O 1
ATOM 5012 N N . ASP B 1 214 ? -7.344 24.859 4.449 1 94.81 214 ASP B N 1
ATOM 5013 C CA . ASP B 1 214 ? -7.605 23.609 5.129 1 94.81 214 ASP B CA 1
ATOM 5014 C C . ASP B 1 214 ? -8.953 23.016 4.711 1 94.81 214 ASP B C 1
ATOM 5016 O O . ASP B 1 214 ? -9.094 21.812 4.539 1 94.81 214 ASP B O 1
ATOM 5020 N N . TYR B 1 215 ? -9.938 23.922 4.566 1 95 215 TYR B N 1
ATOM 5021 C CA . TYR B 1 215 ? -11.266 23.484 4.137 1 95 215 TYR B CA 1
ATOM 5022 C C . TYR B 1 215 ? -11.211 22.891 2.738 1 95 215 TYR B C 1
ATOM 5024 O O . TYR B 1 215 ? -11.758 21.812 2.5 1 95 215 TYR B O 1
ATOM 5032 N N . GLN B 1 216 ? -10.508 23.5 1.829 1 93.75 216 GLN B N 1
ATOM 5033 C CA . GLN B 1 216 ? -10.398 23 0.462 1 93.75 216 GLN B CA 1
ATOM 5034 C C . GLN B 1 216 ? -9.695 21.656 0.427 1 93.75 216 GLN B C 1
ATOM 5036 O O . GLN B 1 216 ? -10.109 20.75 -0.302 1 93.75 216 GLN B O 1
ATOM 5041 N N . LYS B 1 217 ? -8.703 21.469 1.241 1 94.62 217 LYS B N 1
ATOM 5042 C CA . LYS B 1 217 ? -7.969 20.219 1.31 1 94.62 217 LYS B CA 1
ATOM 5043 C C . LYS B 1 217 ? -8.844 19.094 1.87 1 94.62 217 LYS B C 1
ATOM 5045 O O . LYS B 1 217 ? -8.883 18 1.316 1 94.62 217 LYS B O 1
ATOM 5050 N N . ASN B 1 218 ? -9.516 19.438 2.926 1 96.25 218 ASN B N 1
ATOM 5051 C CA . ASN B 1 218 ? -10.352 18.406 3.551 1 96.25 218 ASN B CA 1
ATOM 5052 C C . ASN B 1 218 ? -11.531 18.031 2.666 1 96.25 218 ASN B C 1
ATOM 5054 O O . ASN B 1 218 ? -11.969 16.875 2.664 1 96.25 218 ASN B O 1
ATOM 5058 N N . LEU B 1 219 ? -12.031 19.031 1.941 1 95.56 219 LEU B N 1
ATOM 5059 C CA . LEU B 1 219 ? -13.102 18.734 0.991 1 95.56 219 LEU B CA 1
ATOM 5060 C C . LEU B 1 219 ? -12.609 17.797 -0.107 1 95.56 219 LEU B C 1
ATOM 5062 O O . LEU B 1 219 ? -13.32 16.875 -0.508 1 95.56 219 LEU B O 1
ATOM 5066 N N . ALA B 1 220 ? -11.438 18.016 -0.601 1 93.94 220 ALA B N 1
ATOM 5067 C CA . ALA B 1 220 ? -10.844 17.125 -1.599 1 93.94 220 ALA B CA 1
ATOM 5068 C C . ALA B 1 220 ? -10.672 15.711 -1.048 1 93.94 220 ALA B C 1
ATOM 5070 O O . ALA B 1 220 ? -10.938 14.727 -1.746 1 93.94 220 ALA B O 1
ATOM 5071 N N . LEU B 1 221 ? -10.25 15.648 0.199 1 95.69 221 LEU B N 1
ATOM 5072 C CA . LEU B 1 221 ? -10.07 14.352 0.837 1 95.69 221 LEU B CA 1
ATOM 5073 C C . LEU B 1 221 ? -11.406 13.625 0.976 1 95.69 221 LEU B C 1
ATOM 5075 O O . LEU B 1 221 ? -11.477 12.406 0.812 1 95.69 221 LEU B O 1
ATOM 5079 N N . LEU B 1 222 ? -12.43 14.383 1.271 1 96.25 222 LEU B N 1
ATOM 5080 C CA . LEU B 1 222 ? -13.758 13.789 1.359 1 96.25 222 LEU B CA 1
ATOM 5081 C C . LEU B 1 222 ? -14.203 13.258 0.002 1 96.25 222 LEU B C 1
ATOM 5083 O O . LEU B 1 222 ? -14.727 12.141 -0.091 1 96.25 222 LEU B O 1
ATOM 5087 N N . LYS B 1 223 ? -14.008 14.023 -1.013 1 94.75 223 LYS B N 1
ATOM 5088 C CA . LYS B 1 223 ? -14.375 13.586 -2.355 1 94.75 223 LYS B CA 1
ATOM 5089 C C . LYS B 1 223 ? -13.617 12.32 -2.748 1 94.75 223 LYS B C 1
ATOM 5091 O O . LYS B 1 223 ? -14.188 11.406 -3.344 1 94.75 223 LYS B O 1
ATOM 5096 N N . GLN B 1 224 ? -12.391 12.297 -2.385 1 93.88 224 GLN B N 1
ATOM 5097 C CA . GLN B 1 224 ? -11.586 11.102 -2.631 1 93.88 224 GLN B CA 1
ATOM 5098 C C . GLN B 1 224 ? -12.164 9.898 -1.896 1 93.88 224 GLN B C 1
ATOM 5100 O O . GLN B 1 224 ? -12.273 8.812 -2.469 1 93.88 224 GLN B O 1
ATOM 5105 N N . ALA B 1 225 ? -12.445 10.109 -0.617 1 94.06 225 ALA B N 1
ATOM 5106 C CA . ALA B 1 225 ? -12.984 9.016 0.194 1 94.06 225 ALA B CA 1
ATOM 5107 C C . ALA B 1 225 ? -14.289 8.492 -0.397 1 94.06 225 ALA B C 1
ATOM 5109 O O . ALA B 1 225 ? -14.586 7.297 -0.308 1 94.06 225 ALA B O 1
ATOM 5110 N N . MET B 1 226 ? -15.07 9.391 -1.009 1 93.44 226 MET B N 1
ATOM 5111 C CA . MET B 1 226 ? -16.359 9.023 -1.602 1 93.44 226 MET B CA 1
ATOM 5112 C C . MET B 1 226 ? -16.156 8.406 -2.984 1 93.44 226 MET B C 1
ATOM 5114 O O . MET B 1 226 ? -17.078 7.82 -3.547 1 93.44 226 MET B O 1
ATOM 5118 N N . GLY B 1 227 ? -14.977 8.562 -3.5 1 91.75 227 GLY B N 1
ATOM 5119 C CA . GLY B 1 227 ? -14.688 8.016 -4.82 1 91.75 227 GLY B CA 1
ATOM 5120 C C . GLY B 1 227 ? -15.383 8.773 -5.938 1 91.75 227 GLY B C 1
ATOM 5121 O O . GLY B 1 227 ? -15.844 8.172 -6.91 1 91.75 227 GLY B O 1
ATOM 5122 N N . ILE B 1 228 ? -15.586 10.062 -5.793 1 90.88 228 ILE B N 1
ATOM 5123 C CA . ILE B 1 228 ? -16.25 10.852 -6.828 1 90.88 228 ILE B CA 1
ATOM 5124 C C . ILE B 1 228 ? -15.227 11.758 -7.512 1 90.88 228 ILE B C 1
ATOM 5126 O O . ILE B 1 228 ? -14.094 11.906 -7.035 1 90.88 228 ILE B O 1
ATOM 5130 N N . ASN B 1 229 ? -15.695 12.281 -8.625 1 89.5 229 ASN B N 1
ATOM 5131 C CA . ASN B 1 229 ? -14.844 13.211 -9.352 1 89.5 229 ASN B CA 1
ATOM 5132 C C . ASN B 1 229 ? -14.484 14.43 -8.508 1 89.5 229 ASN B C 1
ATOM 5134 O O . ASN B 1 229 ? -15.359 15.023 -7.867 1 89.5 229 ASN B O 1
ATOM 5138 N N . LEU B 1 230 ? -13.188 14.742 -8.531 1 90.69 230 LEU B N 1
ATOM 5139 C CA . LEU B 1 230 ? -12.688 15.82 -7.68 1 90.69 230 LEU B CA 1
ATOM 5140 C C . LEU B 1 230 ? -13.242 17.172 -8.141 1 90.69 230 LEU B C 1
ATOM 5142 O O . LEU B 1 230 ? -13.234 18.141 -7.375 1 90.69 230 LEU B O 1
ATOM 5146 N N . ALA B 1 231 ? -13.711 17.25 -9.383 1 86.56 231 ALA B N 1
ATOM 5147 C CA . ALA B 1 231 ? -14.25 18.484 -9.914 1 86.56 231 ALA B CA 1
ATOM 5148 C C . ALA B 1 231 ? -15.711 18.672 -9.508 1 86.56 231 ALA B C 1
ATOM 5150 O O . ALA B 1 231 ? -16.281 19.75 -9.672 1 86.56 231 ALA B O 1
ATOM 5151 N N . THR B 1 232 ? -16.281 17.656 -8.898 1 90.06 232 THR B N 1
ATOM 5152 C CA . THR B 1 232 ? -17.672 17.719 -8.484 1 90.06 232 THR B CA 1
ATOM 5153 C C . THR B 1 232 ? -17.859 18.734 -7.359 1 90.06 232 THR B C 1
ATOM 5155 O O . THR B 1 232 ? -17.094 18.75 -6.398 1 90.06 232 THR B O 1
ATOM 5158 N N . ALA B 1 233 ? -18.875 19.578 -7.527 1 92 233 ALA B N 1
ATOM 5159 C CA . ALA B 1 233 ? -19.188 20.531 -6.465 1 92 233 ALA B CA 1
ATOM 5160 C C . ALA B 1 233 ? -19.953 19.844 -5.328 1 92 233 ALA B C 1
ATOM 5162 O O . ALA B 1 233 ? -20.953 19.172 -5.566 1 92 233 ALA B O 1
ATOM 5163 N N . VAL B 1 234 ? -19.406 19.953 -4.172 1 94.62 234 VAL B N 1
ATOM 5164 C CA . VAL B 1 234 ? -20.031 19.375 -2.992 1 94.62 234 VAL B CA 1
ATOM 5165 C C . VAL B 1 234 ? -20.281 20.453 -1.952 1 94.62 234 VAL B C 1
ATOM 5167 O O . VAL B 1 234 ? -19.422 21.281 -1.68 1 94.62 234 VAL B O 1
ATOM 5170 N N . HIS B 1 235 ? -21.531 20.469 -1.472 1 92.94 235 HIS B N 1
ATOM 5171 C CA . HIS B 1 235 ? -21.891 21.375 -0.394 1 92.94 235 HIS B CA 1
ATOM 5172 C C . HIS B 1 235 ? -22.203 20.625 0.888 1 92.94 235 HIS B C 1
ATOM 5174 O O . HIS B 1 235 ? -22.906 19.594 0.854 1 92.94 235 HIS B O 1
ATOM 5180 N N . LEU B 1 236 ? -21.594 21.047 1.938 1 94.5 236 LEU B N 1
ATOM 5181 C CA . LEU B 1 236 ? -21.844 20.422 3.232 1 94.5 236 LEU B CA 1
ATOM 5182 C C . LEU B 1 236 ? -22.875 21.219 4.023 1 94.5 236 LEU B C 1
ATOM 5184 O O . LEU B 1 236 ? -23 22.422 3.854 1 94.5 236 LEU B O 1
ATOM 5188 N N . PRO B 1 237 ? -23.672 20.516 4.816 1 91.62 237 PRO B N 1
ATOM 5189 C CA . PRO B 1 237 ? -24.594 21.25 5.684 1 91.62 237 PRO B CA 1
ATOM 5190 C C . PRO B 1 237 ? -23.875 22.047 6.762 1 91.62 237 PRO B C 1
ATOM 5192 O O . PRO B 1 237 ? -22.672 21.875 6.973 1 91.62 237 PRO B O 1
ATOM 5195 N N . THR B 1 238 ? -24.672 22.922 7.363 1 88.25 238 THR B N 1
ATOM 5196 C CA . THR B 1 238 ? -24.125 23.703 8.469 1 88.25 238 THR B CA 1
ATOM 5197 C C . THR B 1 238 ? -24.047 22.844 9.734 1 88.25 238 THR B C 1
ATOM 5199 O O . THR B 1 238 ? -24.922 22.016 9.984 1 88.25 238 THR B O 1
ATOM 5202 N N . GLN B 1 239 ? -22.875 22.969 10.406 1 85.44 239 GLN B N 1
ATOM 5203 C CA . GLN B 1 239 ? -22.719 22.234 11.656 1 85.44 239 GLN B CA 1
ATOM 5204 C C . GLN B 1 239 ? -23.797 22.625 12.664 1 85.44 239 GLN B C 1
ATOM 5206 O O . GLN B 1 239 ? -24.094 23.797 12.836 1 85.44 239 GLN B O 1
ATOM 5211 N N . PRO B 1 240 ? -24.375 21.594 13.227 1 78.19 240 PRO B N 1
ATOM 5212 C CA . PRO B 1 240 ? -25.359 21.938 14.258 1 78.19 240 PRO B CA 1
ATOM 5213 C C . PRO B 1 240 ? -24.734 22.609 15.477 1 78.19 240 PRO B C 1
ATOM 5215 O O . PRO B 1 240 ? -23.609 22.281 15.859 1 78.19 240 PRO B O 1
ATOM 5218 N N . GLU B 1 241 ? -25.359 23.547 16 1 71.81 241 GLU B N 1
ATOM 5219 C CA . GLU B 1 241 ? -24.859 24.297 17.156 1 71.81 241 GLU B CA 1
ATOM 5220 C C . GLU B 1 241 ? -25.016 23.484 18.438 1 71.81 241 GLU B C 1
ATOM 5222 O O . GLU B 1 241 ? -24.266 23.688 19.406 1 71.81 241 GLU B O 1
ATOM 5227 N N . ARG B 1 242 ? -26.016 22.609 18.547 1 71.75 242 ARG B N 1
ATOM 5228 C CA . ARG B 1 242 ? -26.266 21.828 19.734 1 71.75 242 ARG B CA 1
ATOM 5229 C C . ARG B 1 242 ? -26.375 20.344 19.406 1 71.75 242 ARG B C 1
ATOM 5231 O O . ARG B 1 242 ? -26.875 19.969 18.344 1 71.75 242 ARG B O 1
ATOM 5238 N N . VAL B 1 243 ? -25.656 19.656 20.219 1 76.88 243 VAL B N 1
ATOM 5239 C CA . VAL B 1 243 ? -25.719 18.203 20.062 1 76.88 243 VAL B CA 1
ATOM 5240 C C . VAL B 1 243 ? -26.219 17.562 21.359 1 76.88 243 VAL B C 1
ATOM 5242 O O . VAL B 1 243 ? -25.906 18.062 22.453 1 76.88 243 VAL B O 1
ATOM 5245 N N . ASN B 1 244 ? -27.141 16.594 21.203 1 72.88 244 ASN B N 1
ATOM 5246 C CA . ASN B 1 244 ? -27.625 15.844 22.359 1 72.88 244 ASN B CA 1
ATOM 5247 C C . ASN B 1 244 ? -26.719 14.672 22.688 1 72.88 244 ASN B C 1
ATOM 5249 O O . ASN B 1 244 ? -26.516 13.781 21.875 1 72.88 244 ASN B O 1
ATOM 5253 N N . PRO B 1 245 ? -26.156 14.789 23.953 1 75.19 245 PRO B N 1
ATOM 5254 C CA . PRO B 1 245 ? -25.297 13.664 24.344 1 75.19 245 PRO B CA 1
ATOM 5255 C C . PRO B 1 245 ? -26.062 12.344 24.406 1 75.19 245 PRO B C 1
ATOM 5257 O O . PRO B 1 245 ? -27.234 12.32 24.781 1 75.19 245 PRO B O 1
ATOM 5260 N N . ALA B 1 246 ? -25.516 11.312 23.75 1 73.5 246 ALA B N 1
ATOM 5261 C CA . ALA B 1 246 ? -26.078 9.969 23.828 1 73.5 246 ALA B CA 1
ATOM 5262 C C . ALA B 1 246 ? -25.203 9.062 24.703 1 73.5 246 ALA B C 1
ATOM 5264 O O . ALA B 1 246 ? -24.031 9.375 24.953 1 73.5 246 ALA B O 1
ATOM 5265 N N . ASP B 1 247 ? -25.859 8.047 25.219 1 74.88 247 ASP B N 1
ATOM 5266 C CA . ASP B 1 247 ? -25.125 7.094 26.047 1 74.88 247 ASP B CA 1
ATOM 5267 C C . ASP B 1 247 ? -24.156 6.266 25.219 1 74.88 247 ASP B C 1
ATOM 5269 O O . ASP B 1 247 ? -24.484 5.855 24.094 1 74.88 247 ASP B O 1
ATOM 5273 N N . ILE B 1 248 ? -22.906 6.117 25.688 1 81.38 248 ILE B N 1
ATOM 5274 C CA . ILE B 1 248 ? -21.875 5.359 24.984 1 81.38 248 ILE B CA 1
ATOM 5275 C C . ILE B 1 248 ? -21.828 3.932 25.516 1 81.38 248 ILE B C 1
ATOM 5277 O O . ILE B 1 248 ? -21.094 3.09 24.984 1 81.38 248 ILE B O 1
ATOM 5281 N N . HIS B 1 249 ? -22.672 3.496 26.312 1 81.81 249 HIS B N 1
ATOM 5282 C CA . HIS B 1 249 ? -22.781 2.15 26.875 1 81.81 249 HIS B CA 1
ATOM 5283 C C . HIS B 1 249 ? -21.484 1.725 27.547 1 81.81 249 HIS B C 1
ATOM 5285 O O . HIS B 1 249 ? -20.484 2.445 27.484 1 81.81 249 HIS B O 1
ATOM 5291 N N . ASP B 1 250 ? -21.422 0.556 28.125 1 89.69 250 ASP B N 1
ATOM 5292 C CA . ASP B 1 250 ? -20.297 0.064 28.922 1 89.69 250 ASP B CA 1
ATOM 5293 C C . ASP B 1 250 ? -19.203 -0.488 28.016 1 89.69 250 ASP B C 1
ATOM 5295 O O . ASP B 1 250 ? -19.484 -1.138 27 1 89.69 250 ASP B O 1
ATOM 5299 N N . LEU B 1 251 ? -17.938 -0.217 28.453 1 93 251 LEU B N 1
ATOM 5300 C CA . LEU B 1 251 ? -16.766 -0.631 27.672 1 93 251 LEU B CA 1
ATOM 5301 C C . LEU B 1 251 ? -16.734 -2.146 27.5 1 93 251 LEU B C 1
ATOM 5303 O O . LEU B 1 251 ? -16.422 -2.645 26.422 1 93 251 LEU B O 1
ATOM 5307 N N . ASN B 1 252 ? -17.078 -2.91 28.547 1 93.56 252 ASN B N 1
ATOM 5308 C CA . ASN B 1 252 ? -17 -4.367 28.5 1 93.56 252 ASN B CA 1
ATOM 5309 C C . ASN B 1 252 ? -17.938 -4.949 27.453 1 93.56 252 ASN B C 1
ATOM 5311 O O . ASN B 1 252 ? -17.625 -5.949 26.812 1 93.56 252 ASN B O 1
ATOM 5315 N N . GLN B 1 253 ? -19.047 -4.434 27.328 1 90.75 253 GLN B N 1
ATOM 5316 C CA . GLN B 1 253 ? -20 -4.891 26.328 1 90.75 253 GLN B CA 1
ATOM 5317 C C . GLN B 1 253 ? -19.453 -4.699 24.922 1 90.75 253 GLN B C 1
ATOM 5319 O O . GLN B 1 253 ? -19.578 -5.586 24.078 1 90.75 253 GLN B O 1
ATOM 5324 N N . TRP B 1 254 ? -18.797 -3.57 24.719 1 91.25 254 TRP B N 1
ATOM 5325 C CA . TRP B 1 254 ? -18.203 -3.295 23.406 1 91.25 254 TRP B CA 1
ATOM 5326 C C . TRP B 1 254 ? -17.062 -4.262 23.109 1 91.25 254 TRP B C 1
ATOM 5328 O O . TRP B 1 254 ? -16.938 -4.754 21.984 1 91.25 254 TRP B O 1
ATOM 5338 N N . LEU B 1 255 ? -16.25 -4.535 24.125 1 94.25 255 LEU B N 1
ATOM 5339 C CA . LEU B 1 255 ? -15.102 -5.43 23.953 1 94.25 255 LEU B CA 1
ATOM 5340 C C . LEU B 1 255 ? -15.562 -6.84 23.609 1 94.25 255 LEU B C 1
ATOM 5342 O O . LEU B 1 255 ? -15 -7.48 22.719 1 94.25 255 LEU B O 1
ATOM 5346 N N . LYS B 1 256 ? -16.625 -7.348 24.234 1 93.12 256 LYS B N 1
ATOM 5347 C CA . LYS B 1 256 ? -17.156 -8.68 23.953 1 93.12 256 LYS B CA 1
ATOM 5348 C C . LYS B 1 256 ? -17.719 -8.773 22.547 1 93.12 256 LYS B C 1
ATOM 5350 O O . LYS B 1 256 ? -17.5 -9.758 21.844 1 93.12 256 LYS B O 1
ATOM 5355 N N . GLN B 1 257 ? -18.375 -7.762 22.203 1 89.38 257 GLN B N 1
ATOM 5356 C CA . GLN B 1 257 ? -18.953 -7.73 20.859 1 89.38 257 GLN B CA 1
ATOM 5357 C C . GLN B 1 257 ? -17.875 -7.707 19.781 1 89.38 257 GLN B C 1
ATOM 5359 O O . GLN B 1 257 ? -17.953 -8.438 18.797 1 89.38 257 GLN B O 1
ATOM 5364 N N . ALA B 1 258 ? -16.828 -6.891 19.953 1 91.81 258 ALA B N 1
ATOM 5365 C CA . ALA B 1 258 ? -15.727 -6.801 18.984 1 91.81 258 ALA B CA 1
ATOM 5366 C C . ALA B 1 258 ? -14.977 -8.125 18.891 1 91.81 258 ALA B C 1
ATOM 5368 O O . ALA B 1 258 ? -14.648 -8.578 17.781 1 91.81 258 ALA B O 1
ATOM 5369 N N . GLN B 1 259 ? -14.781 -8.758 20.031 1 93.19 259 GLN B N 1
ATOM 5370 C CA . GLN B 1 259 ? -14.023 -10 20.062 1 93.19 259 GLN B CA 1
ATOM 5371 C C . GLN B 1 259 ? -14.758 -11.117 19.328 1 93.19 259 GLN B C 1
ATOM 5373 O O . GLN B 1 259 ? -14.141 -11.945 18.656 1 93.19 259 GLN B O 1
ATOM 5378 N N . SER B 1 260 ? -16.031 -11.102 19.359 1 90.56 260 SER B N 1
ATOM 5379 C CA . SER B 1 260 ? -16.828 -12.203 18.797 1 90.56 260 SER B CA 1
ATOM 5380 C C . SER B 1 260 ? -17.203 -11.93 17.344 1 90.56 260 SER B C 1
ATOM 5382 O O . SER B 1 260 ? -17.344 -12.867 16.562 1 90.56 260 SER B O 1
ATOM 5384 N N . ARG B 1 261 ? -17.266 -10.609 17.016 1 88.19 261 ARG B N 1
ATOM 5385 C CA . ARG B 1 261 ? -17.969 -10.367 15.758 1 88.19 261 ARG B CA 1
ATOM 5386 C C . ARG B 1 261 ? -17.109 -9.578 14.781 1 88.19 261 ARG B C 1
ATOM 5388 O O . ARG B 1 261 ? -17.469 -9.414 13.617 1 88.19 261 ARG B O 1
ATOM 5395 N N . HIS B 1 262 ? -16.031 -9.039 15.234 1 91.62 262 HIS B N 1
ATOM 5396 C CA . HIS B 1 262 ? -15.258 -8.172 14.352 1 91.62 262 HIS B CA 1
ATOM 5397 C C . HIS B 1 262 ? -14.711 -8.953 13.156 1 91.62 262 HIS B C 1
ATOM 5399 O O . HIS B 1 262 ? -14.031 -9.961 13.328 1 91.62 262 HIS B O 1
ATOM 5405 N N . PRO B 1 263 ? -14.961 -8.469 11.945 1 92.81 263 PRO B N 1
ATOM 5406 C CA . PRO B 1 263 ? -14.594 -9.211 10.742 1 92.81 263 PRO B CA 1
ATOM 5407 C C . PRO B 1 263 ? -13.086 -9.43 10.609 1 92.81 263 PRO B C 1
ATOM 5409 O O . PRO B 1 263 ? -12.648 -10.461 10.109 1 92.81 263 PRO B O 1
ATOM 5412 N N . ALA B 1 264 ? -12.258 -8.5 11.062 1 93.88 264 ALA B N 1
ATOM 5413 C CA . ALA B 1 264 ? -10.805 -8.664 10.953 1 93.88 264 ALA B CA 1
ATOM 5414 C C . ALA B 1 264 ? -10.32 -9.82 11.812 1 93.88 264 ALA B C 1
ATOM 5416 O O . ALA B 1 264 ? -9.367 -10.516 11.453 1 93.88 264 ALA B O 1
ATOM 5417 N N . ILE B 1 265 ? -10.977 -10.039 12.938 1 95.81 265 ILE B N 1
ATOM 5418 C CA . ILE B 1 265 ? -10.633 -11.172 13.797 1 95.81 265 ILE B CA 1
ATOM 5419 C C . ILE B 1 265 ? -11.094 -12.469 13.141 1 95.81 265 ILE B C 1
ATOM 5421 O O . ILE B 1 265 ? -10.352 -13.461 13.125 1 95.81 265 ILE B O 1
ATOM 5425 N N . SER B 1 266 ? -12.297 -12.461 12.555 1 95.62 266 SER B N 1
ATOM 5426 C CA . SER B 1 266 ? -12.797 -13.617 11.828 1 95.62 266 SER B CA 1
ATOM 5427 C C . SER B 1 266 ? -11.875 -13.984 10.664 1 95.62 266 SER B C 1
ATOM 5429 O O . SER B 1 266 ? -11.633 -15.164 10.414 1 95.62 266 SER B O 1
ATOM 5431 N N . GLN B 1 267 ? -11.375 -12.914 9.969 1 96.5 267 GLN B N 1
ATOM 5432 C CA . GLN B 1 267 ? -10.445 -13.148 8.859 1 96.5 267 GLN B CA 1
ATOM 5433 C C . GLN B 1 267 ? -9.18 -13.844 9.344 1 96.5 267 GLN B C 1
ATOM 5435 O O . GLN B 1 267 ? -8.742 -14.836 8.758 1 96.5 267 GLN B O 1
ATOM 5440 N N . ALA B 1 268 ? -8.602 -13.367 10.43 1 97.62 268 ALA B N 1
ATOM 5441 C CA . ALA B 1 268 ? -7.371 -13.938 10.977 1 97.62 268 ALA B CA 1
ATOM 5442 C C . ALA B 1 268 ? -7.605 -15.359 11.469 1 97.62 268 ALA B C 1
ATOM 5444 O O . ALA B 1 268 ? -6.746 -16.234 11.305 1 97.62 268 ALA B O 1
ATOM 5445 N N . ARG B 1 269 ? -8.758 -15.617 12.078 1 98 269 ARG B N 1
ATOM 5446 C CA . ARG B 1 269 ? -9.102 -16.953 12.562 1 98 269 ARG B CA 1
ATOM 5447 C C . ARG B 1 269 ? -9.211 -17.938 11.406 1 98 269 ARG B C 1
ATOM 5449 O O . ARG B 1 269 ? -8.695 -19.062 11.484 1 98 269 ARG B O 1
ATOM 5456 N N . ALA B 1 270 ? -9.875 -17.516 10.344 1 98.25 270 ALA B N 1
ATOM 5457 C CA . ALA B 1 270 ? -10.023 -18.359 9.164 1 98.25 270 ALA B CA 1
ATOM 5458 C C . ALA B 1 270 ? -8.664 -18.688 8.555 1 98.25 270 ALA B C 1
ATOM 5460 O O . ALA B 1 270 ? -8.422 -19.812 8.117 1 98.25 270 ALA B O 1
ATOM 5461 N N . LYS B 1 271 ? -7.734 -17.734 8.531 1 98.25 271 LYS B N 1
ATOM 5462 C CA . LYS B 1 271 ? -6.395 -17.953 8 1 98.25 271 LYS B CA 1
ATOM 5463 C C . LYS B 1 271 ? -5.629 -18.969 8.852 1 98.25 271 LYS B C 1
ATOM 5465 O O . LYS B 1 271 ? -4.93 -19.828 8.328 1 98.25 271 LYS B O 1
ATOM 5470 N N . TRP B 1 272 ? -5.801 -18.859 10.172 1 98.25 272 TRP B N 1
ATOM 5471 C CA . TRP B 1 272 ? -5.176 -19.812 11.078 1 98.25 272 TRP B CA 1
ATOM 5472 C C . TRP B 1 272 ? -5.727 -21.219 10.852 1 98.25 272 TRP B C 1
ATOM 5474 O O . TRP B 1 272 ? -4.965 -22.188 10.797 1 98.25 272 TRP B O 1
ATOM 5484 N N . GLN B 1 273 ? -7.016 -21.344 10.672 1 98.56 273 GLN B N 1
ATOM 5485 C CA . GLN B 1 273 ? -7.629 -22.641 10.422 1 98.56 273 GLN B CA 1
ATOM 5486 C C . GLN B 1 273 ? -7.152 -23.234 9.094 1 98.56 273 GLN B C 1
ATOM 5488 O O . GLN B 1 273 ? -6.934 -24.438 8.992 1 98.56 273 GLN B O 1
ATOM 5493 N N . ALA B 1 274 ? -6.984 -22.328 8.086 1 98.62 274 ALA B N 1
ATOM 5494 C CA . ALA B 1 274 ? -6.457 -22.797 6.809 1 98.62 274 ALA B CA 1
ATOM 5495 C C . ALA B 1 274 ? -5.059 -23.391 6.969 1 98.62 274 ALA B C 1
ATOM 5497 O O . ALA B 1 274 ? -4.746 -24.422 6.387 1 98.62 274 ALA B O 1
ATOM 5498 N N . ASP B 1 275 ? -4.25 -22.734 7.762 1 98.38 275 ASP B N 1
ATOM 5499 C CA . ASP B 1 275 ? -2.891 -23.219 7.977 1 98.38 275 ASP B CA 1
ATOM 5500 C C . ASP B 1 275 ? -2.887 -24.547 8.742 1 98.38 275 ASP B C 1
ATOM 5502 O O . ASP B 1 275 ? -2.025 -25.391 8.523 1 98.38 275 ASP B O 1
ATOM 5506 N N . GLN B 1 276 ? -3.865 -24.75 9.672 1 98.38 276 GLN B N 1
ATOM 5507 C CA . GLN B 1 276 ? -4.027 -26.031 10.352 1 98.38 276 GLN B CA 1
ATOM 5508 C C . GLN B 1 276 ? -4.359 -27.141 9.359 1 98.38 276 GLN B C 1
ATOM 5510 O O . GLN B 1 276 ? -3.787 -28.234 9.422 1 98.38 276 GLN B O 1
ATOM 5515 N N . ASP B 1 277 ? -5.219 -26.828 8.469 1 98.31 277 ASP B N 1
ATOM 5516 C CA . ASP B 1 277 ? -5.586 -27.797 7.453 1 98.31 277 ASP B CA 1
ATOM 5517 C C . ASP B 1 277 ? -4.406 -28.109 6.531 1 98.31 277 ASP B C 1
ATOM 5519 O O . ASP B 1 277 ? -4.258 -29.234 6.051 1 98.31 277 ASP B O 1
ATOM 5523 N N . LYS B 1 278 ? -3.537 -27.125 6.32 1 98.31 278 LYS B N 1
ATOM 5524 C CA . LYS B 1 278 ? -2.359 -27.328 5.48 1 98.31 278 LYS B CA 1
ATOM 5525 C C . LYS B 1 278 ? -1.396 -28.328 6.113 1 98.31 278 LYS B C 1
ATOM 5527 O O . LYS B 1 278 ? -0.732 -29.094 5.41 1 98.31 278 LYS B O 1
ATOM 5532 N N . ILE B 1 279 ? -1.317 -28.391 7.453 1 98.19 279 ILE B N 1
ATOM 5533 C CA . ILE B 1 279 ? -0.502 -29.391 8.133 1 98.19 279 ILE B CA 1
ATOM 5534 C C . ILE B 1 279 ? -0.985 -30.797 7.762 1 98.19 279 ILE B C 1
ATOM 5536 O O . ILE B 1 279 ? -0.18 -31.672 7.434 1 98.19 279 ILE B O 1
ATOM 5540 N N . ILE B 1 280 ? -2.322 -30.969 7.758 1 97.94 280 ILE B N 1
ATOM 5541 C CA . ILE B 1 280 ? -2.916 -32.25 7.434 1 97.94 280 ILE B CA 1
ATOM 5542 C C . ILE B 1 280 ? -2.623 -32.594 5.977 1 97.94 280 ILE B C 1
ATOM 5544 O O . ILE B 1 280 ? -2.258 -33.75 5.664 1 97.94 280 ILE B O 1
ATOM 5548 N N . GLN B 1 281 ? -2.676 -31.578 5.125 1 97.56 281 GLN B N 1
ATOM 5549 C CA . GLN B 1 281 ? -2.398 -31.797 3.709 1 97.56 281 GLN B CA 1
ATOM 5550 C C . GLN B 1 281 ? -0.949 -32.219 3.49 1 97.56 281 GLN B C 1
ATOM 5552 O O . GLN B 1 281 ? -0.681 -33.188 2.771 1 97.56 281 GLN B O 1
ATOM 5557 N N . VAL B 1 282 ? -0.029 -31.578 4.152 1 97.56 282 VAL B N 1
ATOM 5558 C CA . VAL B 1 282 ? 1.392 -31.875 3.98 1 97.56 282 VAL B CA 1
ATOM 5559 C C . VAL B 1 282 ? 1.711 -33.25 4.543 1 97.56 282 VAL B C 1
ATOM 5561 O O . VAL B 1 282 ? 2.49 -34 3.953 1 97.56 282 VAL B O 1
ATOM 5564 N N . ARG B 1 283 ? 1.109 -33.688 5.633 1 96.81 283 ARG B N 1
ATOM 5565 C CA . ARG B 1 283 ? 1.297 -35 6.219 1 96.81 283 ARG B CA 1
ATOM 5566 C C . ARG B 1 283 ? 0.828 -36.094 5.27 1 96.81 283 ARG B C 1
ATOM 5568 O O . ARG B 1 283 ? 1.451 -37.156 5.176 1 96.81 283 ARG B O 1
ATOM 5575 N N . SER B 1 284 ? -0.222 -35.781 4.555 1 96.5 284 SER B N 1
ATOM 5576 C CA . SER B 1 284 ? -0.809 -36.781 3.668 1 96.5 284 SER B CA 1
ATOM 5577 C C . SER B 1 284 ? 0.121 -37.094 2.5 1 96.5 284 SER B C 1
ATOM 5579 O O . SER B 1 284 ? 0.015 -38.156 1.888 1 96.5 284 SER B O 1
ATOM 5581 N N . ASP B 1 285 ? 1.069 -36.188 2.148 1 94.44 285 ASP B N 1
ATOM 5582 C CA . ASP B 1 285 ? 2 -36.406 1.044 1 94.44 285 ASP B CA 1
ATOM 5583 C C . ASP B 1 285 ? 2.904 -37.594 1.31 1 94.44 285 ASP B C 1
ATOM 5585 O O . ASP B 1 285 ? 3.498 -38.156 0.381 1 94.44 285 ASP B O 1
ATOM 5589 N N . GLY B 1 286 ? 2.996 -38.062 2.6 1 94.62 286 GLY B N 1
ATOM 5590 C CA . GLY B 1 286 ? 3.82 -39.219 2.957 1 94.62 286 GLY B CA 1
ATOM 5591 C C . GLY B 1 286 ? 3.039 -40.5 3.037 1 94.62 286 GLY B C 1
ATOM 5592 O O . GLY B 1 286 ? 3.605 -41.562 3.332 1 94.62 286 GLY B O 1
ATOM 5593 N N . LEU B 1 287 ? 1.808 -40.469 2.668 1 96.25 287 LEU B N 1
ATOM 5594 C CA . LEU B 1 287 ? 0.954 -41.656 2.76 1 96.25 287 LEU B CA 1
ATOM 5595 C C . LEU B 1 287 ? 0.669 -42.219 1.376 1 96.25 287 LEU B C 1
ATOM 5597 O O . LEU B 1 287 ? 0.867 -41.531 0.365 1 96.25 287 LEU B O 1
ATOM 5601 N N . PRO B 1 288 ? 0.311 -43.438 1.24 1 96.62 288 PRO B N 1
ATOM 5602 C CA . PRO B 1 288 ? 0.042 -44.062 -0.06 1 96.62 288 PRO B CA 1
ATOM 5603 C C . PRO B 1 288 ? -1.095 -43.375 -0.815 1 96.62 288 PRO B C 1
ATOM 5605 O O . PRO B 1 288 ? -1.946 -42.75 -0.202 1 96.62 288 PRO B O 1
ATOM 5608 N N . THR B 1 289 ? -1.084 -43.438 -2.072 1 97.38 289 THR B N 1
ATOM 5609 C CA . THR B 1 289 ? -2.191 -43 -2.914 1 97.38 289 THR B CA 1
ATOM 5610 C C . THR B 1 289 ? -2.713 -44.156 -3.768 1 97.38 289 THR B C 1
ATOM 5612 O O . THR B 1 289 ? -1.967 -45.094 -4.086 1 97.38 289 THR B O 1
ATOM 5615 N N . LEU B 1 290 ? -4.008 -44.156 -4.07 1 98.12 290 LEU B N 1
ATOM 5616 C CA . LEU B 1 290 ? -4.652 -45.094 -4.98 1 98.12 290 LEU B CA 1
ATOM 5617 C C . LEU B 1 290 ? -5.184 -44.375 -6.215 1 98.12 290 LEU B C 1
ATOM 5619 O O . LEU B 1 290 ? -6.051 -43.5 -6.105 1 98.12 290 LEU B O 1
ATOM 5623 N N . ASP B 1 291 ? -4.621 -44.719 -7.309 1 97.94 291 ASP B N 1
ATOM 5624 C CA . ASP B 1 291 ? -5.027 -44.094 -8.555 1 97.94 291 ASP B CA 1
ATOM 5625 C C . ASP B 1 291 ? -5.574 -45.125 -9.547 1 97.94 291 ASP B C 1
ATOM 5627 O O . ASP B 1 291 ? -5.113 -46.281 -9.578 1 97.94 291 ASP B O 1
ATOM 5631 N N . MET B 1 292 ? -6.57 -44.656 -10.32 1 97.94 292 MET B N 1
ATOM 5632 C CA . MET B 1 292 ? -7.027 -45.406 -11.484 1 97.94 292 MET B CA 1
ATOM 5633 C C . MET B 1 292 ? -6.473 -44.812 -12.773 1 97.94 292 MET B C 1
ATOM 5635 O O . MET B 1 292 ? -6.52 -43.594 -12.969 1 97.94 292 MET B O 1
ATOM 5639 N N . THR B 1 293 ? -5.844 -45.594 -13.562 1 96.62 293 THR B N 1
ATOM 5640 C CA . THR B 1 293 ? -5.324 -45.156 -14.844 1 96.62 293 THR B CA 1
ATOM 5641 C C . THR B 1 293 ? -5.895 -46 -15.984 1 96.62 293 THR B C 1
ATOM 5643 O O . THR B 1 293 ? -6.195 -47.156 -15.805 1 96.62 293 THR B O 1
ATOM 5646 N N . ALA B 1 294 ? -6.18 -45.344 -17.078 1 96.38 294 ALA B N 1
ATOM 5647 C CA . ALA B 1 294 ? -6.562 -46 -18.328 1 96.38 294 ALA B CA 1
ATOM 5648 C C . ALA B 1 294 ? -5.816 -45.406 -19.516 1 96.38 294 ALA B C 1
ATOM 5650 O O . ALA B 1 294 ? -5.629 -44.188 -19.578 1 96.38 294 ALA B O 1
ATOM 5651 N N . HIS B 1 295 ? -5.195 -46.281 -20.359 1 95.12 295 HIS B N 1
ATOM 5652 C CA . HIS B 1 295 ? -4.5 -45.781 -21.547 1 95.12 295 HIS B CA 1
ATOM 5653 C C . HIS B 1 295 ? -4.938 -46.562 -22.781 1 95.12 295 HIS B C 1
ATOM 5655 O O . HIS B 1 295 ? -5.316 -47.719 -22.703 1 95.12 295 HIS B O 1
ATOM 5661 N N . ILE B 1 296 ? -4.984 -45.906 -23.891 1 94.69 296 ILE B N 1
ATOM 5662 C CA . ILE B 1 296 ? -5.121 -46.5 -25.219 1 94.69 296 ILE B CA 1
ATOM 5663 C C . ILE B 1 296 ? -4 -46 -26.125 1 94.69 296 ILE B C 1
ATOM 5665 O O . ILE B 1 296 ? -3.67 -44.812 -26.109 1 94.69 296 ILE B O 1
ATOM 5669 N N . SER B 1 297 ? -3.26 -46.906 -26.672 1 93.5 297 SER B N 1
ATOM 5670 C CA . SER B 1 297 ? -2.178 -46.531 -27.578 1 93.5 297 SER B CA 1
ATOM 5671 C C . SER B 1 297 ? -2.273 -47.312 -28.891 1 93.5 297 SER B C 1
ATOM 5673 O O . SER B 1 297 ? -2.656 -48.469 -28.906 1 93.5 297 SER B O 1
ATOM 5675 N N . ARG B 1 298 ? -2.037 -46.625 -29.969 1 92.56 298 ARG B N 1
ATOM 5676 C CA . ARG B 1 298 ? -1.942 -47.25 -31.297 1 92.56 298 ARG B CA 1
ATOM 5677 C C . ARG B 1 298 ? -0.578 -46.969 -31.922 1 92.56 298 ARG B C 1
ATOM 5679 O O . ARG B 1 298 ? -0.145 -45.812 -32 1 92.56 298 ARG B O 1
ATOM 5686 N N . ASN B 1 299 ? 0.155 -48.062 -32.344 1 90 299 ASN B N 1
ATOM 5687 C CA . ASN B 1 299 ? 1.445 -48.031 -33.031 1 90 299 ASN B CA 1
ATOM 5688 C C . ASN B 1 299 ? 2.557 -47.531 -32.094 1 90 299 ASN B C 1
ATOM 5690 O O . ASN B 1 299 ? 3.408 -46.75 -32.5 1 90 299 ASN B O 1
ATOM 5694 N N . GLY B 1 300 ? 2.385 -47.875 -30.766 1 84.38 300 GLY B N 1
ATOM 5695 C CA . GLY B 1 300 ? 3.449 -47.562 -29.828 1 84.38 300 GLY B CA 1
ATOM 5696 C C . GLY B 1 300 ? 3.021 -46.562 -28.75 1 84.38 300 GLY B C 1
ATOM 5697 O O . GLY B 1 300 ? 1.86 -46.156 -28.703 1 84.38 300 GLY B O 1
ATOM 5698 N N . PHE B 1 301 ? 4.016 -46.281 -27.875 1 84.19 301 PHE B N 1
ATOM 5699 C CA . PHE B 1 301 ? 3.787 -45.375 -26.75 1 84.19 301 PHE B CA 1
ATOM 5700 C C . PHE B 1 301 ? 4.586 -44.094 -26.922 1 84.19 301 PHE B C 1
ATOM 5702 O O . PHE B 1 301 ? 5.602 -44.094 -27.625 1 84.19 301 PHE B O 1
ATOM 5709 N N . PRO B 1 302 ? 4.059 -43 -26.266 1 83.06 302 PRO B N 1
ATOM 5710 C CA . PRO B 1 302 ? 4.824 -41.75 -26.344 1 83.06 302 PRO B CA 1
ATOM 5711 C C . PRO B 1 302 ? 6.266 -41.938 -25.875 1 83.06 302 PRO B C 1
ATOM 5713 O O . PRO B 1 302 ? 6.527 -42.656 -24.922 1 83.06 302 PRO B O 1
ATOM 5716 N N . ASN B 1 303 ? 7.125 -41.188 -26.484 1 75.44 303 ASN B N 1
ATOM 5717 C CA . ASN B 1 303 ? 8.547 -41.125 -26.172 1 75.44 303 ASN B CA 1
ATOM 5718 C C . ASN B 1 303 ? 9.234 -42.469 -26.453 1 75.44 303 ASN B C 1
ATOM 5720 O O . ASN B 1 303 ? 10.305 -42.75 -25.906 1 75.44 303 ASN B O 1
ATOM 5724 N N . GLN B 1 304 ? 8.438 -43.219 -27.172 1 76.12 304 GLN B N 1
ATOM 5725 C CA . GLN B 1 304 ? 9.016 -44.469 -27.688 1 76.12 304 GLN B CA 1
ATOM 5726 C C . GLN B 1 304 ? 8.93 -44.531 -29.203 1 76.12 304 GLN B C 1
ATOM 5728 O O . GLN B 1 304 ? 8.25 -43.719 -29.828 1 76.12 304 GLN B O 1
ATOM 5733 N N . GLY B 1 305 ? 9.805 -45.188 -29.938 1 77 305 GLY B N 1
ATOM 5734 C CA . GLY B 1 305 ? 9.766 -45.375 -31.375 1 77 305 GLY B CA 1
ATOM 5735 C C . GLY B 1 305 ? 8.508 -46.062 -31.859 1 77 305 GLY B C 1
ATOM 5736 O O . GLY B 1 305 ? 7.59 -46.312 -31.078 1 77 305 GLY B O 1
ATOM 5737 N N . LEU B 1 306 ? 8.242 -46 -33.156 1 81.81 306 LEU B N 1
ATOM 5738 C CA . LEU B 1 306 ? 7.121 -46.688 -33.781 1 81.81 306 LEU B CA 1
ATOM 5739 C C . LEU B 1 306 ? 7.242 -48.188 -33.594 1 81.81 306 LEU B C 1
ATOM 5741 O O . LEU B 1 306 ? 8.344 -48.75 -33.688 1 81.81 306 LEU B O 1
ATOM 5745 N N . SER B 1 307 ? 6.094 -48.719 -33.219 1 79.25 307 SER B N 1
ATOM 5746 C CA . SER B 1 307 ? 6.078 -50.188 -33.188 1 79.25 307 SER B CA 1
ATOM 5747 C C . SER B 1 307 ? 6.301 -50.781 -34.562 1 79.25 307 SER B C 1
ATOM 5749 O O . SER B 1 307 ? 5.871 -50.219 -35.562 1 79.25 307 SER B O 1
ATOM 5751 N N . SER B 1 308 ? 6.965 -51.844 -34.625 1 75.5 308 SER B N 1
ATOM 5752 C CA . SER B 1 308 ? 7.25 -52.531 -35.906 1 75.5 308 SER B CA 1
ATOM 5753 C C . SER B 1 308 ? 5.977 -53.094 -36.531 1 75.5 308 SER B C 1
ATOM 5755 O O . SER B 1 308 ? 5.898 -53.25 -37.75 1 75.5 308 SER B O 1
ATOM 5757 N N . ILE B 1 309 ? 5.02 -53.438 -35.719 1 77.12 309 ILE B N 1
ATOM 5758 C CA . ILE B 1 309 ? 3.732 -53.938 -36.188 1 77.12 309 ILE B CA 1
ATOM 5759 C C . ILE B 1 309 ? 2.613 -53.031 -35.719 1 77.12 309 ILE B C 1
ATOM 5761 O O . ILE B 1 309 ? 2.686 -52.469 -34.594 1 77.12 309 ILE B O 1
ATOM 5765 N N . SER B 1 310 ? 1.624 -52.812 -36.594 1 82.62 310 SER B N 1
ATOM 5766 C CA . SER B 1 310 ? 0.457 -52.031 -36.188 1 82.62 310 SER B CA 1
ATOM 5767 C C . SER B 1 310 ? -0.268 -52.719 -35.031 1 82.62 310 SER B C 1
ATOM 5769 O O . SER B 1 310 ? -0.639 -53.906 -35.125 1 82.62 310 SER B O 1
ATOM 5771 N N . GLN B 1 311 ? -0.333 -52.156 -33.906 1 88.06 311 GLN B N 1
ATOM 5772 C CA . GLN B 1 311 ? -0.975 -52.75 -32.75 1 88.06 311 GLN B CA 1
ATOM 5773 C C . GLN B 1 311 ? -1.713 -51.688 -31.922 1 88.06 311 GLN B C 1
ATOM 5775 O O . GLN B 1 311 ? -1.36 -50.531 -31.953 1 88.06 311 GLN B O 1
ATOM 5780 N N . THR B 1 312 ? -2.879 -52.062 -31.359 1 91.06 312 THR B N 1
ATOM 5781 C CA . THR B 1 312 ? -3.633 -51.281 -30.406 1 91.06 312 THR B CA 1
ATOM 5782 C C . THR B 1 312 ? -3.557 -51.906 -29 1 91.06 312 THR B C 1
ATOM 5784 O O . THR B 1 312 ? -3.832 -53.094 -28.828 1 91.06 312 THR B O 1
ATOM 5787 N N . ASP B 1 313 ? -3.078 -51.156 -28.109 1 92.06 313 ASP B N 1
ATOM 5788 C CA . ASP B 1 313 ? -2.996 -51.594 -26.734 1 92.06 313 ASP B CA 1
ATOM 5789 C C . ASP B 1 313 ? -3.955 -50.812 -25.844 1 92.06 313 ASP B C 1
ATOM 5791 O O . ASP B 1 313 ? -4.051 -49.594 -25.953 1 92.06 313 ASP B O 1
ATOM 5795 N N . LYS B 1 314 ? -4.809 -51.438 -25.062 1 94.44 314 LYS B N 1
ATOM 5796 C CA . LYS B 1 314 ? -5.699 -50.844 -24.078 1 94.44 314 LYS B CA 1
ATOM 5797 C C . LYS B 1 314 ? -5.438 -51.406 -22.688 1 94.44 314 LYS B C 1
ATOM 5799 O O . LYS B 1 314 ? -5.32 -52.625 -22.531 1 94.44 314 LYS B O 1
ATOM 5804 N N . ASP B 1 315 ? -5.199 -50.625 -21.766 1 93.38 315 ASP B N 1
ATOM 5805 C CA . ASP B 1 315 ? -5.016 -51.125 -20.406 1 93.38 315 ASP B CA 1
ATOM 5806 C C . ASP B 1 315 ? -5.762 -50.25 -19.406 1 93.38 315 ASP B C 1
ATOM 5808 O O . ASP B 1 315 ? -5.898 -49.031 -19.609 1 93.38 315 ASP B O 1
ATOM 5812 N N . ILE B 1 316 ? -6.477 -50.75 -18.375 1 95.38 316 ILE B N 1
ATOM 5813 C CA . ILE B 1 316 ? -7.07 -50.125 -17.203 1 95.38 316 ILE B CA 1
ATOM 5814 C C . ILE B 1 316 ? -6.473 -50.75 -15.938 1 95.38 316 ILE B C 1
ATOM 5816 O O . ILE B 1 316 ? -6.27 -51.969 -15.867 1 95.38 316 ILE B O 1
ATOM 5820 N N . GLY B 1 317 ? -6 -49.938 -15.023 1 96.31 317 GLY B N 1
ATOM 5821 C CA . GLY B 1 317 ? -5.352 -50.469 -13.844 1 96.31 317 GLY B CA 1
ATOM 5822 C C . GLY B 1 317 ? -5.531 -49.625 -12.609 1 96.31 317 GLY B C 1
ATOM 5823 O O . GLY B 1 317 ? -5.945 -48.469 -12.711 1 96.31 317 GLY B O 1
ATOM 5824 N N . LEU B 1 318 ? -5.414 -50.25 -11.453 1 97.12 318 LEU B N 1
ATOM 5825 C CA . LEU B 1 318 ? -5.312 -49.594 -10.156 1 97.12 318 LEU B CA 1
ATOM 5826 C C . LEU B 1 318 ? -3.877 -49.625 -9.641 1 97.12 318 LEU B C 1
ATOM 5828 O O . LEU B 1 318 ? -3.211 -50.656 -9.719 1 97.12 318 LEU B O 1
ATOM 5832 N N . THR B 1 319 ? -3.404 -48.469 -9.289 1 96.88 319 THR B N 1
ATOM 5833 C CA . THR B 1 319 ? -2.025 -48.375 -8.82 1 96.88 319 THR B CA 1
ATOM 5834 C C . THR B 1 319 ? -1.961 -47.812 -7.418 1 96.88 319 THR B C 1
ATOM 5836 O O . THR B 1 319 ? -2.518 -46.719 -7.16 1 96.88 319 THR B O 1
ATOM 5839 N N . VAL B 1 320 ? -1.353 -48.531 -6.473 1 97.19 320 VAL B N 1
ATOM 5840 C CA . VAL B 1 320 ? -1.026 -47.969 -5.156 1 97.19 320 VAL B CA 1
ATOM 5841 C C . VAL B 1 320 ? 0.416 -47.469 -5.145 1 97.19 320 VAL B C 1
ATOM 5843 O O . VAL B 1 320 ? 1.342 -48.219 -5.477 1 97.19 320 VAL B O 1
ATOM 5846 N N . SER B 1 321 ? 0.605 -46.25 -4.867 1 96.69 321 SER B N 1
ATOM 5847 C CA . SER B 1 321 ? 1.935 -45.656 -4.777 1 96.69 321 SER B CA 1
ATOM 5848 C C . SER B 1 321 ? 2.27 -45.25 -3.342 1 96.69 321 SER B C 1
ATOM 5850 O O . SER B 1 321 ? 1.522 -44.5 -2.709 1 96.69 321 SER B O 1
ATOM 5852 N N . VAL B 1 322 ? 3.379 -45.781 -2.797 1 96.12 322 VAL B N 1
ATOM 5853 C CA . VAL B 1 322 ? 3.773 -45.531 -1.413 1 96.12 322 VAL B CA 1
ATOM 5854 C C . VAL B 1 322 ? 5.156 -44.875 -1.379 1 96.12 322 VAL B C 1
ATOM 5856 O O . VAL B 1 322 ? 6.148 -45.5 -1.765 1 96.12 322 VAL B O 1
ATOM 5859 N N . PRO B 1 323 ? 5.258 -43.594 -1.013 1 95.38 323 PRO B N 1
ATOM 5860 C CA . PRO B 1 323 ? 6.594 -43.031 -0.775 1 95.38 323 PRO B CA 1
ATOM 5861 C C . PRO B 1 323 ? 7.297 -43.688 0.415 1 95.38 323 PRO B C 1
ATOM 5863 O O . PRO B 1 323 ? 6.82 -43.594 1.549 1 95.38 323 PRO B O 1
ATOM 5866 N N . LEU B 1 324 ? 8.406 -44.281 0.169 1 95.38 324 LEU B N 1
ATOM 5867 C CA . LEU B 1 324 ? 9.094 -45.031 1.206 1 95.38 324 LEU B CA 1
ATOM 5868 C C . LEU B 1 324 ? 10.148 -44.188 1.897 1 95.38 324 LEU B C 1
ATOM 5870 O O . LEU B 1 324 ? 10.289 -44.219 3.121 1 95.38 324 LEU B O 1
ATOM 5874 N N . PHE B 1 325 ? 10.984 -43.469 1.142 1 95.19 325 PHE B N 1
ATOM 5875 C CA . PHE B 1 325 ? 12.055 -42.656 1.675 1 95.19 325 PHE B CA 1
ATOM 5876 C C . PHE B 1 325 ? 12.25 -41.406 0.821 1 95.19 325 PHE B C 1
ATOM 5878 O O . PHE B 1 325 ? 12.398 -41.5 -0.399 1 95.19 325 PHE B O 1
ATOM 5885 N N . ASP B 1 326 ? 12.148 -40.219 1.43 1 94.75 326 ASP B N 1
ATOM 5886 C CA . ASP B 1 326 ? 12.234 -38.938 0.698 1 94.75 326 ASP B CA 1
ATOM 5887 C C . ASP B 1 326 ? 13.383 -38.094 1.219 1 94.75 326 ASP B C 1
ATOM 5889 O O . ASP B 1 326 ? 13.367 -36.875 1.07 1 94.75 326 ASP B O 1
ATOM 5893 N N . GLY B 1 327 ? 14.367 -38.688 1.922 1 95.88 327 GLY B N 1
ATOM 5894 C CA . GLY B 1 327 ? 15.492 -37.938 2.451 1 95.88 327 GLY B CA 1
ATOM 5895 C C . GLY B 1 327 ? 15.109 -37 3.57 1 95.88 327 GLY B C 1
ATOM 5896 O O . GLY B 1 327 ? 15.719 -35.938 3.73 1 95.88 327 GLY B O 1
ATOM 5897 N N . PHE B 1 328 ? 13.977 -37.25 4.25 1 95.25 328 PHE B N 1
ATOM 5898 C CA . PHE B 1 328 ? 13.469 -36.5 5.398 1 95.25 328 PHE B CA 1
ATOM 5899 C C . PHE B 1 328 ? 12.883 -35.188 4.965 1 95.25 328 PHE B C 1
ATOM 5901 O O . PHE B 1 328 ? 12.664 -34.281 5.793 1 95.25 328 PHE B O 1
ATOM 5908 N N . SER B 1 329 ? 12.672 -34.969 3.682 1 96.06 329 SER B N 1
ATOM 5909 C CA . SER B 1 329 ? 12.07 -33.75 3.172 1 96.06 329 SER B CA 1
ATOM 5910 C C . SER B 1 329 ? 10.68 -33.531 3.76 1 96.06 329 SER B C 1
ATOM 5912 O O . SER B 1 329 ? 10.344 -32.406 4.172 1 96.06 329 SER B O 1
ATOM 5914 N N . ARG B 1 330 ? 9.875 -34.594 3.916 1 93.69 330 ARG B N 1
ATOM 5915 C CA . ARG B 1 330 ? 8.516 -34.469 4.434 1 93.69 330 ARG B CA 1
ATOM 5916 C C . ARG B 1 330 ? 8.516 -34.031 5.895 1 93.69 330 ARG B C 1
ATOM 5918 O O . ARG B 1 330 ? 7.676 -33.25 6.316 1 93.69 330 ARG B O 1
ATOM 5925 N N . HIS B 1 331 ? 9.398 -34.625 6.57 1 94.88 331 HIS B N 1
ATOM 5926 C CA . HIS B 1 331 ? 9.523 -34.25 7.973 1 94.88 331 HIS B CA 1
ATOM 5927 C C . HIS B 1 331 ? 9.688 -32.719 8.117 1 94.88 331 HIS B C 1
ATOM 5929 O O . HIS B 1 331 ? 8.969 -32.094 8.898 1 94.88 331 HIS B O 1
ATOM 5935 N N . TYR B 1 332 ? 10.586 -32.188 7.375 1 96.5 332 TYR B N 1
ATOM 5936 C CA . TYR B 1 332 ? 10.867 -30.75 7.488 1 96.5 332 TYR B CA 1
ATOM 5937 C C . TYR B 1 332 ? 9.75 -29.922 6.883 1 96.5 332 TYR B C 1
ATOM 5939 O O . TYR B 1 332 ? 9.469 -28.812 7.348 1 96.5 332 TYR B O 1
ATOM 5947 N N . LYS B 1 333 ? 9.031 -30.438 5.887 1 97.69 333 LYS B N 1
ATOM 5948 C CA . LYS B 1 333 ? 7.867 -29.75 5.344 1 97.69 333 LYS B CA 1
ATOM 5949 C C . LYS B 1 333 ? 6.75 -29.656 6.375 1 97.69 333 LYS B C 1
ATOM 5951 O O . LYS B 1 333 ? 6.047 -28.641 6.449 1 97.69 333 LYS B O 1
ATOM 5956 N N . ILE B 1 334 ? 6.547 -30.688 7.172 1 97.56 334 ILE B N 1
ATOM 5957 C CA . ILE B 1 334 ? 5.543 -30.672 8.227 1 97.56 334 ILE B CA 1
ATOM 5958 C C . ILE B 1 334 ? 5.926 -29.656 9.305 1 97.56 334 ILE B C 1
ATOM 5960 O O . ILE B 1 334 ? 5.078 -28.906 9.781 1 97.56 334 ILE B O 1
ATOM 5964 N N . GLU B 1 335 ? 7.25 -29.609 9.617 1 97.75 335 GLU B N 1
ATOM 5965 C CA . GLU B 1 335 ? 7.719 -28.625 10.586 1 97.75 335 GLU B CA 1
ATOM 5966 C C . GLU B 1 335 ? 7.492 -27.203 10.07 1 97.75 335 GLU B C 1
ATOM 5968 O O . GLU B 1 335 ? 7.105 -26.312 10.844 1 97.75 335 GLU B O 1
ATOM 5973 N N . GLU B 1 336 ? 7.758 -27.047 8.844 1 97.94 336 GLU B N 1
ATOM 5974 C CA . GLU B 1 336 ? 7.504 -25.734 8.227 1 97.94 336 GLU B CA 1
ATOM 5975 C C . GLU B 1 336 ? 6.027 -25.359 8.312 1 97.94 336 GLU B C 1
ATOM 5977 O O . GLU B 1 336 ? 5.688 -24.234 8.688 1 97.94 336 GLU B O 1
ATOM 5982 N N . ALA B 1 337 ? 5.133 -26.281 7.984 1 98.06 337 ALA B N 1
ATOM 5983 C CA . ALA B 1 337 ? 3.693 -26.031 8.023 1 98.06 337 ALA B CA 1
ATOM 5984 C C . ALA B 1 337 ? 3.23 -25.719 9.445 1 98.06 337 ALA B C 1
ATOM 5986 O O . ALA B 1 337 ? 2.398 -24.828 9.648 1 98.06 337 ALA B O 1
ATOM 5987 N N . ARG B 1 338 ? 3.738 -26.438 10.391 1 98.38 338 ARG B N 1
ATOM 5988 C CA . ARG B 1 338 ? 3.404 -26.172 11.781 1 98.38 338 ARG B CA 1
ATOM 5989 C C . ARG B 1 338 ? 3.846 -24.781 12.211 1 98.38 338 ARG B C 1
ATOM 5991 O O . ARG B 1 338 ? 3.105 -24.078 12.891 1 98.38 338 ARG B O 1
ATOM 5998 N N . ALA B 1 339 ? 5.098 -24.406 11.82 1 98.44 339 ALA B N 1
ATOM 5999 C CA . ALA B 1 339 ? 5.602 -23.078 12.141 1 98.44 339 ALA B CA 1
ATOM 6000 C C . ALA B 1 339 ? 4.734 -22 11.508 1 98.44 339 ALA B C 1
ATOM 6002 O O . ALA B 1 339 ? 4.496 -20.953 12.109 1 98.44 339 ALA B O 1
ATOM 6003 N N . GLN B 1 340 ? 4.258 -22.281 10.328 1 98.31 340 GLN B N 1
ATOM 6004 C CA . GLN B 1 340 ? 3.371 -21.344 9.664 1 98.31 340 GLN B CA 1
ATOM 6005 C C . GLN B 1 340 ? 2.055 -21.188 10.422 1 98.31 340 GLN B C 1
ATOM 6007 O O . GLN B 1 340 ? 1.526 -20.094 10.547 1 98.31 340 GLN B O 1
ATOM 6012 N N . ALA B 1 341 ? 1.479 -22.312 10.883 1 98.25 341 ALA B N 1
ATOM 6013 C CA . ALA B 1 341 ? 0.262 -22.266 11.688 1 98.25 341 ALA B CA 1
ATOM 6014 C C . ALA B 1 341 ? 0.496 -21.484 12.984 1 98.25 341 ALA B C 1
ATOM 6016 O O . ALA B 1 341 ? -0.376 -20.734 13.438 1 98.25 341 ALA B O 1
ATOM 6017 N N . GLU B 1 342 ? 1.713 -21.609 13.57 1 98.38 342 GLU B N 1
ATOM 6018 C CA . GLU B 1 342 ? 2.07 -20.844 14.766 1 98.38 342 GLU B CA 1
ATOM 6019 C C . GLU B 1 342 ? 2.146 -19.344 14.453 1 98.38 342 GLU B C 1
ATOM 6021 O O . GLU B 1 342 ? 1.718 -18.516 15.258 1 98.38 342 GLU B O 1
ATOM 6026 N N . GLN B 1 343 ? 2.73 -19.047 13.32 1 97.88 343 GLN B N 1
ATOM 6027 C CA . GLN B 1 343 ? 2.791 -17.656 12.891 1 97.88 343 GLN B CA 1
ATOM 6028 C C . GLN B 1 343 ? 1.393 -17.062 12.742 1 97.88 343 GLN B C 1
ATOM 6030 O O . GLN B 1 343 ? 1.133 -15.961 13.211 1 97.88 343 GLN B O 1
ATOM 6035 N N . SER B 1 344 ? 0.476 -17.812 12.086 1 98.19 344 SER B N 1
ATOM 6036 C CA . SER B 1 344 ? -0.874 -17.312 11.875 1 98.19 344 SER B CA 1
ATOM 6037 C C . SER B 1 344 ? -1.638 -17.203 13.195 1 98.19 344 SER B C 1
ATOM 6039 O O . SER B 1 344 ? -2.469 -16.312 13.375 1 98.19 344 SER B O 1
ATOM 6041 N N . ALA B 1 345 ? -1.361 -18.094 14.141 1 98.19 345 ALA B N 1
ATOM 6042 C CA . ALA B 1 345 ? -1.95 -18 15.477 1 98.19 345 ALA B CA 1
ATOM 6043 C C . ALA B 1 345 ? -1.499 -16.719 16.188 1 98.19 345 ALA B C 1
ATOM 6045 O O . ALA B 1 345 ? -2.309 -16.031 16.797 1 98.19 345 ALA B O 1
ATOM 6046 N N . ALA B 1 346 ? -0.187 -16.422 16.125 1 98.25 346 ALA B N 1
ATOM 6047 C CA . ALA B 1 346 ? 0.345 -15.195 16.703 1 98.25 346 ALA B CA 1
ATOM 6048 C C . ALA B 1 346 ? -0.272 -13.961 16.047 1 98.25 346 ALA B C 1
ATOM 6050 O O . ALA B 1 346 ? -0.575 -12.977 16.719 1 98.25 346 ALA B O 1
ATOM 6051 N N . GLN B 1 347 ? -0.451 -14.047 14.734 1 97.94 347 GLN B N 1
ATOM 6052 C CA . GLN B 1 347 ? -1.068 -12.945 14 1 97.94 347 GLN B CA 1
ATOM 6053 C C . GLN B 1 347 ? -2.516 -12.734 14.438 1 97.94 347 GLN B C 1
ATOM 6055 O O . GLN B 1 347 ? -2.988 -11.602 14.516 1 97.94 347 GLN B O 1
ATOM 6060 N N . LEU B 1 348 ? -3.25 -13.836 14.672 1 97.75 348 LEU B N 1
ATOM 6061 C CA . LEU B 1 348 ? -4.609 -13.75 15.188 1 97.75 348 LEU B CA 1
ATOM 6062 C C . LEU B 1 348 ? -4.629 -13.047 16.547 1 97.75 348 LEU B C 1
ATOM 6064 O O . LEU B 1 348 ? -5.453 -12.156 16.766 1 97.75 348 LEU B O 1
ATOM 6068 N N . GLU B 1 349 ? -3.674 -13.352 17.406 1 97.81 349 GLU B N 1
ATOM 6069 C CA . GLU B 1 349 ? -3.574 -12.711 18.703 1 97.81 349 GLU B CA 1
ATOM 6070 C C . GLU B 1 349 ? -3.25 -11.227 18.578 1 97.81 349 GLU B C 1
ATOM 6072 O O . GLU B 1 349 ? -3.85 -10.383 19.25 1 97.81 349 GLU B O 1
ATOM 6077 N N . ASP B 1 350 ? -2.305 -10.922 17.719 1 97.44 350 ASP B N 1
ATOM 6078 C CA . ASP B 1 350 ? -1.903 -9.539 17.484 1 97.44 350 ASP B CA 1
ATOM 6079 C C . ASP B 1 350 ? -3.072 -8.719 16.953 1 97.44 350 ASP B C 1
ATOM 6081 O O . ASP B 1 350 ? -3.334 -7.613 17.438 1 97.44 350 ASP B O 1
ATOM 6085 N N . THR B 1 351 ? -3.807 -9.273 15.977 1 96.94 351 THR B N 1
ATOM 6086 C CA . THR B 1 351 ? -4.961 -8.594 15.391 1 96.94 351 THR B CA 1
ATOM 6087 C C . THR B 1 351 ? -6.043 -8.367 16.453 1 96.94 351 THR B C 1
ATOM 6089 O O . THR B 1 351 ? -6.609 -7.277 16.531 1 96.94 351 THR B O 1
ATOM 6092 N N . THR B 1 352 ? -6.266 -9.359 17.234 1 96.75 352 THR B N 1
ATOM 6093 C CA . THR B 1 352 ? -7.262 -9.258 18.297 1 96.75 352 THR B CA 1
ATOM 6094 C C . THR B 1 352 ? -6.883 -8.164 19.281 1 96.75 352 THR B C 1
ATOM 6096 O O . THR B 1 352 ? -7.711 -7.324 19.641 1 96.75 352 THR B O 1
ATOM 6099 N N . ALA B 1 353 ? -5.625 -8.117 19.688 1 96.69 353 ALA B N 1
ATOM 6100 C CA . ALA B 1 353 ? -5.145 -7.113 20.641 1 96.69 353 ALA B CA 1
ATOM 6101 C C . ALA B 1 353 ? -5.27 -5.707 20.062 1 96.69 353 ALA B C 1
ATOM 6103 O O . ALA B 1 353 ? -5.699 -4.781 20.766 1 96.69 353 ALA B O 1
ATOM 6104 N N . HIS B 1 354 ? -4.91 -5.59 18.859 1 95.62 354 HIS B N 1
ATOM 6105 C CA . HIS B 1 354 ? -4.984 -4.285 18.219 1 95.62 354 HIS B CA 1
ATOM 6106 C C . HIS B 1 354 ? -6.426 -3.797 18.125 1 95.62 354 HIS B C 1
ATOM 6108 O O . HIS B 1 354 ? -6.715 -2.631 18.406 1 95.62 354 HIS B O 1
ATOM 6114 N N . ILE B 1 355 ? -7.336 -4.711 17.719 1 93.88 355 ILE B N 1
ATOM 6115 C CA . ILE B 1 355 ? -8.742 -4.344 17.562 1 93.88 355 ILE B CA 1
ATOM 6116 C C . ILE B 1 355 ? -9.328 -3.955 18.922 1 93.88 355 ILE B C 1
ATOM 6118 O O . ILE B 1 355 ? -10.016 -2.938 19.031 1 93.88 355 ILE B O 1
ATOM 6122 N N . LEU B 1 356 ? -9.008 -4.688 19.969 1 95.56 356 LEU B N 1
ATOM 6123 C CA . LEU B 1 356 ? -9.539 -4.398 21.297 1 95.56 356 LEU B CA 1
ATOM 6124 C C . LEU B 1 356 ? -8.961 -3.09 21.828 1 95.56 356 LEU B C 1
ATOM 6126 O O . LEU B 1 356 ? -9.672 -2.311 22.469 1 95.56 356 LEU B O 1
ATOM 6130 N N . THR B 1 357 ? -7.695 -2.814 21.578 1 95.12 357 THR B N 1
ATOM 6131 C CA . THR B 1 357 ? -7.09 -1.546 21.969 1 95.12 357 THR B CA 1
ATOM 6132 C C . THR B 1 357 ? -7.766 -0.38 21.25 1 95.12 357 THR B C 1
ATOM 6134 O O . THR B 1 357 ? -8.031 0.659 21.859 1 95.12 357 THR B O 1
ATOM 6137 N N . ASP B 1 358 ? -8.031 -0.59 20 1 92.19 358 ASP B N 1
ATOM 6138 C CA . ASP B 1 358 ? -8.703 0.45 19.219 1 92.19 358 ASP B CA 1
ATOM 6139 C C . ASP B 1 358 ? -10.102 0.732 19.781 1 92.19 358 ASP B C 1
ATOM 6141 O O . ASP B 1 358 ? -10.547 1.881 19.797 1 92.19 358 ASP B O 1
ATOM 6145 N N . VAL B 1 359 ? -10.797 -0.302 20.219 1 92.19 359 VAL B N 1
ATOM 6146 C CA . VAL B 1 359 ? -12.117 -0.135 20.828 1 92.19 359 VAL B CA 1
ATOM 6147 C C . VAL B 1 359 ? -11.992 0.662 22.125 1 92.19 359 VAL B C 1
ATOM 6149 O O . VAL B 1 359 ? -12.773 1.583 22.375 1 92.19 359 VAL B O 1
ATOM 6152 N N . VAL B 1 360 ? -10.969 0.372 22.938 1 94.5 360 VAL B N 1
ATOM 6153 C CA . VAL B 1 360 ? -10.75 1.089 24.188 1 94.5 360 VAL B CA 1
ATOM 6154 C C . VAL B 1 360 ? -10.469 2.561 23.891 1 94.5 360 VAL B C 1
ATOM 6156 O O . VAL B 1 360 ? -11.023 3.447 24.547 1 94.5 360 VAL B O 1
ATOM 6159 N N . LYS B 1 361 ? -9.586 2.799 22.906 1 93.56 361 LYS B N 1
ATOM 6160 C CA . LYS B 1 361 ? -9.25 4.168 22.531 1 93.56 361 LYS B CA 1
ATOM 6161 C C . LYS B 1 361 ? -10.492 4.926 22.062 1 93.56 361 LYS B C 1
ATOM 6163 O O . LYS B 1 361 ? -10.727 6.062 22.484 1 93.56 361 LYS B O 1
ATOM 6168 N N . ALA B 1 362 ? -11.266 4.258 21.234 1 91.38 362 ALA B N 1
ATOM 6169 C CA . ALA B 1 362 ? -12.469 4.895 20.703 1 91.38 362 ALA B CA 1
ATOM 6170 C C . ALA B 1 362 ? -13.469 5.191 21.828 1 91.38 362 ALA B C 1
ATOM 6172 O O . ALA B 1 362 ? -14.109 6.246 21.828 1 91.38 362 ALA B O 1
ATOM 6173 N N . TRP B 1 363 ? -13.625 4.273 22.766 1 92.62 363 TRP B N 1
ATOM 6174 C CA . TRP B 1 363 ? -14.516 4.461 23.906 1 92.62 363 TRP B CA 1
ATOM 6175 C C . TRP B 1 363 ? -14.039 5.613 24.781 1 92.62 363 TRP B C 1
ATOM 6177 O O . TRP B 1 363 ? -14.836 6.457 25.203 1 92.62 363 TRP B O 1
ATOM 6187 N N . ALA B 1 364 ? -12.742 5.672 25.078 1 93.38 364 ALA B N 1
ATOM 6188 C CA . ALA B 1 364 ? -12.156 6.75 25.875 1 93.38 364 ALA B CA 1
ATOM 6189 C C . ALA B 1 364 ? -12.344 8.102 25.188 1 93.38 364 ALA B C 1
ATOM 6191 O O . ALA B 1 364 ? -12.664 9.094 25.844 1 93.38 364 ALA B O 1
ATOM 6192 N N . ASP B 1 365 ? -12.109 8.078 23.906 1 90.88 365 ASP B N 1
ATOM 6193 C CA . ASP B 1 365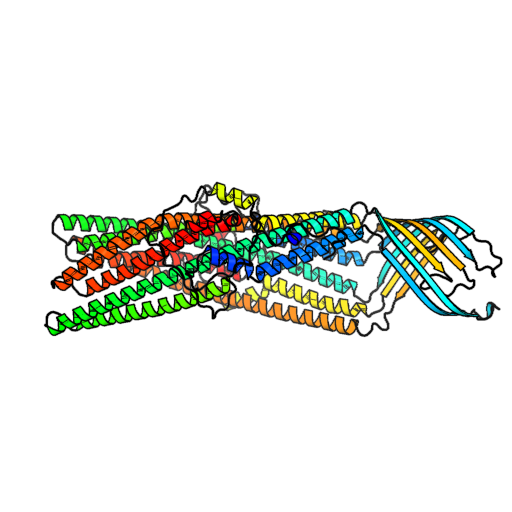 ? -12.312 9.305 23.125 1 90.88 365 ASP B CA 1
ATOM 6194 C C . ASP B 1 365 ? -13.766 9.773 23.203 1 90.88 365 ASP B C 1
ATOM 6196 O O . ASP B 1 365 ? -14.031 10.961 23.375 1 90.88 365 ASP B O 1
ATOM 6200 N N . ALA B 1 366 ? -14.727 8.836 23.078 1 89.75 366 ALA B N 1
ATOM 6201 C CA . ALA B 1 366 ? -16.141 9.172 23.156 1 89.75 366 ALA B CA 1
ATOM 6202 C C . ALA B 1 366 ? -16.5 9.711 24.547 1 89.75 366 ALA B C 1
ATOM 6204 O O . ALA B 1 366 ? -17.234 10.703 24.656 1 89.75 366 ALA B O 1
ATOM 6205 N N . LYS B 1 367 ? -15.938 9.109 25.531 1 90.12 367 LYS B N 1
ATOM 6206 C CA . LYS B 1 367 ? -16.188 9.547 26.906 1 90.12 367 LYS B CA 1
ATOM 6207 C C . LYS B 1 367 ? -15.625 10.945 27.141 1 90.12 367 LYS B C 1
ATOM 6209 O O . LYS B 1 367 ? -16.312 11.805 27.719 1 90.12 367 LYS B O 1
ATOM 6214 N N . THR B 1 368 ? -14.445 11.156 26.688 1 91.88 368 THR B N 1
ATOM 6215 C CA . THR B 1 368 ? -13.805 12.461 26.828 1 91.88 368 THR B CA 1
ATOM 6216 C C . THR B 1 368 ? -14.562 13.523 26.047 1 91.88 368 THR B C 1
ATOM 6218 O O . THR B 1 368 ? -14.781 14.633 26.547 1 91.88 368 THR B O 1
ATOM 6221 N N . ALA B 1 369 ? -14.953 13.18 24.812 1 90.94 369 ALA B N 1
ATOM 6222 C CA . ALA B 1 369 ? -15.656 14.125 23.953 1 90.94 369 ALA B CA 1
ATOM 6223 C C . ALA B 1 369 ? -16.969 14.586 24.609 1 90.94 369 ALA B C 1
ATOM 6225 O O . ALA B 1 369 ? -17.359 15.742 24.469 1 90.94 369 ALA B O 1
ATOM 6226 N N . LEU B 1 370 ? -17.609 13.688 25.312 1 86.81 370 LEU B N 1
ATOM 6227 C CA . LEU B 1 370 ? -18.844 14.039 26.031 1 86.81 370 LEU B CA 1
ATOM 6228 C C . LEU B 1 370 ? -18.562 15.094 27.094 1 86.81 370 LEU B C 1
ATOM 6230 O O . LEU B 1 370 ? -19.312 16.062 27.203 1 86.81 370 LEU B O 1
ATOM 6234 N N . GLY B 1 371 ? -17.484 14.953 27.859 1 87 371 GLY B N 1
ATOM 6235 C CA . GLY B 1 371 ? -17.109 15.93 28.875 1 87 371 GLY B CA 1
ATOM 6236 C C . GLY B 1 371 ? -16.703 17.266 28.281 1 87 371 GLY B C 1
ATOM 6237 O O . GLY B 1 371 ? -17.062 18.312 28.828 1 87 371 GLY B O 1
ATOM 6238 N N . VAL B 1 372 ? -16.062 17.203 27.172 1 91.75 372 VAL B N 1
ATOM 6239 C CA . VAL B 1 372 ? -15.523 18.406 26.531 1 91.75 372 VAL B CA 1
ATOM 6240 C C . VAL B 1 372 ? -16.672 19.234 25.953 1 91.75 372 VAL B C 1
ATOM 6242 O O . VAL B 1 372 ? -16.594 20.469 25.906 1 91.75 372 VAL B O 1
ATOM 6245 N N . LEU B 1 373 ? -17.797 18.609 25.609 1 88.75 373 LEU B N 1
ATOM 6246 C CA . LEU B 1 373 ? -18.938 19.281 24.984 1 88.75 373 LEU B CA 1
ATOM 6247 C C . LEU B 1 373 ? -19.516 20.328 25.922 1 88.75 373 LEU B C 1
ATOM 6249 O O . LEU B 1 373 ? -19.719 21.484 25.531 1 88.75 373 LEU B O 1
ATOM 6253 N N . THR B 1 374 ? -19.641 19.969 27.141 1 86.56 374 THR B N 1
ATOM 6254 C CA . THR B 1 374 ? -20.25 20.875 28.109 1 86.56 374 THR B CA 1
ATOM 6255 C C . THR B 1 374 ? -19.312 22.031 28.453 1 86.56 374 THR B C 1
ATOM 6257 O O . THR B 1 374 ? -19.719 23.188 28.453 1 86.56 374 THR B O 1
ATOM 6260 N N . VAL B 1 375 ? -18.031 21.703 28.625 1 93 375 VAL B N 1
ATOM 6261 C CA . VAL B 1 375 ? -17.062 22.703 29.062 1 93 375 VAL B CA 1
ATOM 6262 C C . VAL B 1 375 ? -16.781 23.688 27.922 1 93 375 VAL B C 1
ATOM 6264 O O . VAL B 1 375 ? -16.578 24.875 28.156 1 93 375 VAL B O 1
ATOM 6267 N N . SER B 1 376 ? -16.812 23.188 26.719 1 94.19 376 SER B N 1
ATOM 6268 C CA . SER B 1 376 ? -16.531 24.047 25.578 1 94.19 376 SER B CA 1
ATOM 6269 C C . SER B 1 376 ? -17.656 25.078 25.375 1 94.19 376 SER B C 1
ATOM 6271 O O . SER B 1 376 ? -17.406 26.203 24.953 1 94.19 376 SER B O 1
ATOM 6273 N N . GLN B 1 377 ? -18.875 24.719 25.672 1 91.5 377 GLN B N 1
ATOM 6274 C CA . GLN B 1 377 ? -19.984 25.672 25.609 1 91.5 377 GLN B CA 1
ATOM 6275 C C . GLN B 1 377 ? -19.828 26.766 26.656 1 91.5 377 GLN B C 1
ATOM 6277 O O . GLN B 1 377 ? -20.047 27.953 26.359 1 91.5 377 GLN B O 1
ATOM 6282 N N . GLN B 1 378 ? -19.422 26.375 27.828 1 94.12 378 GLN B N 1
ATOM 6283 C CA . GLN B 1 378 ? -19.188 27.344 28.906 1 94.12 378 GLN B CA 1
ATOM 6284 C C . GLN B 1 378 ? -18.078 28.312 28.547 1 94.12 378 GLN B C 1
ATOM 6286 O O . GLN B 1 378 ? -18.188 29.516 28.797 1 94.12 378 GLN B O 1
ATOM 6291 N N . LEU B 1 379 ? -17.031 27.734 27.953 1 95.56 379 LEU B N 1
ATOM 6292 C CA . LEU B 1 379 ? -15.906 28.562 27.531 1 95.56 379 LEU B CA 1
ATOM 6293 C C . LEU B 1 379 ? -16.344 29.578 26.469 1 95.56 379 LEU B C 1
ATOM 6295 O O . LEU B 1 379 ? -15.961 30.75 26.531 1 95.56 379 LEU B O 1
ATOM 6299 N N . LEU B 1 380 ? -17.125 29.141 25.547 1 94.88 380 LEU B N 1
ATOM 6300 C CA . LEU B 1 380 ? -17.594 30.016 24.469 1 94.88 380 LEU B CA 1
ATOM 6301 C C . LEU B 1 380 ? -18.469 31.125 25.031 1 94.88 380 LEU B C 1
ATOM 6303 O O . LEU B 1 380 ? -18.312 32.312 24.672 1 94.88 380 LEU B O 1
ATOM 6307 N N . ASP B 1 381 ? -19.344 30.797 25.953 1 95 381 ASP B N 1
ATOM 6308 C CA . ASP B 1 381 ? -20.234 31.781 26.578 1 95 381 ASP B CA 1
ATOM 6309 C C . ASP B 1 381 ? -19.453 32.844 27.344 1 95 381 ASP B C 1
ATOM 6311 O O . ASP B 1 381 ? -19.719 34.031 27.234 1 95 381 ASP B O 1
ATOM 6315 N N . ALA B 1 382 ? -18.453 32.344 28.062 1 96.12 382 ALA B N 1
ATOM 6316 C CA . ALA B 1 382 ? -17.625 33.25 28.844 1 96.12 382 ALA B CA 1
ATOM 6317 C C . ALA B 1 382 ? -16.812 34.188 27.938 1 96.12 382 ALA B C 1
ATOM 6319 O O . ALA B 1 382 ? -16.703 35.375 28.219 1 96.12 382 ALA B O 1
ATOM 6320 N N . ALA B 1 383 ? -16.312 33.625 26.875 1 96.19 383 ALA B N 1
ATOM 6321 C CA . ALA B 1 383 ? -15.492 34.406 25.953 1 96.19 383 ALA B CA 1
ATOM 6322 C C . ALA B 1 383 ? -16.344 35.438 25.234 1 96.19 383 ALA B C 1
ATOM 6324 O O . ALA B 1 383 ? -15.906 36.594 25.031 1 96.19 383 ALA B O 1
ATOM 6325 N N . GLN B 1 384 ? -17.562 35.094 24.891 1 95.12 384 GLN B N 1
ATOM 6326 C CA . GLN B 1 384 ? -18.469 36.031 24.219 1 95.12 384 GLN B CA 1
ATOM 6327 C C . GLN B 1 384 ? -18.844 37.188 25.141 1 95.12 384 GLN B C 1
ATOM 6329 O O . GLN B 1 384 ? -18.828 38.344 24.734 1 95.12 384 GLN B O 1
ATOM 6334 N N . ALA B 1 385 ? -19.078 36.875 26.391 1 95.31 385 ALA B N 1
ATOM 6335 C CA . ALA B 1 385 ? -19.406 37.875 27.375 1 95.31 385 ALA B CA 1
ATOM 6336 C C . ALA B 1 385 ? -18.234 38.812 27.609 1 95.31 385 ALA B C 1
ATOM 6338 O O . ALA B 1 385 ? -18.422 40.031 27.766 1 95.31 385 ALA B O 1
ATOM 6339 N N . SER B 1 386 ? -17.078 38.219 27.578 1 96.06 386 SER B N 1
ATOM 6340 C CA . SER B 1 386 ? -15.859 39 27.812 1 96.06 386 SER B CA 1
ATOM 6341 C C . SER B 1 386 ? -15.617 40 26.672 1 96.06 386 SER B C 1
ATOM 6343 O O . SER B 1 386 ? -15.227 41.156 26.922 1 96.06 386 SER B O 1
ATOM 6345 N N . VAL B 1 387 ? -15.82 39.594 25.469 1 94 387 VAL B N 1
ATOM 6346 C CA . VAL B 1 387 ? -15.625 40.469 24.312 1 94 387 VAL B CA 1
ATOM 6347 C C . VAL B 1 387 ? -16.656 41.594 24.344 1 94 387 VAL B C 1
ATOM 6349 O O . VAL B 1 387 ? -16.312 42.781 24.109 1 94 387 VAL B O 1
ATOM 6352 N N . ASP B 1 388 ? -17.859 41.344 24.703 1 93.62 388 ASP B N 1
ATOM 6353 C CA . ASP B 1 388 ? -18.922 42.344 24.766 1 93.62 388 ASP B CA 1
ATOM 6354 C C . ASP B 1 388 ? -18.609 43.406 25.828 1 93.62 388 ASP B C 1
ATOM 6356 O O . ASP B 1 388 ? -18.766 44.594 25.578 1 93.62 388 ASP B O 1
ATOM 6360 N N . SER B 1 389 ? -18.125 42.875 26.922 1 94.94 389 SER B N 1
ATOM 6361 C CA . SER B 1 389 ? -17.781 43.781 28.016 1 94.94 389 SER B CA 1
ATOM 6362 C C . SER B 1 389 ? -16.609 44.656 27.656 1 94.94 389 SER B C 1
ATOM 6364 O O . SER B 1 389 ? -16.656 45.875 27.859 1 94.94 389 SER B O 1
ATOM 6366 N N . SER B 1 390 ? -15.625 44.031 27.094 1 94.06 390 SER B N 1
ATOM 6367 C CA . SER B 1 390 ? -14.422 44.781 26.766 1 94.06 390 SER B CA 1
ATOM 6368 C C . SER B 1 390 ? -14.688 45.812 25.656 1 94.06 390 SER B C 1
ATOM 6370 O O . SER B 1 390 ? -14.148 46.906 25.688 1 94.06 390 SER B O 1
ATOM 6372 N N . ARG B 1 391 ? -15.477 45.562 24.734 1 91.25 391 ARG B N 1
ATOM 6373 C CA . ARG B 1 391 ? -15.828 46.469 23.656 1 91.25 391 ARG B CA 1
ATOM 6374 C C . ARG B 1 391 ? -16.594 47.656 24.172 1 91.25 391 ARG B C 1
ATOM 6376 O O . ARG B 1 391 ? -16.328 48.812 23.781 1 91.25 391 ARG B O 1
ATOM 6383 N N . ARG B 1 392 ? -17.5 47.469 25.125 1 91 392 ARG B N 1
ATOM 6384 C CA . ARG B 1 392 ? -18.281 48.562 25.734 1 91 392 ARG B CA 1
ATOM 6385 C C . ARG B 1 392 ? -17.375 49.5 26.531 1 91 392 ARG B C 1
ATOM 6387 O O . ARG B 1 392 ? -17.516 50.719 26.438 1 91 392 ARG B O 1
ATOM 6394 N N . ARG B 1 393 ? -16.484 48.906 27.203 1 92.31 393 ARG B N 1
ATOM 6395 C CA . ARG B 1 393 ? -15.594 49.688 28.031 1 92.31 393 ARG B CA 1
ATOM 6396 C C . ARG B 1 393 ? -14.617 50.5 27.172 1 92.31 393 ARG B C 1
ATOM 6398 O O . ARG B 1 393 ? -14.281 51.625 27.484 1 92.31 393 ARG B O 1
ATOM 6405 N N . TYR B 1 394 ? -14.211 49.875 26.125 1 90.31 394 TYR B N 1
ATOM 6406 C CA . TYR B 1 394 ? -13.305 50.594 25.219 1 90.31 394 TYR B CA 1
ATOM 6407 C C . TYR B 1 394 ? -14.023 51.75 24.531 1 90.31 394 TYR B C 1
ATOM 6409 O O . TYR B 1 394 ? -13.445 52.844 24.375 1 90.31 394 TYR B O 1
ATOM 6417 N N . ASP B 1 395 ? -15.25 51.531 24.219 1 86.31 395 ASP B N 1
ATOM 6418 C CA . ASP B 1 395 ? -16.062 52.594 23.594 1 86.31 395 ASP B CA 1
ATOM 6419 C C . ASP B 1 395 ? -16.266 53.781 24.531 1 86.31 395 ASP B C 1
ATOM 6421 O O . ASP B 1 395 ? -16.375 54.906 24.094 1 86.31 395 ASP B O 1
ATOM 6425 N N . LYS B 1 396 ? -16.234 53.469 25.844 1 86.62 396 LYS B N 1
ATOM 6426 C CA . LYS B 1 396 ? -16.453 54.5 26.859 1 86.62 396 LYS B CA 1
ATOM 6427 C C . LYS B 1 396 ? -15.125 55.062 27.359 1 86.62 396 LYS B C 1
ATOM 6429 O O . LYS B 1 396 ? -15.094 55.812 28.328 1 86.62 396 LYS B O 1
ATOM 6434 N N . ASN B 1 397 ? -14.086 54.594 26.781 1 84.06 397 ASN B N 1
ATOM 6435 C CA . ASN B 1 397 ? -12.742 55.062 27.094 1 84.06 397 ASN B CA 1
ATOM 6436 C C . ASN B 1 397 ? -12.281 54.625 28.469 1 84.06 397 ASN B C 1
ATOM 6438 O O . ASN B 1 397 ? -11.562 55.344 29.156 1 84.06 397 ASN B O 1
ATOM 6442 N N . VAL B 1 398 ? -12.742 53.5 28.828 1 86.81 398 VAL B N 1
ATOM 6443 C CA . VAL B 1 398 ? -12.383 53 30.141 1 86.81 398 VAL B CA 1
ATOM 6444 C C . VAL B 1 398 ? -11.422 51.812 30.016 1 86.81 398 VAL B C 1
ATOM 6446 O O . VAL B 1 398 ? -10.695 51.5 30.953 1 86.81 398 VAL B O 1
ATOM 6449 N N . ALA B 1 399 ? -11.398 51.188 28.828 1 84.5 399 ALA B N 1
ATOM 6450 C CA . ALA B 1 399 ? -10.539 50.031 28.641 1 84.5 399 ALA B CA 1
ATOM 6451 C C . ALA B 1 399 ? -9.492 50.281 27.562 1 84.5 399 ALA B C 1
ATOM 6453 O O . ALA B 1 399 ? -9.711 51.125 26.672 1 84.5 399 ALA B O 1
ATOM 6454 N N . ASP B 1 400 ? -8.445 49.531 27.719 1 86.62 400 ASP B N 1
ATOM 6455 C CA . ASP B 1 400 ? -7.363 49.594 26.75 1 86.62 400 ASP B CA 1
ATOM 6456 C C . ASP B 1 400 ? -7.645 48.688 25.547 1 86.62 400 ASP B C 1
ATOM 6458 O O . ASP B 1 400 ? -8.367 47.688 25.672 1 86.62 400 ASP B O 1
ATOM 6462 N N . ILE B 1 401 ? -7.082 49.062 24.484 1 87.5 401 ILE B N 1
ATOM 6463 C CA . ILE B 1 401 ? -7.266 48.312 23.25 1 87.5 401 ILE B CA 1
ATOM 6464 C C . ILE B 1 401 ? -6.746 46.875 23.422 1 87.5 401 ILE B C 1
ATOM 6466 O O . ILE B 1 401 ? -7.297 45.938 22.859 1 87.5 401 ILE B O 1
ATOM 6470 N N . LEU B 1 402 ? -5.77 46.75 24.234 1 84.12 402 LEU B N 1
ATOM 6471 C CA . LEU B 1 402 ? -5.176 45.438 24.453 1 84.12 402 LEU B CA 1
ATOM 6472 C C . LEU B 1 402 ? -6.184 44.5 25.094 1 84.12 402 LEU B C 1
ATOM 6474 O O . LEU B 1 402 ? -6.172 43.281 24.828 1 84.12 402 LEU B O 1
ATOM 6478 N N . GLU B 1 403 ? -6.969 45.031 25.906 1 88.56 403 GLU B N 1
ATOM 6479 C CA . GLU B 1 403 ? -8 44.219 26.531 1 88.56 403 GLU B CA 1
ATOM 6480 C C . GLU B 1 403 ? -8.992 43.688 25.5 1 88.56 403 GLU B C 1
ATOM 6482 O O . GLU B 1 403 ? -9.352 42.531 25.516 1 88.56 403 GLU B O 1
ATOM 6487 N N . VAL B 1 404 ? -9.375 44.562 24.594 1 90.06 404 VAL B N 1
ATOM 6488 C CA . VAL B 1 404 ? -10.312 44.156 23.547 1 90.06 404 VAL B CA 1
ATOM 6489 C C . VAL B 1 404 ? -9.68 43.094 22.656 1 90.06 404 VAL B C 1
ATOM 6491 O O . VAL B 1 404 ? -10.297 42.062 22.375 1 90.06 404 VAL B O 1
ATOM 6494 N N . LEU B 1 405 ? -8.492 43.344 22.312 1 89.38 405 LEU B N 1
ATOM 6495 C CA . LEU B 1 405 ? -7.809 42.406 21.406 1 89.38 405 LEU B CA 1
ATOM 6496 C C . LEU B 1 405 ? -7.605 41.062 22.078 1 89.38 405 LEU B C 1
ATOM 6498 O O . LEU B 1 405 ? -7.758 40 21.438 1 89.38 405 LEU B O 1
ATOM 6502 N N . ASN B 1 406 ? -7.27 41 23.266 1 88.81 406 ASN B N 1
ATOM 6503 C CA . ASN B 1 406 ? -7.086 39.781 24.016 1 88.81 406 ASN B CA 1
ATOM 6504 C C . ASN B 1 406 ? -8.391 38.969 24.125 1 88.81 406 ASN B C 1
ATOM 6506 O O . ASN B 1 406 ? -8.398 37.75 23.953 1 88.81 406 ASN B O 1
ATOM 6510 N N . THR B 1 407 ? -9.398 39.75 24.438 1 92.56 407 THR B N 1
ATOM 6511 C CA . THR B 1 407 ? -10.68 39.062 24.562 1 92.56 407 THR B CA 1
ATOM 6512 C C . THR B 1 407 ? -11.148 38.531 23.219 1 92.56 407 THR B C 1
ATOM 6514 O O . THR B 1 407 ? -11.789 37.5 23.125 1 92.56 407 THR B O 1
ATOM 6517 N N . GLN B 1 408 ? -10.867 39.219 22.172 1 91.62 408 GLN B N 1
ATOM 6518 C CA . GLN B 1 408 ? -11.203 38.75 20.828 1 91.62 408 GLN B CA 1
ATOM 6519 C C . GLN B 1 408 ? -10.414 37.5 20.469 1 91.62 408 GLN B C 1
ATOM 6521 O O . GLN B 1 408 ? -10.961 36.594 19.859 1 91.62 408 GLN B O 1
ATOM 6526 N N . SER B 1 409 ? -9.203 37.5 20.781 1 90.5 409 SER B N 1
ATOM 6527 C CA . SER B 1 409 ? -8.383 36.312 20.578 1 90.5 409 SER B CA 1
ATOM 6528 C C . SER B 1 409 ? -8.93 35.125 21.359 1 90.5 409 SER B C 1
ATOM 6530 O O . SER B 1 409 ? -8.992 34 20.828 1 90.5 409 SER B O 1
ATOM 6532 N N . ALA B 1 410 ? -9.305 35.406 22.531 1 91.81 410 ALA B N 1
ATOM 6533 C CA . ALA B 1 410 ? -9.883 34.344 23.375 1 91.81 410 ALA B CA 1
ATOM 6534 C C . ALA B 1 410 ? -11.188 33.844 22.781 1 91.81 410 ALA B C 1
ATOM 6536 O O . ALA B 1 410 ? -11.469 32.625 22.859 1 91.81 410 ALA B O 1
ATOM 6537 N N . LEU B 1 411 ? -11.969 34.719 22.219 1 93.69 411 LEU B N 1
ATOM 6538 C CA . LEU B 1 411 ? -13.211 34.312 21.578 1 93.69 411 LEU B CA 1
ATOM 6539 C C . LEU B 1 411 ? -12.93 33.438 20.359 1 93.69 411 LEU B C 1
ATOM 6541 O O . LEU B 1 411 ? -13.594 32.406 20.172 1 93.69 411 LEU B O 1
ATOM 6545 N N . ALA B 1 412 ? -11.992 33.812 19.594 1 93 412 ALA B N 1
ATOM 6546 C CA . ALA B 1 412 ? -11.617 33 18.438 1 93 412 ALA B CA 1
ATOM 6547 C C . ALA B 1 412 ? -11.219 31.578 18.859 1 93 412 ALA B C 1
ATOM 6549 O O . ALA B 1 412 ? -11.633 30.594 18.234 1 93 412 ALA B O 1
ATOM 6550 N N . ASP B 1 413 ? -10.438 31.469 19.859 1 93 413 ASP B N 1
ATOM 6551 C CA . ASP B 1 413 ? -9.984 30.188 20.375 1 93 413 ASP B CA 1
ATOM 6552 C C . ASP B 1 413 ? -11.164 29.359 20.906 1 93 413 ASP B C 1
ATOM 6554 O O . ASP B 1 413 ? -11.25 28.156 20.672 1 93 413 ASP B O 1
ATOM 6558 N N . ALA B 1 414 ? -11.977 30.062 21.641 1 94.19 414 ALA B N 1
ATOM 6559 C CA . ALA B 1 414 ? -13.148 29.391 22.219 1 94.19 414 ALA B CA 1
ATOM 6560 C C . ALA B 1 414 ? -14.062 28.859 21.109 1 94.19 414 ALA B C 1
ATOM 6562 O O . ALA B 1 414 ? -14.602 27.75 21.234 1 94.19 414 ALA B O 1
ATOM 6563 N N . GLN B 1 415 ? -14.297 29.672 20.109 1 93.81 415 GLN B N 1
ATOM 6564 C CA . GLN B 1 415 ? -15.117 29.25 18.969 1 93.81 415 GLN B CA 1
ATOM 6565 C C . GLN B 1 415 ? -14.523 28 18.312 1 93.81 415 GLN B C 1
ATOM 6567 O O . GLN B 1 415 ? -15.242 27.062 18 1 93.81 415 GLN B O 1
ATOM 6572 N N . GLN B 1 416 ? -13.281 27.969 18.078 1 92.81 416 GLN B N 1
ATOM 6573 C CA . GLN B 1 416 ? -12.609 26.828 17.484 1 92.81 416 GLN B CA 1
ATOM 6574 C C . GLN B 1 416 ? -12.758 25.578 18.359 1 92.81 416 GLN B C 1
ATOM 6576 O O . GLN B 1 416 ? -13.023 24.484 17.859 1 92.81 416 GLN B O 1
ATOM 6581 N N . GLN B 1 417 ? -12.586 25.797 19.625 1 93.31 417 GLN B N 1
ATOM 6582 C CA . GLN B 1 417 ? -12.695 24.688 20.547 1 93.31 417 GLN B CA 1
ATOM 6583 C C . GLN B 1 417 ? -14.109 24.109 20.547 1 93.31 417 GLN B C 1
ATOM 6585 O O . GLN B 1 417 ? -14.289 22.891 20.625 1 93.31 417 GLN B O 1
ATOM 6590 N N . ARG B 1 418 ? -15.062 24.969 20.516 1 93.69 418 ARG B N 1
ATOM 6591 C CA . ARG B 1 418 ? -16.453 24.531 20.484 1 93.69 418 ARG B CA 1
ATOM 6592 C C . ARG B 1 418 ? -16.75 23.734 19.219 1 93.69 418 ARG B C 1
ATOM 6594 O O . ARG B 1 418 ? -17.359 22.672 19.281 1 93.69 418 ARG B O 1
ATOM 6601 N N . ILE B 1 419 ? -16.344 24.234 18.094 1 92.62 419 ILE B N 1
ATOM 6602 C CA . ILE B 1 419 ? -16.531 23.578 16.812 1 92.62 419 ILE B CA 1
ATOM 6603 C C . ILE B 1 419 ? -15.898 22.188 16.844 1 92.62 419 ILE B C 1
ATOM 6605 O O . ILE B 1 419 ? -16.516 21.203 16.438 1 92.62 419 ILE B O 1
ATOM 6609 N N . GLN B 1 420 ? -14.688 22.078 17.375 1 91.75 420 GLN B N 1
ATOM 6610 C CA . GLN B 1 420 ? -13.953 20.828 17.453 1 91.75 420 GLN B CA 1
ATOM 6611 C C . GLN B 1 420 ? -14.641 19.859 18.422 1 91.75 420 GLN B C 1
ATOM 6613 O O . GLN B 1 420 ? -14.719 18.656 18.141 1 91.75 420 GLN B O 1
ATOM 6618 N N . ALA B 1 421 ? -15.094 20.422 19.5 1 91.5 421 ALA B N 1
ATOM 6619 C CA . ALA B 1 421 ? -15.766 19.578 20.5 1 91.5 421 ALA B CA 1
ATOM 6620 C C . ALA B 1 421 ? -17 18.906 19.922 1 91.5 421 ALA B C 1
ATOM 6622 O O . ALA B 1 421 ? -17.219 17.719 20.125 1 91.5 421 ALA B O 1
ATOM 6623 N N . ILE B 1 422 ? -17.781 19.656 19.219 1 90 422 ILE B N 1
ATOM 6624 C CA . ILE B 1 422 ? -19 19.141 18.609 1 90 422 ILE B CA 1
ATOM 6625 C C . ILE B 1 422 ? -18.641 18.062 17.594 1 90 422 ILE B C 1
ATOM 6627 O O . ILE B 1 422 ? -19.234 16.969 17.594 1 90 422 ILE B O 1
ATOM 6631 N N . ALA B 1 423 ? -17.703 18.312 16.75 1 89.31 423 ALA B N 1
ATOM 6632 C CA . ALA B 1 423 ? -17.281 17.375 15.727 1 89.31 423 ALA B CA 1
ATOM 6633 C C . ALA B 1 423 ? -16.703 16.094 16.344 1 89.31 423 ALA B C 1
ATOM 6635 O O . ALA B 1 423 ? -16.969 14.992 15.883 1 89.31 423 ALA B O 1
ATOM 6636 N N . GLU B 1 424 ? -15.875 16.312 17.344 1 88.62 424 GLU B N 1
ATOM 6637 C CA . GLU B 1 424 ? -15.242 15.18 18.016 1 88.62 424 GLU B CA 1
ATOM 6638 C C . GLU B 1 424 ? -16.281 14.266 18.672 1 88.62 424 GLU B C 1
ATOM 6640 O O . GLU B 1 424 ? -16.141 13.039 18.609 1 88.62 424 GLU B O 1
ATOM 6645 N N . TRP B 1 425 ? -17.219 14.844 19.266 1 88.75 425 TRP B N 1
ATOM 6646 C CA . TRP B 1 425 ? -18.281 14.047 19.891 1 88.75 425 TRP B CA 1
ATOM 6647 C C . TRP B 1 425 ? -19.031 13.234 18.844 1 88.75 425 TRP B C 1
ATOM 6649 O O . TRP B 1 425 ? -19.188 12.023 18.984 1 88.75 425 TRP B O 1
ATOM 6659 N N . GLN B 1 426 ? -19.438 13.844 17.797 1 86.75 426 GLN B N 1
ATOM 6660 C CA . GLN B 1 426 ? -20.203 13.164 16.75 1 86.75 426 GLN B CA 1
ATOM 6661 C C . GLN B 1 426 ? -19.359 12.094 16.062 1 86.75 426 GLN B C 1
ATOM 6663 O O . GLN B 1 426 ? -19.844 10.984 15.812 1 86.75 426 GLN B O 1
ATOM 6668 N N . SER B 1 427 ? -18.094 12.391 15.766 1 87.62 427 SER B N 1
ATOM 6669 C CA . SER B 1 427 ? -17.188 11.453 15.117 1 87.62 427 SER B CA 1
ATOM 6670 C C . SER B 1 427 ? -16.844 10.297 16.031 1 87.62 427 SER B C 1
ATOM 6672 O O . SER B 1 427 ? -16.781 9.141 15.602 1 87.62 427 SER B O 1
ATOM 6674 N N . ALA B 1 428 ? -16.594 10.609 17.281 1 87 428 ALA B N 1
ATOM 6675 C CA . ALA B 1 428 ? -16.172 9.594 18.25 1 87 428 ALA B CA 1
ATOM 6676 C C . ALA B 1 428 ? -17.266 8.555 18.453 1 87 428 ALA B C 1
ATOM 6678 O O . ALA B 1 428 ? -16.984 7.355 18.562 1 87 428 ALA B O 1
ATOM 6679 N N . ARG B 1 429 ? -18.469 8.961 18.547 1 84 429 ARG B N 1
ATOM 6680 C CA . ARG B 1 429 ? -19.578 8.047 18.703 1 84 429 ARG B CA 1
ATOM 6681 C C . ARG B 1 429 ? -19.688 7.086 17.531 1 84 429 ARG B C 1
ATOM 6683 O O . ARG B 1 429 ? -19.812 5.875 17.703 1 84 429 ARG B O 1
ATOM 6690 N N . LEU B 1 430 ? -19.594 7.621 16.359 1 83.69 430 LEU B N 1
ATOM 6691 C CA . LEU B 1 430 ? -19.688 6.805 15.148 1 83.69 430 LEU B CA 1
ATOM 6692 C C . LEU B 1 430 ? -18.453 5.918 14.984 1 83.69 430 LEU B C 1
ATOM 6694 O O . LEU B 1 430 ? -18.562 4.789 14.5 1 83.69 430 LEU B O 1
ATOM 6698 N N . SER B 1 431 ? -17.297 6.508 15.391 1 83.94 431 SER B N 1
ATOM 6699 C CA . SER B 1 431 ? -16.062 5.73 15.344 1 83.94 431 SER B CA 1
ATOM 6700 C C . SER B 1 431 ? -16.125 4.531 16.281 1 83.94 431 SER B C 1
ATOM 6702 O O . SER B 1 431 ? -15.594 3.461 15.969 1 83.94 431 SER B O 1
ATOM 6704 N N . LEU B 1 432 ? -16.75 4.711 17.422 1 85.06 432 LEU B N 1
ATOM 6705 C CA . LEU B 1 432 ? -16.922 3.607 18.359 1 85.06 432 LEU B CA 1
ATOM 6706 C C . LEU B 1 432 ? -17.766 2.494 17.734 1 85.06 432 LEU B C 1
ATOM 6708 O O . LEU B 1 432 ? -17.406 1.317 17.828 1 85.06 432 LEU B O 1
ATOM 6712 N N . LEU B 1 433 ? -18.781 2.867 17.031 1 80.38 433 LEU B N 1
ATOM 6713 C CA . LEU B 1 433 ? -19.609 1.894 16.344 1 80.38 433 LEU B CA 1
ATOM 6714 C C . LEU B 1 433 ? -18.828 1.19 15.242 1 80.38 433 LEU B C 1
ATOM 6716 O O . LEU B 1 433 ? -18.906 -0.032 15.102 1 80.38 433 LEU B O 1
ATOM 6720 N N . ALA B 1 434 ? -18.031 1.942 14.539 1 77.94 434 ALA B N 1
ATOM 6721 C CA . ALA B 1 434 ? -17.266 1.408 13.422 1 77.94 434 ALA B CA 1
ATOM 6722 C C . ALA B 1 434 ? -16.172 0.457 13.914 1 77.94 434 ALA B C 1
ATOM 6724 O O . ALA B 1 434 ? -15.961 -0.606 13.328 1 77.94 434 ALA B O 1
ATOM 6725 N N . ASN B 1 435 ? -15.516 0.839 14.961 1 77.81 435 ASN B N 1
ATOM 6726 C CA . ASN B 1 435 ? -14.398 0.049 15.477 1 77.81 435 ASN B CA 1
ATOM 6727 C C . ASN B 1 435 ? -14.875 -1.264 16.094 1 77.81 435 ASN B C 1
ATOM 6729 O O . ASN B 1 435 ? -14.102 -2.215 16.203 1 77.81 435 ASN B O 1
ATOM 6733 N N . THR B 1 436 ? -16.156 -1.284 16.547 1 78.62 436 THR B N 1
ATOM 6734 C CA . THR B 1 436 ? -16.688 -2.518 17.125 1 78.62 436 THR B CA 1
ATOM 6735 C C . THR B 1 436 ? -17.219 -3.443 16.031 1 78.62 436 THR B C 1
ATOM 6737 O O . THR B 1 436 ? -17.547 -4.602 16.297 1 78.62 436 THR B O 1
ATOM 6740 N N . GLY B 1 437 ? -17.125 -3.004 14.891 1 71.06 437 GLY B N 1
ATOM 6741 C CA . GLY B 1 437 ? -17.516 -3.844 13.766 1 71.06 437 GLY B CA 1
ATOM 6742 C C . GLY B 1 437 ? -19.016 -3.945 13.57 1 71.06 437 GLY B C 1
ATOM 6743 O O . GLY B 1 437 ? -19.5 -4.879 12.938 1 71.06 437 GLY B O 1
ATOM 6744 N N . ILE B 1 438 ? -19.734 -3.121 14.273 1 64.69 438 ILE B N 1
ATOM 6745 C CA . ILE B 1 438 ? -21.188 -3.246 14.25 1 64.69 438 ILE B CA 1
ATOM 6746 C C . ILE B 1 438 ? -21.781 -2.164 13.352 1 64.69 438 ILE B C 1
ATOM 6748 O O . ILE B 1 438 ? -23 -1.962 13.336 1 64.69 438 ILE B O 1
ATOM 6752 N N . LEU B 1 439 ? -20.953 -1.337 12.695 1 61.56 439 LEU B N 1
ATOM 6753 C CA . LEU B 1 439 ? -21.516 -0.27 11.875 1 61.56 439 LEU B CA 1
ATOM 6754 C C . LEU B 1 439 ? -22.484 -0.834 10.836 1 61.56 439 LEU B C 1
ATOM 6756 O O . LEU B 1 439 ? -23.422 -0.153 10.422 1 61.56 439 LEU B O 1
ATOM 6760 N N . SER B 1 440 ? -22.219 -1.954 10.398 1 54.59 440 SER B N 1
ATOM 6761 C CA . SER B 1 440 ? -23.109 -2.5 9.391 1 54.59 440 SER B CA 1
ATOM 6762 C C . SER B 1 440 ? -24.531 -2.656 9.93 1 54.59 440 SER B C 1
ATOM 6764 O O . SER B 1 440 ? -25.484 -2.789 9.164 1 54.59 440 SER B O 1
ATOM 6766 N N . GLN B 1 441 ? -24.656 -2.666 11.234 1 46.97 441 GLN B N 1
ATOM 6767 C CA . GLN B 1 441 ? -25.953 -2.898 11.859 1 46.97 441 GLN B CA 1
ATOM 6768 C C . GLN B 1 441 ? -26.641 -1.58 12.203 1 46.97 441 GLN B C 1
ATOM 6770 O O . GLN B 1 441 ? -27.625 -1.563 12.938 1 46.97 441 GLN B O 1
ATOM 6775 N N . LEU B 1 442 ? -26.047 -0.553 11.898 1 48.12 442 LEU B N 1
ATOM 6776 C CA . LEU B 1 442 ? -26.75 0.675 12.25 1 48.12 442 LEU B CA 1
ATOM 6777 C C . LEU B 1 442 ? -28.047 0.818 11.438 1 48.12 442 LEU B C 1
ATOM 6779 O O . LEU B 1 442 ? -28.031 0.663 10.211 1 48.12 442 LEU B O 1
ATOM 6783 N N . PRO B 1 443 ? -29.188 0.717 12.031 1 44.28 443 PRO B N 1
ATOM 6784 C CA . PRO B 1 443 ? -30.406 0.998 11.273 1 44.28 443 PRO B CA 1
ATOM 6785 C C . PRO B 1 443 ? -30.359 2.342 10.555 1 44.28 443 PRO B C 1
ATOM 6787 O O . PRO B 1 443 ? -29.734 3.287 11.039 1 44.28 443 PRO B O 1
ATOM 6790 N N . ALA B 1 444 ? -30.656 2.406 9.219 1 42.09 444 ALA B N 1
ATOM 6791 C CA . ALA B 1 444 ? -30.812 3.6 8.391 1 42.09 444 ALA B CA 1
ATOM 6792 C C . ALA B 1 444 ? -31.328 4.773 9.211 1 42.09 444 ALA B C 1
ATOM 6794 O O . ALA B 1 444 ? -30.969 5.926 8.969 1 42.09 444 ALA B O 1
ATOM 6795 N N . ALA B 1 445 ? -32.25 4.562 9.992 1 38.47 445 ALA B N 1
ATOM 6796 C CA . ALA B 1 445 ? -33.031 5.59 10.688 1 38.47 445 ALA B CA 1
ATOM 6797 C C . ALA B 1 445 ? -32.156 6.363 11.672 1 38.47 445 ALA B C 1
ATOM 6799 O O . ALA B 1 445 ? -32.406 7.543 11.93 1 38.47 445 ALA B O 1
ATOM 6800 N N . ASP B 1 446 ? -31.328 5.852 12.344 1 41.38 446 ASP B N 1
ATOM 6801 C CA . ASP B 1 446 ? -30.547 6.531 13.383 1 41.38 446 ASP B CA 1
ATOM 6802 C C . ASP B 1 446 ? -29.406 7.336 12.781 1 41.38 446 ASP B C 1
ATOM 6804 O O . ASP B 1 446 ? -28.75 8.109 13.477 1 41.38 446 ASP B O 1
ATOM 6808 N N . ALA B 1 447 ? -29.062 6.988 11.719 1 44.5 447 ALA B N 1
ATOM 6809 C CA . ALA B 1 447 ? -28.109 7.855 11.031 1 44.5 447 ALA B CA 1
ATOM 6810 C C . ALA B 1 447 ? -28.734 9.211 10.711 1 44.5 447 ALA B C 1
ATOM 6812 O O . ALA B 1 447 ? -28.031 10.195 10.484 1 44.5 447 ALA B O 1
ATOM 6813 N N . SER B 1 448 ? -30.062 9.234 10.367 1 38.88 448 SER B N 1
ATOM 6814 C CA . SER B 1 448 ? -30.797 10.484 10.164 1 38.88 448 SER B CA 1
ATOM 6815 C C . SER B 1 448 ? -30.781 11.344 11.43 1 38.88 448 SER B C 1
ATOM 6817 O O . SER B 1 448 ? -31.141 12.523 11.391 1 38.88 448 SER B O 1
ATOM 6819 N N . ALA B 1 449 ? -30.719 10.68 12.469 1 37.41 449 ALA B N 1
ATOM 6820 C CA . ALA B 1 449 ? -30.812 11.43 13.719 1 37.41 449 ALA B CA 1
ATOM 6821 C C . ALA B 1 449 ? -29.5 12.133 14.047 1 37.41 449 ALA B C 1
ATOM 6823 O O . ALA B 1 449 ? -29.344 12.703 15.125 1 37.41 449 ALA B O 1
ATOM 6824 N N . PHE B 1 450 ? -28.594 11.875 13.367 1 36.69 450 PHE B N 1
ATOM 6825 C CA . PHE B 1 450 ? -27.453 12.734 13.648 1 36.69 450 PHE B CA 1
ATOM 6826 C C . PHE B 1 450 ? -27.531 14.023 12.836 1 36.69 450 PHE B C 1
ATOM 6828 O O . PHE B 1 450 ? -27.953 14.008 11.68 1 36.69 450 PHE B O 1
#

Radius of gyration: 39.08 Å; Cα contacts (8 Å, |Δi|>4): 1421; chains: 2; bounding box: 65×136×82 Å

Organism: NCBI:txid82991